Protein AF-0000000072252346 (afdb_homodimer)

pLDDT: mean 84.69, std 18.75, range [25.23, 98.81]

Nearest PDB structures (foldseek):
  8fbz-assembly1_A  TM=9.184E-01  e=2.009E-43  Homo sapiens
  8fbz-assembly1_B  TM=9.195E-01  e=5.885E-43  Homo sapiens
  5oes-assembly3_E  TM=9.013E-01  e=6.360E-40  Solanum tuberosum
  5oes-assembly1_A  TM=8.977E-01  e=1.765E-39  Solanum tuberosum
  3kak-assembly1_B  TM=8.728E-01  e=9.638E-35  Glycine max

Solvent-accessible surface area (backbone atoms only — not comparable to full-atom values): 61449 Å² total; per-residue (Å²): 135,81,80,76,74,78,74,74,71,70,59,78,41,96,74,40,69,44,66,74,49,70,54,51,48,50,53,51,48,53,50,49,46,50,48,24,38,45,64,36,34,36,24,37,51,80,80,66,40,72,66,53,95,84,57,53,76,60,62,49,31,26,39,49,42,22,43,65,55,61,44,82,37,45,41,67,48,55,52,50,56,46,67,43,36,43,60,50,48,41,40,48,52,44,47,25,47,35,49,69,60,48,51,58,72,38,43,40,31,26,73,53,28,68,64,56,30,52,45,48,51,50,29,70,76,52,58,51,48,75,69,49,62,44,37,38,48,32,27,42,30,25,31,44,28,71,87,67,46,53,34,54,73,49,53,34,30,52,50,55,72,50,32,33,44,38,34,52,44,55,62,54,41,48,51,45,52,52,51,36,39,66,72,65,26,24,70,77,68,56,73,62,77,64,53,85,50,75,69,46,51,56,49,50,52,51,49,49,51,50,52,50,49,52,49,43,62,73,22,34,73,83,28,39,21,33,64,38,53,32,46,50,54,50,51,49,35,51,51,43,45,64,74,39,54,83,56,79,60,59,80,77,33,50,26,35,32,36,32,36,54,86,61,49,41,63,44,49,33,52,46,50,35,49,50,46,25,34,76,75,64,72,40,53,73,44,78,40,34,41,60,51,39,42,73,36,43,44,75,43,81,49,61,98,92,47,61,19,41,35,32,41,52,40,80,40,96,87,45,75,44,71,30,37,40,32,26,37,39,34,59,40,75,64,47,69,82,57,42,84,48,68,52,23,52,48,25,52,51,52,52,67,56,24,62,35,41,30,27,37,42,61,40,44,41,56,50,35,23,50,61,41,51,39,49,52,67,38,89,60,46,42,49,68,42,63,53,70,75,57,62,75,68,74,77,68,86,65,82,71,70,90,70,72,76,66,77,89,44,71,69,45,51,61,55,52,66,22,55,66,60,53,46,71,45,53,47,46,89,52,30,63,60,52,52,49,51,39,65,74,45,28,77,54,35,33,43,33,47,55,71,62,80,58,70,68,64,30,47,35,68,62,34,41,52,51,48,45,57,65,51,66,29,77,90,29,56,84,40,62,66,40,59,69,32,71,60,23,34,34,29,41,28,53,53,80,64,53,35,75,44,57,42,30,59,39,42,78,49,48,78,71,48,79,39,58,21,33,56,37,46,25,35,28,28,36,37,32,34,31,38,88,77,59,71,59,92,79,58,88,57,69,45,70,80,37,66,38,53,33,24,41,34,32,39,34,28,50,56,88,53,87,66,44,36,51,92,66,69,51,16,16,43,37,37,54,29,46,37,85,113,135,81,80,78,75,78,75,74,72,70,60,76,40,97,73,39,68,45,66,72,48,70,54,50,48,51,54,50,48,54,51,49,46,52,48,25,38,46,64,35,33,37,24,37,51,81,79,66,39,71,63,54,93,88,54,54,76,60,62,47,31,27,39,49,44,23,42,63,55,62,44,81,38,46,39,65,49,53,52,52,56,46,68,43,36,43,60,48,48,41,38,50,52,43,47,26,48,34,49,69,61,48,52,59,72,38,44,39,31,25,74,54,28,67,63,56,31,52,45,50,51,51,27,70,75,54,58,51,50,75,71,50,61,44,37,37,49,32,27,42,30,24,32,45,28,72,87,67,46,52,33,55,72,48,53,35,30,52,50,56,72,50,31,32,43,39,35,52,44,53,62,55,42,48,51,44,52,52,50,35,42,66,72,65,26,25,69,75,68,55,74,61,76,64,55,86,51,75,72,47,51,56,50,51,51,51,51,49,50,52,52,50,50,51,50,40,62,71,24,34,72,84,28,39,22,33,62,39,52,31,47,50,54,50,51,50,34,52,51,42,46,64,75,38,55,85,57,79,60,59,81,76,33,50,27,33,33,37,32,36,52,84,60,49,41,63,43,50,32,54,44,50,35,49,49,47,26,33,76,76,63,72,42,53,75,44,79,40,32,41,60,52,40,43,72,36,42,47,75,42,81,48,59,97,93,47,61,18,41,34,32,41,53,41,80,41,95,87,44,75,45,71,31,35,41,34,26,38,37,35,59,41,76,64,48,68,81,59,40,84,49,67,52,23,53,47,25,52,51,52,51,68,56,23,61,35,42,31,27,38,41,60,40,42,43,54,51,37,22,51,62,42,52,38,49,52,68,39,89,60,47,43,49,68,43,62,54,71,76,57,64,77,67,75,77,69,87,66,84,71,69,92,70,72,77,67,77,90,46,71,68,44,50,60,55,52,66,22,54,64,61,53,44,71,44,54,47,48,89,52,30,64,59,52,53,48,51,39,65,74,44,28,76,54,33,34,43,32,49,56,71,64,80,58,70,67,65,31,47,36,70,61,34,41,52,50,49,43,58,64,52,65,30,79,88,28,57,83,40,63,67,42,60,69,32,72,62,23,32,32,30,41,28,54,51,79,67,52,34,76,43,58,44,30,59,41,43,78,50,47,77,71,48,81,38,59,21,33,57,37,47,26,35,28,29,36,36,31,34,30,38,89,77,58,72,59,92,79,59,87,57,70,45,70,81,36,67,38,53,33,23,39,36,32,38,33,28,49,56,89,52,88,67,44,37,50,92,68,69,51,16,17,44,39,40,52,29,44,38,83,115

Radius of gyration: 34.69 Å; Cα contacts (8 Å, |Δi|>4): 2299; chains: 2; bounding box: 82×114×88 Å

InterPro domains:
  IPR004887 Glutathione synthase, substrate-binding domain [PF03199] (254-367)
  IPR005615 Glutathione synthase [PF03917] (25-578)
  IPR005615 Glutathione synthase [PIRSF001558] (24-578)
  IPR005615 Glutathione synthase [PTHR11130] (22-578)
  IPR014042 Glutathione synthase, alpha-helical [G3DSA:1.10.1080.10] (84-421)
  IPR014049 Glutathione synthase, N-terminal, eukaryotic [G3DSA:3.30.1490.80] (25-512)
  IPR014709 Glutathione synthase, C-terminal, eukaryotic [G3DSA:3.30.1490.50] (422-500)
  IPR016185 Pre-ATP-grasp domain superfamily [SSF52440] (253-369)
  IPR037013 Glutathione synthase, substrate-binding domain superfamily [G3DSA:3.40.50.1760] (223-368)

Secondary structure (DSSP, 8-state):
-------------TT-SSPPPHHHHHHHHHHHHHHHHHTT-EE--SGGG---TT------BEEPPEESS-EEEEHHHHHHHHHTHHHHHHHHHHHHH-HHHHHHHTHHHHHH-HHHHHHHHHHHHS---TTS-EEEEEEEEEEEBTTS-EEEEEEE-S----HHHHHHHHHHHHHHHHHHHHTT-S----TT---SSHHHHHHHHHHHHHHHHHHHHHHS----HHHHHHHHHHHHHHHHHHHTTTS---GGGEEEEEE--TT-TTHHHHHHHHHHHHHHH---EEEE-HHHHHHHEEEE---TTSPPEEEEEEEETTEEEEEEEEEEEESS-SSGGG-SSHHHHHHHHHHHHSSSEEET-HHHHHHTSHHHHHHHTSTTHHHHHH-GGGTT----S----TTS-----HHHHHHHTT---EEES--HHHHHHHHHHHHH-GGGEEEEES--SSS--EEHHHHHHHHIIIIISHHHHTTTT-TT-GGGGEEEEEPP-BPEEEEEEE-TTS---EEEEEEEEEEEEEEEEE-TT--STT----EEEEEEEEEEEEEEEETT--S--TTTTS-EEE-EEEE--/-------------TT-SSPPPHHHHHHHHHHHHHHHHHTT-EE--SGGG---TT------BEEPPEESS-EEEEHHHHHHHHHTHHHHHHHHHHHHH-HHHHHHHTHHHHHH-HHHHHHHHHHHHS---TTS-EEEEEEEEEEEBTTS-EEEEEEE-S----HHHHHHHHHHHHHHHHHHHHTT-S----TT---SSHHHHHHHHHHHHHHHHHHHHHHS----HHHHHHHHHHHHHHHHHHHTTTS---GGGEEEEEE--TT-TTHHHHHHHHHHHHHHH---EEEE-HHHHHHHEEEE---TTSPPEEEEEEEETTEEEEEEEEEEEESS-SSGGG-SSHHHHHHHHHHHHSSSEEET-HHHHHHTSHHHHHHHTSTTHHHHHH-GGGTT----S----TTS-----HHHHHHHTT---EEES--HHHHHHHHHHHHH-GGGEEEEES--SSS--EEHHHHHHHHIIIIISHHHHTTTT-TT-GGGGEEEEEPP-BPEEEEEEE-TTS---EEEEEEEEEEEEEEEEE-TT--STT----EEEEEEEEEEEEEEEETT--S--TTTTS-EEE-EEEE--

Organism: Cyanidioschyzon merolae (strain NIES-3377 / 10D) (NCBI:txid280699)

Foldseek 3Di:
DPPPPPPFPQQDDVQWPDGDDLVLVQVLLVLLFVVQVVLLQWWFDQPQQPPDDPDDRDGHTGHFWFFSAFDAAAQVLVVLVFVLQLLVVLLLVVQLQVLVVLCVLCVLLCLQDVLLVLLNVLCVVQPDHLFAKFWWKKKWKWFQAPVGATATPFIGTALPFCLQSLLRVLVSNLVSSLVCVVVVTGDPPPVVCVVPDPVVVVVVSVVVSVVSVVLSPVFFDGFQSLVQVLVRQLVQLVVLCVVVVVVVPDLVQEAAEEAEDRSGRRVSRVVSSQVCNCPPVVGHYHYDHLLQCLVFWDFDDDDDPRFTWIWGWDDDPHDIGIHTYAEYHYNDDQACVSDPDCSSVVSLSRVSRHSHHYHHRSSSSSCRFPSNVQVLLDQPSSVVRNVPVPQADPPDPDPPDPPDRPPDDVSSVSVNSNYFDKAACLQLVCNVVVLVVCLVPQQFKKKAFRGDAKDGIDGDPRVNVVSCCQCVPPVCVVCSNPSNRNSNRIMMTGDGHHDWRWTWIRDPPDSIDIAIKTKMKMWIWIWMWRQPPPPDDRRSHTDIPGTGTRGMWIWMFGPPDDMDGSVRVGIRTHTYGHDND/DPPPPPPFPQQDDVQWPDGDDLVLVQVLLVLLFVVQVVLLQWWFDQPQQPPDDPDDRDGHTGHFWFFSAFDAAAQVLVVLQFVLQLLVVLLLVVQLQVLVVLCVLCVLLCLQDVLLVLLNVLCVVQPDHLFAKFWWKKKWKWFQAPVGATATPFIGTALPFCLQSLLRVLVSNLVSSLVCVVVVTGDPPPVVCVVPDPVVVVVVSVVVSVVSVVQSPVFFDGFQSLVQVLVRQLVQLVVLCVVVVVVVPDLPQEAAEEAEDRSGRRVSRVVSSQVCNCPPVVGHYHYDALLQLLVFWDFDDDDDPDFTWIWGWDDDPHDIGIHTYAEYHYNDDQACVSDPDCSSSVSLSRVSRHSHHYHHRSSSSSCRFPSVVQVLLDQPSSVVRNVPVPQADPPDPPPPDPPDRPPDDVSSVSVNSNYFHKAACLQLVCNVVVLVVCLVPQQFKKKAFRGDAKDGIDGDPRVNVVSCCQCVPPVNVVCSNPSNRNSNRIMMTGDGHHDWRWTWIRDPPDSIDIAIKTKMKMWIWIWMWRQPPPPDDRRSHTDIPGTGTRGMWIWMFGPPDDMDGSSRVGIRTHTYRHDND

Structure (mmCIF, N/CA/C/O backbone):
data_AF-0000000072252346-model_v1
#
loop_
_entity.id
_entity.type
_entity.pdbx_description
1 polymer 'Glutathione synthetase'
#
loop_
_atom_site.group_PDB
_atom_site.id
_atom_site.type_symbol
_atom_site.label_atom_id
_atom_site.label_alt_id
_atom_site.label_comp_id
_atom_site.label_asym_id
_atom_site.label_entity_id
_atom_site.label_seq_id
_atom_site.pdbx_PDB_ins_code
_atom_site.Cartn_x
_atom_site.Cartn_y
_atom_site.Cartn_z
_atom_site.occupancy
_atom_site.B_iso_or_equiv
_atom_site.auth_seq_id
_atom_site.auth_comp_id
_atom_site.auth_asym_id
_atom_site.auth_atom_id
_atom_site.pdbx_PDB_model_num
ATOM 1 N N . MET A 1 1 ? -45.125 -15.602 -22.203 1 25.23 1 MET A N 1
ATOM 2 C CA . MET A 1 1 ? -43.781 -15.008 -22.109 1 25.23 1 MET A CA 1
ATOM 3 C C . MET A 1 1 ? -43.406 -14.727 -20.656 1 25.23 1 MET A C 1
ATOM 5 O O . MET A 1 1 ? -43.75 -13.664 -20.125 1 25.23 1 MET A O 1
ATOM 9 N N . SER A 1 2 ? -43.531 -15.727 -19.781 1 27.52 2 SER A N 1
ATOM 10 C CA . SER A 1 2 ? -43.469 -15.719 -18.312 1 27.52 2 SER A CA 1
ATOM 11 C C . SER A 1 2 ? -42.125 -15.227 -17.812 1 27.52 2 SER A C 1
ATOM 13 O O . SER A 1 2 ? -41.062 -15.719 -18.25 1 27.52 2 SER A O 1
ATOM 15 N N . SER A 1 3 ? -42 -13.859 -17.547 1 29.02 3 SER A N 1
ATOM 16 C CA . SER A 1 3 ? -40.875 -13.086 -17 1 29.02 3 SER A CA 1
ATOM 17 C C . SER A 1 3 ? -40.281 -13.781 -15.781 1 29.02 3 SER A C 1
ATOM 19 O O . SER A 1 3 ? -40.906 -13.906 -14.742 1 29.02 3 SER A O 1
ATOM 21 N N . SER A 1 4 ? -39.625 -14.93 -15.977 1 30.44 4 SER A N 1
ATOM 22 C CA . SER A 1 4 ? -38.906 -15.633 -14.898 1 30.44 4 SER A CA 1
ATOM 23 C C . SER A 1 4 ? -38.094 -14.672 -14.062 1 30.44 4 SER A C 1
ATOM 25 O O . SER A 1 4 ? -37.156 -14.055 -14.57 1 30.44 4 SER A O 1
ATOM 27 N N . SER A 1 5 ? -38.656 -13.914 -13.141 1 33.94 5 SER A N 1
ATOM 28 C CA . SER A 1 5 ? -38.094 -13.07 -12.102 1 33.94 5 SER A CA 1
ATOM 29 C C . SER A 1 5 ? -36.906 -13.734 -11.43 1 33.94 5 SER A C 1
ATOM 31 O O . SER A 1 5 ? -37.031 -14.789 -10.805 1 33.94 5 SER A O 1
ATOM 33 N N . SER A 1 6 ? -35.719 -13.875 -12.039 1 35.81 6 SER A N 1
ATOM 34 C CA . SER A 1 6 ? -34.469 -14.367 -11.484 1 35.81 6 SER A CA 1
ATOM 35 C C . SER A 1 6 ? -34.281 -13.883 -10.055 1 35.81 6 SER A C 1
ATOM 37 O O . SER A 1 6 ? -34.188 -12.672 -9.812 1 35.81 6 SER A O 1
ATOM 39 N N . SER A 1 7 ? -34.781 -14.445 -9.047 1 35.38 7 SER A N 1
ATOM 40 C CA . SER A 1 7 ? -34.688 -14.242 -7.605 1 35.38 7 SER A CA 1
ATOM 41 C C . SER A 1 7 ? -33.219 -14.062 -7.164 1 35.38 7 SER A C 1
ATOM 43 O O . SER A 1 7 ? -32.406 -14.977 -7.316 1 35.38 7 SER A O 1
ATOM 45 N N . ALA A 1 8 ? -32.625 -12.969 -7.289 1 42.34 8 ALA A N 1
ATOM 46 C CA . ALA A 1 8 ? -31.312 -12.664 -6.738 1 42.34 8 ALA A CA 1
ATOM 47 C C . ALA A 1 8 ? -31.156 -13.25 -5.34 1 42.34 8 ALA A C 1
ATOM 49 O O . ALA A 1 8 ? -31.984 -13 -4.457 1 42.34 8 ALA A O 1
ATOM 50 N N . VAL A 1 9 ? -30.375 -14.367 -5.121 1 48.09 9 VAL A N 1
ATOM 51 C CA . VAL A 1 9 ? -30.078 -14.984 -3.83 1 48.09 9 VAL A CA 1
ATOM 52 C C . VAL A 1 9 ? -29.609 -13.914 -2.842 1 48.09 9 VAL A C 1
ATOM 54 O O . VAL A 1 9 ? -28.781 -13.07 -3.178 1 48.09 9 VAL A O 1
ATOM 57 N N . GLU A 1 10 ? -30.469 -13.609 -1.895 1 55.94 10 GLU A N 1
ATOM 58 C CA . GLU A 1 10 ? -30.156 -12.695 -0.796 1 55.94 10 GLU A CA 1
ATOM 59 C C . GLU A 1 10 ? -28.781 -12.992 -0.208 1 55.94 10 GLU A C 1
ATOM 61 O O . GLU A 1 10 ? -28.375 -14.156 -0.099 1 55.94 10 GLU A O 1
ATOM 66 N N . LEU A 1 11 ? -27.906 -12 -0.148 1 56.06 11 LEU A N 1
ATOM 67 C CA . LEU A 1 11 ? -26.578 -12.117 0.456 1 56.06 11 LEU A CA 1
ATOM 68 C C . LEU A 1 11 ? -26.688 -12.625 1.891 1 56.06 11 LEU A C 1
ATOM 70 O O . LEU A 1 11 ? -26.547 -11.852 2.84 1 56.06 11 LEU A O 1
ATOM 74 N N . LYS A 1 12 ? -27.172 -13.844 2.09 1 62.38 12 LYS A N 1
ATOM 75 C CA . LYS A 1 12 ? -27.141 -14.445 3.418 1 62.38 12 LYS A CA 1
ATOM 76 C C . LYS A 1 12 ? -25.812 -15.133 3.689 1 62.38 12 LYS A C 1
ATOM 78 O O . LYS A 1 12 ? -25.531 -16.188 3.135 1 62.38 12 LYS A O 1
ATOM 83 N N . LEU A 1 13 ? -25 -14.266 4.289 1 72.5 13 LEU A N 1
ATOM 84 C CA . LEU A 1 13 ? -23.688 -14.781 4.711 1 72.5 13 LEU A CA 1
ATOM 85 C C . LEU A 1 13 ? -23.703 -15.133 6.195 1 72.5 13 LEU A C 1
ATOM 87 O O . LEU A 1 13 ? -24.297 -14.414 7.004 1 72.5 13 LEU A O 1
ATOM 91 N N . PRO A 1 14 ? -23.234 -16.266 6.512 1 71.38 14 PRO A N 1
ATOM 92 C CA . PRO A 1 14 ? -23.344 -16.75 7.891 1 71.38 14 PRO A CA 1
ATOM 93 C C . PRO A 1 14 ? -22.797 -15.766 8.914 1 71.38 14 PRO A C 1
ATOM 95 O O . PRO A 1 14 ? -23.125 -15.844 10.094 1 71.38 14 PRO A O 1
ATOM 98 N N . PHE A 1 15 ? -22.094 -14.844 8.445 1 74.44 15 PHE A N 1
ATOM 99 C CA . PHE A 1 15 ? -21.484 -13.922 9.398 1 74.44 15 PHE A CA 1
ATOM 100 C C . PHE A 1 15 ? -22.203 -12.578 9.383 1 74.44 15 PHE A C 1
ATOM 102 O O . PHE A 1 15 ? -21.812 -11.641 10.086 1 74.44 15 PHE A O 1
ATOM 109 N N . LEU A 1 16 ? -23.234 -12.461 8.57 1 76.88 16 LEU A N 1
ATOM 110 C CA . LEU A 1 16 ? -24.078 -11.266 8.562 1 76.88 16 LEU A CA 1
ATOM 111 C C . LEU A 1 16 ? -25.5 -11.594 9.008 1 76.88 16 LEU A C 1
ATOM 113 O O . LEU A 1 16 ? -26.047 -12.617 8.617 1 76.88 16 LEU A O 1
ATOM 117 N N . VAL A 1 17 ? -26.047 -10.812 9.883 1 71.25 17 VAL A N 1
ATOM 118 C CA . VAL A 1 17 ? -27.406 -11.031 10.383 1 71.25 17 VAL A CA 1
ATOM 119 C C . VAL A 1 17 ? -28.406 -10.391 9.43 1 71.25 17 VAL A C 1
ATOM 121 O O . VAL A 1 17 ? -29.531 -10.906 9.266 1 71.25 17 VAL A O 1
ATOM 124 N N . ARG A 1 18 ? -28 -9.273 8.891 1 78.44 18 ARG A N 1
ATOM 125 C CA . ARG A 1 18 ? -28.891 -8.594 7.945 1 78.44 18 ARG A CA 1
ATOM 126 C C . ARG A 1 18 ? -28.219 -8.422 6.59 1 78.44 18 ARG A C 1
ATOM 128 O O . ARG A 1 18 ? -26.984 -8.312 6.508 1 78.44 18 ARG A O 1
ATOM 135 N N . VAL A 1 19 ? -29.047 -8.43 5.574 1 80.56 19 VAL A N 1
ATOM 136 C CA . VAL A 1 19 ? -28.562 -8.18 4.219 1 80.56 19 VAL A CA 1
ATOM 137 C C . VAL A 1 19 ? -28.094 -6.734 4.102 1 80.56 19 VAL A C 1
ATOM 139 O O . VAL A 1 19 ? -28.812 -5.801 4.465 1 80.56 19 VAL A O 1
ATOM 142 N N . PRO A 1 20 ? -26.922 -6.574 3.723 1 84.31 20 PRO A N 1
ATOM 143 C CA . PRO A 1 20 ? -26.438 -5.199 3.57 1 84.31 20 PRO A CA 1
ATOM 144 C C . PRO A 1 20 ? -27.25 -4.406 2.541 1 84.31 20 PRO A C 1
ATOM 146 O O . PRO A 1 20 ? -27.547 -4.922 1.464 1 84.31 20 PRO A O 1
ATOM 149 N N . SER A 1 21 ? -27.625 -3.205 2.895 1 82.31 21 SER A N 1
ATOM 150 C CA . SER A 1 21 ? -28.25 -2.297 1.938 1 82.31 21 SER A CA 1
ATOM 151 C C . SER A 1 21 ? -27.25 -1.827 0.888 1 82.31 21 SER A C 1
ATOM 153 O O . SER A 1 21 ? -26.031 -2.006 1.051 1 82.31 21 SER A O 1
ATOM 155 N N . PRO A 1 22 ? -27.703 -1.342 -0.227 1 82.69 22 PRO A N 1
ATOM 156 C CA . PRO A 1 22 ? -26.781 -0.769 -1.207 1 82.69 22 PRO A CA 1
ATOM 157 C C . PRO A 1 22 ? -25.844 0.283 -0.599 1 82.69 22 PRO A C 1
ATOM 159 O O . PRO A 1 22 ? -24.688 0.382 -0.988 1 82.69 22 PRO A O 1
ATOM 162 N N . ALA A 1 23 ? -26.391 1.069 0.37 1 80.88 23 ALA A N 1
ATOM 163 C CA . ALA A 1 23 ? -25.578 2.08 1.044 1 80.88 23 ALA A CA 1
ATOM 164 C C . ALA A 1 23 ? -24.484 1.431 1.886 1 80.88 23 ALA A C 1
ATOM 166 O O . ALA A 1 23 ? -23.359 1.934 1.947 1 80.88 23 ALA A O 1
ATOM 167 N N . ASP A 1 24 ? -24.828 0.338 2.527 1 84.31 24 ASP A N 1
ATOM 168 C CA . ASP A 1 24 ? -23.844 -0.425 3.291 1 84.31 24 ASP A CA 1
ATOM 169 C C . ASP A 1 24 ? -22.719 -0.936 2.387 1 84.31 24 ASP A C 1
ATOM 171 O O . ASP A 1 24 ? -21.547 -0.825 2.729 1 84.31 24 ASP A O 1
ATOM 175 N N . VAL A 1 25 ? -23.156 -1.458 1.237 1 89.06 25 VAL A N 1
ATOM 176 C CA . VAL A 1 25 ? -22.219 -2.055 0.298 1 89.06 25 VAL A CA 1
ATOM 177 C C . VAL A 1 25 ? -21.266 -0.981 -0.239 1 89.06 25 VAL A C 1
ATOM 179 O O . VAL A 1 25 ? -20.062 -1.207 -0.351 1 89.06 25 VAL A O 1
ATOM 182 N N . HIS A 1 26 ? -21.828 0.091 -0.496 1 86.5 26 HIS A N 1
ATOM 183 C CA . HIS A 1 26 ? -21.016 1.183 -1.029 1 86.5 26 HIS A CA 1
ATOM 184 C C . HIS A 1 26 ? -20 1.658 -0.007 1 86.5 26 HIS A C 1
ATOM 186 O O . HIS A 1 26 ? -18.828 1.871 -0.345 1 86.5 26 HIS A O 1
ATOM 192 N N . GLU A 1 27 ? -20.391 1.865 1.191 1 84.88 27 GLU A N 1
ATOM 193 C CA . GLU A 1 27 ? -19.484 2.312 2.244 1 84.88 27 GLU A CA 1
ATOM 194 C C . GLU A 1 27 ? -18.375 1.284 2.5 1 84.88 27 GLU A C 1
ATOM 196 O O . GLU A 1 27 ? -17.203 1.641 2.619 1 84.88 27 GLU A O 1
ATOM 201 N N . LEU A 1 28 ? -18.812 0.043 2.6 1 91.06 28 LEU A N 1
ATOM 202 C CA . LEU A 1 28 ? -17.859 -1.022 2.852 1 91.06 28 LEU A CA 1
ATOM 203 C C . LEU A 1 28 ? -16.891 -1.18 1.678 1 91.06 28 LEU A C 1
ATOM 205 O O . LEU A 1 28 ? -15.719 -1.477 1.87 1 91.06 28 LEU A O 1
ATOM 209 N N . ALA A 1 29 ? -17.406 -1.014 0.455 1 93.56 29 ALA A N 1
ATOM 210 C CA . ALA A 1 29 ? -16.578 -1.126 -0.746 1 93.56 29 ALA A CA 1
ATOM 211 C C . ALA A 1 29 ? -15.508 -0.04 -0.779 1 93.56 29 ALA A C 1
ATOM 213 O O . ALA A 1 29 ? -14.359 -0.306 -1.127 1 93.56 29 ALA A O 1
ATOM 214 N N . GLU A 1 30 ? -15.906 1.145 -0.431 1 89.44 30 GLU A N 1
ATOM 215 C CA . GLU A 1 30 ? -14.945 2.242 -0.382 1 89.44 30 GLU A CA 1
ATOM 216 C C . GLU A 1 30 ? -13.852 1.977 0.652 1 89.44 30 GLU A C 1
ATOM 218 O O . GLU A 1 30 ? -12.672 2.201 0.387 1 89.44 30 GLU A O 1
ATOM 223 N N . TYR A 1 31 ? -14.305 1.547 1.76 1 90.69 31 TYR A N 1
ATOM 224 C CA . TYR A 1 31 ? -13.359 1.215 2.822 1 90.69 31 TYR A CA 1
ATOM 225 C C . TYR A 1 31 ? -12.406 0.116 2.377 1 90.69 31 TYR A C 1
ATOM 227 O O . TYR A 1 31 ? -11.188 0.228 2.562 1 90.69 31 TYR A O 1
ATOM 235 N N . ALA A 1 32 ? -12.953 -0.92 1.811 1 95.19 32 ALA A N 1
ATOM 236 C CA . ALA A 1 32 ? -12.164 -2.09 1.428 1 95.19 32 ALA A CA 1
ATOM 237 C C . ALA A 1 32 ? -11.133 -1.729 0.363 1 95.19 32 ALA A C 1
ATOM 239 O O . ALA A 1 32 ? -9.977 -2.15 0.444 1 95.19 32 ALA A O 1
ATOM 240 N N . GLN A 1 33 ? -11.5 -1.016 -0.597 1 94.94 33 GLN A N 1
ATOM 241 C CA . GLN A 1 33 ? -10.609 -0.684 -1.701 1 94.94 33 GLN A CA 1
ATOM 242 C C . GLN A 1 33 ? -9.5 0.259 -1.246 1 94.94 33 GLN A C 1
ATOM 244 O O . GLN A 1 33 ? -8.344 0.119 -1.666 1 94.94 33 GLN A O 1
ATOM 249 N N . CYS A 1 34 ? -9.852 1.159 -0.458 1 92.25 34 CYS A N 1
ATOM 250 C CA . CYS A 1 34 ? -8.82 2.029 0.101 1 92.25 34 CYS A CA 1
ATOM 251 C C . CYS A 1 34 ? -7.855 1.238 0.975 1 92.25 34 CYS A C 1
ATOM 253 O O . CYS A 1 34 ? -6.637 1.408 0.873 1 92.25 34 CYS A O 1
ATOM 255 N N . ALA A 1 35 ? -8.422 0.439 1.832 1 94.69 35 ALA A N 1
ATOM 256 C CA . ALA A 1 35 ? -7.59 -0.383 2.711 1 94.69 35 ALA A CA 1
ATOM 257 C C . ALA A 1 35 ? -6.664 -1.287 1.903 1 94.69 35 ALA A C 1
ATOM 259 O O . ALA A 1 35 ? -5.535 -1.555 2.316 1 94.69 35 ALA A O 1
ATOM 260 N N . ALA A 1 36 ? -7.172 -1.745 0.804 1 97.31 36 ALA A N 1
ATOM 261 C CA . ALA A 1 36 ? -6.348 -2.58 -0.066 1 97.31 36 ALA A CA 1
ATOM 262 C C . ALA A 1 36 ? -5.09 -1.835 -0.511 1 97.31 36 ALA A C 1
ATOM 264 O O . ALA A 1 36 ? -3.994 -2.398 -0.51 1 97.31 36 ALA A O 1
ATOM 265 N N . VAL A 1 37 ? -5.242 -0.606 -0.857 1 96.19 37 VAL A N 1
ATOM 266 C CA . VAL A 1 37 ? -4.105 0.208 -1.268 1 96.19 37 VAL A CA 1
ATOM 267 C C . VAL A 1 37 ? -3.15 0.395 -0.09 1 96.19 37 VAL A C 1
ATOM 269 O O . VAL A 1 37 ? -1.937 0.228 -0.234 1 96.19 37 VAL A O 1
ATOM 272 N N . LEU A 1 38 ? -3.682 0.677 1.026 1 96.25 38 LEU A N 1
ATOM 273 C CA . LEU A 1 38 ? -2.865 0.942 2.207 1 96.25 38 LEU A CA 1
ATOM 274 C C . LEU A 1 38 ? -2.1 -0.307 2.629 1 96.25 38 LEU A C 1
ATOM 276 O O . LEU A 1 38 ? -0.986 -0.21 3.15 1 96.25 38 LEU A O 1
ATOM 280 N N . TYR A 1 39 ? -2.625 -1.492 2.34 1 94.94 39 TYR A N 1
ATOM 281 C CA . TYR A 1 39 ? -2.027 -2.736 2.811 1 94.94 39 TYR A CA 1
ATOM 282 C C . TYR A 1 39 ? -1.208 -3.398 1.71 1 94.94 39 TYR A C 1
ATOM 284 O O . TYR A 1 39 ? -0.735 -4.527 1.872 1 94.94 39 TYR A O 1
ATOM 292 N N . GLY A 1 40 ? -1.06 -2.76 0.635 1 96.31 40 GLY A N 1
ATOM 293 C CA . GLY A 1 40 ? -0.241 -3.289 -0.444 1 96.31 40 GLY A CA 1
ATOM 294 C C . GLY A 1 40 ? -0.921 -4.406 -1.216 1 96.31 40 GLY A C 1
ATOM 295 O O . GLY A 1 40 ? -0.254 -5.285 -1.76 1 96.31 40 GLY A O 1
ATOM 296 N N . LEU A 1 41 ? -2.246 -4.512 -1.154 1 97.5 41 LEU A N 1
ATOM 297 C CA . LEU A 1 41 ? -3.039 -5.41 -1.988 1 97.5 41 LEU A CA 1
ATOM 298 C C . LEU A 1 41 ? -3.396 -4.742 -3.314 1 97.5 41 LEU A C 1
ATOM 300 O O . LEU A 1 41 ? -4.555 -4.391 -3.543 1 97.5 41 LEU A O 1
ATOM 304 N N . VAL A 1 42 ? -2.338 -4.688 -4.168 1 97.06 42 VAL A N 1
ATOM 305 C CA . VAL A 1 42 ? -2.477 -3.82 -5.336 1 97.06 42 VAL A CA 1
ATOM 306 C C . VAL A 1 42 ? -1.886 -4.508 -6.562 1 97.06 42 VAL A C 1
ATOM 308 O O . VAL A 1 42 ? -1.197 -5.523 -6.441 1 97.06 42 VAL A O 1
ATOM 311 N N . MET A 1 43 ? -2.246 -3.994 -7.73 1 95.56 43 MET A N 1
ATOM 312 C CA . MET A 1 43 ? -1.678 -4.324 -9.031 1 95.56 43 MET A CA 1
ATOM 313 C C . MET A 1 43 ? -1.264 -3.059 -9.781 1 95.56 43 MET A C 1
ATOM 315 O O . MET A 1 43 ? -1.695 -1.958 -9.43 1 95.56 43 MET A O 1
ATOM 319 N N . ALA A 1 44 ? -0.369 -3.244 -10.734 1 92.94 44 ALA A N 1
ATOM 320 C CA . ALA A 1 44 ? 0.068 -2.104 -11.531 1 92.94 44 ALA A CA 1
ATOM 321 C C . ALA A 1 44 ? -1.02 -1.671 -12.516 1 92.94 44 ALA A C 1
ATOM 323 O O . ALA A 1 44 ? -1.819 -2.494 -12.969 1 92.94 44 ALA A O 1
ATOM 324 N N . LEU A 1 45 ? -1.03 -0.324 -12.797 1 86.38 45 LEU A N 1
ATOM 325 C CA . LEU A 1 45 ? -1.921 0.188 -13.836 1 86.38 45 LEU A CA 1
ATOM 326 C C . LEU A 1 45 ? -1.482 -0.292 -15.211 1 86.38 45 LEU A C 1
ATOM 328 O O . LEU A 1 45 ? -0.286 -0.44 -15.469 1 86.38 45 LEU A O 1
ATOM 332 N N . GLU A 1 46 ? -2.424 -0.559 -16.062 1 71.75 46 GLU A N 1
ATOM 333 C CA . GLU A 1 46 ? -2.146 -1.086 -17.391 1 71.75 46 GLU A CA 1
ATOM 334 C C . GLU A 1 46 ? -1.295 -0.113 -18.203 1 71.75 46 GLU A C 1
ATOM 336 O O . GLU A 1 46 ? -0.429 -0.532 -18.969 1 71.75 46 GLU A O 1
ATOM 341 N N . THR A 1 47 ? -1.619 1.232 -18.234 1 58.56 47 THR A N 1
ATOM 342 C CA . THR A 1 47 ? -0.979 2.195 -19.125 1 58.56 47 THR A CA 1
ATOM 343 C C . THR A 1 47 ? 0.491 2.375 -18.75 1 58.56 47 THR A C 1
ATOM 345 O O . THR A 1 47 ? 1.259 2.965 -19.516 1 58.56 47 THR A O 1
ATOM 348 N N . SER A 1 48 ? 0.842 2.244 -17.594 1 50.31 48 SER A N 1
ATOM 349 C CA . SER A 1 48 ? 2.111 2.76 -17.094 1 50.31 48 SER A CA 1
ATOM 350 C C . SER A 1 48 ? 3.293 2.039 -17.734 1 50.31 48 SER A C 1
ATOM 352 O O . SER A 1 48 ? 4.449 2.404 -17.5 1 50.31 48 SER A O 1
ATOM 354 N N . SER A 1 49 ? 3.012 0.911 -18.391 1 43.62 49 SER A N 1
ATOM 355 C CA . SER A 1 49 ? 4.156 0.051 -18.672 1 43.62 49 SER A CA 1
ATOM 356 C C . SER A 1 49 ? 4.977 0.587 -19.844 1 43.62 49 SER A C 1
ATOM 358 O O . SER A 1 49 ? 5.805 -0.131 -20.406 1 43.62 49 SER A O 1
ATOM 360 N N . GLY A 1 50 ? 4.523 1.661 -20.453 1 38.78 50 GLY A N 1
ATOM 361 C CA . GLY A 1 50 ? 5.375 1.812 -21.625 1 38.78 50 GLY A CA 1
ATOM 362 C C . GLY A 1 50 ? 6.828 2.074 -21.266 1 38.78 50 GLY A C 1
ATOM 363 O O . GLY A 1 50 ? 7.156 3.109 -20.688 1 38.78 50 GLY A O 1
ATOM 364 N N . THR A 1 51 ? 7.469 1.019 -20.906 1 40.44 51 THR A N 1
ATOM 365 C CA . THR A 1 51 ? 8.93 1.036 -20.875 1 40.44 51 THR A CA 1
ATOM 366 C C . THR A 1 51 ? 9.492 1.585 -22.188 1 40.44 51 THR A C 1
ATOM 368 O O . THR A 1 51 ? 9.453 0.912 -23.219 1 40.44 51 THR A O 1
ATOM 371 N N . GLU A 1 52 ? 9.289 2.623 -22.594 1 38.47 52 GLU A N 1
ATOM 372 C CA . GLU A 1 52 ? 10.336 2.834 -23.594 1 38.47 52 GLU A CA 1
ATOM 373 C C . GLU A 1 52 ? 11.719 2.549 -23 1 38.47 52 GLU A C 1
ATOM 375 O O . GLU A 1 52 ? 11.93 2.697 -21.797 1 38.47 52 GLU A O 1
ATOM 380 N N . CYS A 1 53 ? 12.562 1.885 -23.672 1 38.28 53 CYS A N 1
ATOM 381 C CA . CYS A 1 53 ? 13.984 1.576 -23.625 1 38.28 53 CYS A CA 1
ATOM 382 C C . CYS A 1 53 ? 14.781 2.748 -23.062 1 38.28 53 CYS A C 1
ATOM 384 O O . CYS A 1 53 ? 14.719 3.857 -23.594 1 38.28 53 CYS A O 1
ATOM 386 N N . ASN A 1 54 ? 14.836 3.09 -21.781 1 45.69 54 ASN A N 1
ATOM 387 C CA . ASN A 1 54 ? 15.742 4.02 -21.125 1 45.69 54 ASN A CA 1
ATOM 388 C C . ASN A 1 54 ? 15.031 4.852 -20.062 1 45.69 54 ASN A C 1
ATOM 390 O O . ASN A 1 54 ? 15.539 5.887 -19.625 1 45.69 54 ASN A O 1
ATOM 394 N N . GLN A 1 55 ? 13.766 4.262 -19.781 1 58.25 55 GLN A N 1
ATOM 395 C CA . GLN A 1 55 ? 13.062 5.184 -18.891 1 58.25 55 GLN A CA 1
ATOM 396 C C . GLN A 1 55 ? 12.969 4.621 -17.484 1 58.25 55 GLN A C 1
ATOM 398 O O . GLN A 1 55 ? 12.984 3.402 -17.281 1 58.25 55 GLN A O 1
ATOM 403 N N . VAL A 1 56 ? 13.367 5.367 -16.484 1 70.75 56 VAL A N 1
ATOM 404 C CA . VAL A 1 56 ? 13.227 5.098 -15.055 1 70.75 56 VAL A CA 1
ATOM 405 C C . VAL A 1 56 ? 11.867 4.457 -14.781 1 70.75 56 VAL A C 1
ATOM 407 O O . VAL A 1 56 ? 10.859 4.848 -15.367 1 70.75 56 VAL A O 1
ATOM 410 N N . GLN A 1 57 ? 11.93 3.221 -14.148 1 78.31 57 GLN A N 1
ATOM 411 C CA . GLN A 1 57 ? 10.719 2.494 -13.789 1 78.31 57 GLN A CA 1
ATOM 412 C C . GLN A 1 57 ? 9.727 3.4 -13.07 1 78.31 57 GLN A C 1
ATOM 414 O O . GLN A 1 57 ? 10.109 4.184 -12.203 1 78.31 57 GLN A O 1
ATOM 419 N N . THR A 1 58 ? 8.484 3.41 -13.547 1 85.5 58 THR A N 1
ATOM 420 C CA . THR A 1 58 ? 7.391 4.113 -12.875 1 85.5 58 THR A CA 1
ATOM 421 C C . THR A 1 58 ? 6.539 3.145 -12.07 1 85.5 58 THR A C 1
ATOM 423 O O . THR A 1 58 ? 6.234 2.041 -12.531 1 85.5 58 THR A O 1
ATOM 426 N N . TRP A 1 59 ? 6.27 3.527 -10.883 1 91.5 59 TRP A N 1
ATOM 427 C CA . TRP A 1 59 ? 5.453 2.707 -9.992 1 91.5 59 TRP A CA 1
ATOM 428 C C . TRP A 1 59 ? 4.043 3.277 -9.867 1 91.5 59 TRP A C 1
ATOM 430 O O . TRP A 1 59 ? 3.869 4.441 -9.5 1 91.5 59 TRP A O 1
ATOM 440 N N . THR A 1 60 ? 3.061 2.555 -10.289 1 92.81 60 THR A N 1
ATOM 441 C CA . THR A 1 60 ? 1.646 2.877 -10.133 1 92.81 60 THR A CA 1
ATOM 442 C C . THR A 1 60 ? 0.889 1.698 -9.523 1 92.81 60 THR A C 1
ATOM 444 O O . THR A 1 60 ? 1.285 0.544 -9.695 1 92.81 60 THR A O 1
ATOM 447 N N . ALA A 1 61 ? -0.16 1.998 -8.836 1 95 61 ALA A N 1
ATOM 448 C CA . ALA A 1 61 ? -0.877 0.908 -8.18 1 95 61 ALA A CA 1
ATOM 449 C C . ALA A 1 61 ? -2.373 1.199 -8.109 1 95 61 ALA A C 1
ATOM 451 O O . ALA A 1 61 ? -2.781 2.348 -7.922 1 95 61 ALA A O 1
ATOM 452 N N . VAL A 1 62 ? -3.154 0.212 -8.289 1 94.81 62 VAL A N 1
ATOM 453 C CA . VAL A 1 62 ? -4.594 0.194 -8.047 1 94.81 62 VAL A CA 1
ATOM 454 C C . VAL A 1 62 ? -4.965 -1.023 -7.203 1 94.81 62 VAL A C 1
ATOM 456 O O . VAL A 1 62 ? -4.246 -2.025 -7.199 1 94.81 62 VAL A O 1
ATOM 459 N N . PRO A 1 63 ? -6.035 -0.945 -6.438 1 95.69 63 PRO A N 1
ATOM 460 C CA . PRO A 1 63 ? -6.41 -2.119 -5.648 1 95.69 63 PRO A CA 1
ATOM 461 C C . PRO A 1 63 ? -6.672 -3.352 -6.512 1 95.69 63 PRO A C 1
ATOM 463 O O . PRO A 1 63 ? -7.23 -3.238 -7.605 1 95.69 63 PRO A O 1
ATOM 466 N N . VAL A 1 64 ? -6.242 -4.473 -6.059 1 96.25 64 VAL A N 1
ATOM 467 C CA . VAL A 1 64 ? -6.539 -5.727 -6.738 1 96.25 64 VAL A CA 1
ATOM 468 C C . VAL A 1 64 ? -8.047 -5.984 -6.719 1 96.25 64 VAL A C 1
ATOM 470 O O . VAL A 1 64 ? -8.734 -5.609 -5.762 1 96.25 64 VAL A O 1
ATOM 473 N N . PRO A 1 65 ? -8.594 -6.59 -7.789 1 96.06 65 PRO A N 1
ATOM 474 C CA . PRO A 1 65 ? -9.977 -7.043 -7.645 1 96.06 65 PRO A CA 1
ATOM 475 C C . PRO A 1 65 ? -10.156 -8.023 -6.488 1 96.06 65 PRO A C 1
ATOM 477 O O . PRO A 1 65 ? -9.344 -8.93 -6.309 1 96.06 65 PRO A O 1
ATOM 480 N N . MET A 1 66 ? -11.18 -7.824 -5.688 1 97.5 66 MET A N 1
ATOM 481 C CA . MET A 1 66 ? -11.414 -8.664 -4.52 1 97.5 66 MET A CA 1
ATOM 482 C C . MET A 1 66 ? -12.898 -8.742 -4.191 1 97.5 66 MET A C 1
ATOM 484 O O . MET A 1 66 ? -13.688 -7.922 -4.668 1 97.5 66 MET A O 1
ATOM 488 N N . THR A 1 67 ? -13.266 -9.727 -3.488 1 97 67 THR A N 1
ATOM 489 C CA . THR A 1 67 ? -14.633 -9.766 -2.979 1 97 67 THR A CA 1
ATOM 490 C C . THR A 1 67 ? -14.773 -8.891 -1.732 1 97 67 THR A C 1
ATOM 492 O O . THR A 1 67 ? -13.781 -8.625 -1.042 1 97 67 THR A O 1
ATOM 495 N N . LEU A 1 68 ? -15.961 -8.414 -1.534 1 96.25 68 LEU A N 1
ATOM 496 C CA . LEU A 1 68 ? -16.219 -7.59 -0.358 1 96.25 68 LEU A CA 1
ATOM 497 C C . LEU A 1 68 ? -16.219 -8.438 0.91 1 96.25 68 LEU A C 1
ATOM 499 O O . LEU A 1 68 ? -15.734 -7.996 1.955 1 96.25 68 LEU A O 1
ATOM 503 N N . PHE A 1 69 ? -16.766 -9.617 0.836 1 95.25 69 PHE A N 1
ATOM 504 C CA . PHE A 1 69 ? -16.859 -10.531 1.967 1 95.25 69 PHE A CA 1
ATOM 505 C C . PHE A 1 69 ? -16.188 -11.859 1.646 1 95.25 69 PHE A C 1
ATOM 507 O O . PHE A 1 69 ? -16.047 -12.227 0.477 1 95.25 69 PHE A O 1
ATOM 514 N N . PRO A 1 70 ? -15.672 -12.594 2.725 1 96 70 PRO A N 1
ATOM 515 C CA . PRO A 1 70 ? -15.18 -13.945 2.467 1 96 70 PRO A CA 1
ATOM 516 C C . PRO A 1 70 ? -16.281 -14.891 1.992 1 96 70 PRO A C 1
ATOM 518 O O . PRO A 1 70 ? -17.453 -14.648 2.246 1 96 70 PRO A O 1
ATOM 521 N N . THR A 1 71 ? -15.922 -15.883 1.276 1 95.88 71 THR A N 1
ATOM 522 C CA . THR A 1 71 ? -16.875 -16.859 0.757 1 95.88 71 THR A CA 1
ATOM 523 C C . THR A 1 71 ? -16.797 -18.172 1.538 1 95.88 71 THR A C 1
ATOM 525 O O . THR A 1 71 ? -15.695 -18.625 1.87 1 95.88 71 THR A O 1
ATOM 528 N N . VAL A 1 72 ? -17.922 -18.766 1.757 1 94.38 72 VAL A N 1
ATOM 529 C CA . VAL A 1 72 ? -18 -19.969 2.568 1 94.38 72 VAL A CA 1
ATOM 530 C C . VAL A 1 72 ? -17.484 -21.172 1.772 1 94.38 72 VAL A C 1
ATOM 532 O O . VAL A 1 72 ? -17.875 -21.375 0.622 1 94.38 72 VAL A O 1
ATOM 535 N N . ILE A 1 73 ? -16.562 -21.938 2.361 1 95.94 73 ILE A N 1
ATOM 536 C CA . ILE A 1 73 ? -16.016 -23.172 1.843 1 95.94 73 ILE A CA 1
ATOM 537 C C . ILE A 1 73 ? -16.125 -24.266 2.896 1 95.94 73 ILE A C 1
ATOM 539 O O . ILE A 1 73 ? -15.789 -24.062 4.062 1 95.94 73 ILE A O 1
ATOM 543 N N . PRO A 1 74 ? -16.656 -25.422 2.52 1 95.56 74 PRO A N 1
ATOM 544 C CA . PRO A 1 74 ? -16.703 -26.5 3.504 1 95.56 74 PRO A CA 1
ATOM 545 C C . PRO A 1 74 ? -15.328 -26.844 4.074 1 95.56 74 PRO A C 1
ATOM 547 O O . PRO A 1 74 ? -14.375 -27.062 3.32 1 95.56 74 PRO A O 1
ATOM 550 N N . ARG A 1 75 ? -15.242 -26.906 5.391 1 96.06 75 ARG A N 1
ATOM 551 C CA . ARG A 1 75 ? -13.992 -27.156 6.105 1 96.06 75 ARG A CA 1
ATOM 552 C C . ARG A 1 75 ? -13.359 -28.469 5.641 1 96.06 75 ARG A C 1
ATOM 554 O O . ARG A 1 75 ? -12.141 -28.547 5.477 1 96.06 75 ARG A O 1
ATOM 561 N N . ALA A 1 76 ? -14.164 -29.453 5.426 1 96.44 76 ALA A N 1
ATOM 562 C CA . ALA A 1 76 ? -13.68 -30.766 5.004 1 96.44 76 ALA A CA 1
ATOM 563 C C . ALA A 1 76 ? -12.984 -30.688 3.646 1 96.44 76 ALA A C 1
ATOM 565 O O . ALA A 1 76 ? -11.945 -31.312 3.434 1 96.44 76 ALA A O 1
ATOM 566 N N . CYS A 1 77 ? -13.586 -29.953 2.746 1 97.56 77 CYS A N 1
ATOM 567 C CA . CYS A 1 77 ? -13.008 -29.797 1.414 1 97.56 77 CYS A CA 1
ATOM 568 C C . CYS A 1 77 ? -11.672 -29.078 1.477 1 97.56 77 CYS A C 1
ATOM 570 O O . CYS A 1 77 ? -10.727 -29.453 0.775 1 97.56 77 CYS A O 1
ATOM 572 N N . TYR A 1 78 ? -11.625 -28.078 2.303 1 97.69 78 TYR A N 1
ATOM 573 C CA . TYR A 1 78 ? -10.383 -27.344 2.469 1 97.69 78 TYR A CA 1
ATOM 574 C C . TYR A 1 78 ? -9.266 -28.25 2.957 1 97.69 78 TYR A C 1
ATOM 576 O O . TYR A 1 78 ? -8.164 -28.25 2.393 1 97.69 78 TYR A O 1
ATOM 584 N N . HIS A 1 79 ? -9.547 -29 3.961 1 97.44 79 HIS A N 1
ATOM 585 C CA . HIS A 1 79 ? -8.539 -29.891 4.539 1 97.44 79 HIS A CA 1
ATOM 586 C C . HIS A 1 79 ? -8.195 -31.031 3.586 1 97.44 79 HIS A C 1
ATOM 588 O O . HIS A 1 79 ? -7.047 -31.453 3.518 1 97.44 79 HIS A O 1
ATOM 594 N N . GLN A 1 80 ? -9.195 -31.516 2.889 1 97.94 80 GLN A N 1
ATOM 595 C CA . GLN A 1 80 ? -8.93 -32.531 1.887 1 97.94 80 GLN A CA 1
ATOM 596 C C . GLN A 1 80 ? -7.961 -32.031 0.822 1 97.94 80 GLN A C 1
ATOM 598 O O . GLN A 1 80 ? -6.98 -32.719 0.498 1 97.94 80 GLN A O 1
ATOM 603 N N . ALA A 1 81 ? -8.227 -30.906 0.317 1 98.5 81 ALA A N 1
ATOM 604 C CA . ALA A 1 81 ? -7.375 -30.344 -0.722 1 98.5 81 ALA A CA 1
ATOM 605 C C . ALA A 1 81 ? -5.938 -30.188 -0.236 1 98.5 81 ALA A C 1
ATOM 607 O O . ALA A 1 81 ? -4.996 -30.531 -0.958 1 98.5 81 ALA A O 1
ATOM 608 N N . ARG A 1 82 ? -5.746 -29.719 0.946 1 98.31 82 ARG A N 1
ATOM 609 C CA . ARG A 1 82 ? -4.414 -29.516 1.51 1 98.31 82 ARG A CA 1
ATOM 610 C C . ARG A 1 82 ? -3.686 -30.844 1.701 1 98.31 82 ARG A C 1
ATOM 612 O O . ARG A 1 82 ? -2.482 -30.938 1.453 1 98.31 82 ARG A O 1
ATOM 619 N N . SER A 1 83 ? -4.402 -31.812 2.092 1 98 83 SER A N 1
ATOM 620 C CA . SER A 1 83 ? -3.803 -33.094 2.426 1 98 83 SER A CA 1
ATOM 621 C C . SER A 1 83 ? -3.297 -33.812 1.177 1 98 83 SER A C 1
ATOM 623 O O . SER A 1 83 ? -2.467 -34.719 1.268 1 98 83 SER A O 1
ATOM 625 N N . LEU A 1 84 ? -3.732 -33.406 0.04 1 98.19 84 LEU A N 1
ATOM 626 C CA . LEU A 1 84 ? -3.424 -34.125 -1.198 1 98.19 84 LEU A CA 1
ATOM 627 C C . LEU A 1 84 ? -2.145 -33.594 -1.828 1 98.19 84 LEU A C 1
ATOM 629 O O . LEU A 1 84 ? -1.584 -34.219 -2.732 1 98.19 84 LEU A O 1
ATOM 633 N N . VAL A 1 85 ? -1.63 -32.469 -1.363 1 98.06 85 VAL A N 1
ATOM 634 C CA . VAL A 1 85 ? -0.599 -31.719 -2.059 1 98.06 85 VAL A CA 1
ATOM 635 C C . VAL A 1 85 ? 0.694 -32.531 -2.115 1 98.06 85 VAL A C 1
ATOM 637 O O . VAL A 1 85 ? 1.314 -32.656 -3.176 1 98.06 85 VAL A O 1
ATOM 640 N N . ALA A 1 86 ? 1.086 -33.094 -1.01 1 96.88 86 ALA A N 1
ATOM 641 C CA . ALA A 1 86 ? 2.34 -33.844 -0.968 1 96.88 86 ALA A CA 1
ATOM 642 C C . ALA A 1 86 ? 2.303 -35.031 -1.925 1 96.88 86 ALA A C 1
ATOM 644 O O . ALA A 1 86 ? 3.291 -35.312 -2.605 1 96.88 86 ALA A O 1
ATOM 645 N N . THR A 1 87 ? 1.181 -35.719 -1.922 1 96.44 87 THR A N 1
ATOM 646 C CA . THR A 1 87 ? 1.003 -36.844 -2.814 1 96.44 87 THR A CA 1
ATOM 647 C C . THR A 1 87 ? 1.042 -36.406 -4.273 1 96.44 87 THR A C 1
ATOM 649 O O . THR A 1 87 ? 1.678 -37.062 -5.109 1 96.44 87 THR A O 1
ATOM 652 N N . LEU A 1 88 ? 0.403 -35.406 -4.551 1 97.69 88 LEU A N 1
ATOM 653 C CA . LEU A 1 88 ? 0.387 -34.844 -5.902 1 97.69 88 LEU A CA 1
ATOM 654 C C . LEU A 1 88 ? 1.797 -34.5 -6.359 1 97.69 88 LEU A C 1
ATOM 656 O O . LEU A 1 88 ? 2.166 -34.75 -7.508 1 97.69 88 LEU A O 1
ATOM 660 N N . HIS A 1 89 ? 2.588 -33.906 -5.473 1 97.12 89 HIS A N 1
ATOM 661 C CA . HIS A 1 89 ? 3.957 -33.531 -5.789 1 97.12 89 HIS A CA 1
ATOM 662 C C . HIS A 1 89 ? 4.805 -34.75 -6.164 1 97.12 89 HIS A C 1
ATOM 664 O O . HIS A 1 89 ? 5.637 -34.656 -7.07 1 97.12 89 HIS A O 1
ATOM 670 N N . ARG A 1 90 ? 4.605 -35.781 -5.492 1 94.5 90 ARG A N 1
ATOM 671 C CA . ARG A 1 90 ? 5.348 -37 -5.809 1 94.5 90 ARG A CA 1
ATOM 672 C C . ARG A 1 90 ? 5.008 -37.5 -7.207 1 94.5 90 ARG A C 1
ATOM 674 O O . ARG A 1 90 ? 5.891 -37.938 -7.953 1 94.5 90 ARG A O 1
ATOM 681 N N . CYS A 1 91 ? 3.75 -37.438 -7.516 1 95.88 91 CYS A N 1
ATOM 682 C CA . CYS A 1 91 ? 3.332 -37.844 -8.859 1 95.88 91 CYS A CA 1
ATOM 683 C C . CYS A 1 91 ? 3.924 -36.906 -9.914 1 95.88 91 CYS A C 1
ATOM 685 O O . CYS A 1 91 ? 4.398 -37.375 -10.953 1 95.88 91 CYS A O 1
ATOM 687 N N . ILE A 1 92 ? 3.902 -35.625 -9.641 1 96.62 92 ILE A N 1
ATOM 688 C CA . ILE A 1 92 ? 4.434 -34.625 -10.57 1 96.62 92 ILE A CA 1
ATOM 689 C C . ILE A 1 92 ? 5.93 -34.875 -10.773 1 96.62 92 ILE A C 1
ATOM 691 O O . ILE A 1 92 ? 6.414 -34.875 -11.914 1 96.62 92 ILE A O 1
ATOM 695 N N . ASP A 1 93 ? 6.645 -35.062 -9.695 1 95.38 93 ASP A N 1
ATOM 696 C CA . ASP A 1 93 ? 8.086 -35.25 -9.781 1 95.38 93 ASP A CA 1
ATOM 697 C C . ASP A 1 93 ? 8.406 -36.562 -10.539 1 95.38 93 ASP A C 1
ATOM 699 O O . ASP A 1 93 ? 9.289 -36.562 -11.398 1 95.38 93 ASP A O 1
ATOM 703 N N . GLY A 1 94 ? 7.703 -37.625 -10.18 1 93 94 GLY A N 1
ATOM 704 C CA . GLY A 1 94 ? 7.902 -38.906 -10.867 1 93 94 GLY A CA 1
ATOM 705 C C . GLY A 1 94 ? 7.664 -38.812 -12.367 1 93 94 GLY A C 1
ATOM 706 O O . GLY A 1 94 ? 8.461 -39.312 -13.156 1 93 94 GLY A O 1
ATOM 707 N N . LEU A 1 95 ? 6.594 -38.219 -12.703 1 95.19 95 LEU A N 1
ATOM 708 C CA . LEU A 1 95 ? 6.246 -38.062 -14.109 1 95.19 95 LEU A CA 1
ATOM 709 C C . LEU A 1 95 ? 7.273 -37.188 -14.828 1 95.19 95 LEU A C 1
ATOM 711 O O . LEU A 1 95 ? 7.637 -37.438 -15.977 1 95.19 95 LEU A O 1
ATOM 715 N N . ALA A 1 96 ? 7.711 -36.125 -14.203 1 96.44 96 ALA A N 1
ATOM 716 C CA . ALA A 1 96 ? 8.672 -35.188 -14.805 1 96.44 96 ALA A CA 1
ATOM 717 C C . ALA A 1 96 ? 10.008 -35.875 -15.07 1 96.44 96 ALA A C 1
ATOM 719 O O . ALA A 1 96 ? 10.695 -35.562 -16.031 1 96.44 96 ALA A O 1
ATOM 720 N N . ARG A 1 97 ? 10.352 -36.844 -14.281 1 94.25 97 ARG A N 1
ATOM 721 C CA . ARG A 1 97 ? 11.625 -37.531 -14.406 1 94.25 97 ARG A CA 1
ATOM 722 C C . ARG A 1 97 ? 11.516 -38.719 -15.375 1 94.25 97 ARG A C 1
ATOM 724 O O . ARG A 1 97 ? 12.531 -39.25 -15.836 1 94.25 97 ARG A O 1
ATOM 731 N N . ASP A 1 98 ? 10.305 -39.094 -15.648 1 94.69 98 ASP A N 1
ATOM 732 C CA . ASP A 1 98 ? 10.047 -40.156 -16.625 1 94.69 98 ASP A CA 1
ATOM 733 C C . ASP A 1 98 ? 9.977 -39.594 -18.047 1 94.69 98 ASP A C 1
ATOM 735 O O . ASP A 1 98 ? 8.922 -39.625 -18.688 1 94.69 98 ASP A O 1
ATOM 739 N N . THR A 1 99 ? 11.125 -39.188 -18.547 1 96.69 99 THR A N 1
ATOM 740 C CA . THR A 1 99 ? 11.211 -38.406 -19.781 1 96.69 99 THR A CA 1
ATOM 741 C C . THR A 1 99 ? 10.609 -39.188 -20.953 1 96.69 99 THR A C 1
ATOM 743 O O . THR A 1 99 ? 9.82 -38.656 -21.734 1 96.69 99 THR A O 1
ATOM 746 N N . PRO A 1 100 ? 10.93 -40.531 -21.109 1 96.38 100 PRO A N 1
ATOM 747 C CA . PRO A 1 100 ? 10.336 -41.25 -22.234 1 96.38 100 PRO A CA 1
ATOM 748 C C . PRO A 1 100 ? 8.812 -41.25 -22.203 1 96.38 100 PRO A C 1
ATOM 750 O O . PRO A 1 100 ? 8.156 -41 -23.219 1 96.38 100 PRO A O 1
ATOM 753 N N . PHE A 1 101 ? 8.273 -41.562 -21.109 1 96.06 101 PHE A N 1
ATOM 754 C CA . PHE A 1 101 ? 6.828 -41.594 -20.969 1 96.06 101 PHE A CA 1
ATOM 755 C C . PHE A 1 101 ? 6.215 -40.219 -21.188 1 96.06 101 PHE A C 1
ATOM 757 O O . PHE A 1 101 ? 5.176 -40.094 -21.844 1 96.06 101 PHE A O 1
ATOM 764 N N . LEU A 1 102 ? 6.832 -39.188 -20.578 1 97.12 102 LEU A N 1
ATOM 765 C CA . LEU A 1 102 ? 6.375 -37.812 -20.703 1 97.12 102 LEU A CA 1
ATOM 766 C C . LEU A 1 102 ? 6.297 -37.375 -22.156 1 97.12 102 LEU A C 1
ATOM 768 O O . LEU A 1 102 ? 5.258 -36.906 -22.609 1 97.12 102 LEU A O 1
ATOM 772 N N . LEU A 1 103 ? 7.359 -37.656 -22.938 1 97.75 103 LEU A N 1
ATOM 773 C CA . LEU A 1 103 ? 7.434 -37.219 -24.328 1 97.75 103 LEU A CA 1
ATOM 774 C C . LEU A 1 103 ? 6.488 -38.031 -25.203 1 97.75 103 LEU A C 1
ATOM 776 O O . LEU A 1 103 ? 5.875 -37.5 -26.125 1 97.75 103 LEU A O 1
ATOM 780 N N . GLN A 1 104 ? 6.379 -39.281 -24.844 1 96.31 104 GLN A N 1
ATOM 781 C CA . GLN A 1 104 ? 5.453 -40.156 -25.578 1 96.31 104 GLN A CA 1
ATOM 782 C C . GLN A 1 104 ? 4.008 -39.688 -25.375 1 96.31 104 GLN A C 1
ATOM 784 O O . GLN A 1 104 ? 3.227 -39.656 -26.328 1 9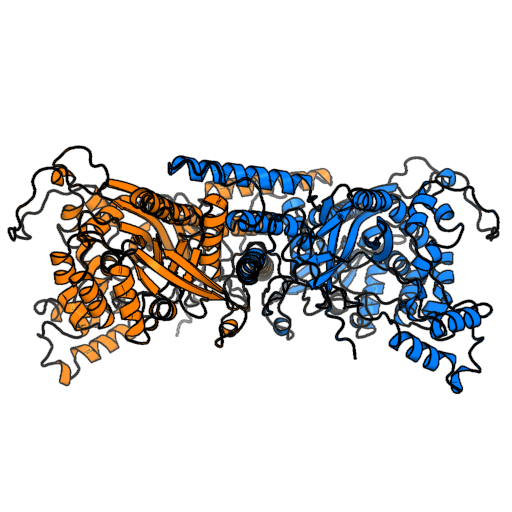6.31 104 GLN A O 1
ATOM 789 N N . SER A 1 105 ? 3.689 -39.406 -24.188 1 94.62 105 SER A N 1
ATOM 790 C CA . SER A 1 105 ? 2.336 -39 -23.828 1 94.62 105 SER A CA 1
ATOM 791 C C . SER A 1 105 ? 1.954 -37.688 -24.531 1 94.62 105 SER A C 1
ATOM 793 O O . SER A 1 105 ? 0.781 -37.469 -24.844 1 94.62 105 SER A O 1
ATOM 795 N N . LEU A 1 106 ? 2.924 -36.812 -24.859 1 95.69 106 LEU A N 1
ATOM 796 C CA . LEU A 1 106 ? 2.637 -35.5 -25.406 1 95.69 106 LEU A CA 1
ATOM 797 C C . LEU A 1 106 ? 2.883 -35.469 -26.906 1 95.69 106 LEU A C 1
ATOM 799 O O . LEU A 1 106 ? 2.797 -34.406 -27.531 1 95.69 106 LEU A O 1
ATOM 803 N N . HIS A 1 107 ? 3.152 -36.594 -27.453 1 95.31 107 HIS A N 1
ATOM 804 C CA . HIS A 1 107 ? 3.58 -36.656 -28.844 1 95.31 107 HIS A CA 1
ATOM 805 C C . HIS A 1 107 ? 2.539 -36.031 -29.766 1 95.31 107 HIS A C 1
ATOM 807 O O . HIS A 1 107 ? 2.865 -35.156 -30.578 1 95.31 107 HIS A O 1
ATOM 813 N N . SER A 1 108 ? 1.285 -36.469 -29.656 1 92.56 108 SER A N 1
ATOM 814 C CA . SER A 1 108 ? 0.229 -35.938 -30.531 1 92.56 108 SER A CA 1
ATOM 815 C C . SER A 1 108 ? -0.069 -34.469 -30.234 1 92.56 108 SER A C 1
ATOM 817 O O . SER A 1 108 ? -0.314 -33.688 -31.156 1 92.56 108 SER A O 1
ATOM 819 N N . THR A 1 109 ? -0.072 -34.156 -28.969 1 93.25 109 THR A N 1
ATOM 820 C CA . THR A 1 109 ? -0.279 -32.75 -28.578 1 93.25 109 THR A CA 1
ATOM 821 C C . THR A 1 109 ? 0.805 -31.859 -29.172 1 93.25 109 THR A C 1
ATOM 823 O O . THR A 1 109 ? 0.51 -30.797 -29.703 1 93.25 109 THR A O 1
ATOM 826 N N . ALA A 1 110 ? 2.018 -32.281 -29.078 1 94.75 110 ALA A N 1
ATOM 827 C CA . ALA A 1 110 ? 3.162 -31.5 -29.562 1 94.75 110 ALA A CA 1
ATOM 828 C C . ALA A 1 110 ? 3.102 -31.312 -31.078 1 94.75 110 ALA A C 1
ATOM 830 O O . ALA A 1 110 ? 3.574 -30.312 -31.609 1 94.75 110 ALA A O 1
ATOM 831 N N . SER A 1 111 ? 2.523 -32.219 -31.766 1 93.25 111 SER A N 1
ATOM 832 C CA . SER A 1 111 ? 2.438 -32.125 -33.219 1 93.25 111 SER A CA 1
ATOM 833 C C . SER A 1 111 ? 1.453 -31.047 -33.656 1 93.25 111 SER A C 1
ATOM 835 O O . SER A 1 111 ? 1.531 -30.531 -34.75 1 93.25 111 SER A O 1
ATOM 837 N N . GLN A 1 112 ? 0.572 -30.672 -32.75 1 91.19 112 GLN A N 1
ATOM 838 C CA . GLN A 1 112 ? -0.487 -29.734 -33.125 1 91.19 112 GLN A CA 1
ATOM 839 C C . GLN A 1 112 ? -0.368 -28.438 -32.344 1 91.19 112 GLN A C 1
ATOM 841 O O . GLN A 1 112 ? -1.169 -27.516 -32.5 1 91.19 112 GLN A O 1
ATOM 846 N N . ASP A 1 113 ? 0.55 -28.344 -31.469 1 92.38 113 ASP A N 1
ATOM 847 C CA . ASP A 1 113 ? 0.817 -27.156 -30.672 1 92.38 113 ASP A CA 1
ATOM 848 C C . ASP A 1 113 ? 2.311 -26.844 -30.625 1 92.38 113 ASP A C 1
ATOM 850 O O . ASP A 1 113 ? 3.055 -27.422 -29.828 1 92.38 113 ASP A O 1
ATOM 854 N N . ASP A 1 114 ? 2.688 -25.812 -31.328 1 93.31 114 ASP A N 1
ATOM 855 C CA . ASP A 1 114 ? 4.094 -25.469 -31.516 1 93.31 114 ASP A CA 1
ATOM 856 C C . ASP A 1 114 ? 4.77 -25.156 -30.188 1 93.31 114 ASP A C 1
ATOM 858 O O . ASP A 1 114 ? 5.953 -25.438 -30 1 93.31 114 ASP A O 1
ATOM 862 N N . PHE A 1 115 ? 4.109 -24.5 -29.375 1 94.88 115 PHE A N 1
ATOM 863 C CA . PHE A 1 115 ? 4.664 -24.141 -28.078 1 94.88 115 PHE A CA 1
ATOM 864 C C . PHE A 1 115 ? 5.043 -25.391 -27.281 1 94.88 115 PHE A C 1
ATOM 866 O O . PHE A 1 115 ? 6.156 -25.484 -26.766 1 94.88 115 PHE A O 1
ATOM 873 N N . THR A 1 116 ? 4.098 -26.312 -27.141 1 95.69 116 THR A N 1
ATOM 874 C CA . THR A 1 116 ? 4.355 -27.578 -26.453 1 95.69 116 THR A CA 1
ATOM 875 C C . THR A 1 116 ? 5.484 -28.344 -27.125 1 95.69 116 THR A C 1
ATOM 877 O O . THR A 1 116 ? 6.309 -28.969 -26.469 1 95.69 116 THR A O 1
ATOM 880 N N . ALA A 1 117 ? 5.484 -28.297 -28.438 1 96.62 117 ALA A N 1
ATOM 881 C CA . ALA A 1 117 ? 6.531 -28.984 -29.203 1 96.62 117 ALA A CA 1
ATOM 882 C C . ALA A 1 117 ? 7.914 -28.469 -28.828 1 96.62 117 ALA A C 1
ATOM 884 O O . ALA A 1 117 ? 8.852 -29.234 -28.656 1 96.62 117 ALA A O 1
ATOM 885 N N . ARG A 1 118 ? 8.008 -27.172 -28.766 1 96.94 118 ARG A N 1
ATOM 886 C CA . ARG A 1 118 ? 9.289 -26.562 -28.422 1 96.94 118 ARG A CA 1
ATOM 887 C C . ARG A 1 118 ? 9.719 -26.938 -27.016 1 96.94 118 ARG A C 1
ATOM 889 O O . ARG A 1 118 ? 10.914 -27.109 -26.75 1 96.94 118 ARG A O 1
ATOM 896 N N . LEU A 1 119 ? 8.805 -26.969 -26.109 1 97.31 119 LEU A N 1
ATOM 897 C CA . LEU A 1 119 ? 9.117 -27.406 -24.75 1 97.31 119 LEU A CA 1
ATOM 898 C C . LEU A 1 119 ? 9.57 -28.859 -24.734 1 97.31 119 LEU A C 1
ATOM 900 O O . LEU A 1 119 ? 10.508 -29.219 -24.016 1 97.31 119 LEU A O 1
ATOM 904 N N . CYS A 1 120 ? 8.891 -29.719 -25.484 1 98 120 CYS A N 1
ATOM 905 C CA . CYS A 1 120 ? 9.289 -31.109 -25.594 1 98 120 CYS A CA 1
ATOM 906 C C . CYS A 1 120 ? 10.711 -31.234 -26.125 1 98 120 CYS A C 1
ATOM 908 O O . CYS A 1 120 ? 11.492 -32.062 -25.656 1 98 120 CYS A O 1
ATOM 910 N N . ASP A 1 121 ? 10.992 -30.422 -27.109 1 97.81 121 ASP A N 1
ATOM 911 C CA . ASP A 1 121 ? 12.344 -30.406 -27.656 1 97.81 121 ASP A CA 1
ATOM 912 C C . ASP A 1 121 ? 13.367 -30.047 -26.594 1 97.81 121 ASP A C 1
ATOM 914 O O . ASP A 1 121 ? 14.445 -30.641 -26.531 1 97.81 121 ASP A O 1
ATOM 918 N N . LEU A 1 122 ? 13.086 -29.047 -25.859 1 97.56 122 LEU A N 1
ATOM 919 C CA . LEU A 1 122 ? 13.969 -28.641 -24.781 1 97.56 122 LEU A CA 1
ATOM 920 C C . LEU A 1 122 ? 14.195 -29.781 -23.797 1 97.56 122 LEU A C 1
ATOM 922 O O . LEU A 1 122 ? 15.328 -30.016 -23.359 1 97.56 122 LEU A O 1
ATOM 926 N N . VAL A 1 123 ? 13.156 -30.5 -23.422 1 97.94 123 VAL A N 1
ATOM 927 C CA . VAL A 1 123 ? 13.234 -31.609 -22.484 1 97.94 123 VAL A CA 1
ATOM 928 C C . VAL A 1 123 ? 14.039 -32.75 -23.094 1 97.94 123 VAL A C 1
ATOM 930 O O . VAL A 1 123 ? 14.773 -33.438 -22.391 1 97.94 123 VAL A O 1
ATOM 933 N N . ARG A 1 124 ? 13.867 -32.969 -24.391 1 97.31 124 ARG A N 1
ATOM 934 C CA . ARG A 1 124 ? 14.641 -33.969 -25.078 1 97.31 124 ARG A CA 1
ATOM 935 C C . ARG A 1 124 ? 16.141 -33.688 -25 1 97.31 124 ARG A C 1
ATOM 937 O O . ARG A 1 124 ? 16.953 -34.594 -24.828 1 97.31 124 ARG A O 1
ATOM 944 N N . GLN A 1 125 ? 16.469 -32.469 -25.094 1 95.75 125 GLN A N 1
ATOM 945 C CA . GLN A 1 125 ? 17.859 -32.031 -25.078 1 95.75 125 GLN A CA 1
ATOM 946 C C . GLN A 1 125 ? 18.422 -32.031 -23.656 1 95.75 125 GLN A C 1
ATOM 948 O O . GLN A 1 125 ? 19.594 -32.312 -23.438 1 95.75 125 GLN A O 1
ATOM 953 N N . GLN A 1 126 ? 17.562 -31.656 -22.766 1 94.56 126 GLN A N 1
ATOM 954 C CA . GLN A 1 126 ? 17.938 -31.562 -21.359 1 94.56 126 GLN A CA 1
ATOM 955 C C . GLN A 1 126 ? 16.969 -32.312 -20.453 1 94.56 126 GLN A C 1
ATOM 957 O O . GLN A 1 126 ? 16.25 -31.703 -19.656 1 94.56 126 GLN A O 1
ATOM 962 N N . PRO A 1 127 ? 16.984 -33.594 -20.484 1 94.81 127 PRO A N 1
ATOM 963 C CA . PRO A 1 127 ? 16.062 -34.375 -19.641 1 94.81 127 PRO A CA 1
ATOM 964 C C . PRO A 1 127 ? 16.344 -34.219 -18.156 1 94.81 127 PRO A C 1
ATOM 966 O O . PRO A 1 127 ? 17.484 -34 -17.75 1 94.81 127 PRO A O 1
ATOM 969 N N . LEU A 1 128 ? 15.258 -34.281 -17.375 1 93.75 128 LEU A N 1
ATOM 970 C CA . LEU A 1 128 ? 15.406 -34.219 -15.922 1 93.75 128 LEU A CA 1
ATOM 971 C C . LEU A 1 128 ? 15.906 -35.562 -15.375 1 93.75 128 LEU A C 1
ATOM 973 O O . LEU A 1 128 ? 15.102 -36.438 -15.07 1 93.75 128 LEU A O 1
ATOM 977 N N . LYS A 1 129 ? 17.141 -35.594 -15.117 1 87.69 129 LYS A N 1
ATOM 978 C CA . LYS A 1 129 ? 17.75 -36.812 -14.586 1 87.69 129 LYS A CA 1
ATOM 979 C C . LYS A 1 129 ? 17.5 -36.938 -13.086 1 87.69 129 LYS A C 1
ATOM 981 O O . LYS A 1 129 ? 17.094 -35.969 -12.43 1 87.69 129 LYS A O 1
ATOM 986 N N . ALA A 1 130 ? 17.734 -38.062 -12.625 1 79.75 130 ALA A N 1
ATOM 987 C CA . ALA A 1 130 ? 17.469 -38.375 -11.219 1 79.75 130 ALA A CA 1
ATOM 988 C C . ALA A 1 130 ? 18.344 -37.531 -10.297 1 79.75 130 ALA A C 1
ATOM 990 O O . ALA A 1 130 ? 17.922 -37.188 -9.188 1 79.75 130 ALA A O 1
ATOM 991 N N . ASP A 1 131 ? 19.484 -37.156 -10.672 1 79.81 131 ASP A N 1
ATOM 992 C CA . ASP A 1 131 ? 20.438 -36.469 -9.805 1 79.81 131 ASP A CA 1
ATOM 993 C C . ASP A 1 131 ? 20.328 -34.969 -9.953 1 79.81 131 ASP A C 1
ATOM 995 O O . ASP A 1 131 ? 21.062 -34.219 -9.305 1 79.81 131 ASP A O 1
ATOM 999 N N . VAL A 1 132 ? 19.453 -34.531 -10.781 1 87.44 132 VAL A N 1
ATOM 1000 C CA . VAL A 1 132 ? 19.25 -33.094 -10.977 1 87.44 132 VAL A CA 1
ATOM 1001 C C . VAL A 1 132 ? 18.203 -32.594 -9.992 1 87.44 132 VAL A C 1
ATOM 1003 O O . VAL A 1 132 ? 17.125 -33.156 -9.883 1 87.44 132 VAL A O 1
ATOM 1006 N N . PRO A 1 133 ? 18.562 -31.516 -9.219 1 92.62 133 PRO A N 1
ATOM 1007 C CA . PRO A 1 133 ? 17.562 -30.969 -8.297 1 92.62 133 PRO A CA 1
ATOM 1008 C C . PRO A 1 133 ? 16.359 -30.375 -9.023 1 92.62 133 PRO A C 1
ATOM 1010 O O . PRO A 1 133 ? 16.5 -29.875 -10.148 1 92.62 133 PRO A O 1
ATOM 1013 N N . ALA A 1 134 ? 15.234 -30.516 -8.375 1 95.38 134 ALA A N 1
ATOM 1014 C CA . ALA A 1 134 ? 14.008 -29.953 -8.93 1 95.38 134 ALA A CA 1
ATOM 1015 C C . ALA A 1 134 ? 13.266 -29.125 -7.891 1 95.38 134 ALA A C 1
ATOM 1017 O O . ALA A 1 134 ? 13.133 -29.547 -6.738 1 95.38 134 ALA A O 1
ATOM 1018 N N . LEU A 1 135 ? 12.906 -27.906 -8.227 1 98.19 135 LEU A N 1
ATOM 1019 C CA . LEU A 1 135 ? 12.117 -27 -7.406 1 98.19 135 LEU A CA 1
ATOM 1020 C C . LEU A 1 135 ? 10.781 -26.688 -8.07 1 98.19 135 LEU A C 1
ATOM 1022 O O . LEU A 1 135 ? 10.719 -26.469 -9.289 1 98.19 135 LEU A O 1
ATOM 1026 N N . SER A 1 136 ? 9.711 -26.734 -7.25 1 97.75 136 SER A N 1
ATOM 1027 C CA . SER A 1 136 ? 8.43 -26.359 -7.836 1 97.75 136 SER A CA 1
ATOM 1028 C C . SER A 1 136 ? 7.559 -25.625 -6.824 1 97.75 136 SER A C 1
ATOM 1030 O O . SER A 1 136 ? 7.594 -25.922 -5.629 1 97.75 136 SER A O 1
ATOM 1032 N N . VAL A 1 137 ? 6.965 -24.625 -7.262 1 98.62 137 VAL A N 1
ATOM 1033 C CA . VAL A 1 137 ? 5.824 -23.969 -6.637 1 98.62 137 VAL A CA 1
ATOM 1034 C C . VAL A 1 137 ? 4.559 -24.25 -7.445 1 98.62 137 VAL A C 1
ATOM 1036 O O . VAL A 1 137 ? 4.402 -23.734 -8.562 1 98.62 137 VAL A O 1
ATOM 1039 N N . THR A 1 138 ? 3.709 -25.031 -6.863 1 98.38 138 THR A N 1
ATOM 1040 C CA . THR A 1 138 ? 2.512 -25.438 -7.586 1 98.38 138 THR A CA 1
ATOM 1041 C C . THR A 1 138 ? 1.26 -24.859 -6.938 1 98.38 138 THR A C 1
ATOM 1043 O O . THR A 1 138 ? 1.314 -24.359 -5.812 1 98.38 138 THR A O 1
ATOM 1046 N N . ARG A 1 139 ? 0.254 -24.828 -7.68 1 98.31 139 ARG A N 1
ATOM 1047 C CA . ARG A 1 139 ? -1.078 -24.562 -7.148 1 98.31 139 ARG A CA 1
ATOM 1048 C C . ARG A 1 139 ? -2.115 -25.484 -7.773 1 98.31 139 ARG A C 1
ATOM 1050 O O . ARG A 1 139 ? -2.27 -25.516 -8.992 1 98.31 139 ARG A O 1
ATOM 1057 N N . ALA A 1 140 ? -2.766 -26.266 -6.973 1 98.44 140 ALA A N 1
ATOM 1058 C CA . ALA A 1 140 ? -3.885 -27.094 -7.414 1 98.44 140 ALA A CA 1
ATOM 1059 C C . ALA A 1 140 ? -5.219 -26.391 -7.164 1 98.44 140 ALA A C 1
ATOM 1061 O O . ALA A 1 140 ? -5.543 -26.047 -6.023 1 98.44 140 ALA A O 1
ATOM 1062 N N . ASP A 1 141 ? -5.922 -26.234 -8.234 1 97.25 141 ASP A N 1
ATOM 1063 C CA . ASP A 1 141 ? -7.191 -25.516 -8.156 1 97.25 141 ASP A CA 1
ATOM 1064 C C . ASP A 1 141 ? -8.375 -26.484 -8.164 1 97.25 141 ASP A C 1
ATOM 1066 O O . ASP A 1 141 ? -8.398 -27.422 -8.961 1 97.25 141 ASP A O 1
ATOM 1070 N N . TYR A 1 142 ? -9.367 -26.188 -7.273 1 98.31 142 TYR A N 1
ATOM 1071 C CA . TYR A 1 142 ? -10.523 -27.062 -7.113 1 98.31 142 TYR A CA 1
ATOM 1072 C C . TYR A 1 142 ? -11.82 -26.266 -7.145 1 98.31 142 TYR A C 1
ATOM 1074 O O . TYR A 1 142 ? -11.859 -25.109 -6.703 1 98.31 142 TYR A O 1
ATOM 1082 N N . PHE A 1 143 ? -12.82 -26.906 -7.637 1 97.44 143 PHE A N 1
ATOM 1083 C CA . PHE A 1 143 ? -14.188 -26.469 -7.359 1 97.44 143 PHE A CA 1
ATOM 1084 C C . PHE A 1 143 ? -14.812 -27.344 -6.281 1 97.44 143 PHE A C 1
ATOM 1086 O O . PHE A 1 143 ? -14.523 -28.547 -6.191 1 97.44 143 PHE A O 1
ATOM 1093 N N . VAL A 1 144 ? -15.57 -26.703 -5.477 1 97.06 144 VAL A N 1
ATOM 1094 C CA . VAL A 1 144 ? -16.484 -27.438 -4.605 1 97.06 144 VAL A CA 1
ATOM 1095 C C . VAL A 1 144 ? -17.875 -27.469 -5.219 1 97.06 144 VAL A C 1
ATOM 1097 O O . VAL A 1 144 ? -18.5 -26.422 -5.406 1 97.06 144 VAL A O 1
ATOM 1100 N N . THR A 1 145 ? -18.344 -28.625 -5.527 1 95.5 145 THR A N 1
ATOM 1101 C CA . THR A 1 145 ? -19.641 -28.766 -6.18 1 95.5 145 THR A CA 1
ATOM 1102 C C . THR A 1 145 ? -20.766 -28.531 -5.184 1 95.5 145 THR A C 1
ATOM 1104 O O . THR A 1 145 ? -20.547 -28.484 -3.975 1 95.5 145 THR A O 1
ATOM 1107 N N . ALA A 1 146 ? -21.953 -28.391 -5.711 1 89.5 146 ALA A N 1
ATOM 1108 C CA . ALA A 1 146 ? -23.141 -28.141 -4.883 1 89.5 146 ALA A CA 1
ATOM 1109 C C . ALA A 1 146 ? -23.344 -29.266 -3.871 1 89.5 146 ALA A C 1
ATOM 1111 O O . ALA A 1 146 ? -23.844 -29.031 -2.768 1 89.5 146 ALA A O 1
ATOM 1112 N N . ASN A 1 147 ? -22.922 -30.438 -4.219 1 89.81 147 ASN A N 1
ATOM 1113 C CA . ASN A 1 147 ? -23.109 -31.562 -3.324 1 89.81 147 ASN A CA 1
ATOM 1114 C C . ASN A 1 147 ? -21.922 -31.734 -2.373 1 89.81 147 ASN A C 1
ATOM 1116 O O . ASN A 1 147 ? -21.797 -32.75 -1.699 1 89.81 147 ASN A O 1
ATOM 1120 N N . GLY A 1 148 ? -20.969 -30.812 -2.385 1 90.62 148 GLY A N 1
ATOM 1121 C CA . GLY A 1 148 ? -19.891 -30.781 -1.403 1 90.62 148 GLY A CA 1
ATOM 1122 C C . GLY A 1 148 ? -18.688 -31.609 -1.797 1 90.62 148 GLY A C 1
ATOM 1123 O O . GLY A 1 148 ? -17.922 -32.062 -0.936 1 90.62 148 GLY A O 1
ATOM 1124 N N . ARG A 1 149 ? -18.594 -31.953 -3.023 1 95.38 149 ARG A N 1
ATOM 1125 C CA . ARG A 1 149 ? -17.438 -32.719 -3.496 1 95.38 149 ARG A CA 1
ATOM 1126 C C . ARG A 1 149 ? -16.344 -31.812 -4.023 1 95.38 149 ARG A C 1
ATOM 1128 O O . ARG A 1 149 ? -16.625 -30.797 -4.672 1 95.38 149 ARG A O 1
ATOM 1135 N N . LEU A 1 150 ? -15.172 -32.188 -3.66 1 97.81 150 LEU A N 1
ATOM 1136 C CA . LEU A 1 150 ? -14 -31.484 -4.164 1 97.81 150 LEU A CA 1
ATOM 1137 C C . LEU A 1 150 ? -13.578 -32.031 -5.523 1 97.81 150 LEU A C 1
ATOM 1139 O O . LEU A 1 150 ? -13.297 -33.219 -5.656 1 97.81 150 LEU A O 1
ATOM 1143 N N . GLN A 1 151 ? -13.516 -31.188 -6.535 1 98.38 151 GLN A N 1
ATOM 1144 C CA . GLN A 1 151 ? -13.133 -31.641 -7.871 1 98.38 151 GLN A CA 1
ATOM 1145 C C . GLN A 1 151 ? -11.984 -30.797 -8.43 1 98.38 151 GLN A C 1
ATOM 1147 O O . GLN A 1 151 ? -12.031 -29.562 -8.383 1 98.38 151 GLN A O 1
ATOM 1152 N N . LEU A 1 152 ? -10.992 -31.438 -8.953 1 98.19 152 LEU A N 1
ATOM 1153 C CA . LEU A 1 152 ? -9.773 -30.797 -9.445 1 98.19 152 LEU A CA 1
ATOM 1154 C C . LEU A 1 152 ? -10.016 -30.141 -10.805 1 98.19 152 LEU A C 1
ATOM 1156 O O . LEU A 1 152 ? -10.422 -30.812 -11.758 1 98.19 152 LEU A O 1
ATOM 1160 N N . VAL A 1 153 ? -9.797 -28.844 -10.867 1 96 153 VAL A N 1
ATOM 1161 C CA . VAL A 1 153 ? -9.961 -28.078 -12.102 1 96 153 VAL A CA 1
ATOM 1162 C C . VAL A 1 153 ? -8.672 -28.125 -12.922 1 96 153 VAL A C 1
ATOM 1164 O O . VAL A 1 153 ? -8.703 -28.422 -14.117 1 96 153 VAL A O 1
ATOM 1167 N N . GLU A 1 154 ? -7.566 -27.859 -12.25 1 95.19 154 GLU A N 1
ATOM 1168 C CA . GLU A 1 154 ? -6.273 -27.859 -12.93 1 95.19 154 GLU A CA 1
ATOM 1169 C C . GLU A 1 154 ? -5.125 -27.812 -11.93 1 95.19 154 GLU A C 1
ATOM 1171 O O . GLU A 1 154 ? -5.328 -27.5 -10.75 1 95.19 154 GLU A O 1
ATOM 1176 N N . ILE A 1 155 ? -3.969 -28.188 -12.438 1 96.31 155 ILE A N 1
ATOM 1177 C CA . ILE A 1 155 ? -2.717 -28.062 -11.703 1 96.31 155 ILE A CA 1
ATOM 1178 C C . ILE A 1 155 ? -1.811 -27.031 -12.375 1 96.31 155 ILE A C 1
ATOM 1180 O O . ILE A 1 155 ? -1.495 -27.156 -13.562 1 96.31 155 ILE A O 1
ATOM 1184 N N . ASN A 1 156 ? -1.429 -26.016 -11.617 1 96 156 ASN A N 1
ATOM 1185 C CA . ASN A 1 156 ? -0.49 -25.016 -12.109 1 96 156 ASN A CA 1
ATOM 1186 C C . ASN A 1 156 ? 0.934 -25.297 -11.641 1 96 156 ASN A C 1
ATOM 1188 O O . ASN A 1 156 ? 1.206 -25.312 -10.438 1 96 156 ASN A O 1
ATOM 1192 N N . THR A 1 157 ? 1.83 -25.484 -12.57 1 97.19 157 THR A N 1
ATOM 1193 C CA . THR A 1 157 ? 3.197 -25.844 -12.211 1 97.19 157 THR A CA 1
ATOM 1194 C C . THR A 1 157 ? 4.152 -24.688 -12.492 1 97.19 157 THR A C 1
ATOM 1196 O O . THR A 1 157 ? 5.32 -24.734 -12.102 1 97.19 157 THR A O 1
ATOM 1199 N N . ILE A 1 158 ? 3.682 -23.703 -13.18 1 97.38 158 ILE A N 1
ATOM 1200 C CA . ILE A 1 158 ? 4.531 -22.562 -13.523 1 97.38 158 ILE A CA 1
ATOM 1201 C C . ILE A 1 158 ? 3.777 -21.266 -13.281 1 97.38 158 ILE A C 1
ATOM 1203 O O . ILE A 1 158 ? 2.576 -21.172 -13.547 1 97.38 158 ILE A O 1
ATOM 1207 N N . ALA A 1 159 ? 4.488 -20.312 -12.773 1 96.06 159 ALA A N 1
ATOM 1208 C CA . ALA A 1 159 ? 3.967 -18.953 -12.578 1 96.06 159 ALA A CA 1
ATOM 1209 C C . ALA A 1 159 ? 2.676 -18.969 -11.766 1 96.06 159 ALA A C 1
ATOM 1211 O O . ALA A 1 159 ? 1.674 -18.375 -12.172 1 96.06 159 ALA A O 1
ATOM 1212 N N . SER A 1 160 ? 2.654 -19.812 -10.734 1 95.5 160 SER A N 1
ATOM 1213 C CA . SER A 1 160 ? 1.522 -19.797 -9.812 1 95.5 160 SER A CA 1
ATOM 1214 C C . SER A 1 160 ? 1.438 -18.484 -9.062 1 95.5 160 SER A C 1
ATOM 1216 O O . SER A 1 160 ? 2.115 -18.281 -8.055 1 95.5 160 SER A O 1
ATOM 1218 N N . SER A 1 161 ? 0.532 -17.656 -9.523 1 94.75 161 SER A N 1
ATOM 1219 C CA . SER A 1 161 ? 0.533 -16.25 -9.086 1 94.75 161 SER A CA 1
ATOM 1220 C C . SER A 1 161 ? -0.44 -16.031 -7.938 1 94.75 161 SER A C 1
ATOM 1222 O O . SER A 1 161 ? -1.146 -16.953 -7.527 1 94.75 161 SER A O 1
ATOM 1224 N N . PHE A 1 162 ? -0.34 -14.883 -7.258 1 96.94 162 PHE A N 1
ATOM 1225 C CA . PHE A 1 162 ? -1.239 -14.305 -6.266 1 96.94 162 PHE A CA 1
ATOM 1226 C C . PHE A 1 162 ? -1.087 -15.016 -4.922 1 96.94 162 PHE A C 1
ATOM 1228 O O . PHE A 1 162 ? -1.979 -14.945 -4.074 1 96.94 162 PHE A O 1
ATOM 1235 N N . GLY A 1 163 ? -0.015 -15.773 -4.781 1 97.81 163 GLY A N 1
ATOM 1236 C CA . GLY A 1 163 ? 0.256 -16.328 -3.467 1 97.81 163 GLY A CA 1
ATOM 1237 C C . GLY A 1 163 ? 0.506 -15.281 -2.404 1 97.81 163 GLY A C 1
ATOM 1238 O O . GLY A 1 163 ? 0.082 -15.438 -1.257 1 97.81 163 GLY A O 1
ATOM 1239 N N . ALA A 1 164 ? 1.179 -14.242 -2.799 1 97.81 164 ALA A N 1
ATOM 1240 C CA . ALA A 1 164 ? 1.501 -13.18 -1.849 1 97.81 164 ALA A CA 1
ATOM 1241 C C . ALA A 1 164 ? 0.266 -12.344 -1.521 1 97.81 164 ALA A C 1
ATOM 1243 O O . ALA A 1 164 ? -0.088 -12.188 -0.351 1 97.81 164 ALA A O 1
ATOM 1244 N N . LEU A 1 165 ? -0.405 -11.836 -2.523 1 97.56 165 LEU A N 1
ATOM 1245 C CA . LEU A 1 165 ? -1.574 -10.992 -2.303 1 97.56 165 LEU A CA 1
ATOM 1246 C C . LEU A 1 165 ? -2.684 -11.773 -1.605 1 97.56 165 LEU A C 1
ATOM 1248 O O . LEU A 1 165 ? -3.377 -11.234 -0.739 1 97.56 165 LEU A O 1
ATOM 1252 N N . GLY A 1 166 ? -2.844 -13.023 -2.037 1 97 166 GLY A N 1
ATOM 1253 C CA . GLY A 1 166 ? -3.832 -13.859 -1.374 1 97 166 GLY A CA 1
ATOM 1254 C C . GLY A 1 166 ? -3.564 -14.039 0.109 1 97 166 GLY A C 1
ATOM 1255 O O . GLY A 1 166 ? -4.5 -14.156 0.904 1 97 166 GLY A O 1
ATOM 1256 N N . SER A 1 167 ? -2.35 -14.055 0.5 1 96.75 167 SER A N 1
ATOM 1257 C CA . SER A 1 167 ? -1.949 -14.234 1.892 1 96.75 167 SER A CA 1
ATOM 1258 C C . SER A 1 167 ? -2.301 -13.016 2.732 1 96.75 167 SER A C 1
ATOM 1260 O O . SER A 1 167 ? -2.402 -13.102 3.957 1 96.75 167 SER A O 1
ATOM 1262 N N . ARG A 1 168 ? -2.529 -11.945 2.072 1 94.19 168 ARG A N 1
ATOM 1263 C CA . ARG A 1 168 ? -2.713 -10.688 2.789 1 94.19 168 ARG A CA 1
ATOM 1264 C C . ARG A 1 168 ? -4.188 -10.297 2.838 1 94.19 168 ARG A C 1
ATOM 1266 O O . ARG A 1 168 ? -4.566 -9.391 3.58 1 94.19 168 ARG A O 1
ATOM 1273 N N . LEU A 1 169 ? -4.984 -10.961 2.156 1 95.94 169 LEU A N 1
ATOM 1274 C CA . LEU A 1 169 ? -6.379 -10.578 1.99 1 95.94 169 LEU A CA 1
ATOM 1275 C C . LEU A 1 169 ? -7.176 -10.859 3.262 1 95.94 169 LEU A C 1
ATOM 1277 O O . LEU A 1 169 ? -8.133 -10.148 3.566 1 95.94 169 LEU A O 1
ATOM 1281 N N . ARG A 1 170 ? -6.809 -11.891 4.027 1 94.88 170 ARG A N 1
ATOM 1282 C CA . ARG A 1 170 ? -7.516 -12.266 5.25 1 94.88 170 ARG A CA 1
ATOM 1283 C C . ARG A 1 170 ? -7.613 -11.078 6.207 1 94.88 170 ARG A C 1
ATOM 1285 O O . ARG A 1 170 ? -8.664 -10.836 6.801 1 94.88 170 ARG A O 1
ATOM 1292 N N . ALA A 1 171 ? -6.523 -10.406 6.387 1 92.81 171 ALA A N 1
ATOM 1293 C CA . ALA A 1 171 ? -6.496 -9.258 7.289 1 92.81 171 ALA A CA 1
ATOM 1294 C C . ALA A 1 171 ? -7.492 -8.188 6.848 1 92.81 171 ALA A C 1
ATOM 1296 O O . ALA A 1 171 ? -8.195 -7.609 7.676 1 92.81 171 ALA A O 1
ATOM 1297 N N . LEU A 1 172 ? -7.508 -7.906 5.598 1 94.88 172 LEU A N 1
ATOM 1298 C CA . LEU A 1 172 ? -8.438 -6.91 5.07 1 94.88 172 LEU A CA 1
ATOM 1299 C C . LEU A 1 172 ? -9.883 -7.336 5.305 1 94.88 172 LEU A C 1
ATOM 1301 O O . LEU A 1 172 ? -10.703 -6.539 5.758 1 94.88 172 LEU A O 1
ATOM 1305 N N . HIS A 1 173 ? -10.227 -8.594 4.992 1 95.31 173 HIS A N 1
ATOM 1306 C CA . HIS A 1 173 ? -11.586 -9.086 5.184 1 95.31 173 HIS A CA 1
ATOM 1307 C C . HIS A 1 173 ? -11.984 -9.039 6.656 1 95.31 173 HIS A C 1
ATOM 1309 O O . HIS A 1 173 ? -13.148 -8.789 6.98 1 95.31 173 HIS A O 1
ATOM 1315 N N . THR A 1 174 ? -11.055 -9.312 7.531 1 91.88 174 THR A N 1
ATOM 1316 C CA . THR A 1 174 ? -11.32 -9.195 8.961 1 91.88 174 THR A CA 1
ATOM 1317 C C . THR A 1 174 ? -11.75 -7.777 9.32 1 91.88 174 THR A C 1
ATOM 1319 O O . THR A 1 174 ? -12.719 -7.586 10.062 1 91.88 174 THR A O 1
ATOM 1322 N N . HIS A 1 175 ? -11.094 -6.824 8.781 1 88.5 175 HIS A N 1
ATOM 1323 C CA . HIS A 1 175 ? -11.414 -5.426 9.055 1 88.5 175 HIS A CA 1
ATOM 1324 C C . HIS A 1 175 ? -12.773 -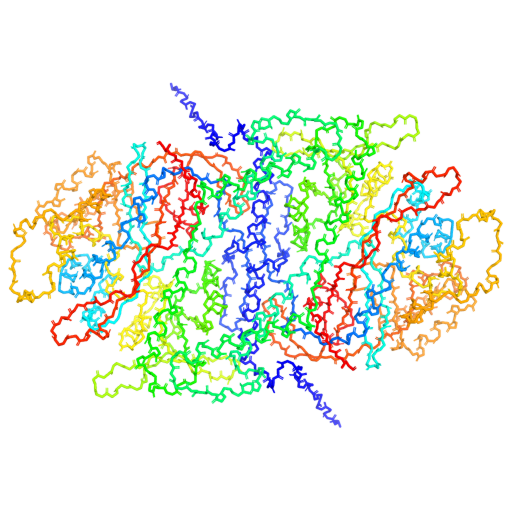5.047 8.461 1 88.5 175 HIS A C 1
ATOM 1326 O O . HIS A 1 175 ? -13.516 -4.266 9.055 1 88.5 175 HIS A O 1
ATOM 1332 N N . VAL A 1 176 ? -13.016 -5.531 7.309 1 91.81 176 VAL A N 1
ATOM 1333 C CA . VAL A 1 176 ? -14.281 -5.246 6.652 1 91.81 176 VAL A CA 1
ATOM 1334 C C . VAL A 1 176 ? -15.438 -5.805 7.488 1 91.81 176 VAL A C 1
ATOM 1336 O O . VAL A 1 176 ? -16.453 -5.141 7.672 1 91.81 176 VAL A O 1
ATOM 1339 N N . LEU A 1 177 ? -15.281 -6.992 7.98 1 90.5 177 LEU A N 1
ATOM 1340 C CA . LEU A 1 177 ? -16.328 -7.602 8.797 1 90.5 177 LEU A CA 1
ATOM 1341 C C . LEU A 1 177 ? -16.516 -6.832 10.102 1 90.5 177 LEU A C 1
ATOM 1343 O O . LEU A 1 177 ? -17.641 -6.711 10.594 1 90.5 177 LEU A O 1
ATOM 1347 N N . HIS A 1 178 ? -15.422 -6.379 10.656 1 86.56 178 HIS A N 1
ATOM 1348 C CA . HIS A 1 178 ? -15.523 -5.535 11.844 1 86.56 178 HIS A CA 1
ATOM 1349 C C . HIS A 1 178 ? -16.328 -4.27 11.547 1 86.56 178 HIS A C 1
ATOM 1351 O O . HIS A 1 178 ? -17.141 -3.842 12.367 1 86.56 178 HIS A O 1
ATOM 1357 N N . ARG A 1 179 ? -16.062 -3.682 10.438 1 85.94 179 ARG A N 1
ATOM 1358 C CA . ARG A 1 179 ? -16.812 -2.492 10.039 1 85.94 179 ARG A CA 1
ATOM 1359 C C . ARG A 1 179 ? -18.281 -2.812 9.82 1 85.94 179 ARG A C 1
ATOM 1361 O O . ARG A 1 179 ? -19.156 -1.997 10.133 1 85.94 179 ARG A O 1
ATOM 1368 N N . ALA A 1 180 ? -18.5 -3.926 9.266 1 86.75 180 ALA A N 1
ATOM 1369 C CA . ALA A 1 180 ? -19.875 -4.359 9.062 1 86.75 180 ALA A CA 1
ATOM 1370 C C . ALA A 1 180 ? -20.609 -4.492 10.391 1 86.75 180 ALA A C 1
ATOM 1372 O O . ALA A 1 180 ? -21.797 -4.199 10.484 1 86.75 180 ALA A O 1
ATOM 1373 N N . ASP A 1 181 ? -19.906 -4.91 11.406 1 83.12 181 ASP A N 1
ATOM 1374 C CA . ASP A 1 181 ? -20.484 -5.004 12.742 1 83.12 181 ASP A CA 1
ATOM 1375 C C . ASP A 1 181 ? -20.891 -3.629 13.266 1 83.12 181 ASP A C 1
ATOM 1377 O O . ASP A 1 181 ? -21.969 -3.473 13.852 1 83.12 181 ASP A O 1
ATOM 1381 N N . ILE A 1 182 ? -20.062 -2.736 13.031 1 74.31 182 ILE A N 1
ATOM 1382 C CA . ILE A 1 182 ? -20.281 -1.376 13.508 1 74.31 182 ILE A CA 1
ATOM 1383 C C . ILE A 1 182 ? -21.484 -0.771 12.789 1 74.31 182 ILE A C 1
ATOM 1385 O O . ILE A 1 182 ? -22.266 -0.014 13.391 1 74.31 182 ILE A O 1
ATOM 1389 N N . LEU A 1 183 ? -21.719 -1.264 11.531 1 76.94 183 LEU A N 1
ATOM 1390 C CA . LEU A 1 183 ? -22.859 -0.788 10.758 1 76.94 183 LEU A CA 1
ATOM 1391 C C . LEU A 1 183 ? -24.125 -1.543 11.141 1 76.94 183 LEU A C 1
ATOM 1393 O O . LEU A 1 183 ? -25.203 -1.286 10.586 1 76.94 183 LEU A O 1
ATOM 1397 N N . GLY A 1 184 ? -23.953 -2.516 12.062 1 75.56 184 GLY A N 1
ATOM 1398 C CA . GLY A 1 184 ? -25.109 -3.252 12.547 1 75.56 184 GLY A CA 1
ATOM 1399 C C . GLY A 1 184 ? -25.484 -4.43 11.672 1 75.56 184 GLY A C 1
ATOM 1400 O O . GLY A 1 184 ? -26.609 -4.91 11.719 1 75.56 184 GLY A O 1
ATOM 1401 N N . LEU A 1 185 ? -24.578 -4.867 10.828 1 75.56 185 LEU A N 1
ATOM 1402 C CA . LEU A 1 185 ? -24.906 -5.934 9.883 1 75.56 185 LEU A CA 1
ATOM 1403 C C . LEU A 1 185 ? -24.719 -7.305 10.539 1 75.56 185 LEU A C 1
ATOM 1405 O O . LEU A 1 185 ? -25.281 -8.297 10.062 1 75.56 185 LEU A O 1
ATOM 1409 N N . ALA A 1 186 ? -23.766 -7.617 11.258 1 62.72 186 ALA A N 1
ATOM 1410 C CA . ALA A 1 186 ? -23.5 -8.945 11.805 1 62.72 186 ALA A CA 1
ATOM 1411 C C . ALA A 1 186 ? -24.375 -9.219 13.023 1 62.72 186 ALA A C 1
ATOM 1413 O O . ALA A 1 186 ? -25.188 -10.148 13.023 1 62.72 186 ALA A O 1
ATOM 1414 N N . SER A 1 187 ? -23.75 -9.266 14.398 1 52.53 187 SER A N 1
ATOM 1415 C CA . SER A 1 187 ? -24.125 -10.008 15.594 1 52.53 187 SER A CA 1
ATOM 1416 C C . SER A 1 187 ? -25.422 -9.484 16.188 1 52.53 187 SER A C 1
ATOM 1418 O O . SER A 1 187 ? -25.766 -8.305 16.016 1 52.53 187 SER A O 1
ATOM 1420 N N . GLU A 1 188 ? -26.234 -10.5 16.391 1 49.03 188 GLU A N 1
ATOM 1421 C CA . GLU A 1 188 ? -27.25 -10.43 17.422 1 49.03 188 GLU A CA 1
ATOM 1422 C C . GLU A 1 188 ? -26.734 -9.711 18.672 1 49.03 188 GLU A C 1
ATOM 1424 O O . GLU A 1 188 ? -27.422 -9.664 19.703 1 49.03 188 GLU A O 1
ATOM 1429 N N . LEU A 1 189 ? -25.469 -9.641 18.672 1 45.03 189 LEU A N 1
ATOM 1430 C CA . LEU A 1 189 ? -25.203 -8.945 19.938 1 45.03 189 LEU A CA 1
ATOM 1431 C C . LEU A 1 189 ? -26.031 -7.668 20.031 1 45.03 189 LEU A C 1
ATOM 1433 O O . LEU A 1 189 ? -25.844 -6.746 19.234 1 45.03 189 LEU A O 1
ATOM 1437 N N . ARG A 1 190 ? -27.234 -8.086 20.172 1 37.25 190 ARG A N 1
ATOM 1438 C CA . ARG A 1 190 ? -28.188 -7.07 20.578 1 37.25 190 ARG A CA 1
ATOM 1439 C C . ARG A 1 190 ? -27.5 -5.93 21.328 1 37.25 190 ARG A C 1
ATOM 1441 O O . ARG A 1 190 ? -26.812 -6.16 22.312 1 37.25 190 ARG A O 1
ATOM 1448 N N . HIS A 1 191 ? -27.016 -5.012 20.594 1 39.19 191 HIS A N 1
ATOM 1449 C CA . HIS A 1 191 ? -26.859 -3.746 21.297 1 39.19 191 HIS A CA 1
ATOM 1450 C C . HIS A 1 191 ? -27.734 -3.693 22.547 1 39.19 191 HIS A C 1
ATOM 1452 O O . HIS A 1 191 ? -28.5 -2.736 22.719 1 39.19 191 HIS A O 1
ATOM 1458 N N . GLY A 1 192 ? -28.297 -4.805 22.844 1 33.5 192 GLY A N 1
ATOM 1459 C CA . GLY A 1 192 ? -29.125 -4.602 24.016 1 33.5 192 GLY A CA 1
ATOM 1460 C C . GLY A 1 192 ? -28.469 -3.738 25.078 1 33.5 192 GLY A C 1
ATOM 1461 O O . GLY A 1 192 ? -29.141 -3.248 26 1 33.5 192 GLY A O 1
ATOM 1462 N N . SER A 1 193 ? -27.328 -4.215 25.516 1 31.72 193 SER A N 1
ATOM 1463 C CA . SER A 1 193 ? -27.016 -3.428 26.703 1 31.72 193 SER A CA 1
ATOM 1464 C C . SER A 1 193 ? -26.656 -1.994 26.328 1 31.72 193 SER A C 1
ATOM 1466 O O . SER A 1 193 ? -25.5 -1.716 25.969 1 31.72 193 SER A O 1
ATOM 1468 N N . HIS A 1 194 ? -27.328 -1.411 25.562 1 33.31 194 HIS A N 1
ATOM 1469 C CA . HIS A 1 194 ? -27.391 0.046 25.578 1 33.31 194 HIS A CA 1
ATOM 1470 C C . HIS A 1 194 ? -27.125 0.591 26.969 1 33.31 194 HIS A C 1
ATOM 1472 O O . HIS A 1 194 ? -28.047 1.023 27.656 1 33.31 194 HIS A O 1
ATOM 1478 N N . SER A 1 195 ? -26.578 -0.155 27.797 1 32.25 195 SER A N 1
ATOM 1479 C CA . SER A 1 195 ? -26.391 0.595 29.031 1 32.25 195 SER A CA 1
ATOM 1480 C C . SER A 1 195 ? -25.719 1.937 28.766 1 32.25 195 SER A C 1
ATOM 1482 O O . SER A 1 195 ? -24.828 2.035 27.922 1 32.25 195 SER A O 1
ATOM 1484 N N . ASP A 1 196 ? -26.25 3.029 29.047 1 36.91 196 ASP A N 1
ATOM 1485 C CA . ASP A 1 196 ? -26.297 4.488 29 1 36.91 196 ASP A CA 1
ATOM 1486 C C . ASP A 1 196 ? -24.906 5.09 29.141 1 36.91 196 ASP A C 1
ATOM 1488 O O . ASP A 1 196 ? -24.719 6.297 28.969 1 36.91 196 ASP A O 1
ATOM 1492 N N . GLY A 1 197 ? -23.969 4.508 29.859 1 36.66 197 GLY A N 1
ATOM 1493 C CA . GLY A 1 197 ? -22.812 5.348 30.172 1 36.66 197 GLY A CA 1
ATOM 1494 C C . GLY A 1 197 ? -21.672 5.203 29.188 1 36.66 197 GLY A C 1
ATOM 1495 O O . GLY A 1 197 ? -21.531 4.16 28.547 1 36.66 197 GLY A O 1
ATOM 1496 N N . SER A 1 198 ? -21.031 6.32 28.578 1 43.72 198 SER A N 1
ATOM 1497 C CA . SER A 1 198 ? -19.891 6.473 27.672 1 43.72 198 SER A CA 1
ATOM 1498 C C . SER A 1 198 ? -18.922 5.312 27.812 1 43.72 198 SER A C 1
ATOM 1500 O O . SER A 1 198 ? -18.484 4.734 26.812 1 43.72 198 SER A O 1
ATOM 1502 N N . GLY A 1 199 ? -18.625 4.914 29 1 47.69 199 GLY A N 1
ATOM 1503 C CA . GLY A 1 199 ? -17.703 3.818 29.281 1 47.69 199 GLY A CA 1
ATOM 1504 C C . GLY A 1 199 ? -18.234 2.471 28.828 1 47.69 199 GLY A C 1
ATOM 1505 O O . GLY A 1 199 ? -17.469 1.594 28.438 1 47.69 199 GLY A O 1
ATOM 1506 N N . GLN A 1 200 ? -19.516 2.393 28.719 1 51.28 200 GLN A N 1
ATOM 1507 C CA . GLN A 1 200 ? -20.141 1.105 28.422 1 51.28 200 GLN A CA 1
ATOM 1508 C C . GLN A 1 200 ? -20.141 0.83 26.922 1 51.28 200 GLN A C 1
ATOM 1510 O O . GLN A 1 200 ? -19.922 -0.307 26.484 1 51.28 200 GLN A O 1
ATOM 1515 N N . PHE A 1 201 ? -20.219 1.896 26.156 1 58.56 201 PHE A N 1
ATOM 1516 C CA . PHE A 1 201 ? -20.203 1.726 24.719 1 58.56 201 PHE A CA 1
ATOM 1517 C C . PHE A 1 201 ? -18.812 1.275 24.234 1 58.56 201 PHE A C 1
ATOM 1519 O O . PHE A 1 201 ? -18.703 0.341 23.438 1 58.56 201 PHE A O 1
ATOM 1526 N N . ASP A 1 202 ? -17.812 1.901 24.812 1 63.28 202 ASP A N 1
ATOM 1527 C CA . ASP A 1 202 ? -16.453 1.551 24.438 1 63.28 202 ASP A CA 1
ATOM 1528 C C . ASP A 1 202 ? -16.141 0.1 24.797 1 63.28 202 ASP A C 1
ATOM 1530 O O . ASP A 1 202 ? -15.5 -0.613 24.016 1 63.28 202 ASP A O 1
ATOM 1534 N N . GLY A 1 203 ? -16.625 -0.183 25.859 1 65.69 203 GLY A N 1
ATOM 1535 C CA . GLY A 1 203 ? -16.422 -1.554 26.297 1 65.69 203 GLY A CA 1
ATOM 1536 C C . GLY A 1 203 ? -17.141 -2.572 25.438 1 65.69 203 GLY A C 1
ATOM 1537 O O . GLY A 1 203 ? -16.578 -3.611 25.094 1 65.69 203 GLY A O 1
ATOM 1538 N N . ALA A 1 204 ? -18.328 -2.229 25.062 1 69.19 204 ALA A N 1
ATOM 1539 C CA . ALA A 1 204 ? -19.125 -3.121 24.234 1 69.19 204 ALA A CA 1
ATOM 1540 C C . ALA A 1 204 ? -18.516 -3.271 22.844 1 69.19 204 ALA A C 1
ATOM 1542 O O . ALA A 1 204 ? -18.453 -4.375 22.297 1 69.19 204 ALA A O 1
ATOM 1543 N N . MET A 1 205 ? -18.047 -2.213 22.344 1 71.94 205 MET A N 1
ATOM 1544 C CA . MET A 1 205 ? -17.422 -2.234 21.031 1 71.94 205 MET A CA 1
ATOM 1545 C C . MET A 1 205 ? -16.109 -3.02 21.062 1 71.94 205 MET A C 1
ATOM 1547 O O . MET A 1 205 ? -15.789 -3.738 20.109 1 71.94 205 MET A O 1
ATOM 1551 N N . ALA A 1 206 ? -15.43 -2.877 22.125 1 72.69 206 ALA A N 1
ATOM 1552 C CA . ALA A 1 206 ? -14.188 -3.633 22.281 1 72.69 206 ALA A CA 1
ATOM 1553 C C . ALA A 1 206 ? -14.469 -5.133 22.375 1 72.69 206 ALA A C 1
ATOM 1555 O O . ALA A 1 206 ? -13.719 -5.938 21.812 1 72.69 206 ALA A O 1
ATOM 1556 N N . GLN A 1 207 ? -15.508 -5.477 23.031 1 75.5 207 GLN A N 1
ATOM 1557 C CA . GLN A 1 207 ? -15.906 -6.875 23.156 1 75.5 207 GLN A CA 1
ATOM 1558 C C . GLN A 1 207 ? -16.328 -7.441 21.797 1 75.5 207 GLN A C 1
ATOM 1560 O O . GLN A 1 207 ? -15.992 -8.57 21.453 1 75.5 207 GLN A O 1
ATOM 1565 N N . LEU A 1 208 ? -17.047 -6.621 21.156 1 76.25 208 LEU A N 1
ATOM 1566 C CA . LEU A 1 208 ? -17.5 -7.023 19.828 1 76.25 208 LEU A CA 1
ATOM 1567 C C . LEU A 1 208 ? -16.297 -7.223 18.891 1 76.25 208 LEU A C 1
ATOM 1569 O O . LEU A 1 208 ? -16.266 -8.188 18.125 1 76.25 208 LEU A O 1
ATOM 1573 N N . ALA A 1 209 ? -15.414 -6.383 18.938 1 76.12 209 ALA A N 1
ATOM 1574 C CA . ALA A 1 209 ? -14.219 -6.473 18.109 1 76.12 209 ALA A CA 1
ATOM 1575 C C . ALA A 1 209 ? -13.422 -7.73 18.438 1 76.12 209 ALA A C 1
ATOM 1577 O O . ALA A 1 209 ? -12.922 -8.406 17.531 1 76.12 209 ALA A O 1
ATOM 1578 N N . SER A 1 210 ? -13.312 -8.031 19.688 1 78.5 210 SER A N 1
ATOM 1579 C CA . SER A 1 210 ? -12.602 -9.227 20.125 1 78.5 210 SER A CA 1
ATOM 1580 C C . SER A 1 210 ? -13.312 -10.492 19.656 1 78.5 210 SER A C 1
ATOM 1582 O O . SER A 1 210 ? -12.664 -11.445 19.219 1 78.5 210 SER A O 1
ATOM 1584 N N . TRP A 1 211 ? -14.523 -10.484 19.781 1 81.44 211 TRP A N 1
ATOM 1585 C CA . TRP A 1 211 ? -15.328 -11.617 19.344 1 81.44 211 TRP A CA 1
ATOM 1586 C C . TRP A 1 211 ? -15.164 -11.852 17.844 1 81.44 211 TRP A C 1
ATOM 1588 O O . TRP A 1 211 ? -14.953 -12.984 17.406 1 81.44 211 TRP A O 1
ATOM 1598 N N . ARG A 1 212 ? -15.234 -10.805 17.094 1 82.06 212 ARG A N 1
ATOM 1599 C CA . ARG A 1 212 ? -15.086 -10.891 15.641 1 82.06 212 ARG A CA 1
ATOM 1600 C C . ARG A 1 212 ? -13.703 -11.398 15.266 1 82.06 212 ARG A C 1
ATOM 1602 O O . ARG A 1 212 ? -13.562 -12.227 14.352 1 82.06 212 ARG A O 1
ATOM 1609 N N . ARG A 1 213 ? -12.773 -10.922 15.906 1 82.31 213 ARG A N 1
ATOM 1610 C CA . ARG A 1 213 ? -11.422 -11.391 15.656 1 82.31 213 ARG A CA 1
ATOM 1611 C C . ARG A 1 213 ? -11.305 -12.891 15.914 1 82.31 213 ARG A C 1
ATOM 1613 O O . ARG A 1 213 ? -10.656 -13.609 15.148 1 82.31 213 ARG A O 1
ATOM 1620 N N . GLY A 1 214 ? -11.852 -13.312 16.953 1 85.25 214 GLY A N 1
ATOM 1621 C CA . GLY A 1 214 ? -11.859 -14.734 17.25 1 85.25 214 GLY A CA 1
ATOM 1622 C C . GLY A 1 214 ? -12.547 -15.57 16.203 1 85.25 214 GLY A C 1
ATOM 1623 O O . GLY A 1 214 ? -12.047 -16.641 15.812 1 85.25 214 GLY A O 1
ATOM 1624 N N . GLN A 1 215 ? -13.656 -15.078 15.742 1 86.62 215 GLN A N 1
ATOM 1625 C CA . GLN A 1 215 ? -14.383 -15.773 14.68 1 86.62 215 GLN A CA 1
ATOM 1626 C C . GLN A 1 215 ? -13.547 -15.859 13.406 1 86.62 215 GLN A C 1
ATOM 1628 O O . GLN A 1 215 ? -13.508 -16.906 12.75 1 86.62 215 GLN A O 1
ATOM 1633 N N . CYS A 1 216 ? -12.992 -14.719 13.078 1 88.31 216 CYS A N 1
ATOM 1634 C CA . CYS A 1 216 ? -12.172 -14.672 11.875 1 88.31 216 CYS A CA 1
ATOM 1635 C C . CYS A 1 216 ? -10.969 -15.594 11.992 1 88.31 216 CYS A C 1
ATOM 1637 O O . CYS A 1 216 ? -10.602 -16.281 11.039 1 88.31 216 CYS A O 1
ATOM 1639 N N . GLU A 1 217 ? -10.375 -15.656 13.133 1 88.81 217 GLU A N 1
ATOM 1640 C CA . GLU A 1 217 ? -9.227 -16.531 13.367 1 88.81 217 GLU A CA 1
ATOM 1641 C C . GLU A 1 217 ? -9.617 -18 13.25 1 88.81 217 GLU A C 1
ATOM 1643 O O . GLU A 1 217 ? -8.844 -18.812 12.734 1 88.81 217 GLU A O 1
ATOM 1648 N N . ASN A 1 218 ? -10.75 -18.312 13.617 1 90.5 218 ASN A N 1
ATOM 1649 C CA . ASN A 1 218 ? -11.188 -19.703 13.617 1 90.5 218 ASN A CA 1
ATOM 1650 C C . ASN A 1 218 ? -11.695 -20.125 12.242 1 90.5 218 ASN A C 1
ATOM 1652 O O . ASN A 1 218 ? -11.586 -21.297 11.867 1 90.5 218 ASN A O 1
ATOM 1656 N N . ASN A 1 219 ? -12.297 -19.219 11.586 1 93.88 219 ASN A N 1
ATOM 1657 C CA . ASN A 1 219 ? -13.031 -19.609 10.391 1 93.88 219 ASN A CA 1
ATOM 1658 C C . ASN A 1 219 ? -12.312 -19.156 9.117 1 93.88 219 ASN A C 1
ATOM 1660 O O . ASN A 1 219 ? -12.633 -19.625 8.023 1 93.88 219 ASN A O 1
ATOM 1664 N N . MET A 1 220 ? -11.438 -18.266 9.195 1 95.88 220 MET A N 1
ATOM 1665 C CA . MET A 1 220 ? -10.641 -17.859 8.047 1 95.88 220 MET A CA 1
ATOM 1666 C C . MET A 1 220 ? -9.18 -18.266 8.219 1 95.88 220 MET A C 1
ATOM 1668 O O . MET A 1 220 ? -8.398 -17.531 8.82 1 95.88 220 MET A O 1
ATOM 1672 N N . PRO A 1 221 ? -8.812 -19.359 7.605 1 96.38 221 PRO A N 1
ATOM 1673 C CA . PRO A 1 221 ? -7.434 -19.828 7.789 1 96.38 221 PRO A CA 1
ATOM 1674 C C . PRO A 1 221 ? -6.398 -18.859 7.223 1 96.38 221 PRO A C 1
ATOM 1676 O O . PRO A 1 221 ? -6.656 -18.188 6.227 1 96.38 221 PRO A O 1
ATOM 1679 N N . GLU A 1 222 ? -5.238 -18.828 7.844 1 95.69 222 GLU A N 1
ATOM 1680 C CA . GLU A 1 222 ? -4.109 -18.078 7.301 1 95.69 222 GLU A CA 1
ATOM 1681 C C . GLU A 1 222 ? -3.553 -18.75 6.047 1 95.69 222 GLU A C 1
ATOM 1683 O O . GLU A 1 222 ? -3.527 -19.984 5.957 1 95.69 222 GLU A O 1
ATOM 1688 N N . SER A 1 223 ? -3.211 -17.984 5.109 1 96.88 223 SER A N 1
ATOM 1689 C CA . SER A 1 223 ? -2.496 -18.5 3.947 1 96.88 223 SER A CA 1
ATOM 1690 C C . SER A 1 223 ? -0.999 -18.234 4.055 1 96.88 223 SER A C 1
ATOM 1692 O O . SER A 1 223 ? -0.558 -17.094 3.922 1 96.88 223 SER A O 1
ATOM 1694 N N . GLY A 1 224 ? -0.195 -19.266 4.203 1 97.62 224 GLY A N 1
ATOM 1695 C CA . GLY A 1 224 ? 1.252 -19.141 4.289 1 97.62 224 GLY A CA 1
ATOM 1696 C C . GLY A 1 224 ? 1.937 -19.172 2.936 1 97.62 224 GLY A C 1
ATOM 1697 O O . GLY A 1 224 ? 3.121 -19.5 2.842 1 97.62 224 GLY A O 1
ATOM 1698 N N . ALA A 1 225 ? 1.196 -18.891 1.897 1 98.5 225 ALA A N 1
ATOM 1699 C CA . ALA A 1 225 ? 1.738 -19.031 0.547 1 98.5 225 ALA A CA 1
ATOM 1700 C C . ALA A 1 225 ? 2.924 -18.094 0.338 1 98.5 225 ALA A C 1
ATOM 1702 O O . ALA A 1 225 ? 3.939 -18.484 -0.243 1 98.5 225 ALA A O 1
ATOM 1703 N N . LEU A 1 226 ? 2.816 -16.828 0.769 1 98.31 226 LEU A N 1
ATOM 1704 C CA . LEU A 1 226 ? 3.902 -15.867 0.604 1 98.31 226 LEU A CA 1
ATOM 1705 C C . LEU A 1 226 ? 5.18 -16.375 1.266 1 98.31 226 LEU A C 1
ATOM 1707 O O . LEU A 1 226 ? 6.211 -16.516 0.605 1 98.31 226 LEU A O 1
ATOM 1711 N N . GLU A 1 227 ? 5.125 -16.734 2.512 1 97.81 227 GLU A N 1
ATOM 1712 C CA . GLU A 1 227 ? 6.289 -17.203 3.254 1 97.81 227 GLU A CA 1
ATOM 1713 C C . GLU A 1 227 ? 6.785 -18.547 2.715 1 97.81 227 GLU A C 1
ATOM 1715 O O . GLU A 1 227 ? 7.992 -18.797 2.668 1 97.81 227 GLU A O 1
ATOM 1720 N N . GLY A 1 228 ? 5.801 -19.375 2.35 1 98.44 228 GLY A N 1
ATOM 1721 C CA . GLY A 1 228 ? 6.156 -20.672 1.81 1 98.44 228 GLY A CA 1
ATOM 1722 C C . GLY A 1 228 ? 6.91 -20.594 0.497 1 98.44 228 GLY A C 1
ATOM 1723 O O . GLY A 1 228 ? 7.914 -21.281 0.308 1 98.44 228 GLY A O 1
ATOM 1724 N N . ILE A 1 229 ? 6.449 -19.797 -0.398 1 98.75 229 ILE A N 1
ATOM 1725 C CA . ILE A 1 229 ? 7.109 -19.609 -1.687 1 98.75 229 ILE A CA 1
ATOM 1726 C C . ILE A 1 229 ? 8.508 -19.047 -1.473 1 98.75 229 ILE A C 1
ATOM 1728 O O . ILE A 1 229 ? 9.477 -19.531 -2.061 1 98.75 229 ILE A O 1
ATOM 1732 N N . ALA A 1 230 ? 8.617 -18 -0.618 1 98.38 230 ALA A N 1
ATOM 1733 C CA . ALA A 1 230 ? 9.922 -17.438 -0.306 1 98.38 230 ALA A CA 1
ATOM 1734 C C . ALA A 1 230 ? 10.859 -18.484 0.292 1 98.38 230 ALA A C 1
ATOM 1736 O O . ALA A 1 230 ? 12.039 -18.531 -0.05 1 98.38 230 ALA A O 1
ATOM 1737 N N . GLU A 1 231 ? 10.297 -19.297 1.141 1 97.81 231 GLU A N 1
ATOM 1738 C CA . GLU A 1 231 ? 11.094 -20.344 1.77 1 97.81 231 GLU A CA 1
ATOM 1739 C C . GLU A 1 231 ? 11.594 -21.359 0.736 1 97.81 231 GLU A C 1
ATOM 1741 O O . GLU A 1 231 ? 12.742 -21.797 0.806 1 97.81 231 GLU A O 1
ATOM 1746 N N . ALA A 1 232 ? 10.766 -21.734 -0.173 1 98.56 232 ALA A N 1
ATOM 1747 C CA . ALA A 1 232 ? 11.156 -22.688 -1.207 1 98.56 232 ALA A CA 1
ATOM 1748 C C . ALA A 1 232 ? 12.312 -22.141 -2.047 1 98.56 232 ALA A C 1
ATOM 1750 O O . ALA A 1 232 ? 13.281 -22.844 -2.318 1 98.56 232 ALA A O 1
ATOM 1751 N N . LEU A 1 233 ? 12.219 -20.906 -2.455 1 98.62 233 LEU A N 1
ATOM 1752 C CA . LEU A 1 233 ? 13.266 -20.266 -3.248 1 98.62 233 LEU A CA 1
ATOM 1753 C C . LEU A 1 233 ? 14.547 -20.125 -2.441 1 98.62 233 LEU A C 1
ATOM 1755 O O . LEU A 1 233 ? 15.641 -20.391 -2.955 1 98.62 233 LEU A O 1
ATOM 1759 N N . ALA A 1 234 ? 14.422 -19.719 -1.194 1 97.06 234 ALA A N 1
ATOM 1760 C CA . ALA A 1 234 ? 15.578 -19.578 -0.316 1 97.06 234 ALA A CA 1
ATOM 1761 C C . ALA A 1 234 ? 16.266 -20.922 -0.089 1 97.06 234 ALA A C 1
ATOM 1763 O O . ALA A 1 234 ? 17.5 -21 -0.076 1 97.06 234 ALA A O 1
ATOM 1764 N N . HIS A 1 235 ? 15.438 -21.953 0.12 1 96.25 235 HIS A N 1
ATOM 1765 C CA . HIS A 1 235 ? 15.969 -23.297 0.321 1 96.25 235 HIS A CA 1
ATOM 1766 C C . HIS A 1 235 ? 16.797 -23.75 -0.873 1 96.25 235 HIS A C 1
ATOM 1768 O O . HIS A 1 235 ? 17.906 -24.266 -0.701 1 96.25 235 HIS A O 1
ATOM 1774 N N . ALA A 1 236 ? 16.297 -23.547 -2.021 1 97.12 236 ALA A N 1
ATOM 1775 C CA . ALA A 1 236 ? 17.016 -23.906 -3.238 1 97.12 236 ALA A CA 1
ATOM 1776 C C . ALA A 1 236 ? 18.297 -23.062 -3.393 1 97.12 236 ALA A C 1
ATOM 1778 O O . ALA A 1 236 ? 19.328 -23.578 -3.834 1 97.12 236 ALA A O 1
ATOM 1779 N N . HIS A 1 237 ? 18.203 -21.781 -3.096 1 95.25 237 HIS A N 1
ATOM 1780 C CA . HIS A 1 237 ? 19.359 -20.906 -3.139 1 95.25 237 HIS A CA 1
ATOM 1781 C C . HIS A 1 237 ? 20.469 -21.391 -2.211 1 95.25 237 HIS A C 1
ATOM 1783 O O . HIS A 1 237 ? 21.625 -21.469 -2.609 1 95.25 237 HIS A O 1
ATOM 1789 N N . ARG A 1 238 ? 20.109 -21.75 -1.014 1 91.12 238 ARG A N 1
ATOM 1790 C CA . ARG A 1 238 ? 21.078 -22.25 -0.044 1 91.12 238 ARG A CA 1
ATOM 1791 C C . ARG A 1 238 ? 21.672 -23.578 -0.506 1 91.12 238 ARG A C 1
ATOM 1793 O O . ARG A 1 238 ? 22.875 -23.812 -0.349 1 91.12 238 ARG A O 1
ATOM 1800 N N . TRP A 1 239 ? 20.844 -24.438 -1.027 1 91.62 239 TRP A N 1
ATOM 1801 C CA . TRP A 1 239 ? 21.328 -25.703 -1.564 1 91.62 239 TRP A CA 1
ATOM 1802 C C . TRP A 1 239 ? 22.359 -25.469 -2.658 1 91.62 239 TRP A C 1
ATOM 1804 O O . TRP A 1 239 ? 23.438 -26.094 -2.656 1 91.62 239 TRP A O 1
ATOM 1814 N N . TRP A 1 240 ? 22 -24.609 -3.568 1 92.12 240 TRP A N 1
ATOM 1815 C CA . TRP A 1 240 ? 22.906 -24.281 -4.672 1 92.12 240 TRP A CA 1
ATOM 1816 C C . TRP A 1 240 ? 24.234 -23.766 -4.156 1 92.12 240 TRP A C 1
ATOM 1818 O O . TRP A 1 240 ? 25.297 -24.172 -4.633 1 92.12 240 TRP A O 1
ATOM 1828 N N . ARG A 1 241 ? 24.172 -22.875 -3.232 1 87.38 241 ARG A N 1
ATOM 1829 C CA . ARG A 1 241 ? 25.391 -22.297 -2.668 1 87.38 241 ARG A CA 1
ATOM 1830 C C . ARG A 1 241 ? 26.234 -23.375 -1.991 1 87.38 241 ARG A C 1
ATOM 1832 O O . ARG A 1 241 ? 27.469 -23.328 -2.057 1 87.38 241 ARG A O 1
ATOM 1839 N N . ALA A 1 242 ? 25.594 -24.25 -1.32 1 84.56 242 ALA A N 1
ATOM 1840 C CA . ALA A 1 242 ? 26.312 -25.328 -0.638 1 84.56 242 ALA A CA 1
ATOM 1841 C C . ALA A 1 242 ? 27.047 -26.219 -1.636 1 84.56 242 ALA A C 1
ATOM 1843 O O . ALA A 1 242 ? 28.125 -26.734 -1.339 1 84.56 242 ALA A O 1
ATOM 1844 N N . GLN A 1 243 ? 26.5 -26.375 -2.803 1 82.62 243 GLN A N 1
ATOM 1845 C CA . GLN A 1 243 ? 27.094 -27.219 -3.834 1 82.62 243 GLN A CA 1
ATOM 1846 C C . GLN A 1 243 ? 28.25 -26.5 -4.523 1 82.62 243 GLN A C 1
ATOM 1848 O O . GLN A 1 243 ? 29.125 -27.141 -5.105 1 82.62 243 GLN A O 1
ATOM 1853 N N . HIS A 1 244 ? 28.188 -25.266 -4.441 1 75.5 244 HIS A N 1
ATOM 1854 C CA . HIS A 1 244 ? 29.156 -24.5 -5.23 1 75.5 244 HIS A CA 1
ATOM 1855 C C . HIS A 1 244 ? 30.047 -23.656 -4.34 1 75.5 244 HIS A C 1
ATOM 1857 O O . HIS A 1 244 ? 30.578 -22.625 -4.777 1 75.5 244 HIS A O 1
ATOM 1863 N N . GLU A 1 245 ? 30.078 -23.969 -3.027 1 61.09 245 GLU A N 1
ATOM 1864 C CA . GLU A 1 245 ? 30.922 -23.25 -2.074 1 61.09 245 GLU A CA 1
ATOM 1865 C C . GLU A 1 245 ? 32.312 -23.031 -2.641 1 61.09 245 GLU A C 1
ATOM 1867 O O . GLU A 1 245 ? 33 -22.062 -2.275 1 61.09 245 GLU A O 1
ATOM 1872 N N . ARG A 1 246 ? 32.656 -23.938 -3.455 1 49.47 246 ARG A N 1
ATOM 1873 C CA . ARG A 1 246 ? 34 -23.812 -4.016 1 49.47 246 ARG A CA 1
ATOM 1874 C C . ARG A 1 246 ? 34.156 -22.531 -4.828 1 49.47 246 ARG A C 1
ATOM 1876 O O . ARG A 1 246 ? 35.25 -22.078 -5.105 1 49.47 246 ARG A O 1
ATOM 1883 N N . TYR A 1 247 ? 32.906 -22.109 -5.312 1 46.56 247 TYR A N 1
ATOM 1884 C CA . TYR A 1 247 ? 33.031 -20.891 -6.098 1 46.56 247 TYR A CA 1
ATOM 1885 C C . TYR A 1 247 ? 33.031 -19.656 -5.191 1 46.56 247 TYR A C 1
ATOM 1887 O O . TYR A 1 247 ? 32.094 -19.469 -4.402 1 46.56 247 TYR A O 1
ATOM 1895 N N . SER A 1 248 ? 34.094 -19.281 -4.512 1 47.16 248 SER A N 1
ATOM 1896 C CA . SER A 1 248 ? 34.5 -18.172 -3.662 1 47.16 248 SER A CA 1
ATOM 1897 C C . SER A 1 248 ? 33.719 -16.906 -4.016 1 47.16 248 SER A C 1
ATOM 1899 O O . SER A 1 248 ? 34.312 -15.812 -4.074 1 47.16 248 SER A O 1
ATOM 1901 N N . SER A 1 249 ? 32.531 -17.125 -4.637 1 51.66 249 SER A N 1
ATOM 1902 C CA . SER A 1 249 ? 31.922 -15.852 -5 1 51.66 249 SER A CA 1
ATOM 1903 C C . SER A 1 249 ? 31.359 -15.141 -3.773 1 51.66 249 SER A C 1
ATOM 1905 O O . SER A 1 249 ? 30.812 -15.773 -2.873 1 51.66 249 SER A O 1
ATOM 1907 N N . PRO A 1 250 ? 31.75 -13.898 -3.607 1 53.5 250 PRO A N 1
ATOM 1908 C CA . PRO A 1 250 ? 31.188 -13.102 -2.514 1 53.5 250 PRO A CA 1
ATOM 1909 C C . PRO A 1 250 ? 29.672 -13.219 -2.432 1 53.5 250 PRO A C 1
ATOM 1911 O O . PRO A 1 250 ? 29 -13.398 -3.453 1 53.5 250 PRO A O 1
ATOM 1914 N N . VAL A 1 251 ? 29.062 -13.594 -1.282 1 46.66 251 VAL A N 1
ATOM 1915 C CA . VAL A 1 251 ? 27.656 -13.766 -0.942 1 46.66 251 VAL A CA 1
ATOM 1916 C C . VAL A 1 251 ? 26.797 -12.797 -1.756 1 46.66 251 VAL A C 1
ATOM 1918 O O . VAL A 1 251 ? 25.719 -13.164 -2.234 1 46.66 251 VAL A O 1
ATOM 1921 N N . GLY A 1 252 ? 27.297 -11.664 -2.17 1 58.19 252 GLY A N 1
ATOM 1922 C CA . GLY A 1 252 ? 26.516 -10.641 -2.846 1 58.19 252 GLY A CA 1
ATOM 1923 C C . GLY A 1 252 ? 26.562 -10.758 -4.359 1 58.19 252 GLY A C 1
ATOM 1924 O O . GLY A 1 252 ? 25.766 -10.125 -5.059 1 58.19 252 GLY A O 1
ATOM 1925 N N . SER A 1 253 ? 27.094 -11.867 -4.719 1 74.19 253 SER A N 1
ATOM 1926 C CA . SER A 1 253 ? 27.266 -11.961 -6.168 1 74.19 253 SER A CA 1
ATOM 1927 C C . SER A 1 253 ? 26.406 -13.062 -6.758 1 74.19 253 SER A C 1
ATOM 1929 O O . SER A 1 253 ? 26.312 -13.203 -7.98 1 74.19 253 SER A O 1
ATOM 1931 N N . THR A 1 254 ? 25.781 -13.828 -5.859 1 88 254 THR A N 1
ATOM 1932 C CA . THR A 1 254 ? 24.844 -14.852 -6.309 1 88 254 THR A CA 1
ATOM 1933 C C . THR A 1 254 ? 23.406 -14.438 -6.008 1 88 254 THR A C 1
ATOM 1935 O O . THR A 1 254 ? 23.078 -14.07 -4.875 1 88 254 THR A O 1
ATOM 1938 N N . VAL A 1 255 ? 22.562 -14.461 -7.008 1 92.38 255 VAL A N 1
ATOM 1939 C CA . VAL A 1 255 ? 21.203 -13.93 -6.844 1 92.38 255 VAL A CA 1
ATOM 1940 C C . VAL A 1 255 ? 20.188 -14.93 -7.395 1 92.38 255 VAL A C 1
ATOM 1942 O O . VAL A 1 255 ? 20.562 -15.891 -8.078 1 92.38 255 VAL A O 1
ATOM 1945 N N . ILE A 1 256 ? 18.938 -14.805 -6.98 1 97.06 256 ILE A N 1
ATOM 1946 C CA . ILE A 1 256 ? 17.812 -15.477 -7.613 1 97.06 256 ILE A CA 1
ATOM 1947 C C . ILE A 1 256 ? 17.297 -14.641 -8.789 1 97.06 256 ILE A C 1
ATOM 1949 O O . ILE A 1 256 ? 17.219 -13.414 -8.695 1 97.06 256 ILE A O 1
ATOM 1953 N N . LEU A 1 257 ? 17.047 -15.289 -9.875 1 97.69 257 LEU A N 1
ATOM 1954 C CA . LEU A 1 257 ? 16.531 -14.602 -11.055 1 97.69 257 LEU A CA 1
ATOM 1955 C C . LEU A 1 257 ? 15.031 -14.828 -11.211 1 97.69 257 LEU A C 1
ATOM 1957 O O . LEU A 1 257 ? 14.578 -15.977 -11.297 1 97.69 257 LEU A O 1
ATOM 1961 N N . PHE A 1 258 ? 14.242 -13.789 -11.164 1 98.06 258 PHE A N 1
ATOM 1962 C CA . PHE A 1 258 ? 12.844 -13.852 -11.586 1 98.06 258 PHE A CA 1
ATOM 1963 C C . PHE A 1 258 ? 12.727 -13.602 -13.086 1 98.06 258 PHE A C 1
ATOM 1965 O O . PHE A 1 258 ? 13.094 -12.539 -13.578 1 98.06 258 PHE A O 1
ATOM 1972 N N . VAL A 1 259 ? 12.273 -14.586 -13.82 1 98.38 259 VAL A N 1
ATOM 1973 C CA . VAL A 1 259 ? 11.938 -14.383 -15.227 1 98.38 259 VAL A CA 1
ATOM 1974 C C . VAL A 1 259 ? 10.555 -13.742 -15.344 1 98.38 259 VAL A C 1
ATOM 1976 O O . VAL A 1 259 ? 9.547 -14.359 -14.984 1 98.38 259 VAL A O 1
ATOM 1979 N N . VAL A 1 260 ? 10.516 -12.539 -15.906 1 96.88 260 VAL A N 1
ATOM 1980 C CA . VAL A 1 260 ? 9.281 -11.766 -15.805 1 96.88 260 VAL A CA 1
ATOM 1981 C C . VAL A 1 260 ? 8.82 -11.344 -17.203 1 96.88 260 VAL A C 1
ATOM 1983 O O . VAL A 1 260 ? 9.57 -11.484 -18.172 1 96.88 260 VAL A O 1
ATOM 1986 N N . GLN A 1 261 ? 7.527 -10.914 -17.312 1 94.5 261 GLN A N 1
ATOM 1987 C CA . GLN A 1 261 ? 6.984 -10.328 -18.531 1 94.5 261 GLN A CA 1
ATOM 1988 C C . GLN A 1 261 ? 7.254 -8.828 -18.578 1 94.5 261 GLN A C 1
ATOM 1990 O O . GLN A 1 261 ? 7.375 -8.172 -17.547 1 94.5 261 GLN A O 1
ATOM 1995 N N . PRO A 1 262 ? 7.402 -8.344 -19.828 1 89.81 262 PRO A N 1
ATOM 1996 C CA . PRO A 1 262 ? 7.449 -6.887 -19.922 1 89.81 262 PRO A CA 1
ATOM 1997 C C . PRO A 1 262 ? 6.16 -6.227 -19.422 1 89.81 262 PRO A C 1
ATOM 1999 O O . PRO A 1 262 ? 5.066 -6.742 -19.656 1 89.81 262 PRO A O 1
ATOM 2002 N N . LYS A 1 263 ? 6.195 -5.168 -18.672 1 86.69 263 LYS A N 1
ATOM 2003 C CA . LYS A 1 263 ? 5.039 -4.434 -18.156 1 86.69 263 LYS A CA 1
ATOM 2004 C C . LYS A 1 263 ? 4.164 -5.324 -17.281 1 86.69 263 LYS A C 1
ATOM 2006 O O . LYS A 1 263 ? 2.945 -5.375 -17.453 1 86.69 263 LYS A O 1
ATOM 2011 N N . GLU A 1 264 ? 4.797 -5.973 -16.438 1 90 264 GLU A N 1
ATOM 2012 C CA . GLU A 1 264 ? 4.145 -6.918 -15.539 1 90 264 GLU A CA 1
ATOM 2013 C C . GLU A 1 264 ? 3.082 -6.227 -14.695 1 90 264 GLU A C 1
ATOM 2015 O O . GLU A 1 264 ? 3.404 -5.418 -13.82 1 90 264 GLU A O 1
ATOM 2020 N N . ARG A 1 265 ? 1.771 -6.543 -14.891 1 89.25 265 ARG A N 1
ATOM 2021 C CA . ARG A 1 265 ? 0.666 -5.957 -14.141 1 89.25 265 ARG A CA 1
ATOM 2022 C C . ARG A 1 265 ? 0.635 -6.492 -12.711 1 89.25 265 ARG A C 1
ATOM 2024 O O . ARG A 1 265 ? 0.242 -5.781 -11.781 1 89.25 265 ARG A O 1
ATOM 2031 N N . ASN A 1 266 ? 0.972 -7.77 -12.57 1 93.31 266 ASN A N 1
ATOM 2032 C CA . ASN A 1 266 ? 0.963 -8.406 -11.258 1 93.31 266 ASN A CA 1
ATOM 2033 C C . ASN A 1 266 ? 2.316 -8.289 -10.562 1 93.31 266 ASN A C 1
ATOM 2035 O O . ASN A 1 266 ? 2.725 -9.18 -9.828 1 93.31 266 ASN A O 1
ATOM 2039 N N . ILE A 1 267 ? 2.982 -7.223 -10.781 1 95.44 267 ILE A N 1
ATOM 2040 C CA . ILE A 1 267 ? 4.348 -7.02 -10.312 1 95.44 267 ILE A CA 1
ATOM 2041 C C . ILE A 1 267 ? 4.375 -7.02 -8.789 1 95.44 267 ILE A C 1
ATOM 2043 O O . ILE A 1 267 ? 5.332 -7.5 -8.18 1 95.44 267 ILE A O 1
ATOM 2047 N N . TYR A 1 268 ? 3.393 -6.5 -8.141 1 96.25 268 TYR A N 1
ATOM 2048 C CA . TYR A 1 268 ? 3.445 -6.324 -6.695 1 96.25 268 TYR A CA 1
ATOM 2049 C C . TYR A 1 268 ? 3.305 -7.664 -5.98 1 96.25 268 TYR A C 1
ATOM 2051 O O . TYR A 1 268 ? 3.83 -7.844 -4.879 1 96.25 268 TYR A O 1
ATOM 2059 N N . ASP A 1 269 ? 2.574 -8.648 -6.57 1 97.38 269 ASP A N 1
ATOM 2060 C CA . ASP A 1 269 ? 2.607 -10.008 -6.047 1 97.38 269 ASP A CA 1
ATOM 2061 C C . ASP A 1 269 ? 4.039 -10.539 -5.984 1 97.38 269 ASP A C 1
ATOM 2063 O O . ASP A 1 269 ? 4.438 -11.141 -4.988 1 97.38 269 ASP A O 1
ATOM 2067 N N . GLN A 1 270 ? 4.781 -10.297 -6.984 1 97.69 270 GLN A N 1
ATOM 2068 C CA . GLN A 1 270 ? 6.172 -10.719 -7.09 1 97.69 270 GLN A CA 1
ATOM 2069 C C . GLN A 1 270 ? 7.062 -9.938 -6.129 1 97.69 270 GLN A C 1
ATOM 2071 O O . GLN A 1 270 ? 7.973 -10.5 -5.523 1 97.69 270 GLN A O 1
ATOM 2076 N N . LYS A 1 271 ? 6.766 -8.719 -6.016 1 96.81 271 LYS A N 1
ATOM 2077 C CA . LYS A 1 271 ? 7.605 -7.855 -5.188 1 96.81 271 LYS A CA 1
ATOM 2078 C C . LYS A 1 271 ? 7.449 -8.195 -3.709 1 96.81 271 LYS A C 1
ATOM 2080 O O . LYS A 1 271 ? 8.398 -8.078 -2.936 1 96.81 271 LYS A O 1
ATOM 2085 N N . TRP A 1 272 ? 6.289 -8.609 -3.279 1 97.69 272 TRP A N 1
ATOM 2086 C CA . TRP A 1 272 ? 6.133 -9.109 -1.917 1 97.69 272 TRP A CA 1
ATOM 2087 C C . TRP A 1 272 ? 7.055 -10.297 -1.665 1 97.69 272 TRP A C 1
ATOM 2089 O O . TRP A 1 272 ? 7.645 -10.414 -0.589 1 97.69 272 TRP A O 1
ATOM 2099 N N . ILE A 1 273 ? 7.137 -11.18 -2.625 1 98.12 273 ILE A N 1
ATOM 2100 C CA . ILE A 1 273 ? 8.016 -12.344 -2.502 1 98.12 273 ILE A CA 1
ATOM 2101 C C . ILE A 1 273 ? 9.469 -11.883 -2.424 1 98.12 273 ILE A C 1
ATOM 2103 O O . ILE A 1 273 ? 10.227 -12.344 -1.567 1 98.12 273 ILE A O 1
ATOM 2107 N N . GLU A 1 274 ? 9.836 -10.977 -3.299 1 96.25 274 GLU A N 1
ATOM 2108 C CA . GLU A 1 274 ? 11.188 -10.43 -3.312 1 96.25 274 GLU A CA 1
ATOM 2109 C C . GLU A 1 274 ? 11.539 -9.781 -1.976 1 96.25 274 GLU A C 1
ATOM 2111 O O . GLU A 1 274 ? 12.633 -9.992 -1.442 1 96.25 274 GLU A O 1
ATOM 2116 N N . LEU A 1 275 ? 10.602 -9 -1.495 1 92.81 275 LEU A N 1
ATOM 2117 C CA . LEU A 1 275 ? 10.805 -8.336 -0.214 1 92.81 275 LEU A CA 1
ATOM 2118 C C . LEU A 1 275 ? 10.984 -9.352 0.907 1 92.81 275 LEU A C 1
ATOM 2120 O O . LEU A 1 275 ? 11.828 -9.172 1.784 1 92.81 275 LEU A O 1
ATOM 2124 N N . THR A 1 276 ? 10.188 -10.383 0.912 1 94.38 276 THR A N 1
ATOM 2125 C CA . THR A 1 276 ? 10.273 -11.422 1.933 1 94.38 276 THR A CA 1
ATOM 2126 C C . THR A 1 276 ? 11.609 -12.156 1.846 1 94.38 276 THR A C 1
ATOM 2128 O O . THR A 1 276 ? 12.219 -12.469 2.869 1 94.38 276 THR A O 1
ATOM 2131 N N . LEU A 1 277 ? 12.078 -12.445 0.616 1 94 277 LEU A N 1
ATOM 2132 C CA . LEU A 1 277 ? 13.383 -13.07 0.419 1 94 277 LEU A CA 1
ATOM 2133 C C . LEU A 1 277 ? 14.492 -12.203 1.005 1 94 277 LEU A C 1
ATOM 2135 O O . LEU A 1 277 ? 15.414 -12.719 1.639 1 94 277 LEU A O 1
ATOM 2139 N N . TRP A 1 278 ? 14.297 -10.953 0.803 1 85.12 278 TRP A N 1
ATOM 2140 C CA . TRP A 1 278 ? 15.305 -10.023 1.299 1 85.12 278 TRP A CA 1
ATOM 2141 C C . TRP A 1 278 ? 15.242 -9.914 2.818 1 85.12 278 TRP A C 1
ATOM 2143 O O . TRP A 1 278 ? 16.266 -10.078 3.498 1 85.12 278 TRP A O 1
ATOM 2153 N N . LY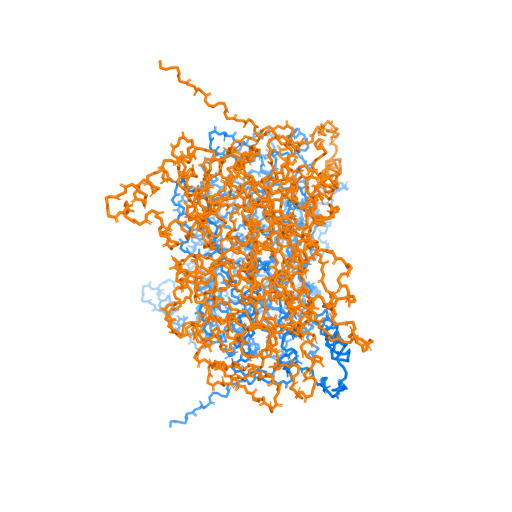S A 1 279 ? 14.117 -9.625 3.355 1 83.69 279 LYS A N 1
ATOM 2154 C CA . LYS A 1 279 ? 13.938 -9.312 4.77 1 83.69 279 LYS A CA 1
ATOM 2155 C C . LYS A 1 279 ? 14.18 -10.539 5.645 1 83.69 279 LYS A C 1
ATOM 2157 O O . LYS A 1 279 ? 14.766 -10.43 6.723 1 83.69 279 LYS A O 1
ATOM 2162 N N . GLU A 1 280 ? 13.734 -11.688 5.156 1 87.38 280 GLU A N 1
ATOM 2163 C CA . GLU A 1 280 ? 13.742 -12.867 6.02 1 87.38 280 GLU A CA 1
ATOM 2164 C C . GLU A 1 280 ? 14.914 -13.789 5.699 1 87.38 280 GLU A C 1
ATOM 2166 O O . GLU A 1 280 ? 15.359 -14.562 6.551 1 87.38 280 GLU A O 1
ATOM 2171 N N . HIS A 1 281 ? 15.469 -13.664 4.48 1 88.12 281 HIS A N 1
ATOM 2172 C CA . HIS A 1 281 ? 16.469 -14.641 4.074 1 88.12 281 HIS A CA 1
ATOM 2173 C C . HIS A 1 281 ? 17.734 -13.969 3.572 1 88.12 281 HIS A C 1
ATOM 2175 O O . HIS A 1 281 ? 18.719 -14.641 3.26 1 88.12 281 HIS A O 1
ATOM 2181 N N . ASN A 1 282 ? 17.766 -12.656 3.486 1 83.31 282 ASN A N 1
ATOM 2182 C CA . ASN A 1 282 ? 18.922 -11.883 3.029 1 83.31 282 ASN A CA 1
ATOM 2183 C C . ASN A 1 282 ? 19.344 -12.297 1.626 1 83.31 282 ASN A C 1
ATOM 2185 O O . ASN A 1 282 ? 20.531 -12.484 1.368 1 83.31 282 ASN A O 1
ATOM 2189 N N . ILE A 1 283 ? 18.422 -12.539 0.76 1 89.5 283 ILE A N 1
ATOM 2190 C CA . ILE A 1 283 ? 18.719 -12.984 -0.595 1 89.5 283 ILE A CA 1
ATOM 2191 C C . ILE A 1 283 ? 18.312 -11.914 -1.599 1 89.5 283 ILE A C 1
ATOM 2193 O O . ILE A 1 283 ? 17.188 -11.383 -1.537 1 89.5 283 ILE A O 1
ATOM 2197 N N . ARG A 1 284 ? 19.203 -11.648 -2.504 1 87.56 284 ARG A N 1
ATOM 2198 C CA . ARG A 1 284 ? 18.969 -10.664 -3.559 1 87.56 284 ARG A CA 1
ATOM 2199 C C . ARG A 1 284 ? 18.266 -11.305 -4.754 1 87.56 284 ARG A C 1
ATOM 2201 O O . ARG A 1 284 ? 18.516 -12.469 -5.074 1 87.56 284 ARG A O 1
ATOM 2208 N N . VAL A 1 285 ? 17.422 -10.5 -5.383 1 93.31 285 VAL A N 1
ATOM 2209 C CA . VAL A 1 285 ? 16.703 -10.953 -6.566 1 93.31 285 VAL A CA 1
ATOM 2210 C C . VAL A 1 285 ? 17.031 -10.039 -7.75 1 93.31 285 VAL A C 1
ATOM 2212 O O . VAL A 1 285 ? 17.156 -8.828 -7.59 1 93.31 285 VAL A O 1
ATOM 2215 N N . ARG A 1 286 ? 17.25 -10.641 -8.883 1 92.12 286 ARG A N 1
ATOM 2216 C CA . ARG A 1 286 ? 17.297 -9.93 -10.164 1 92.12 286 ARG A CA 1
ATOM 2217 C C . ARG A 1 286 ? 16.094 -10.281 -11.031 1 92.12 286 ARG A C 1
ATOM 2219 O O . ARG A 1 286 ? 15.625 -11.422 -11.023 1 92.12 286 ARG A O 1
ATOM 2226 N N . ARG A 1 287 ? 15.594 -9.289 -11.68 1 93.75 287 ARG A N 1
ATOM 2227 C CA . ARG A 1 287 ? 14.469 -9.484 -12.586 1 93.75 287 ARG A CA 1
ATOM 2228 C C . ARG A 1 287 ? 14.883 -9.242 -14.031 1 93.75 287 ARG A C 1
ATOM 2230 O O . ARG A 1 287 ? 15.602 -8.289 -14.328 1 93.75 287 ARG A O 1
ATOM 2237 N N . ALA A 1 288 ? 14.461 -10.125 -14.93 1 95.19 288 ALA A N 1
ATOM 2238 C CA . ALA A 1 288 ? 14.773 -9.953 -16.344 1 95.19 288 ALA A CA 1
ATOM 2239 C C . ALA A 1 288 ? 13.758 -10.68 -17.234 1 95.19 288 ALA A C 1
ATOM 2241 O O . ALA A 1 288 ? 13.219 -11.711 -16.844 1 95.19 288 ALA A O 1
ATOM 2242 N N . THR A 1 289 ? 13.484 -10.133 -18.359 1 96 289 THR A N 1
ATOM 2243 C CA . THR A 1 289 ? 12.703 -10.836 -19.375 1 96 289 THR A CA 1
ATOM 2244 C C . THR A 1 289 ? 13.562 -11.883 -20.094 1 96 289 THR A C 1
ATOM 2246 O O . THR A 1 289 ? 14.789 -11.859 -19.984 1 96 289 THR A O 1
ATOM 2249 N N . LEU A 1 290 ? 12.883 -12.773 -20.766 1 98 290 LEU A N 1
ATOM 2250 C CA . LEU A 1 290 ? 13.633 -13.75 -21.547 1 98 290 LEU A CA 1
ATOM 2251 C C . LEU A 1 290 ? 14.5 -13.062 -22.594 1 98 290 LEU A C 1
ATOM 2253 O O . LEU A 1 290 ? 15.609 -13.5 -22.891 1 98 290 LEU A O 1
ATOM 2257 N N . THR A 1 291 ? 13.984 -11.984 -23.141 1 96.81 291 THR A N 1
ATOM 2258 C CA . THR A 1 291 ? 14.75 -11.203 -24.109 1 96.81 291 THR A CA 1
ATOM 2259 C C . THR A 1 291 ? 16.031 -10.656 -23.469 1 96.81 291 THR A C 1
ATOM 2261 O O . THR A 1 291 ? 17.109 -10.75 -24.062 1 96.81 291 THR A O 1
ATOM 2264 N N . GLU A 1 292 ? 15.906 -10.07 -22.312 1 94.25 292 GLU A N 1
ATOM 2265 C CA . GLU A 1 292 ? 17.047 -9.508 -21.609 1 94.25 292 GLU A CA 1
ATOM 2266 C C . GLU A 1 292 ? 18.047 -10.602 -21.219 1 94.25 292 GLU A C 1
ATOM 2268 O O . GLU A 1 292 ? 19.266 -10.367 -21.234 1 94.25 292 GLU A O 1
ATOM 2273 N N . ILE A 1 293 ? 17.594 -11.742 -20.875 1 96.94 293 ILE A N 1
ATOM 2274 C CA . ILE A 1 293 ? 18.469 -12.859 -20.516 1 96.94 293 ILE A CA 1
ATOM 2275 C C . ILE A 1 293 ? 19.234 -13.328 -21.734 1 96.94 293 ILE A C 1
ATOM 2277 O O . ILE A 1 293 ? 20.438 -13.641 -21.641 1 96.94 293 ILE A O 1
ATOM 2281 N N . ALA A 1 294 ? 18.594 -13.391 -22.875 1 97.19 294 ALA A N 1
ATOM 2282 C CA . ALA A 1 294 ? 19.266 -13.75 -24.109 1 97.19 294 ALA A CA 1
ATOM 2283 C C . ALA A 1 294 ? 20.406 -12.773 -24.422 1 97.19 294 ALA A C 1
ATOM 2285 O O . ALA A 1 294 ? 21.469 -13.18 -24.906 1 97.19 294 ALA A O 1
ATOM 2286 N N . GLN A 1 295 ? 20.156 -11.555 -24.125 1 94.62 295 GLN A N 1
ATOM 2287 C CA . GLN A 1 295 ? 21.094 -10.492 -24.469 1 94.62 295 GLN A CA 1
ATOM 2288 C C . GLN A 1 295 ? 22.25 -10.414 -23.469 1 94.62 295 GLN A C 1
ATOM 2290 O O . GLN A 1 295 ? 23.391 -10.141 -23.828 1 94.62 295 GLN A O 1
ATOM 2295 N N . ASN A 1 296 ? 21.938 -10.664 -22.203 1 94.19 296 ASN A N 1
ATOM 2296 C CA . ASN A 1 296 ? 22.891 -10.312 -21.156 1 94.19 296 ASN A CA 1
ATOM 2297 C C . ASN A 1 296 ? 23.391 -11.547 -20.406 1 94.19 296 ASN A C 1
ATOM 2299 O O . ASN A 1 296 ? 24.266 -11.453 -19.562 1 94.19 296 ASN A O 1
ATOM 2303 N N . GLY A 1 297 ? 22.828 -12.688 -20.719 1 95.81 297 GLY A N 1
ATOM 2304 C CA . GLY A 1 297 ? 23.203 -13.914 -20.047 1 95.81 297 GLY A CA 1
ATOM 2305 C C . GLY A 1 297 ? 24.344 -14.648 -20.734 1 95.81 297 GLY A C 1
ATOM 2306 O O . GLY A 1 297 ? 24.5 -14.555 -21.953 1 95.81 297 GLY A O 1
ATOM 2307 N N . GLN A 1 298 ? 25.188 -15.328 -19.891 1 95.06 298 GLN A N 1
ATOM 2308 C CA . GLN A 1 298 ? 26.234 -16.188 -20.422 1 95.06 298 GLN A CA 1
ATOM 2309 C C . GLN A 1 298 ? 26.531 -17.344 -19.484 1 95.06 298 GLN A C 1
ATOM 2311 O O . GLN A 1 298 ? 26.281 -17.25 -18.281 1 95.06 298 GLN A O 1
ATOM 2316 N N . LEU A 1 299 ? 26.984 -18.438 -20.016 1 95 299 LEU A N 1
ATOM 2317 C CA . LEU A 1 299 ? 27.422 -19.578 -19.219 1 95 299 LEU A CA 1
ATOM 2318 C C . LEU A 1 299 ? 28.922 -19.531 -18.969 1 95 299 LEU A C 1
ATOM 2320 O O . LEU A 1 299 ? 29.703 -19.281 -19.906 1 95 299 LEU A O 1
ATOM 2324 N N . VAL A 1 300 ? 29.234 -19.594 -17.719 1 90.25 300 VAL A N 1
ATOM 2325 C CA . VAL A 1 300 ? 30.656 -19.531 -17.359 1 90.25 300 VAL A CA 1
ATOM 2326 C C . VAL A 1 300 ? 31.062 -20.828 -16.656 1 90.25 300 VAL A C 1
ATOM 2328 O O . VAL A 1 300 ? 30.297 -21.375 -15.859 1 90.25 300 VAL A O 1
ATOM 2331 N N . GLY A 1 301 ? 32.344 -21.031 -16.844 1 78.62 301 GLY A N 1
ATOM 2332 C CA . GLY A 1 301 ? 32.906 -22.234 -16.219 1 78.62 301 GLY A CA 1
ATOM 2333 C C . GLY A 1 301 ? 32.312 -23.516 -16.781 1 78.62 301 GLY A C 1
ATOM 2334 O O . GLY A 1 301 ? 31.781 -23.516 -17.891 1 78.62 301 GLY A O 1
ATOM 2335 N N . GLY A 1 302 ? 32.594 -24.797 -16.328 1 63.19 302 GLY A N 1
ATOM 2336 C CA . GLY A 1 302 ? 32.094 -26.109 -16.688 1 63.19 302 GLY A CA 1
ATOM 2337 C C . GLY A 1 302 ? 33.188 -27.047 -17.156 1 63.19 302 GLY A C 1
ATOM 2338 O O . GLY A 1 302 ? 33.531 -27.078 -18.344 1 63.19 302 GLY A O 1
ATOM 2339 N N . ALA A 1 303 ? 34.062 -27.203 -16.109 1 55.5 303 ALA A N 1
ATOM 2340 C CA . ALA A 1 303 ? 35.031 -28.25 -16.438 1 55.5 303 ALA A CA 1
ATOM 2341 C C . ALA A 1 303 ? 34.312 -29.5 -16.969 1 55.5 303 ALA A C 1
ATOM 2343 O O . ALA A 1 303 ? 33.094 -29.609 -16.875 1 55.5 303 ALA A O 1
ATOM 2344 N N . GLU A 1 304 ? 35.156 -30.438 -17.391 1 56.31 304 GLU A N 1
ATOM 2345 C CA . GLU A 1 304 ? 34.656 -31.688 -17.953 1 56.31 304 GLU A CA 1
ATOM 2346 C C . GLU A 1 304 ? 33.719 -32.406 -16.969 1 56.31 304 GLU A C 1
ATOM 2348 O O . GLU A 1 304 ? 34.125 -32.719 -15.844 1 56.31 304 GLU A O 1
ATOM 2353 N N . GLY A 1 305 ? 32.344 -32.469 -17.125 1 59.12 305 GLY A N 1
ATOM 2354 C CA . GLY A 1 305 ? 31.359 -33.25 -16.406 1 59.12 305 GLY A CA 1
ATOM 2355 C C . GLY A 1 305 ? 30.438 -32.406 -15.57 1 59.12 305 GLY A C 1
ATOM 2356 O O . GLY A 1 305 ? 29.422 -32.906 -15.055 1 59.12 305 GLY A O 1
ATOM 2357 N N . SER A 1 306 ? 30.844 -31.031 -15.367 1 77.44 306 SER A N 1
ATOM 2358 C CA . SER A 1 306 ? 29.953 -30.219 -14.523 1 77.44 306 SER A CA 1
ATOM 2359 C C . SER A 1 306 ? 29.188 -29.188 -15.352 1 77.44 306 SER A C 1
ATOM 2361 O O . SER A 1 306 ? 29.688 -28.719 -16.375 1 77.44 306 SER A O 1
ATOM 2363 N N . ARG A 1 307 ? 27.969 -28.969 -15.039 1 88.31 307 ARG A N 1
ATOM 2364 C CA . ARG A 1 307 ? 27.156 -27.953 -15.719 1 88.31 307 ARG A CA 1
ATOM 2365 C C . ARG A 1 307 ? 27.703 -26.562 -15.453 1 88.31 307 ARG A C 1
ATOM 2367 O O . ARG A 1 307 ? 28.141 -26.25 -14.344 1 88.31 307 ARG A O 1
ATOM 2374 N N . PRO A 1 308 ? 27.703 -25.734 -16.469 1 93.31 308 PRO A N 1
ATOM 2375 C CA . PRO A 1 308 ? 28.188 -24.359 -16.297 1 93.31 308 PRO A CA 1
ATOM 2376 C C . PRO A 1 308 ? 27.25 -23.5 -15.461 1 93.31 308 PRO A C 1
ATOM 2378 O O . PRO A 1 308 ? 26.094 -23.859 -15.25 1 93.31 308 PRO A O 1
ATOM 2381 N N . THR A 1 309 ? 27.844 -22.406 -14.938 1 93 309 THR A N 1
ATOM 2382 C CA . THR A 1 309 ? 27.062 -21.469 -14.133 1 93 309 THR A CA 1
ATOM 2383 C C . THR A 1 309 ? 26.531 -20.328 -14.984 1 93 309 THR A C 1
ATOM 2385 O O . THR A 1 309 ? 27.25 -19.812 -15.844 1 93 309 THR A O 1
ATOM 2388 N N . LEU A 1 310 ? 25.266 -20 -14.805 1 95.44 310 LEU A N 1
ATOM 2389 C CA . LEU A 1 310 ? 24.656 -18.859 -15.5 1 95.44 310 LEU A CA 1
ATOM 2390 C C . LEU A 1 310 ? 25.047 -17.547 -14.844 1 95.44 310 LEU A C 1
ATOM 2392 O O . LEU A 1 310 ? 24.938 -17.406 -13.625 1 95.44 310 LEU A O 1
ATOM 2396 N N . GLN A 1 311 ? 25.531 -16.656 -15.641 1 94.06 311 GLN A N 1
ATOM 2397 C CA . GLN A 1 311 ? 25.844 -15.305 -15.203 1 94.06 311 GLN A CA 1
ATOM 2398 C C . GLN A 1 311 ? 25.031 -14.273 -15.992 1 94.06 311 GLN A C 1
ATOM 2400 O O . GLN A 1 311 ? 24.844 -14.414 -17.203 1 94.06 311 GLN A O 1
ATOM 2405 N N . LEU A 1 312 ? 24.484 -13.328 -15.273 1 93.5 312 LEU A N 1
ATOM 2406 C CA . LEU A 1 312 ? 23.719 -12.266 -15.906 1 93.5 312 LEU A CA 1
ATOM 2407 C C . LEU A 1 312 ? 24.375 -10.906 -15.688 1 93.5 312 LEU A C 1
ATOM 2409 O O . LEU A 1 312 ? 24.656 -10.523 -14.547 1 93.5 312 LEU A O 1
ATOM 2413 N N . ARG A 1 313 ? 24.609 -10.227 -16.766 1 88 313 ARG A N 1
ATOM 2414 C CA . ARG A 1 313 ? 25.203 -8.891 -16.719 1 88 313 ARG A CA 1
ATOM 2415 C C . ARG A 1 313 ? 24.125 -7.816 -16.609 1 88 313 ARG A C 1
ATOM 2417 O O . ARG A 1 313 ? 23.062 -7.934 -17.219 1 88 313 ARG A O 1
ATOM 2424 N N . SER A 1 314 ? 24.281 -6.953 -15.75 1 76.19 314 SER A N 1
ATOM 2425 C CA . SER A 1 314 ? 23.406 -5.781 -15.688 1 76.19 314 SER A CA 1
ATOM 2426 C C . SER A 1 314 ? 24.188 -4.5 -15.961 1 76.19 314 SER A C 1
ATOM 2428 O O . SER A 1 314 ? 25.312 -4.328 -15.461 1 76.19 314 SER A O 1
ATOM 2430 N N . THR A 1 315 ? 23.688 -3.852 -17.047 1 61.12 315 THR A N 1
ATOM 2431 C CA . THR A 1 315 ? 24.328 -2.568 -17.312 1 61.12 315 THR A CA 1
ATOM 2432 C C . THR A 1 315 ? 23.469 -1.416 -16.797 1 61.12 315 THR A C 1
ATOM 2434 O O . THR A 1 315 ? 22.312 -1.275 -17.188 1 61.12 315 THR A O 1
ATOM 2437 N N . SER A 1 316 ? 23.609 -1.091 -15.586 1 55.22 316 SER A N 1
ATOM 2438 C CA . SER A 1 316 ? 22.953 0.139 -15.133 1 55.22 316 SER A CA 1
ATOM 2439 C C . SER A 1 316 ? 23.953 1.288 -15.055 1 55.22 316 SER A C 1
ATOM 2441 O O . SER A 1 316 ? 25.031 1.144 -14.461 1 55.22 316 SER A O 1
ATOM 2443 N N . ASN A 1 317 ? 23.531 2.52 -15.453 1 48.47 317 ASN A N 1
ATOM 2444 C CA . ASN A 1 317 ? 24.234 3.805 -15.43 1 48.47 317 ASN A CA 1
ATOM 2445 C C . ASN A 1 317 ? 25.734 3.629 -15.539 1 48.47 317 ASN A C 1
ATOM 2447 O O . ASN A 1 317 ? 26.5 4.191 -14.742 1 48.47 317 ASN A O 1
ATOM 2451 N N . ALA A 1 318 ? 26.344 2.76 -16.328 1 50.53 318 ALA A N 1
ATOM 2452 C CA . ALA A 1 318 ? 27.719 2.705 -16.812 1 50.53 318 ALA A CA 1
ATOM 2453 C C . ALA A 1 318 ? 28.531 1.666 -16.047 1 50.53 318 ALA A C 1
ATOM 2455 O O . ALA A 1 318 ? 29.703 1.445 -16.344 1 50.53 318 ALA A O 1
ATOM 2456 N N . GLU A 1 319 ? 27.938 1.164 -14.961 1 58.84 319 GLU A N 1
ATOM 2457 C CA . GLU A 1 319 ? 28.703 0.086 -14.328 1 58.84 319 GLU A CA 1
ATOM 2458 C C . GLU A 1 319 ? 28.078 -1.274 -14.641 1 58.84 319 GLU A C 1
ATOM 2460 O O . GLU A 1 319 ? 26.859 -1.405 -14.695 1 58.84 319 GLU A O 1
ATOM 2465 N N . THR A 1 320 ? 28.938 -2.088 -15 1 63.16 320 THR A N 1
ATOM 2466 C CA . THR A 1 320 ? 28.5 -3.447 -15.32 1 63.16 320 THR A CA 1
ATOM 2467 C C . THR A 1 320 ? 28.688 -4.363 -14.117 1 63.16 320 THR A C 1
ATOM 2469 O O . THR A 1 320 ? 29.766 -4.41 -13.516 1 63.16 320 THR A O 1
ATOM 2472 N N . GLU A 1 321 ? 27.562 -4.75 -13.656 1 74.62 321 GLU A N 1
ATOM 2473 C CA . GLU A 1 321 ? 27.609 -5.75 -12.594 1 74.62 321 GLU A CA 1
ATOM 2474 C C . GLU A 1 321 ? 27.219 -7.129 -13.125 1 74.62 321 GLU A C 1
ATOM 2476 O O . GLU A 1 321 ? 26.344 -7.25 -13.977 1 74.62 321 GLU A O 1
ATOM 2481 N N . GLN A 1 322 ? 28.109 -8.125 -12.719 1 83.81 322 GLN A N 1
ATOM 2482 C CA . GLN A 1 322 ? 27.812 -9.516 -13.055 1 83.81 322 GLN A CA 1
ATOM 2483 C C . GLN A 1 322 ? 27.375 -10.305 -11.828 1 83.81 322 GLN A C 1
ATOM 2485 O O . GLN A 1 322 ? 27.953 -10.148 -10.742 1 83.81 322 GLN A O 1
ATOM 2490 N N . ALA A 1 323 ? 26.266 -10.953 -12.062 1 87.81 323 ALA A N 1
ATOM 2491 C CA . ALA A 1 323 ? 25.766 -11.766 -10.953 1 87.81 323 ALA A CA 1
ATOM 2492 C C . ALA A 1 323 ? 25.609 -13.227 -11.375 1 87.81 323 ALA A C 1
ATOM 2494 O O . ALA A 1 323 ? 25.203 -13.516 -12.5 1 87.81 323 ALA A O 1
ATOM 2495 N N . PHE A 1 324 ? 26.016 -14.148 -10.516 1 91.69 324 PHE A N 1
ATOM 2496 C CA . PHE A 1 324 ? 25.734 -15.57 -10.711 1 91.69 324 PHE A CA 1
ATOM 2497 C C . PHE A 1 324 ? 24.297 -15.891 -10.32 1 91.69 324 PHE A C 1
ATOM 2499 O O . PHE A 1 324 ? 23.766 -15.336 -9.352 1 91.69 324 PHE A O 1
ATOM 2506 N N . ILE A 1 325 ? 23.688 -16.781 -11.047 1 95.88 325 ILE A N 1
ATOM 2507 C CA . ILE A 1 325 ? 22.297 -17.109 -10.812 1 95.88 325 ILE A CA 1
ATOM 2508 C C . ILE A 1 325 ? 22.188 -18.469 -10.141 1 95.88 325 ILE A C 1
ATOM 2510 O O . ILE A 1 325 ? 22.625 -19.484 -10.711 1 95.88 325 ILE A O 1
ATOM 2514 N N . SER A 1 326 ? 21.641 -18.484 -8.953 1 95.56 326 SER A N 1
ATOM 2515 C CA . SER A 1 326 ? 21.484 -19.75 -8.227 1 95.56 326 SER A CA 1
ATOM 2516 C C . SER A 1 326 ? 20.141 -20.406 -8.562 1 95.56 326 SER A C 1
ATOM 2518 O O . SER A 1 326 ? 20.078 -21.641 -8.695 1 95.56 326 SER A O 1
ATOM 2520 N N . VAL A 1 327 ? 19.062 -19.641 -8.633 1 98.25 327 VAL A N 1
ATOM 2521 C CA . VAL A 1 327 ? 17.703 -20.109 -8.875 1 98.25 327 VAL A CA 1
ATOM 2522 C C . VAL A 1 327 ? 17.062 -19.25 -9.969 1 98.25 327 VAL A C 1
ATOM 2524 O O . VAL A 1 327 ? 17.25 -18.031 -10.008 1 98.25 327 VAL A O 1
ATOM 2527 N N . VAL A 1 328 ? 16.422 -19.906 -10.883 1 98.69 328 VAL A N 1
ATOM 2528 C CA . VAL A 1 328 ? 15.602 -19.219 -11.867 1 98.69 328 VAL A CA 1
ATOM 2529 C C . VAL A 1 328 ? 14.125 -19.469 -11.578 1 98.69 328 VAL A C 1
ATOM 2531 O O . VAL A 1 328 ? 13.656 -20.609 -11.648 1 98.69 328 VAL A O 1
ATOM 2534 N N . TYR A 1 329 ? 13.414 -18.469 -11.188 1 98.75 329 TYR A N 1
ATOM 2535 C CA . TYR A 1 329 ? 11.992 -18.531 -10.883 1 98.75 329 TYR A CA 1
ATOM 2536 C C . TYR A 1 329 ? 11.164 -17.938 -12.008 1 98.75 329 TYR A C 1
ATOM 2538 O O . TYR A 1 329 ? 11.156 -16.719 -12.211 1 98.75 329 TYR A O 1
ATOM 2546 N N . TYR A 1 330 ? 10.391 -18.797 -12.672 1 98.44 330 TYR A N 1
ATOM 2547 C CA . TYR A 1 330 ? 9.648 -18.375 -13.859 1 98.44 330 TYR A CA 1
ATOM 2548 C C . TYR A 1 330 ? 8.305 -17.766 -13.469 1 98.44 330 TYR A C 1
ATOM 2550 O O . TYR A 1 330 ? 7.434 -18.453 -12.93 1 98.44 330 TYR A O 1
ATOM 2558 N N . ARG A 1 331 ? 8.133 -16.516 -13.75 1 97.25 331 ARG A N 1
ATOM 2559 C CA . ARG A 1 331 ? 6.848 -15.82 -13.727 1 97.25 331 ARG A CA 1
ATOM 2560 C C . ARG A 1 331 ? 6.414 -15.414 -15.133 1 97.25 331 ARG A C 1
ATOM 2562 O O . ARG A 1 331 ? 5.465 -14.641 -15.297 1 97.25 331 ARG A O 1
ATOM 2569 N N . ALA A 1 332 ? 7.16 -15.828 -16.047 1 96.56 332 ALA A N 1
ATOM 2570 C CA . ALA A 1 332 ? 6.914 -15.766 -17.484 1 96.56 332 ALA A CA 1
ATOM 2571 C C . ALA A 1 332 ? 7.348 -17.047 -18.172 1 96.56 332 ALA A C 1
ATOM 2573 O O . ALA A 1 332 ? 7.742 -18.016 -17.516 1 96.56 332 ALA A O 1
ATOM 2574 N N . GLY A 1 333 ? 7.16 -17.141 -19.438 1 96.12 333 GLY A N 1
ATOM 2575 C CA . GLY A 1 333 ? 7.59 -18.297 -20.203 1 96.12 333 GLY A CA 1
ATOM 2576 C C . GLY A 1 333 ? 6.531 -19.391 -20.281 1 96.12 333 GLY A C 1
ATOM 2577 O O . GLY A 1 333 ? 6.84 -20.531 -20.609 1 96.12 333 GLY A O 1
ATOM 2578 N N . TYR A 1 334 ? 5.301 -19.016 -19.953 1 94.38 334 TYR A N 1
ATOM 2579 C CA . TYR A 1 334 ? 4.254 -20.031 -19.906 1 94.38 334 TYR A CA 1
ATOM 2580 C C . TYR A 1 334 ? 3.27 -19.844 -21.062 1 94.38 334 TYR A C 1
ATOM 2582 O O . TYR A 1 334 ? 2.32 -20.625 -21.203 1 94.38 334 TYR A O 1
ATOM 2590 N N . VAL A 1 335 ? 3.484 -18.797 -21.891 1 92.19 335 VAL A N 1
ATOM 2591 C CA . VAL A 1 335 ? 2.646 -18.562 -23.062 1 92.19 335 VAL A CA 1
ATOM 2592 C C . VAL A 1 335 ? 3.525 -18.234 -24.266 1 92.19 335 VAL A C 1
ATOM 2594 O O . VAL A 1 335 ? 4.637 -17.719 -24.109 1 92.19 335 VAL A O 1
ATOM 2597 N N . PRO A 1 336 ? 3.016 -18.531 -25.469 1 93.12 336 PRO A N 1
ATOM 2598 C CA . PRO A 1 336 ? 3.799 -18.25 -26.672 1 93.12 336 PRO A CA 1
ATOM 2599 C C . PRO A 1 336 ? 4.195 -16.781 -26.781 1 93.12 336 PRO A C 1
ATOM 2601 O O . PRO A 1 336 ? 5.258 -16.469 -27.312 1 93.12 336 PRO A O 1
ATOM 2604 N N . GLN A 1 337 ? 3.393 -15.898 -26.188 1 92 337 GLN A N 1
ATOM 2605 C CA . GLN A 1 337 ? 3.629 -14.461 -26.297 1 92 337 GLN A CA 1
ATOM 2606 C C . GLN A 1 337 ? 4.91 -14.062 -25.578 1 92 337 GLN A C 1
ATOM 2608 O O . GLN A 1 337 ? 5.473 -13 -25.844 1 92 337 GLN A O 1
ATOM 2613 N N . ASP A 1 338 ? 5.379 -14.891 -24.703 1 94.94 338 ASP A N 1
ATOM 2614 C CA . ASP A 1 338 ? 6.621 -14.617 -23.984 1 94.94 338 ASP A CA 1
ATOM 2615 C C . ASP A 1 338 ? 7.836 -14.945 -24.844 1 94.94 338 ASP A C 1
ATOM 2617 O O . ASP A 1 338 ? 8.969 -14.648 -24.469 1 94.94 338 ASP A O 1
ATOM 2621 N N . TYR A 1 339 ? 7.582 -15.531 -25.953 1 96.69 339 TYR A N 1
ATOM 2622 C CA . TYR A 1 339 ? 8.617 -15.938 -26.906 1 96.69 339 TYR A CA 1
ATOM 2623 C C . TYR A 1 339 ? 8.43 -15.234 -28.234 1 96.69 339 TYR A C 1
ATOM 2625 O O . TYR A 1 339 ? 8.133 -15.875 -29.25 1 96.69 339 TYR A O 1
ATOM 2633 N N . ALA A 1 340 ? 8.75 -14.039 -28.281 1 94.06 340 ALA A N 1
ATOM 2634 C CA . ALA A 1 340 ? 8.516 -13.195 -29.453 1 94.06 340 ALA A CA 1
ATOM 2635 C C . ALA A 1 340 ? 9.414 -13.617 -30.609 1 94.06 340 ALA A C 1
ATOM 2637 O O . ALA A 1 340 ? 9.07 -13.391 -31.781 1 94.06 340 ALA A O 1
ATOM 2638 N N . SER A 1 341 ? 10.547 -14.188 -30.375 1 96 341 SER A N 1
ATOM 2639 C CA . SER A 1 341 ? 11.5 -14.672 -31.359 1 96 341 SER A CA 1
ATOM 2640 C C . SER A 1 341 ? 12.266 -15.891 -30.844 1 96 341 SER A C 1
ATOM 2642 O O . SER A 1 341 ? 11.992 -16.375 -29.75 1 96 341 SER A O 1
ATOM 2644 N N . ASP A 1 342 ? 13.156 -16.344 -31.609 1 96.94 342 ASP A N 1
ATOM 2645 C CA . ASP A 1 342 ? 13.977 -17.5 -31.219 1 96.94 342 ASP A CA 1
ATOM 2646 C C . ASP A 1 342 ? 14.953 -17.125 -30.109 1 96.94 342 ASP A C 1
ATOM 2648 O O . ASP A 1 342 ? 15.461 -18 -29.406 1 96.94 342 ASP A O 1
ATOM 2652 N N . ARG A 1 343 ? 15.125 -15.859 -29.953 1 97.25 343 ARG A N 1
ATOM 2653 C CA . ARG A 1 343 ? 16.047 -15.414 -28.906 1 97.25 343 ARG A CA 1
ATOM 2654 C C . ARG A 1 343 ? 15.57 -15.844 -27.531 1 97.25 343 ARG A C 1
ATOM 2656 O O . ARG A 1 343 ? 16.375 -16.234 -26.688 1 97.25 343 ARG A O 1
ATOM 2663 N N . GLU A 1 344 ? 14.344 -15.688 -27.297 1 98.06 344 GLU A N 1
ATOM 2664 C CA . GLU A 1 344 ? 13.789 -16.078 -26 1 98.06 344 GLU A CA 1
ATOM 2665 C C . GLU A 1 344 ? 13.938 -17.578 -25.781 1 98.06 344 GLU A C 1
ATOM 2667 O O . GLU A 1 344 ? 14.188 -18.031 -24.656 1 98.06 344 GLU A O 1
ATOM 2672 N N . TRP A 1 345 ? 13.773 -18.375 -26.844 1 98.12 345 TRP A N 1
ATOM 2673 C CA . TRP A 1 345 ? 13.969 -19.812 -26.75 1 98.12 345 TRP A CA 1
ATOM 2674 C C . TRP A 1 345 ? 15.438 -20.141 -26.469 1 98.12 345 TRP A C 1
ATOM 2676 O O . TRP A 1 345 ? 15.742 -21.094 -25.75 1 98.12 345 TRP A O 1
ATOM 2686 N N . GLN A 1 346 ? 16.312 -19.359 -27.031 1 97.75 346 GLN A N 1
ATOM 2687 C CA . GLN A 1 346 ? 17.734 -19.547 -26.766 1 97.75 346 GLN A CA 1
ATOM 2688 C C . GLN A 1 346 ? 18.047 -19.266 -25.297 1 97.75 346 GLN A C 1
ATOM 2690 O O . GLN A 1 346 ? 18.859 -19.953 -24.688 1 97.75 346 GLN A O 1
ATOM 2695 N N . ALA A 1 347 ? 17.438 -18.219 -24.828 1 98.38 347 ALA A N 1
ATOM 2696 C CA . ALA A 1 347 ? 17.594 -17.922 -23.406 1 98.38 347 ALA A CA 1
ATOM 2697 C C . ALA A 1 347 ? 17.125 -19.094 -22.547 1 98.38 347 ALA A C 1
ATOM 2699 O O . ALA A 1 347 ? 17.797 -19.469 -21.594 1 98.38 347 ALA A O 1
ATOM 2700 N N . ARG A 1 348 ? 15.984 -19.641 -22.906 1 98.19 348 ARG A N 1
ATOM 2701 C CA . ARG A 1 348 ? 15.43 -20.781 -22.188 1 98.19 348 ARG A CA 1
ATOM 2702 C C . ARG A 1 348 ? 16.391 -21.969 -22.219 1 98.19 348 ARG A C 1
ATOM 2704 O O . ARG A 1 348 ? 16.609 -22.625 -21.203 1 98.19 348 ARG A O 1
ATOM 2711 N N . ALA A 1 349 ? 16.938 -22.234 -23.359 1 98.06 349 ALA A N 1
ATOM 2712 C CA . ALA A 1 349 ? 17.891 -23.328 -23.516 1 98.06 349 ALA A CA 1
ATOM 2713 C C . ALA A 1 349 ? 19.156 -23.078 -22.719 1 98.06 349 ALA A C 1
ATOM 2715 O O . ALA A 1 349 ? 19.734 -24 -22.125 1 98.06 349 ALA A O 1
ATOM 2716 N N . MET A 1 350 ? 19.609 -21.844 -22.734 1 97.88 350 MET A N 1
ATOM 2717 C CA . MET A 1 350 ? 20.781 -21.453 -21.969 1 97.88 350 MET A CA 1
ATOM 2718 C C . MET A 1 350 ? 20.578 -21.719 -20.484 1 97.88 350 MET A C 1
ATOM 2720 O O . MET A 1 350 ? 21.438 -22.281 -19.812 1 97.88 350 MET A O 1
ATOM 2724 N N . ILE A 1 351 ? 19.469 -21.328 -19.984 1 98.12 351 ILE A N 1
ATOM 2725 C CA . ILE A 1 351 ? 19.125 -21.562 -18.594 1 98.12 351 ILE A CA 1
ATOM 2726 C C . ILE A 1 351 ? 19.109 -23.062 -18.297 1 98.12 351 ILE A C 1
ATOM 2728 O O . ILE A 1 351 ? 19.688 -23.516 -17.312 1 98.12 351 ILE A O 1
ATOM 2732 N N . ALA A 1 352 ? 18.484 -23.844 -19.141 1 96.94 352 ALA A N 1
ATOM 2733 C CA . ALA A 1 352 ? 18.312 -25.281 -18.938 1 96.94 352 ALA A CA 1
ATOM 2734 C C . ALA A 1 352 ? 19.672 -25.984 -18.906 1 96.94 352 ALA A C 1
ATOM 2736 O O . ALA A 1 352 ? 19.828 -27.016 -18.25 1 96.94 352 ALA A O 1
ATOM 2737 N N . ARG A 1 353 ? 20.641 -25.453 -19.594 1 95.56 353 ARG A N 1
ATOM 2738 C CA . ARG A 1 353 ? 21.969 -26.047 -19.656 1 95.56 353 ARG A CA 1
ATOM 2739 C C . ARG A 1 353 ? 22.797 -25.672 -18.438 1 95.56 353 ARG A C 1
ATOM 2741 O O . ARG A 1 353 ? 23.812 -26.297 -18.156 1 95.56 353 ARG A O 1
ATOM 2748 N N . SER A 1 354 ? 22.406 -24.672 -17.75 1 95.44 354 SER A N 1
ATOM 2749 C CA . SER A 1 354 ? 23.172 -24.188 -16.609 1 95.44 354 SER A CA 1
ATOM 2750 C C . SER A 1 354 ? 22.922 -25.047 -15.367 1 95.44 354 SER A C 1
ATOM 2752 O O . SER A 1 354 ? 22.078 -25.938 -15.391 1 95.44 354 SER A O 1
ATOM 2754 N N . ASN A 1 355 ? 23.688 -24.766 -14.266 1 93.19 355 ASN A N 1
ATOM 2755 C CA . ASN A 1 355 ? 23.5 -25.469 -13 1 93.19 355 ASN A CA 1
ATOM 2756 C C . ASN A 1 355 ? 22.516 -24.734 -12.094 1 93.19 355 ASN A C 1
ATOM 2758 O O . ASN A 1 355 ? 22.375 -25.078 -10.922 1 93.19 355 ASN A O 1
ATOM 2762 N N . ALA A 1 356 ? 21.828 -23.641 -12.617 1 96.06 356 ALA A N 1
ATOM 2763 C CA . ALA A 1 356 ? 20.797 -22.969 -11.836 1 96.06 356 ALA A CA 1
ATOM 2764 C C . ALA A 1 356 ? 19.625 -23.906 -11.57 1 96.06 356 ALA A C 1
ATOM 2766 O O . ALA A 1 356 ? 19.25 -24.719 -12.422 1 96.06 356 ALA A O 1
ATOM 2767 N N . VAL A 1 357 ? 19.062 -23.844 -10.352 1 97 357 VAL A N 1
ATOM 2768 C CA . VAL A 1 357 ? 17.844 -24.578 -10.047 1 97 357 VAL A CA 1
ATOM 2769 C C . VAL A 1 357 ? 16.641 -23.875 -10.648 1 97 357 VAL A C 1
ATOM 2771 O O . VAL A 1 357 ? 16.328 -22.734 -10.273 1 97 357 VAL A O 1
ATOM 2774 N N . GLU A 1 358 ? 16.016 -24.484 -11.555 1 98.12 358 GLU A N 1
ATOM 2775 C CA . GLU A 1 358 ? 14.859 -23.875 -12.203 1 98.12 358 GLU A CA 1
ATOM 2776 C C . GLU A 1 358 ? 13.578 -24.172 -11.43 1 98.12 358 GLU A C 1
ATOM 2778 O O . GLU A 1 358 ? 13.391 -25.281 -10.922 1 98.12 358 GLU A O 1
ATOM 2783 N N . CYS A 1 359 ? 12.68 -23.188 -11.32 1 98.56 359 CYS A N 1
ATOM 2784 C CA . CYS A 1 359 ? 11.352 -23.328 -10.742 1 98.56 359 CYS A CA 1
ATOM 2785 C C . CYS A 1 359 ? 10.281 -22.812 -11.695 1 98.56 359 CYS A C 1
ATOM 2787 O O . CYS A 1 359 ? 9.984 -21.609 -11.711 1 98.56 359 CYS A O 1
ATOM 2789 N N . PRO A 1 360 ? 9.578 -23.547 -12.445 1 97.69 360 PRO A N 1
ATOM 2790 C CA . PRO A 1 360 ? 10.008 -24.938 -12.602 1 97.69 360 PRO A CA 1
ATOM 2791 C C . PRO A 1 360 ? 10.938 -25.141 -13.797 1 97.69 360 PRO A C 1
ATOM 2793 O O . PRO A 1 360 ? 11.18 -24.203 -14.555 1 97.69 360 PRO A O 1
ATOM 2796 N N . ASN A 1 361 ? 11.516 -26.312 -13.93 1 97.81 361 ASN A N 1
ATOM 2797 C CA . ASN A 1 361 ? 12.172 -26.688 -15.18 1 97.81 361 ASN A CA 1
ATOM 2798 C C . ASN A 1 361 ? 11.156 -27.094 -16.25 1 97.81 361 ASN A C 1
ATOM 2800 O O . ASN A 1 361 ? 9.953 -27.125 -15.977 1 97.81 361 ASN A O 1
ATOM 2804 N N . ALA A 1 362 ? 11.609 -27.359 -17.438 1 97.88 362 ALA A N 1
ATOM 2805 C CA . ALA A 1 362 ? 10.727 -27.609 -18.578 1 97.88 362 ALA A CA 1
ATOM 2806 C C . ALA A 1 362 ? 9.93 -28.891 -18.391 1 97.88 362 ALA A C 1
ATOM 2808 O O . ALA A 1 362 ? 8.781 -28.984 -18.828 1 97.88 362 ALA A O 1
ATOM 2809 N N . SER A 1 363 ? 10.523 -29.938 -17.781 1 98 363 SER A N 1
ATOM 2810 C CA . SER A 1 363 ? 9.805 -31.188 -17.547 1 98 363 SER A CA 1
ATOM 2811 C C . SER A 1 363 ? 8.594 -30.969 -16.656 1 98 363 SER A C 1
ATOM 2813 O O . SER A 1 363 ? 7.5 -31.453 -16.953 1 98 363 SER A O 1
ATOM 2815 N N . TYR A 1 364 ? 8.805 -30.234 -15.562 1 97.69 364 TYR A N 1
ATOM 2816 C CA . TYR A 1 364 ? 7.703 -29.922 -14.656 1 97.69 364 TYR A CA 1
ATOM 2817 C C . TYR A 1 364 ? 6.641 -29.094 -15.367 1 97.69 364 TYR A C 1
ATOM 2819 O O . TYR A 1 364 ? 5.441 -29.281 -15.141 1 97.69 364 TYR A O 1
ATOM 2827 N N . GLN A 1 365 ? 7.062 -28.109 -16.172 1 97.44 365 GLN A N 1
ATOM 2828 C CA . GLN A 1 365 ? 6.109 -27.312 -16.938 1 97.44 365 GLN A CA 1
ATOM 2829 C C . GLN A 1 365 ? 5.246 -28.172 -17.844 1 97.44 365 GLN A C 1
ATOM 2831 O O . GLN A 1 365 ? 4.031 -27.969 -17.938 1 97.44 365 GLN A O 1
ATOM 2836 N N . LEU A 1 366 ? 5.852 -29.141 -18.5 1 97.31 366 LEU A N 1
ATOM 2837 C CA . LEU A 1 366 ? 5.117 -30.031 -19.375 1 97.31 366 LEU A CA 1
ATOM 2838 C C . LEU A 1 366 ? 4.125 -30.891 -18.578 1 97.31 366 LEU A C 1
ATOM 2840 O O . LEU A 1 366 ? 3.035 -31.188 -19.078 1 97.31 366 LEU A O 1
ATOM 2844 N N . VAL A 1 367 ? 4.48 -31.297 -17.359 1 97.19 367 VAL A N 1
ATOM 2845 C CA . VAL A 1 367 ? 3.576 -32.062 -16.531 1 97.19 367 VAL A CA 1
ATOM 2846 C C . VAL A 1 367 ? 2.322 -31.266 -16.219 1 97.19 367 VAL A C 1
ATOM 2848 O O . VAL A 1 367 ? 1.249 -31.828 -15.992 1 97.19 367 VAL A O 1
ATOM 2851 N N . GLY A 1 368 ? 2.426 -29.938 -16.25 1 95.69 368 GLY A N 1
ATOM 2852 C CA . GLY A 1 368 ? 1.315 -29.062 -15.93 1 95.69 368 GLY A CA 1
ATOM 2853 C C . GLY A 1 368 ? 0.318 -28.922 -17.062 1 95.69 368 GLY A C 1
ATOM 2854 O O . GLY A 1 368 ? -0.731 -28.297 -16.906 1 95.69 368 GLY A O 1
ATOM 2855 N N . THR A 1 369 ? 0.545 -29.531 -18.219 1 95.69 369 THR A N 1
ATOM 2856 C CA . THR A 1 369 ? -0.388 -29.453 -19.328 1 95.69 369 THR A CA 1
ATOM 2857 C C . THR A 1 369 ? -1.673 -30.219 -19.016 1 95.69 369 THR A C 1
ATOM 2859 O O . THR A 1 369 ? -1.667 -31.141 -18.203 1 95.69 369 THR A O 1
ATOM 2862 N N . LYS A 1 370 ? -2.725 -29.875 -19.703 1 95.19 370 LYS A N 1
ATOM 2863 C CA . LYS A 1 370 ? -4.008 -30.547 -19.516 1 95.19 370 LYS A CA 1
ATOM 2864 C C . LYS A 1 370 ? -3.938 -32 -19.953 1 95.19 370 LYS A C 1
ATOM 2866 O O . LYS A 1 370 ? -4.574 -32.875 -19.359 1 95.19 370 LYS A O 1
ATOM 2871 N N . ARG A 1 371 ? -3.191 -32.25 -20.953 1 95.75 371 ARG A N 1
ATOM 2872 C CA . ARG A 1 371 ? -3.004 -33.625 -21.406 1 95.75 371 ARG A CA 1
ATOM 2873 C C . ARG A 1 371 ? -2.383 -34.469 -20.312 1 95.75 371 ARG A C 1
ATOM 2875 O O . ARG A 1 371 ? -2.795 -35.625 -20.109 1 95.75 371 ARG A O 1
ATOM 2882 N N . MET A 1 372 ? -1.453 -33.969 -19.688 1 96.06 372 MET A N 1
ATOM 2883 C CA . MET A 1 372 ? -0.797 -34.719 -18.625 1 96.06 372 MET A CA 1
ATOM 2884 C C . MET A 1 372 ? -1.729 -34.938 -17.438 1 96.06 372 MET A C 1
ATOM 2886 O O . MET A 1 372 ? -1.684 -35.969 -16.766 1 96.06 372 MET A O 1
ATOM 2890 N N . GLN A 1 373 ? -2.492 -33.906 -17.141 1 96.06 373 GLN A N 1
ATOM 2891 C CA . GLN A 1 373 ? -3.523 -34.094 -16.125 1 96.06 373 GLN A CA 1
ATOM 2892 C C . GLN A 1 373 ? -4.457 -35.25 -16.516 1 96.06 373 GLN A C 1
ATOM 2894 O O . GLN A 1 373 ? -4.832 -36.062 -15.664 1 96.06 373 GLN A O 1
ATOM 2899 N N . GLN A 1 374 ? -4.879 -35.25 -17.75 1 96.81 374 GLN A N 1
ATOM 2900 C CA . GLN A 1 374 ? -5.695 -36.344 -18.25 1 96.81 374 GLN A CA 1
ATOM 2901 C C . GLN A 1 374 ? -4.98 -37.688 -18.062 1 96.81 374 GLN A C 1
ATOM 2903 O O . GLN A 1 374 ? -5.594 -38.688 -17.641 1 96.81 374 GLN A O 1
ATOM 2908 N N . ILE A 1 375 ? -3.738 -37.781 -18.328 1 96.06 375 ILE A N 1
ATOM 2909 C CA . ILE A 1 375 ? -2.934 -38.969 -18.234 1 96.06 375 ILE A CA 1
ATOM 2910 C C . ILE A 1 375 ? -2.846 -39.438 -16.781 1 96.06 375 ILE A C 1
ATOM 2912 O O . ILE A 1 375 ? -2.916 -40.625 -16.5 1 96.06 375 ILE A O 1
ATOM 2916 N N . LEU A 1 376 ? -2.678 -38.531 -15.859 1 95 376 LEU A N 1
ATOM 2917 C CA . LEU A 1 376 ? -2.627 -38.844 -14.438 1 95 376 LEU A CA 1
ATOM 2918 C C . LEU A 1 376 ? -3.893 -39.562 -13.992 1 95 376 LEU A C 1
ATOM 2920 O O . LEU A 1 376 ? -3.865 -40.344 -13.047 1 95 376 LEU A O 1
ATOM 2924 N N . GLY A 1 377 ? -4.957 -39.281 -14.672 1 94.5 377 GLY A N 1
ATOM 2925 C CA . GLY A 1 377 ? -6.23 -39.875 -14.328 1 94.5 377 GLY A CA 1
ATOM 2926 C C . GLY A 1 377 ? -6.395 -41.281 -14.883 1 94.5 377 GLY A C 1
ATOM 2927 O O . GLY A 1 377 ? -7.328 -42 -14.508 1 94.5 377 GLY A O 1
ATOM 2928 N N . GLU A 1 378 ? -5.57 -41.719 -15.734 1 93.75 378 GLU A N 1
ATOM 2929 C CA . GLU A 1 378 ? -5.66 -43.062 -16.328 1 93.75 378 GLU A CA 1
ATOM 2930 C C . GLU A 1 378 ? -5.324 -44.125 -15.297 1 93.75 378 GLU A C 1
ATOM 2932 O O . GLU A 1 378 ? -4.5 -43.906 -14.406 1 93.75 378 GLU A O 1
ATOM 2937 N N . PRO A 1 379 ? -5.949 -45.25 -15.438 1 90.81 379 PRO A N 1
ATOM 2938 C CA . PRO A 1 379 ? -5.703 -46.344 -14.484 1 90.81 379 PRO A CA 1
ATOM 2939 C C . PRO A 1 379 ? -4.23 -46.719 -14.406 1 90.81 379 PRO A C 1
ATOM 2941 O O . PRO A 1 379 ? -3.576 -46.875 -15.438 1 90.81 379 PRO A O 1
ATOM 2944 N N . GLY A 1 380 ? -3.705 -46.781 -13.203 1 90.81 380 GLY A N 1
ATOM 2945 C CA . GLY A 1 380 ? -2.369 -47.312 -12.969 1 90.81 380 GLY A CA 1
ATOM 2946 C C . GLY A 1 380 ? -1.294 -46.25 -12.992 1 90.81 380 GLY A C 1
ATOM 2947 O O . GLY A 1 380 ? -0.178 -46.469 -12.516 1 90.81 380 GLY A O 1
ATOM 2948 N N . VAL A 1 381 ? -1.593 -45.125 -13.516 1 93.5 381 VAL A N 1
ATOM 2949 C CA . VAL A 1 381 ? -0.558 -44.125 -13.695 1 93.5 381 VAL A CA 1
ATOM 2950 C C . VAL A 1 381 ? -0.157 -43.531 -12.336 1 93.5 381 VAL A C 1
ATOM 2952 O O . VAL A 1 381 ? 1.032 -43.438 -12.023 1 93.5 381 VAL A O 1
ATOM 2955 N N . LEU A 1 382 ? -1.115 -43.156 -11.492 1 94.56 382 LEU A N 1
ATOM 2956 C CA . LEU A 1 382 ? -0.799 -42.656 -10.172 1 94.56 382 LEU A CA 1
ATOM 2957 C C . LEU A 1 382 ? 0 -43.656 -9.367 1 94.56 382 LEU A C 1
ATOM 2959 O O . LEU A 1 382 ? 0.993 -43.312 -8.719 1 94.56 382 LEU A O 1
ATOM 2963 N N . GLU A 1 383 ? -0.375 -44.875 -9.422 1 92 383 GLU A N 1
ATOM 2964 C CA . GLU A 1 383 ? 0.26 -45.969 -8.672 1 92 383 GLU A CA 1
ATOM 2965 C C . GLU A 1 383 ? 1.728 -46.125 -9.055 1 92 383 GLU A C 1
ATOM 2967 O O . GLU A 1 383 ? 2.564 -46.469 -8.219 1 92 383 GLU A O 1
ATOM 2972 N N . ARG A 1 384 ? 1.957 -45.844 -10.281 1 89.75 384 ARG A N 1
ATOM 2973 C CA . ARG A 1 384 ? 3.318 -45.938 -10.805 1 89.75 384 ARG A CA 1
ATOM 2974 C C . ARG A 1 384 ? 4.266 -45.062 -10.016 1 89.75 384 ARG A C 1
ATOM 2976 O O . ARG A 1 384 ? 5.43 -45.406 -9.812 1 89.75 384 ARG A O 1
ATOM 2983 N N . TYR A 1 385 ? 3.82 -43.969 -9.508 1 90.62 385 TYR A N 1
ATOM 2984 C CA . TYR A 1 385 ? 4.719 -43 -8.93 1 90.62 385 TYR A CA 1
ATOM 2985 C C . TYR A 1 385 ? 4.527 -42.906 -7.418 1 90.62 385 TYR A C 1
ATOM 2987 O O . TYR A 1 385 ? 5.238 -42.156 -6.738 1 90.62 385 TYR A O 1
ATOM 2995 N N . LEU A 1 386 ? 3.602 -43.562 -6.852 1 89.44 386 LEU A N 1
ATOM 2996 C CA . LEU A 1 386 ? 3.352 -43.5 -5.414 1 89.44 386 LEU A CA 1
ATOM 2997 C C . LEU A 1 386 ? 3.838 -44.812 -4.75 1 89.44 386 LEU A C 1
ATOM 2999 O O . LEU A 1 386 ? 3.914 -44.875 -3.521 1 89.44 386 LEU A O 1
ATOM 3003 N N . ASP A 1 387 ? 4.059 -45.812 -5.406 1 70.56 387 ASP A N 1
ATOM 3004 C CA . ASP A 1 387 ? 4.484 -47.094 -4.852 1 70.56 387 ASP A CA 1
ATOM 3005 C C . ASP A 1 387 ? 5.887 -47 -4.254 1 70.56 387 ASP A C 1
ATOM 3007 O O . ASP A 1 387 ? 6.824 -46.562 -4.922 1 70.56 387 ASP A O 1
ATOM 3011 N N . ASP A 1 388 ? 5.965 -46.719 -2.869 1 58.41 388 ASP A N 1
ATOM 3012 C CA . ASP A 1 388 ? 7.199 -46.688 -2.092 1 58.41 388 ASP A CA 1
ATOM 3013 C C . ASP A 1 388 ? 8.109 -47.844 -2.443 1 58.41 388 ASP A C 1
ATOM 3015 O O . ASP A 1 388 ? 9.289 -47.875 -2.084 1 58.41 388 ASP A O 1
ATOM 3019 N N . THR A 1 389 ? 7.5 -49 -2.732 1 45.06 389 THR A N 1
ATOM 3020 C CA . THR A 1 389 ? 8.336 -50.188 -2.855 1 45.06 389 THR A CA 1
ATOM 3021 C C . THR A 1 389 ? 9.375 -50.031 -3.961 1 45.06 389 THR A C 1
ATOM 3023 O O . THR A 1 389 ? 10.078 -50.969 -4.312 1 45.06 389 THR A O 1
ATOM 3026 N N . ARG A 1 390 ? 9.25 -49 -4.676 1 43.88 390 ARG A N 1
ATOM 3027 C CA . ARG A 1 390 ? 10.281 -48.812 -5.699 1 43.88 390 ARG A CA 1
ATOM 3028 C C . ARG A 1 390 ? 11.633 -48.5 -5.062 1 43.88 390 ARG A C 1
ATOM 3030 O O . ARG A 1 390 ? 12.578 -48.125 -5.758 1 43.88 390 ARG A O 1
ATOM 3037 N N . GLY A 1 391 ? 11.766 -48.344 -3.826 1 35.72 391 GLY A N 1
ATOM 3038 C CA . GLY A 1 391 ? 13.172 -48.25 -3.477 1 35.72 391 GLY A CA 1
ATOM 3039 C C . GLY A 1 391 ? 14.047 -49.219 -4.238 1 35.72 391 GLY A C 1
ATOM 3040 O O . GLY A 1 391 ? 15.102 -48.844 -4.754 1 35.72 391 GLY A O 1
ATOM 3041 N N . SER A 1 392 ? 14.086 -50.594 -3.789 1 32.12 392 SER A N 1
ATOM 3042 C CA . SER A 1 392 ? 15.172 -51.5 -4.102 1 32.12 392 SER A CA 1
ATOM 3043 C C . SER A 1 392 ? 15.133 -51.938 -5.566 1 32.12 392 SER A C 1
ATOM 3045 O O . SER A 1 392 ? 16.156 -52.312 -6.137 1 32.12 392 SER A O 1
ATOM 3047 N N . GLU A 1 393 ? 14.023 -52.625 -6.086 1 30.77 393 GLU A N 1
ATOM 3048 C CA . GLU A 1 393 ? 14.227 -53.375 -7.332 1 30.77 393 GLU A CA 1
ATOM 3049 C C . GLU A 1 393 ? 14.195 -52.438 -8.539 1 30.77 393 GLU A C 1
ATOM 3051 O O . GLU A 1 393 ? 13.234 -51.688 -8.719 1 30.77 393 GLU A O 1
ATOM 3056 N N . ARG A 1 394 ? 15.289 -51.875 -9 1 32.97 394 ARG A N 1
ATOM 3057 C CA . ARG A 1 394 ? 15.594 -51.344 -10.32 1 32.97 394 ARG A CA 1
ATOM 3058 C C . ARG A 1 394 ? 14.727 -51.969 -11.398 1 32.97 394 ARG A C 1
ATOM 3060 O O . ARG A 1 394 ? 14.883 -53.156 -11.695 1 32.97 394 ARG A O 1
ATOM 3067 N N . MET A 1 395 ? 13.477 -51.719 -11.562 1 30.27 395 MET A N 1
ATOM 3068 C CA . MET A 1 395 ? 12.844 -52.25 -12.773 1 30.27 395 MET A CA 1
ATOM 3069 C C . MET A 1 395 ? 13.719 -52 -13.992 1 30.27 395 MET A C 1
ATOM 3071 O O . MET A 1 395 ? 14.086 -50.875 -14.289 1 30.27 395 MET A O 1
ATOM 3075 N N . THR A 1 396 ? 14.57 -52.906 -14.469 1 27.45 396 THR A N 1
ATOM 3076 C CA . THR A 1 396 ? 15.086 -53.031 -15.828 1 27.45 396 THR A CA 1
ATOM 3077 C C . THR A 1 396 ? 14.078 -52.469 -16.844 1 27.45 396 THR A C 1
ATOM 3079 O O . THR A 1 396 ? 12.875 -52.469 -16.578 1 27.45 396 THR A O 1
ATOM 3082 N N . HIS A 1 397 ? 14.461 -51.688 -17.906 1 30.56 397 HIS A N 1
ATOM 3083 C CA . HIS A 1 397 ? 13.906 -51.031 -19.078 1 30.56 397 HIS A CA 1
ATOM 3084 C C . HIS A 1 397 ? 12.727 -51.812 -19.656 1 30.56 397 HIS A C 1
ATOM 3086 O O . HIS A 1 397 ? 12.273 -51.531 -20.766 1 30.56 397 HIS A O 1
ATOM 3092 N N . GLY A 1 398 ? 12.477 -53.094 -19.219 1 26.39 398 GLY A N 1
ATOM 3093 C CA . GLY A 1 398 ? 11.547 -53.75 -20.125 1 26.39 398 GLY A CA 1
ATOM 3094 C C . GLY A 1 398 ? 10.18 -53.094 -20.141 1 26.39 398 GLY A C 1
ATOM 3095 O O . GLY A 1 398 ? 9.789 -52.438 -19.188 1 26.39 398 GLY A O 1
ATOM 3096 N N . HIS A 1 399 ? 9.57 -52.812 -21.328 1 29.64 399 HIS A N 1
ATOM 3097 C CA . HIS A 1 399 ? 8.203 -52.469 -21.719 1 29.64 399 HIS A CA 1
ATOM 3098 C C . HIS A 1 399 ? 7.195 -53.156 -20.797 1 29.64 399 HIS A C 1
ATOM 3100 O O . HIS A 1 399 ? 6.691 -54.219 -21.109 1 29.64 399 HIS A O 1
ATOM 3106 N N . ALA A 1 400 ? 7.52 -53.375 -19.578 1 33.38 400 ALA A N 1
ATOM 3107 C CA . ALA A 1 400 ? 6.469 -54.125 -18.922 1 33.38 400 ALA A CA 1
ATOM 3108 C C . ALA A 1 400 ? 5.098 -53.5 -19.156 1 33.38 400 ALA A C 1
ATOM 3110 O O . ALA A 1 400 ? 4.938 -52.281 -19.047 1 33.38 400 ALA A O 1
ATOM 3111 N N . ALA A 1 401 ? 4.207 -54.25 -19.734 1 34.75 401 ALA A N 1
ATOM 3112 C CA . ALA A 1 401 ? 2.822 -54.125 -20.188 1 34.75 401 ALA A CA 1
ATOM 3113 C C . ALA A 1 401 ? 1.97 -53.406 -19.141 1 34.75 401 ALA A C 1
ATOM 3115 O O . ALA A 1 401 ? 2.109 -53.656 -17.938 1 34.75 401 ALA A O 1
ATOM 3116 N N . ALA A 1 402 ? 1.253 -52.375 -19.469 1 36.69 402 ALA A N 1
ATOM 3117 C CA . ALA A 1 402 ? 0.105 -51.594 -18.984 1 36.69 402 ALA A CA 1
ATOM 3118 C C . ALA A 1 402 ? -0.776 -52.469 -18.078 1 36.69 402 ALA A C 1
ATOM 3120 O O . ALA A 1 402 ? -1.685 -51.938 -17.422 1 36.69 402 ALA A O 1
ATOM 3121 N N . SER A 1 403 ? -0.75 -53.844 -18.203 1 33.34 403 SER A N 1
ATOM 3122 C CA . SER A 1 403 ? -1.931 -54.594 -17.797 1 33.34 403 SER A CA 1
ATOM 3123 C C . SER A 1 403 ? -1.926 -54.844 -16.297 1 33.34 403 SER A C 1
ATOM 3125 O O . SER A 1 403 ? -2.848 -55.469 -15.758 1 33.34 403 SER A O 1
ATOM 3127 N N . THR A 1 404 ? -0.771 -55.062 -15.578 1 35.31 404 THR A N 1
ATOM 3128 C CA . THR A 1 404 ? -1.102 -55.594 -14.258 1 35.31 404 THR A CA 1
ATOM 3129 C C . THR A 1 404 ? -1.637 -54.5 -13.352 1 35.31 404 THR A C 1
ATOM 3131 O O . THR A 1 404 ? -0.969 -53.469 -13.133 1 35.31 404 THR A O 1
ATOM 3134 N N . ILE A 1 405 ? -2.906 -54.438 -13.148 1 40 405 ILE A N 1
ATOM 3135 C CA . ILE A 1 405 ? -3.646 -53.594 -12.211 1 40 405 ILE A CA 1
ATOM 3136 C C . ILE A 1 405 ? -2.92 -53.562 -10.867 1 40 405 ILE A C 1
ATOM 3138 O O . ILE A 1 405 ? -2.826 -54.594 -10.18 1 40 405 ILE A O 1
ATOM 3142 N N . ARG A 1 406 ? -1.783 -52.875 -10.68 1 51.41 406 ARG A N 1
ATOM 3143 C CA . ARG A 1 406 ? -1.199 -52.688 -9.352 1 51.41 406 ARG A CA 1
ATOM 3144 C C . ARG A 1 406 ? -2.279 -52.406 -8.312 1 51.41 406 ARG A C 1
ATOM 3146 O O . ARG A 1 406 ? -3.316 -51.812 -8.625 1 51.41 406 ARG A O 1
ATOM 3153 N N . PRO A 1 407 ? -2.232 -53.156 -7.18 1 52.84 407 PRO A N 1
ATOM 3154 C CA . PRO A 1 407 ? -3.211 -52.969 -6.105 1 52.84 407 PRO A CA 1
ATOM 3155 C C . PRO A 1 407 ? -3.445 -51.5 -5.766 1 52.84 407 PRO A C 1
ATOM 3157 O O . PRO A 1 407 ? -2.576 -50.656 -6.008 1 52.84 407 PRO A O 1
ATOM 3160 N N . SER A 1 408 ? -4.707 -51.219 -5.398 1 64.25 408 SER A N 1
ATOM 3161 C CA . SER A 1 408 ? -5.246 -49.938 -5.031 1 64.25 408 SER A CA 1
ATOM 3162 C C . SER A 1 408 ? -4.402 -49.281 -3.947 1 64.25 408 SER A C 1
ATOM 3164 O O . SER A 1 408 ? -4.102 -49.875 -2.924 1 64.25 408 SER A O 1
ATOM 3166 N N . HIS A 1 409 ? -3.541 -48.281 -4.254 1 82.88 409 HIS A N 1
ATOM 3167 C CA . HIS A 1 409 ? -2.82 -47.406 -3.318 1 82.88 409 HIS A CA 1
ATOM 3168 C C . HIS A 1 409 ? -3.74 -46.344 -2.715 1 82.88 409 HIS A C 1
ATOM 3170 O O . HIS A 1 409 ? -4.391 -45.594 -3.443 1 82.88 409 HIS A O 1
ATOM 3176 N N . PRO A 1 410 ? -3.957 -46.344 -1.467 1 89.5 410 PRO A N 1
ATOM 3177 C CA . PRO A 1 410 ? -4.902 -45.406 -0.834 1 89.5 410 PRO A CA 1
ATOM 3178 C C . PRO A 1 410 ? -4.656 -43.969 -1.221 1 89.5 410 PRO A C 1
ATOM 3180 O O . PRO A 1 410 ? -5.605 -43.188 -1.386 1 89.5 410 PRO A O 1
ATOM 3183 N N . LYS A 1 411 ? -3.436 -43.594 -1.368 1 92.69 411 LYS A N 1
ATOM 3184 C CA . LYS A 1 411 ? -3.119 -42.219 -1.749 1 92.69 411 LYS A CA 1
ATOM 3185 C C . LYS A 1 411 ? -3.561 -41.938 -3.18 1 92.69 411 LYS A C 1
ATOM 3187 O O . LYS A 1 411 ? -3.98 -40.812 -3.492 1 92.69 411 LYS A O 1
ATOM 3192 N N . ALA A 1 412 ? -3.416 -42.906 -4.027 1 94.88 412 ALA A N 1
ATOM 3193 C CA . ALA A 1 412 ? -3.881 -42.75 -5.402 1 94.88 412 ALA A CA 1
ATOM 3194 C C . ALA A 1 412 ? -5.395 -42.594 -5.453 1 94.88 412 ALA A C 1
ATOM 3196 O O . ALA A 1 412 ? -5.91 -41.75 -6.215 1 94.88 412 ALA A O 1
ATOM 3197 N N . GLU A 1 413 ? -6.012 -43.406 -4.66 1 94.94 413 GLU A N 1
ATOM 3198 C CA . GLU A 1 413 ? -7.473 -43.312 -4.625 1 94.94 413 GLU A CA 1
ATOM 3199 C C . GLU A 1 413 ? -7.941 -41.969 -4.113 1 94.94 413 GLU A C 1
ATOM 3201 O O . GLU A 1 413 ? -8.93 -41.406 -4.602 1 94.94 413 GLU A O 1
ATOM 3206 N N . ALA A 1 414 ? -7.266 -41.531 -3.123 1 95.56 414 ALA A N 1
ATOM 3207 C CA . ALA A 1 414 ? -7.617 -40.219 -2.566 1 95.56 414 ALA A CA 1
ATOM 3208 C C . ALA A 1 414 ? -7.496 -39.125 -3.623 1 95.56 414 ALA A C 1
ATOM 3210 O O . ALA A 1 414 ? -8.352 -38.219 -3.705 1 95.56 414 ALA A O 1
ATOM 3211 N N . LEU A 1 415 ? -6.465 -39.125 -4.418 1 96.88 415 LEU A N 1
ATOM 3212 C CA . LEU A 1 415 ? -6.293 -38.156 -5.508 1 96.88 415 LEU A CA 1
ATOM 3213 C C . LEU A 1 415 ? -7.371 -38.344 -6.566 1 96.88 415 LEU A C 1
ATOM 3215 O O . LEU A 1 415 ? -7.961 -37.375 -7.031 1 96.88 415 LEU A O 1
ATOM 3219 N N . ARG A 1 416 ? -7.641 -39.562 -6.891 1 96.19 416 ARG A N 1
ATOM 3220 C CA . ARG A 1 416 ? -8.562 -39.906 -7.973 1 96.19 416 ARG A CA 1
ATOM 3221 C C . ARG A 1 416 ? -9.984 -39.438 -7.637 1 96.19 416 ARG A C 1
ATOM 3223 O O . ARG A 1 416 ? -10.758 -39.094 -8.531 1 96.19 416 ARG A O 1
ATOM 3230 N N . GLU A 1 417 ? -10.242 -39.469 -6.383 1 95.94 417 GLU A N 1
ATOM 3231 C CA . GLU A 1 417 ? -11.562 -39.031 -5.934 1 95.94 417 GLU A CA 1
ATOM 3232 C C . GLU A 1 417 ? -11.852 -37.594 -6.371 1 95.94 417 GLU A C 1
ATOM 3234 O O . GLU A 1 417 ? -13.016 -37.219 -6.512 1 95.94 417 GLU A O 1
ATOM 3239 N N . THR A 1 418 ? -10.844 -36.781 -6.562 1 97.94 418 THR A N 1
ATOM 3240 C CA . THR A 1 418 ? -11.039 -35.375 -6.918 1 97.94 418 THR A CA 1
ATOM 3241 C C . THR A 1 418 ? -11.031 -35.219 -8.43 1 97.94 418 THR A C 1
ATOM 3243 O O . THR A 1 418 ? -11.328 -34.125 -8.938 1 97.94 418 THR A O 1
ATOM 3246 N N . PHE A 1 419 ? -10.641 -36.219 -9.172 1 97.81 419 PHE A N 1
ATOM 3247 C CA . PHE A 1 419 ? -10.523 -36.125 -10.617 1 97.81 419 PHE A CA 1
ATOM 3248 C C . PHE A 1 419 ? -11.898 -36.156 -11.273 1 97.81 419 PHE A C 1
ATOM 3250 O O . PHE A 1 419 ? -12.844 -36.719 -10.719 1 97.81 419 PHE A O 1
ATOM 3257 N N . VAL A 1 420 ? -12.047 -35.469 -12.375 1 96.81 420 VAL A N 1
ATOM 3258 C CA . VAL A 1 420 ? -13.219 -35.562 -13.234 1 96.81 420 VAL A CA 1
ATOM 3259 C C . VAL A 1 420 ? -12.836 -36.219 -14.562 1 96.81 420 VAL A C 1
ATOM 3261 O O . VAL A 1 420 ? -11.656 -36.406 -14.852 1 96.81 420 VAL A O 1
ATOM 3264 N N . GLY A 1 421 ? -13.82 -36.656 -15.258 1 96.31 421 GLY A N 1
ATOM 3265 C CA . GLY A 1 421 ? -13.531 -37.25 -16.547 1 96.31 421 GLY A CA 1
ATOM 3266 C C . GLY A 1 421 ? -12.805 -36.312 -17.5 1 96.31 421 GLY A C 1
ATOM 3267 O O . GLY A 1 421 ? -13.211 -35.156 -17.672 1 96.31 421 GLY A O 1
ATOM 3268 N N . MET A 1 422 ? -11.727 -36.75 -18.016 1 96.69 422 MET A N 1
ATOM 3269 C CA . MET A 1 422 ? -10.977 -36.062 -19.062 1 96.69 422 MET A CA 1
ATOM 3270 C C . MET A 1 422 ? -10.656 -37.031 -20.219 1 96.69 422 MET A C 1
ATOM 3272 O O . MET A 1 422 ? -10.406 -38.219 -20 1 96.69 422 MET A O 1
ATOM 3276 N N . TYR A 1 423 ? -10.695 -36.469 -21.438 1 96 423 TYR A N 1
ATOM 3277 C CA . TYR A 1 423 ? -10.594 -37.312 -22.625 1 96 423 TYR A CA 1
ATOM 3278 C C . TYR A 1 423 ? -9.68 -36.656 -23.656 1 96 423 TYR A C 1
ATOM 3280 O O . TYR A 1 423 ? -9.789 -35.469 -23.938 1 96 423 TYR A O 1
ATOM 3288 N N . ALA A 1 424 ? -8.797 -37.438 -24.141 1 94.44 424 ALA A N 1
ATOM 3289 C CA . ALA A 1 424 ? -7.91 -37 -25.203 1 94.44 424 ALA A CA 1
ATOM 3290 C C . ALA A 1 424 ? -8.406 -37.438 -26.578 1 94.44 424 ALA A C 1
ATOM 3292 O O . ALA A 1 424 ? -9.117 -38.438 -26.688 1 94.44 424 ALA A O 1
ATOM 3293 N N . PHE A 1 425 ? -8 -36.781 -27.609 1 93.38 425 PHE A N 1
ATOM 3294 C CA . PHE A 1 425 ? -8.453 -37.094 -28.969 1 93.38 425 PHE A CA 1
ATOM 3295 C C . PHE A 1 425 ? -7.391 -37.844 -29.75 1 93.38 425 PHE A C 1
ATOM 3297 O O . PHE A 1 425 ? -7.48 -37.969 -30.969 1 93.38 425 PHE A O 1
ATOM 3304 N N . ASP A 1 426 ? -6.395 -38.281 -29.094 1 90 426 ASP A N 1
ATOM 3305 C CA . ASP A 1 426 ? -5.219 -38.812 -29.781 1 90 426 ASP A CA 1
ATOM 3306 C C . ASP A 1 426 ? -5.457 -40.25 -30.266 1 90 426 ASP A C 1
ATOM 3308 O O . ASP A 1 426 ? -4.691 -40.781 -31.078 1 90 426 ASP A O 1
ATOM 3312 N N . ASP A 1 427 ? -6.477 -40.906 -29.781 1 90.19 427 ASP A N 1
ATOM 3313 C CA . ASP A 1 427 ? -6.828 -42.25 -30.266 1 90.19 427 ASP A CA 1
ATOM 3314 C C . ASP A 1 427 ? -7.875 -42.156 -31.375 1 90.19 427 ASP A C 1
ATOM 3316 O O . ASP A 1 427 ? -9.055 -41.938 -31.109 1 90.19 427 ASP A O 1
ATOM 3320 N N . PRO A 1 428 ? -7.441 -42.469 -32.562 1 89.81 428 PRO A N 1
ATOM 3321 C CA . PRO A 1 428 ? -8.375 -42.375 -33.688 1 89.81 428 PRO A CA 1
ATOM 3322 C C . PRO A 1 428 ? -9.586 -43.281 -33.531 1 89.81 428 PRO A C 1
ATOM 3324 O O . PRO A 1 428 ? -10.68 -42.969 -34 1 89.81 428 PRO A O 1
ATOM 3327 N N . SER A 1 429 ? -9.469 -44.375 -32.875 1 91.25 429 SER A N 1
ATOM 3328 C CA . SER A 1 429 ? -10.539 -45.375 -32.781 1 91.25 429 SER A CA 1
ATOM 3329 C C . SER A 1 429 ? -11.664 -44.875 -31.891 1 91.25 429 SER A C 1
ATOM 3331 O O . SER A 1 429 ? -12.812 -45.281 -32.031 1 91.25 429 SER A O 1
ATOM 3333 N N . THR A 1 430 ? -11.375 -44 -31.031 1 91.88 430 THR A N 1
ATOM 3334 C CA . THR A 1 430 ? -12.383 -43.531 -30.078 1 91.88 430 THR A CA 1
ATOM 3335 C C . THR A 1 430 ? -12.758 -42.094 -30.344 1 91.88 430 THR A C 1
ATOM 3337 O O . THR A 1 430 ? -13.75 -41.594 -29.828 1 91.88 430 THR A O 1
ATOM 3340 N N . ARG A 1 431 ? -12.016 -41.375 -31.172 1 94.44 431 ARG A N 1
ATOM 3341 C CA . ARG A 1 431 ? -12.133 -39.938 -31.391 1 94.44 431 ARG A CA 1
ATOM 3342 C C . ARG A 1 431 ? -13.516 -39.594 -31.922 1 94.44 431 ARG A C 1
ATOM 3344 O O . ARG A 1 431 ? -14.141 -38.625 -31.453 1 94.44 431 ARG A O 1
ATOM 3351 N N . ALA A 1 432 ? -13.984 -40.375 -32.875 1 93.38 432 ALA A N 1
ATOM 3352 C CA . ALA A 1 432 ? -15.273 -40.094 -33.5 1 93.38 432 ALA A CA 1
ATOM 3353 C C . ALA A 1 432 ? -16.406 -40.156 -32.469 1 93.38 432 ALA A C 1
ATOM 3355 O O . ALA A 1 432 ? -17.312 -39.312 -32.469 1 93.38 432 ALA A O 1
ATOM 3356 N N . ALA A 1 433 ? -16.344 -41.125 -31.703 1 94.56 433 ALA A N 1
ATOM 3357 C CA . ALA A 1 433 ? -17.359 -41.281 -30.672 1 94.56 433 ALA A CA 1
ATOM 3358 C C . ALA A 1 433 ? -17.312 -40.125 -29.688 1 94.56 433 ALA A C 1
ATOM 3360 O O . ALA A 1 433 ? -18.344 -39.656 -29.219 1 94.56 433 ALA A O 1
ATOM 3361 N N . LEU A 1 434 ? -16.172 -39.719 -29.312 1 94.81 434 LEU A N 1
ATOM 3362 C CA . LEU A 1 434 ? -15.992 -38.594 -28.406 1 94.81 434 LEU A CA 1
ATOM 3363 C C . LEU A 1 434 ? -16.562 -37.312 -29 1 94.81 434 LEU A C 1
ATOM 3365 O O . LEU A 1 434 ? -17.234 -36.562 -28.297 1 94.81 434 LEU A O 1
ATOM 3369 N N . VAL A 1 435 ? -16.234 -37.062 -30.234 1 95.75 435 VAL A N 1
ATOM 3370 C CA . VAL A 1 435 ? -16.734 -35.906 -30.938 1 95.75 435 VAL A CA 1
ATOM 3371 C C . VAL A 1 435 ? -18.266 -35.906 -30.938 1 95.75 435 VAL A C 1
ATOM 3373 O O . VAL A 1 435 ? -18.891 -34.875 -30.672 1 95.75 435 VAL A O 1
ATOM 3376 N N . GLN A 1 436 ? -18.812 -37.062 -31.188 1 94.94 436 GLN A N 1
ATOM 3377 C CA . GLN A 1 436 ? -20.266 -37.156 -31.234 1 94.94 436 GLN A CA 1
ATOM 3378 C C . GLN A 1 436 ? -20.891 -36.875 -29.875 1 94.94 436 GLN A C 1
ATOM 3380 O O . GLN A 1 436 ? -21.938 -36.219 -29.781 1 94.94 436 GLN A O 1
ATOM 3385 N N . ARG A 1 437 ? -20.281 -37.344 -28.844 1 93.38 437 ARG A N 1
ATOM 3386 C CA . ARG A 1 437 ? -20.766 -37.062 -27.5 1 93.38 437 ARG A CA 1
ATOM 3387 C C . ARG A 1 437 ? -20.844 -35.562 -27.219 1 93.38 437 ARG A C 1
ATOM 3389 O O . ARG A 1 437 ? -21.797 -35.094 -26.625 1 93.38 437 ARG A O 1
ATOM 3396 N N . VAL A 1 438 ? -19.828 -34.844 -27.609 1 94.38 438 VAL A N 1
ATOM 3397 C CA . VAL A 1 438 ? -19.75 -33.406 -27.391 1 94.38 438 VAL A CA 1
ATOM 3398 C C . VAL A 1 438 ? -20.828 -32.719 -28.219 1 94.38 438 VAL A C 1
ATOM 3400 O O . VAL A 1 438 ? -21.484 -31.781 -27.719 1 94.38 438 VAL A O 1
ATOM 3403 N N . LEU A 1 439 ? -20.984 -33.156 -29.453 1 95.06 439 LEU A N 1
ATOM 3404 C CA . LEU A 1 439 ? -21.953 -32.531 -30.328 1 95.06 439 LEU A CA 1
ATOM 3405 C C . LEU A 1 439 ? -23.375 -32.75 -29.812 1 95.06 439 LEU A C 1
ATOM 3407 O O . LEU A 1 439 ? -24.25 -31.891 -29.953 1 95.06 439 LEU A O 1
ATOM 3411 N N . ASP A 1 440 ? -23.594 -33.844 -29.203 1 95.75 440 ASP A N 1
ATOM 3412 C CA . ASP A 1 440 ? -24.906 -34.188 -28.688 1 95.75 440 ASP A CA 1
ATOM 3413 C C . ASP A 1 440 ? -25.234 -33.406 -27.422 1 95.75 440 ASP A C 1
ATOM 3415 O O . ASP A 1 440 ? -26.375 -32.969 -27.234 1 95.75 440 ASP A O 1
ATOM 3419 N N . GLN A 1 441 ? -24.25 -33.25 -26.562 1 96.06 441 GLN A N 1
ATOM 3420 C CA . GLN A 1 441 ? -24.469 -32.594 -25.281 1 96.06 441 GLN A CA 1
ATOM 3421 C C . GLN A 1 441 ? -23.281 -31.688 -24.938 1 96.06 441 GLN A C 1
ATOM 3423 O O . GLN A 1 441 ? -22.609 -31.891 -23.922 1 96.06 441 GLN A O 1
ATOM 3428 N N . PRO A 1 442 ? -23.109 -30.609 -25.625 1 95.19 442 PRO A N 1
ATOM 3429 C CA . PRO A 1 442 ? -21.953 -29.734 -25.406 1 95.19 442 PRO A CA 1
ATOM 3430 C C . PRO A 1 442 ? -21.922 -29.109 -24.016 1 95.19 442 PRO A C 1
ATOM 3432 O O . PRO A 1 442 ? -20.859 -28.766 -23.5 1 95.19 442 PRO A O 1
ATOM 3435 N N . GLU A 1 443 ? -23.031 -28.969 -23.281 1 93.69 443 GLU A N 1
ATOM 3436 C CA . GLU A 1 443 ? -23.125 -28.312 -21.969 1 93.69 443 GLU A CA 1
ATOM 3437 C C . GLU A 1 443 ? -22.453 -29.141 -20.891 1 93.69 443 GLU A C 1
ATOM 3439 O O . GLU A 1 443 ? -22.156 -28.625 -19.812 1 93.69 443 GLU A O 1
ATOM 3444 N N . ASN A 1 444 ? -22.188 -30.375 -21.203 1 95.56 444 ASN A N 1
ATOM 3445 C CA . ASN A 1 444 ? -21.625 -31.281 -20.203 1 95.56 444 ASN A CA 1
ATOM 3446 C C . ASN A 1 444 ? -20.109 -31.281 -20.234 1 95.56 444 ASN A C 1
ATOM 3448 O O . ASN A 1 444 ? -19.469 -31.938 -19.406 1 95.56 444 ASN A O 1
ATOM 3452 N N . TYR A 1 445 ? -19.547 -30.484 -21.156 1 96 445 TYR A N 1
ATOM 3453 C CA . TYR A 1 445 ? -18.109 -30.594 -21.344 1 96 445 TYR A CA 1
ATOM 3454 C C . TYR A 1 445 ? -17.469 -29.219 -21.484 1 96 445 TYR A C 1
ATOM 3456 O O . TYR A 1 445 ? -18.172 -28.219 -21.641 1 96 445 TYR A O 1
ATOM 3464 N N . VAL A 1 446 ? -16.219 -29.188 -21.312 1 95.44 446 VAL A N 1
ATOM 3465 C CA . VAL A 1 446 ? -15.352 -28.047 -21.594 1 95.44 446 VAL A CA 1
ATOM 3466 C C . VAL A 1 446 ? -14.164 -28.5 -22.438 1 95.44 446 VAL A C 1
ATOM 3468 O O . VAL A 1 446 ? -13.562 -29.547 -22.172 1 95.44 446 VAL A O 1
ATOM 3471 N N . LEU A 1 447 ? -13.922 -27.828 -23.516 1 95.38 447 LEU A N 1
ATOM 3472 C CA . LEU A 1 447 ? -12.75 -28.109 -24.344 1 95.38 447 LEU A CA 1
ATOM 3473 C C . LEU A 1 447 ? -11.594 -27.172 -23.984 1 95.38 447 LEU A C 1
ATOM 3475 O O . LEU A 1 447 ? -11.719 -25.953 -24.078 1 95.38 447 LEU A O 1
ATOM 3479 N N . LYS A 1 448 ? -10.5 -27.75 -23.516 1 93.44 448 LYS A N 1
ATOM 3480 C CA . LYS A 1 448 ? -9.391 -26.969 -22.969 1 93.44 448 LYS A CA 1
ATOM 3481 C C . LYS A 1 448 ? -8.125 -27.156 -23.812 1 93.44 448 LYS A C 1
ATOM 3483 O O . LYS A 1 448 ? -7.684 -28.281 -24.047 1 93.44 448 LYS A O 1
ATOM 3488 N N . PRO A 1 449 ? -7.543 -26.078 -24.266 1 90.81 449 PRO A N 1
ATOM 3489 C CA . PRO A 1 449 ? -6.211 -26.188 -24.859 1 90.81 449 PRO A CA 1
ATOM 3490 C C . PRO A 1 449 ? -5.109 -26.391 -23.828 1 90.81 449 PRO A C 1
ATOM 3492 O O . PRO A 1 449 ? -5.391 -26.438 -22.625 1 90.81 449 PRO A O 1
ATOM 3495 N N . GLN A 1 450 ? -3.871 -26.578 -24.25 1 85.19 450 GLN A N 1
ATOM 3496 C CA . GLN A 1 450 ? -2.756 -26.859 -23.359 1 85.19 450 GLN A CA 1
ATOM 3497 C C . GLN A 1 450 ? -2.232 -25.578 -22.719 1 85.19 450 GLN A C 1
ATOM 3499 O O . GLN A 1 450 ? -1.531 -25.625 -21.703 1 85.19 450 GLN A O 1
ATOM 3504 N N . ARG A 1 451 ? -2.727 -24.453 -23.219 1 73.75 451 ARG A N 1
ATOM 3505 C CA . ARG A 1 451 ? -2.207 -23.156 -22.812 1 73.75 451 ARG A CA 1
ATOM 3506 C C . ARG A 1 451 ? -2.611 -22.812 -21.375 1 73.75 451 ARG A C 1
ATOM 3508 O O . ARG A 1 451 ? -3.637 -23.297 -20.891 1 73.75 451 ARG A O 1
ATOM 3515 N N . GLU A 1 452 ? -1.598 -22.141 -20.766 1 68.19 452 GLU A N 1
ATOM 3516 C CA . GLU A 1 452 ? -1.894 -21.547 -19.469 1 68.19 452 GLU A CA 1
ATOM 3517 C C . GLU A 1 452 ? -2.375 -20.094 -19.609 1 68.19 452 GLU A C 1
ATOM 3519 O O . GLU A 1 452 ? -2.383 -19.562 -20.719 1 68.19 452 GLU A O 1
ATOM 3524 N N . GLY A 1 453 ? -2.955 -19.344 -18.625 1 63.28 453 GLY A N 1
ATOM 3525 C CA . GLY A 1 453 ? -3.25 -17.922 -18.609 1 63.28 453 GLY A CA 1
ATOM 3526 C C . GLY A 1 453 ? -4.734 -17.625 -18.672 1 63.28 453 GLY A C 1
ATOM 3527 O O . GLY A 1 453 ? -5.152 -16.469 -18.484 1 63.28 453 GLY A O 1
ATOM 3528 N N . GLY A 1 454 ? -5.438 -18.531 -18.906 1 66.88 454 GLY A N 1
ATOM 3529 C CA . GLY A 1 454 ? -6.879 -18.328 -18.844 1 66.88 454 GLY A CA 1
ATOM 3530 C C . GLY A 1 454 ? -7.465 -17.797 -20.125 1 66.88 454 GLY A C 1
ATOM 3531 O O . GLY A 1 454 ? -6.734 -17.281 -20.984 1 66.88 454 GLY A O 1
ATOM 3532 N N . GLY A 1 455 ? -8.68 -17.969 -20.344 1 69.25 455 GLY A N 1
ATOM 3533 C CA . GLY A 1 455 ? -9.461 -17.344 -21.406 1 69.25 455 GLY A CA 1
ATOM 3534 C C . GLY A 1 455 ? -9.445 -18.141 -22.703 1 69.25 455 GLY A C 1
ATOM 3535 O O . GLY A 1 455 ? -9.883 -17.656 -23.734 1 69.25 455 GLY A O 1
ATOM 3536 N N . HIS A 1 456 ? -9.008 -19.359 -22.625 1 78.12 456 HIS A N 1
ATOM 3537 C CA . HIS A 1 456 ? -8.852 -20.109 -23.875 1 78.12 456 HIS A CA 1
ATOM 3538 C C . HIS A 1 456 ? -9.805 -21.297 -23.938 1 78.12 456 HIS A C 1
ATOM 3540 O O . HIS A 1 456 ? -9.898 -21.969 -24.969 1 78.12 456 HIS A O 1
ATOM 3546 N N . ASN A 1 457 ? -10.492 -21.516 -22.844 1 89.75 457 ASN A N 1
ATOM 3547 C CA . ASN A 1 457 ? -11.414 -22.656 -22.812 1 89.75 457 ASN A CA 1
ATOM 3548 C C . ASN A 1 457 ? -12.648 -22.391 -23.672 1 89.75 457 ASN A C 1
ATOM 3550 O O . ASN A 1 457 ? -13.078 -21.234 -23.812 1 89.75 457 ASN A O 1
ATOM 3554 N N . LEU A 1 458 ? -13.203 -23.391 -24.266 1 91.81 458 LEU A N 1
ATOM 3555 C CA . LEU A 1 458 ? -14.422 -23.281 -25.047 1 91.81 458 LEU A CA 1
ATOM 3556 C C . LEU A 1 458 ? -15.57 -24.031 -24.375 1 91.81 458 LEU A C 1
ATOM 3558 O O . LEU A 1 458 ? -15.383 -25.125 -23.844 1 91.81 458 LEU A O 1
ATOM 3562 N N . TYR A 1 459 ? -16.672 -23.359 -24.422 1 92.5 459 TYR A N 1
ATOM 3563 C CA . TYR A 1 459 ? -17.859 -23.891 -23.766 1 92.5 459 TYR A CA 1
ATOM 3564 C C . TYR A 1 459 ? -19.062 -23.891 -24.703 1 92.5 459 TYR A C 1
ATOM 3566 O O . TYR A 1 459 ? -19.094 -23.125 -25.672 1 92.5 459 TYR A O 1
ATOM 3574 N N . GLY A 1 460 ? -19.984 -24.766 -24.469 1 93.06 460 GLY A N 1
ATOM 3575 C CA . GLY A 1 460 ? -21.312 -24.719 -25.062 1 93.06 460 GLY A CA 1
ATOM 3576 C C . GLY A 1 460 ? -21.281 -24.594 -26.578 1 93.06 460 GLY A C 1
ATOM 3577 O O . GLY A 1 460 ? -20.594 -25.359 -27.266 1 93.06 460 GLY A O 1
ATOM 3578 N N . ALA A 1 461 ? -21.969 -23.484 -26.984 1 92.56 461 ALA A N 1
ATOM 3579 C CA . ALA A 1 461 ? -22.172 -23.266 -28.406 1 92.56 461 ALA A CA 1
ATOM 3580 C C . ALA A 1 461 ? -20.844 -22.984 -29.109 1 92.56 461 ALA A C 1
ATOM 3582 O O . ALA A 1 461 ? -20.641 -23.406 -30.25 1 92.56 461 ALA A O 1
ATOM 3583 N N . GLU A 1 462 ? -20.062 -22.25 -28.422 1 92.81 462 GLU A N 1
ATOM 3584 C CA . GLU A 1 462 ? -18.75 -21.953 -29.016 1 92.81 462 GLU A CA 1
ATOM 3585 C C . GLU A 1 462 ? -17.938 -23.219 -29.234 1 92.81 462 GLU A C 1
ATOM 3587 O O . GLU A 1 462 ? -17.281 -23.375 -30.266 1 92.81 462 GLU A O 1
ATOM 3592 N N . MET A 1 463 ? -17.953 -24.062 -28.25 1 94.75 463 MET A N 1
ATOM 3593 C CA . MET A 1 463 ? -17.266 -25.344 -28.359 1 94.75 463 MET A CA 1
ATOM 3594 C C . MET A 1 463 ? -17.844 -26.188 -29.484 1 94.75 463 MET A C 1
ATOM 3596 O O . MET A 1 463 ? -17.094 -26.75 -30.281 1 94.75 463 MET A O 1
ATOM 3600 N N . LYS A 1 464 ? -19.109 -26.266 -29.594 1 94.62 464 LYS A N 1
ATOM 3601 C CA . LYS A 1 464 ? -19.781 -27.031 -30.641 1 94.62 464 LYS A CA 1
ATOM 3602 C C . LYS A 1 464 ? -19.391 -26.531 -32.031 1 94.62 464 LYS A C 1
ATOM 3604 O O . LYS A 1 464 ? -19.047 -27.312 -32.906 1 94.62 464 LYS A O 1
ATOM 3609 N N . THR A 1 465 ? -19.453 -25.25 -32.188 1 94.62 465 THR A N 1
ATOM 3610 C CA . THR A 1 465 ? -19.094 -24.641 -33.469 1 94.62 465 THR A CA 1
ATOM 3611 C C . THR A 1 465 ? -17.656 -24.953 -33.844 1 94.62 465 THR A C 1
ATOM 3613 O O . THR A 1 465 ? -17.359 -25.281 -35 1 94.62 465 THR A O 1
ATOM 3616 N N . PHE A 1 466 ? -16.828 -24.859 -32.906 1 95.12 466 PHE A N 1
ATOM 3617 C CA . PHE A 1 466 ? -15.406 -25.125 -33.125 1 95.12 466 PHE A CA 1
ATOM 3618 C C . PHE A 1 466 ? -15.203 -26.578 -33.594 1 95.12 466 PHE A C 1
ATOM 3620 O O . PHE A 1 466 ? -14.477 -26.844 -34.531 1 95.12 466 PHE A O 1
ATOM 3627 N N . ILE A 1 467 ? -15.812 -27.5 -32.906 1 93.75 467 ILE A N 1
ATOM 3628 C CA . ILE A 1 467 ? -15.672 -28.922 -33.188 1 93.75 467 ILE A CA 1
ATOM 3629 C C . ILE A 1 467 ? -16.25 -29.234 -34.562 1 93.75 467 ILE A C 1
ATOM 3631 O O . ILE A 1 467 ? -15.672 -30 -35.344 1 93.75 467 ILE A O 1
ATOM 3635 N N . GLU A 1 468 ? -17.328 -28.641 -34.875 1 91.5 468 GLU A N 1
ATOM 3636 C CA . GLU A 1 468 ? -17.938 -28.828 -36.188 1 91.5 468 GLU A CA 1
ATOM 3637 C C . GLU A 1 468 ? -17 -28.359 -37.281 1 91.5 468 GLU A C 1
ATOM 3639 O O . GLU A 1 468 ? -16.859 -29.031 -38.312 1 91.5 468 GLU A O 1
ATOM 3644 N N . ARG A 1 469 ? -16.406 -27.297 -37.031 1 92 469 ARG A N 1
ATOM 3645 C CA . ARG A 1 469 ? -15.5 -26.734 -38.031 1 92 469 ARG A CA 1
ATOM 3646 C C . ARG A 1 469 ? -14.234 -27.578 -38.156 1 92 469 ARG A C 1
ATOM 3648 O O . ARG A 1 469 ? -13.664 -27.688 -39.25 1 92 469 ARG A O 1
ATOM 3655 N N . THR A 1 470 ? -13.805 -28.141 -37.094 1 92.62 470 THR A N 1
ATOM 3656 C CA . THR A 1 470 ? -12.531 -28.859 -37.062 1 92.62 470 THR A CA 1
ATOM 3657 C C . THR A 1 470 ? -12.727 -30.328 -37.438 1 92.62 470 THR A C 1
ATOM 3659 O O . THR A 1 470 ? -11.789 -30.984 -37.875 1 92.62 470 THR A O 1
ATOM 3662 N N . TRP A 1 471 ? -13.914 -30.812 -37.344 1 90.69 471 TRP A N 1
ATOM 3663 C CA . TRP A 1 471 ? -14.188 -32.25 -37.531 1 90.69 471 TRP A CA 1
ATOM 3664 C C . TRP A 1 471 ? -15.039 -32.469 -38.781 1 90.69 471 TRP A C 1
ATOM 3666 O O . TRP A 1 471 ? -14.797 -33.406 -39.531 1 90.69 471 TRP A O 1
ATOM 3676 N N . ASN A 1 472 ? -15.969 -31.625 -39.062 1 85.12 472 ASN A N 1
ATOM 3677 C CA . ASN A 1 472 ? -16.953 -31.875 -40.094 1 85.12 472 ASN A CA 1
ATOM 3678 C C . ASN A 1 472 ? -16.641 -31.062 -41.344 1 85.12 472 ASN A C 1
ATOM 3680 O O . ASN A 1 472 ? -17.297 -31.219 -42.375 1 85.12 472 ASN A O 1
ATOM 3684 N N . ALA A 1 473 ? -15.68 -30.203 -41.219 1 83.94 473 ALA A N 1
ATOM 3685 C CA . ALA A 1 473 ? -15.344 -29.453 -42.438 1 83.94 473 ALA A CA 1
ATOM 3686 C C . ALA A 1 473 ? -14.898 -30.391 -43.531 1 83.94 473 ALA A C 1
ATOM 3688 O O . ALA A 1 473 ? -14.227 -31.391 -43.281 1 83.94 473 ALA A O 1
ATOM 3689 N N . PRO A 1 474 ? -15.25 -30.078 -44.781 1 85.56 474 PRO A N 1
ATOM 3690 C CA . PRO A 1 474 ? -14.977 -30.969 -45.906 1 85.56 474 PRO A CA 1
ATOM 3691 C C . PRO A 1 474 ? -13.5 -31.328 -46.031 1 85.56 474 PRO A C 1
ATOM 3693 O O . PRO A 1 474 ? -13.156 -32.469 -46.312 1 85.56 474 PRO A O 1
ATOM 3696 N N . ASP A 1 475 ? -12.664 -30.375 -45.844 1 84.69 475 ASP A N 1
ATOM 3697 C CA . ASP A 1 475 ? -11.227 -30.594 -46 1 84.69 475 ASP A CA 1
ATOM 3698 C C . ASP A 1 475 ? -10.68 -31.422 -44.812 1 84.69 475 ASP A C 1
ATOM 3700 O O . ASP A 1 475 ? -9.57 -31.953 -44.906 1 84.69 475 ASP A O 1
ATOM 3704 N N . MET A 1 476 ? -11.539 -31.656 -43.781 1 85.19 476 MET A N 1
ATOM 3705 C CA . MET A 1 476 ? -11.078 -32.344 -42.594 1 85.19 476 MET A CA 1
ATOM 3706 C C . MET A 1 476 ? -11.562 -33.812 -42.594 1 85.19 476 MET A C 1
ATOM 3708 O O . MET A 1 476 ? -11.039 -34.625 -41.875 1 85.19 476 MET A O 1
ATOM 3712 N N . LEU A 1 477 ? -12.5 -34.156 -43.406 1 86.38 477 LEU A N 1
ATOM 3713 C CA . LEU A 1 477 ? -13.094 -35.469 -43.406 1 86.38 477 LEU A CA 1
ATOM 3714 C C . LEU A 1 477 ? -12.039 -36.531 -43.688 1 86.38 477 LEU A C 1
ATOM 3716 O O . LEU A 1 477 ? -12.047 -37.594 -43.031 1 86.38 477 LEU A O 1
ATOM 3720 N N . ALA A 1 478 ? -11.125 -36.188 -44.5 1 85.38 478 ALA A N 1
ATOM 3721 C CA . ALA A 1 478 ? -10.086 -37.156 -44.875 1 85.38 478 ALA A CA 1
ATOM 3722 C C . ALA A 1 478 ? -9.062 -37.312 -43.781 1 85.38 478 ALA A C 1
ATOM 3724 O O . ALA A 1 478 ? -8.336 -38.312 -43.719 1 85.38 478 ALA A O 1
ATOM 3725 N N . HIS A 1 479 ? -9.078 -36.438 -42.844 1 86.56 479 HIS A N 1
ATOM 3726 C CA . HIS A 1 479 ? -8.039 -36.406 -41.812 1 86.56 479 HIS A CA 1
ATOM 3727 C C . HIS A 1 479 ? -8.562 -36.906 -40.469 1 86.56 479 HIS A C 1
ATOM 3729 O O . HIS A 1 479 ? -7.84 -36.875 -39.469 1 86.56 479 HIS A O 1
ATOM 3735 N N . ARG A 1 480 ? -9.703 -37.438 -40.438 1 89 480 ARG A N 1
ATOM 3736 C CA . ARG A 1 480 ? -10.344 -37.875 -39.188 1 89 480 ARG A CA 1
ATOM 3737 C C . ARG A 1 480 ? -9.562 -39 -38.531 1 89 480 ARG A C 1
ATOM 3739 O O . ARG A 1 480 ? -9.57 -39.156 -37.312 1 89 480 ARG A O 1
ATOM 3746 N N . GLN A 1 481 ? -8.883 -39.719 -39.312 1 88.62 481 GLN A N 1
ATOM 3747 C CA . GLN A 1 481 ? -8.172 -40.844 -38.781 1 88.62 481 GLN A CA 1
ATOM 3748 C C . GLN A 1 481 ? -6.688 -40.562 -38.594 1 88.62 481 GLN A C 1
ATOM 3750 O O . GLN A 1 481 ? -5.926 -41.375 -38.125 1 88.62 481 GLN A O 1
ATOM 3755 N N . ASP A 1 482 ? -6.328 -39.375 -38.906 1 88.62 482 ASP A N 1
ATOM 3756 C CA . ASP A 1 482 ? -4.934 -38.969 -38.719 1 88.62 482 ASP A CA 1
ATOM 3757 C C . ASP A 1 482 ? -4.559 -38.938 -37.25 1 88.62 482 ASP A C 1
ATOM 3759 O O . ASP A 1 482 ? -5.301 -38.406 -36.438 1 88.62 482 ASP A O 1
ATOM 3763 N N . PRO A 1 483 ? -3.43 -39.5 -37 1 85.94 483 PRO A N 1
ATOM 3764 C CA . PRO A 1 483 ? -2.994 -39.469 -35.594 1 85.94 483 PRO A CA 1
ATOM 3765 C C . PRO A 1 483 ? -2.727 -38.062 -35.094 1 85.94 483 PRO A C 1
ATOM 3767 O O . PRO A 1 483 ? -2.842 -37.812 -33.906 1 85.94 483 PRO A O 1
ATOM 3770 N N . ASP A 1 484 ? -2.477 -37.219 -36.031 1 87.5 484 ASP A N 1
ATOM 3771 C CA . ASP A 1 484 ? -2.178 -35.844 -35.656 1 87.5 484 ASP A CA 1
ATOM 3772 C C . ASP A 1 484 ? -3.34 -34.906 -36.031 1 87.5 484 ASP A C 1
ATOM 3774 O O . ASP A 1 484 ? -3.141 -33.875 -36.656 1 87.5 484 ASP A O 1
ATOM 3778 N N . HIS A 1 485 ? -4.484 -35.344 -35.688 1 91.94 485 HIS A N 1
ATOM 3779 C CA . HIS A 1 485 ? -5.652 -34.5 -35.938 1 91.94 485 HIS A CA 1
ATOM 3780 C C . HIS A 1 485 ? -5.594 -33.219 -35.094 1 91.94 485 HIS A C 1
ATOM 3782 O O . HIS A 1 485 ? -5.113 -33.25 -33.969 1 91.94 485 HIS A O 1
ATOM 3788 N N . PRO A 1 486 ? -6.141 -32.094 -35.531 1 91.25 486 PRO A N 1
ATOM 3789 C CA . PRO A 1 486 ? -6.047 -30.797 -34.844 1 91.25 486 PRO A CA 1
ATOM 3790 C C . PRO A 1 486 ? -6.676 -30.844 -33.438 1 91.25 486 PRO A C 1
ATOM 3792 O O . PRO A 1 486 ? -6.254 -30.094 -32.562 1 91.25 486 PRO A O 1
ATOM 3795 N N . LEU A 1 487 ? -7.602 -31.656 -33.219 1 93.62 487 LEU A N 1
ATOM 3796 C CA . LEU A 1 487 ? -8.266 -31.766 -31.938 1 93.62 487 LEU A CA 1
ATOM 3797 C C . LEU A 1 487 ? -7.309 -32.281 -30.875 1 93.62 487 LEU A C 1
ATOM 3799 O O . LEU A 1 487 ? -7.582 -32.156 -29.672 1 93.62 487 LEU A O 1
ATOM 3803 N N . CYS A 1 488 ? -6.156 -32.844 -31.312 1 92.62 488 CYS A N 1
ATOM 3804 C CA . CYS A 1 488 ? -5.176 -33.406 -30.375 1 92.62 488 CYS A CA 1
ATOM 3805 C C . CYS A 1 488 ? -4.523 -32.281 -29.562 1 92.62 488 CYS A C 1
ATOM 3807 O O . CYS A 1 488 ? -3.91 -32.531 -28.531 1 92.62 488 CYS A O 1
ATOM 3809 N N . ALA A 1 489 ? -4.707 -31.031 -29.984 1 92.5 489 ALA A N 1
ATOM 3810 C CA . ALA A 1 489 ? -4.199 -29.875 -29.234 1 92.5 489 ALA A CA 1
ATOM 3811 C C . ALA A 1 489 ? -5.074 -29.578 -28.031 1 92.5 489 ALA A C 1
ATOM 3813 O O . ALA A 1 489 ? -4.719 -28.734 -27.188 1 92.5 489 ALA A O 1
ATOM 3814 N N . TYR A 1 490 ? -6.199 -30.281 -27.922 1 93.56 490 TYR A N 1
ATOM 3815 C CA . TYR A 1 490 ? -7.172 -30.016 -26.875 1 93.56 490 TYR A CA 1
ATOM 3816 C C . TYR A 1 490 ? -7.43 -31.266 -26.031 1 93.56 490 TYR A C 1
ATOM 3818 O O . TYR A 1 490 ? -7.105 -32.375 -26.453 1 93.56 490 TYR A O 1
ATOM 3826 N N . VAL A 1 491 ? -7.914 -31.047 -24.844 1 95.31 491 VAL A N 1
ATOM 3827 C CA . VAL A 1 491 ? -8.445 -32.094 -23.969 1 95.31 491 VAL A CA 1
ATOM 3828 C C . VAL A 1 491 ? -9.906 -31.781 -23.625 1 95.31 491 VAL A C 1
ATOM 3830 O O . VAL A 1 491 ? -10.258 -30.625 -23.391 1 95.31 491 VAL A O 1
ATOM 3833 N N . LEU A 1 492 ? -10.688 -32.781 -23.797 1 95.88 492 LEU A N 1
ATOM 3834 C CA . LEU A 1 492 ? -12.078 -32.656 -23.359 1 95.88 492 LEU A CA 1
ATOM 3835 C C . LEU A 1 492 ? -12.227 -33 -21.891 1 95.88 492 LEU A C 1
ATOM 3837 O O . LEU A 1 492 ? -11.672 -34 -21.438 1 95.88 492 LEU A O 1
ATOM 3841 N N . MET A 1 493 ? -12.922 -32.188 -21.141 1 96.75 493 MET A N 1
ATOM 3842 C CA . MET A 1 493 ? -13.125 -32.438 -19.703 1 96.75 493 MET A CA 1
ATOM 3843 C C . MET A 1 493 ? -14.602 -32.344 -19.344 1 96.75 493 MET A C 1
ATOM 3845 O O . MET A 1 493 ? -15.32 -31.484 -19.891 1 96.75 493 MET A O 1
ATOM 3849 N N . ASP A 1 494 ? -15.016 -33.25 -18.453 1 96.75 494 ASP A N 1
ATOM 3850 C CA . ASP A 1 494 ? -16.359 -33.094 -17.906 1 96.75 494 ASP A CA 1
ATOM 3851 C C . ASP A 1 494 ? -16.516 -31.734 -17.219 1 96.75 494 ASP A C 1
ATOM 3853 O O . ASP A 1 494 ? -15.641 -31.328 -16.453 1 96.75 494 ASP A O 1
ATOM 3857 N N . ARG A 1 495 ? -17.578 -31.078 -17.547 1 95.31 495 ARG A N 1
ATOM 3858 C CA . ARG A 1 495 ? -17.812 -29.766 -16.938 1 95.31 495 ARG A CA 1
ATOM 3859 C C . ARG A 1 495 ? -18.125 -29.922 -15.445 1 95.31 495 ARG A C 1
ATOM 3861 O O . ARG A 1 495 ? -18.969 -30.75 -15.062 1 95.31 495 ARG A O 1
ATOM 3868 N N . ILE A 1 496 ? -17.438 -29.172 -14.609 1 95.5 496 ILE A N 1
ATOM 3869 C CA . ILE A 1 496 ? -17.703 -29.125 -13.18 1 95.5 496 ILE A CA 1
ATOM 3870 C C . ILE A 1 496 ? -18.719 -28.016 -12.883 1 95.5 496 ILE A C 1
ATOM 3872 O O . ILE A 1 496 ? -18.594 -26.906 -13.391 1 95.5 496 ILE A O 1
ATOM 3876 N N . HIS A 1 497 ? -19.703 -28.297 -12.109 1 93.31 497 HIS A N 1
ATOM 3877 C CA . HIS A 1 497 ? -20.688 -27.312 -11.688 1 93.31 497 HIS A CA 1
ATOM 3878 C C . HIS A 1 497 ? -20.516 -26.953 -10.211 1 93.31 497 HIS A C 1
ATOM 3880 O O . HIS A 1 497 ? -21.109 -27.594 -9.344 1 93.31 497 HIS A O 1
ATOM 3886 N N . PRO A 1 498 ? -19.766 -25.938 -10.008 1 94.56 498 PRO A N 1
ATOM 3887 C CA . PRO A 1 498 ? -19.516 -25.547 -8.625 1 94.56 498 PRO A CA 1
ATOM 3888 C C . PRO A 1 498 ? -20.75 -24.953 -7.945 1 94.56 498 PRO A C 1
ATOM 3890 O O . PRO A 1 498 ? -21.703 -24.531 -8.625 1 94.56 498 PRO A O 1
ATOM 3893 N N . GLY A 1 499 ? -20.703 -24.953 -6.605 1 93.88 499 GLY A N 1
ATOM 3894 C CA . GLY A 1 499 ? -21.734 -24.25 -5.859 1 93.88 499 GLY A CA 1
ATOM 3895 C C . GLY A 1 499 ? -21.719 -22.75 -6.086 1 93.88 499 GLY A C 1
ATOM 3896 O O . GLY A 1 499 ? -20.656 -22.156 -6.238 1 93.88 499 GLY A O 1
ATOM 3897 N N . ILE A 1 500 ? -22.938 -22.188 -6.082 1 93.31 500 ILE A N 1
ATOM 3898 C CA . ILE A 1 500 ? -23.094 -20.75 -6.277 1 93.31 500 ILE A CA 1
ATOM 3899 C C . ILE A 1 500 ? -23.281 -20.062 -4.926 1 93.31 500 ILE A C 1
ATOM 3901 O O . ILE A 1 500 ? -24 -20.578 -4.059 1 93.31 500 ILE A O 1
ATOM 3905 N N . SER A 1 501 ? -22.609 -19.016 -4.738 1 91.12 501 SER A N 1
ATOM 3906 C CA . SER A 1 501 ? -22.734 -18.234 -3.521 1 91.12 501 SER A CA 1
ATOM 3907 C C . SER A 1 501 ? -22.844 -16.734 -3.842 1 91.12 501 SER A C 1
ATOM 3909 O O . SER A 1 501 ? -22.203 -16.25 -4.773 1 91.12 501 SER A O 1
ATOM 3911 N N . PRO A 1 502 ? -23.6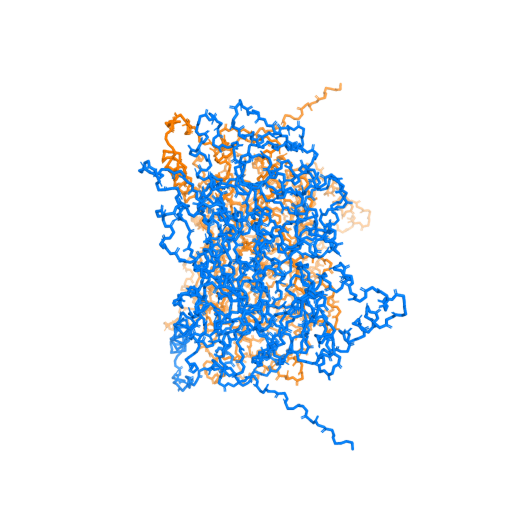56 -16.062 -3.051 1 91.44 502 PRO A N 1
ATOM 3912 C CA . PRO A 1 502 ? -23.734 -14.625 -3.26 1 91.44 502 PRO A CA 1
ATOM 3913 C C . PRO A 1 502 ? -22.531 -13.883 -2.688 1 91.44 502 PRO A C 1
ATOM 3915 O O . PRO A 1 502 ? -22 -14.273 -1.643 1 91.44 502 PRO A O 1
ATOM 3918 N N . ASN A 1 503 ? -22.062 -12.883 -3.373 1 94.62 503 ASN A N 1
ATOM 3919 C CA . ASN A 1 503 ? -21 -11.984 -2.906 1 94.62 503 ASN A CA 1
ATOM 3920 C C . ASN A 1 503 ? -20.969 -10.695 -3.713 1 94.62 503 ASN A C 1
ATOM 3922 O O . ASN A 1 503 ? -21.844 -10.445 -4.543 1 94.62 503 ASN A O 1
ATOM 3926 N N . VAL A 1 504 ? -20.109 -9.758 -3.352 1 94.62 504 VAL A N 1
ATOM 3927 C CA . VAL A 1 504 ? -19.875 -8.516 -4.078 1 94.62 504 VAL A CA 1
ATOM 3928 C C . VAL A 1 504 ? -18.438 -8.469 -4.586 1 94.62 504 VAL A C 1
ATOM 3930 O O . VAL A 1 504 ? -17.484 -8.555 -3.795 1 94.62 504 VAL A O 1
ATOM 3933 N N . ILE A 1 505 ? -18.281 -8.422 -5.891 1 95.44 505 ILE A N 1
ATOM 3934 C CA . ILE A 1 505 ? -16.953 -8.297 -6.473 1 95.44 505 ILE A CA 1
ATOM 3935 C C . ILE A 1 505 ? -16.594 -6.824 -6.625 1 95.44 505 ILE A C 1
ATOM 3937 O O . ILE A 1 505 ? -17.344 -6.051 -7.227 1 95.44 505 ILE A O 1
ATOM 3941 N N . LEU A 1 506 ? -15.5 -6.453 -6.055 1 95.94 506 LEU A N 1
ATOM 3942 C CA . LEU A 1 506 ? -15.008 -5.078 -6.113 1 95.94 506 LEU A CA 1
ATOM 3943 C C . LEU A 1 506 ? -13.969 -4.918 -7.223 1 95.94 506 LEU A C 1
ATOM 3945 O O . LEU A 1 506 ? -12.969 -5.641 -7.25 1 95.94 506 LEU A O 1
ATOM 3949 N N . ARG A 1 507 ? -14.219 -4.043 -8.102 1 93.06 507 ARG A N 1
ATOM 3950 C CA . ARG A 1 507 ? -13.297 -3.619 -9.148 1 93.06 507 ARG A CA 1
ATOM 3951 C C . ARG A 1 507 ? -13.125 -2.104 -9.141 1 93.06 507 ARG A C 1
ATOM 3953 O O . ARG A 1 507 ? -14.094 -1.363 -8.992 1 93.06 507 ARG A O 1
ATOM 3960 N N . ASN A 1 508 ? -11.875 -1.738 -9.266 1 90.69 508 ASN A N 1
ATOM 3961 C CA . ASN A 1 508 ? -11.578 -0.311 -9.219 1 90.69 508 ASN A CA 1
ATOM 3962 C C . ASN A 1 508 ? -12.383 0.46 -10.266 1 90.69 508 ASN A C 1
ATOM 3964 O O . ASN A 1 508 ? -12.398 0.09 -11.438 1 90.69 508 ASN A O 1
ATOM 3968 N N . GLY A 1 509 ? -13.047 1.454 -9.82 1 86.94 509 GLY A N 1
ATOM 3969 C CA . GLY A 1 509 ? -13.797 2.326 -10.703 1 86.94 509 GLY A CA 1
ATOM 3970 C C . GLY A 1 509 ? -15.156 1.769 -11.086 1 86.94 509 GLY A C 1
ATOM 3971 O O . GLY A 1 509 ? -15.883 2.373 -11.875 1 86.94 509 GLY A O 1
ATOM 3972 N N . HIS A 1 510 ? -15.578 0.626 -10.562 1 88.19 510 HIS A N 1
ATOM 3973 C CA . HIS A 1 510 ? -16.875 0.025 -10.875 1 88.19 510 HIS A CA 1
ATOM 3974 C C . HIS A 1 510 ? -17.797 0.034 -9.656 1 88.19 510 HIS A C 1
ATOM 3976 O O . HIS A 1 510 ? -17.328 -0.097 -8.523 1 88.19 510 HIS A O 1
ATOM 3982 N N . THR A 1 511 ? -19.062 0.183 -9.938 1 88.62 511 THR A N 1
ATOM 3983 C CA . THR A 1 511 ? -20.047 0.132 -8.867 1 88.62 511 THR A CA 1
ATOM 3984 C C . THR A 1 511 ? -20.156 -1.281 -8.297 1 88.62 511 THR A C 1
ATOM 3986 O O . THR A 1 511 ? -20.344 -2.242 -9.055 1 88.62 511 THR A O 1
ATOM 3989 N N . PRO A 1 512 ? -20.047 -1.395 -7.043 1 90.25 512 PRO A N 1
ATOM 3990 C CA . PRO A 1 512 ? -20.203 -2.721 -6.438 1 90.25 512 PRO A CA 1
ATOM 3991 C C . PRO A 1 512 ? -21.641 -3.227 -6.48 1 90.25 512 PRO A C 1
ATOM 3993 O O . PRO A 1 512 ? -22.578 -2.484 -6.152 1 90.25 512 PRO A O 1
ATOM 3996 N N . VAL A 1 513 ? -21.844 -4.445 -6.926 1 86.94 513 VAL A N 1
ATOM 3997 C CA . VAL A 1 513 ? -23.172 -5.039 -6.996 1 86.94 513 VAL A CA 1
ATOM 3998 C C . VAL A 1 513 ? -23.125 -6.469 -6.461 1 86.94 513 VAL A C 1
ATOM 4000 O O . VAL A 1 513 ? -22.172 -7.211 -6.73 1 86.94 513 VAL A O 1
ATOM 4003 N N . GLN A 1 514 ? -24.078 -6.738 -5.629 1 88.88 514 GLN A N 1
ATOM 4004 C CA . GLN A 1 514 ? -24.219 -8.125 -5.199 1 88.88 514 GLN A CA 1
ATOM 4005 C C . GLN A 1 514 ? -24.531 -9.039 -6.383 1 88.88 514 GLN A C 1
ATOM 4007 O O . GLN A 1 514 ? -25.359 -8.695 -7.234 1 88.88 514 GLN A O 1
ATOM 4012 N N . SER A 1 515 ? -23.812 -10.148 -6.43 1 90.38 515 SER A N 1
ATOM 4013 C CA . SER A 1 515 ? -23.969 -11.055 -7.562 1 90.38 515 SER A CA 1
ATOM 4014 C C . SER A 1 515 ? -23.797 -12.508 -7.133 1 90.38 515 SER A C 1
ATOM 4016 O O . SER A 1 515 ? -23.234 -12.789 -6.066 1 90.38 515 SER A O 1
ATOM 4018 N N . ASP A 1 516 ? -24.391 -13.352 -8.016 1 92.94 516 ASP A N 1
ATOM 4019 C CA . ASP A 1 516 ? -24.094 -14.773 -7.883 1 92.94 516 ASP A CA 1
ATOM 4020 C C . ASP A 1 516 ? -22.672 -15.078 -8.359 1 92.94 516 ASP A C 1
ATOM 4022 O O . ASP A 1 516 ? -22.281 -14.672 -9.461 1 92.94 516 ASP A O 1
ATOM 4026 N N . CYS A 1 517 ? -21.969 -15.805 -7.449 1 94.56 517 CYS A N 1
ATOM 4027 C CA . CYS A 1 517 ? -20.562 -16.031 -7.746 1 94.56 517 CYS A CA 1
ATOM 4028 C C . CYS A 1 517 ? -20.203 -17.5 -7.613 1 94.56 517 CYS A C 1
ATOM 4030 O O . CYS A 1 517 ? -20.938 -18.281 -7.012 1 94.56 517 CYS A O 1
ATOM 4032 N N . VAL A 1 518 ? -19.156 -17.891 -8.281 1 95.19 518 VAL A N 1
ATOM 4033 C CA . VAL A 1 518 ? -18.516 -19.188 -8.117 1 95.19 518 VAL A CA 1
ATOM 4034 C C . VAL A 1 518 ? -17.062 -19 -7.68 1 95.19 518 VAL A C 1
ATOM 4036 O O . VAL A 1 518 ? -16.406 -18.047 -8.109 1 95.19 518 VAL A O 1
ATOM 4039 N N . SER A 1 519 ? -16.641 -19.859 -6.758 1 96.06 519 SER A N 1
ATOM 4040 C CA . SER A 1 519 ? -15.305 -19.703 -6.199 1 96.06 519 SER A CA 1
ATOM 4041 C C . SER A 1 519 ? -14.445 -20.938 -6.465 1 96.06 519 SER A C 1
ATOM 4043 O O . SER A 1 519 ? -14.945 -22.062 -6.418 1 96.06 519 SER A O 1
ATOM 4045 N N . GLU A 1 520 ? -13.266 -20.688 -6.867 1 96.88 520 GLU A N 1
ATOM 4046 C CA . GLU A 1 520 ? -12.25 -21.719 -7.086 1 96.88 520 GLU A CA 1
ATOM 4047 C C . GLU A 1 520 ? -11.195 -21.688 -5.988 1 96.88 520 GLU A C 1
ATOM 4049 O O . GLU A 1 520 ? -10.539 -20.672 -5.766 1 96.88 520 GLU A O 1
ATOM 4054 N N . LEU A 1 521 ? -11.039 -22.859 -5.301 1 98.06 521 LEU A N 1
ATOM 4055 C CA . LEU A 1 521 ? -10.07 -22.984 -4.215 1 98.06 521 LEU A CA 1
ATOM 4056 C C . LEU A 1 521 ? -8.742 -23.531 -4.73 1 98.06 521 LEU A C 1
ATOM 4058 O O . LEU A 1 521 ? -8.68 -24.656 -5.234 1 98.06 521 LEU A O 1
ATOM 4062 N N . GLY A 1 522 ? -7.719 -22.734 -4.691 1 98.38 522 GLY A N 1
ATOM 4063 C CA . GLY A 1 522 ? -6.371 -23.172 -5.016 1 98.38 522 GLY A CA 1
ATOM 4064 C C . GLY A 1 522 ? -5.512 -23.422 -3.793 1 98.38 522 GLY A C 1
ATOM 4065 O O . GLY A 1 522 ? -5.539 -22.641 -2.84 1 98.38 522 GLY A O 1
ATOM 4066 N N . ILE A 1 523 ? -4.801 -24.547 -3.752 1 98.81 523 ILE A N 1
ATOM 4067 C CA . ILE A 1 523 ? -3.865 -24.844 -2.674 1 98.81 523 ILE A CA 1
ATOM 4068 C C . ILE A 1 523 ? -2.434 -24.781 -3.205 1 98.81 523 ILE A C 1
ATOM 4070 O O . ILE A 1 523 ? -2.082 -25.516 -4.133 1 98.81 523 ILE A O 1
ATOM 4074 N N . PHE A 1 524 ? -1.634 -23.891 -2.574 1 98.81 524 PHE A N 1
ATOM 4075 C CA . PHE A 1 524 ? -0.226 -23.766 -2.938 1 98.81 524 PHE A CA 1
ATOM 4076 C C . PHE A 1 524 ? 0.588 -24.891 -2.297 1 98.81 524 PHE A C 1
ATOM 4078 O O . PHE A 1 524 ? 0.353 -25.25 -1.144 1 98.81 524 PHE A O 1
ATOM 4085 N N . GLY A 1 525 ? 1.494 -25.453 -3.09 1 98.69 525 GLY A N 1
ATOM 4086 C CA . GLY A 1 525 ? 2.463 -26.422 -2.605 1 98.69 525 GLY A CA 1
ATOM 4087 C C . GLY A 1 525 ? 3.885 -26.109 -3.025 1 98.69 525 GLY A C 1
ATOM 4088 O O . GLY A 1 525 ? 4.109 -25.484 -4.066 1 98.69 525 GLY A O 1
ATOM 4089 N N . ILE A 1 526 ? 4.812 -26.469 -2.135 1 98.69 526 ILE A N 1
ATOM 4090 C CA . ILE A 1 526 ? 6.227 -26.297 -2.445 1 98.69 526 ILE A CA 1
ATOM 4091 C C . ILE A 1 526 ? 6.926 -27.656 -2.381 1 98.69 526 ILE A C 1
ATOM 4093 O O . ILE A 1 526 ? 6.594 -28.5 -1.542 1 98.69 526 ILE A O 1
ATOM 4097 N N . PHE A 1 527 ? 7.816 -27.844 -3.312 1 97.75 527 PHE A N 1
ATOM 4098 C CA . PHE A 1 527 ? 8.555 -29.094 -3.416 1 97.75 527 PHE A CA 1
ATOM 4099 C C . PHE A 1 527 ? 10.008 -28.844 -3.799 1 97.75 527 PHE A C 1
ATOM 4101 O O . PHE A 1 527 ? 10.289 -27.984 -4.641 1 97.75 527 PHE A O 1
ATOM 4108 N N . PHE A 1 528 ? 10.922 -29.469 -3.121 1 97.25 528 PHE A N 1
ATOM 4109 C CA . PHE A 1 528 ? 12.328 -29.5 -3.506 1 97.25 528 PHE A CA 1
ATOM 4110 C C . PHE A 1 528 ? 12.883 -30.922 -3.375 1 97.25 528 PHE A C 1
ATOM 4112 O O . PHE A 1 528 ? 12.891 -31.5 -2.283 1 97.25 528 PHE A O 1
ATOM 4119 N N . GLY A 1 529 ? 13.336 -31.5 -4.508 1 92.25 529 GLY A N 1
ATOM 4120 C CA . GLY A 1 529 ? 13.953 -32.812 -4.539 1 92.25 529 GLY A CA 1
ATOM 4121 C C . GLY A 1 529 ? 15.359 -32.781 -5.121 1 92.25 529 GLY A C 1
ATOM 4122 O O . GLY A 1 529 ? 15.625 -32.062 -6.086 1 92.25 529 GLY A O 1
ATOM 4123 N N . SER A 1 530 ? 16.297 -33.438 -4.383 1 85.31 530 SER A N 1
ATOM 4124 C CA . SER A 1 530 ? 17.672 -33.594 -4.863 1 85.31 530 SER A CA 1
ATOM 4125 C C . SER A 1 530 ? 18.25 -34.938 -4.516 1 85.31 530 SER A C 1
ATOM 4127 O O . SER A 1 530 ? 17.609 -35.75 -3.814 1 85.31 530 SER A O 1
ATOM 4129 N N . THR A 1 531 ? 19.328 -35.469 -5.148 1 69.31 531 THR A N 1
ATOM 4130 C CA . THR A 1 531 ? 19.938 -36.75 -4.844 1 69.31 531 THR A CA 1
ATOM 4131 C C . THR A 1 531 ? 21.094 -36.594 -3.873 1 69.31 531 THR A C 1
ATOM 4133 O O . THR A 1 531 ? 21.672 -37.594 -3.412 1 69.31 531 THR A O 1
ATOM 4136 N N . GLU A 1 532 ? 21.516 -35.375 -3.523 1 55.69 532 GLU A N 1
ATOM 4137 C CA . GLU A 1 532 ? 22.719 -35.219 -2.719 1 55.69 532 GLU A CA 1
ATOM 4138 C C . GLU A 1 532 ? 22.484 -35.688 -1.282 1 55.69 532 GLU A C 1
ATOM 4140 O O . GLU A 1 532 ? 21.406 -35.469 -0.725 1 55.69 532 GLU A O 1
ATOM 4145 N N . ASN A 1 533 ? 23.453 -36.75 -0.689 1 49.09 533 ASN A N 1
ATOM 4146 C CA . ASN A 1 533 ? 23.797 -37.406 0.569 1 49.09 533 ASN A CA 1
ATOM 4147 C C . ASN A 1 533 ? 23.016 -38.688 0.778 1 49.09 533 ASN A C 1
ATOM 4149 O O . ASN A 1 533 ? 22.641 -39.031 1.906 1 49.09 533 ASN A O 1
ATOM 4153 N N . ALA A 1 534 ? 22.438 -39.125 -0.361 1 43.94 534 ALA A N 1
ATOM 4154 C CA . ALA A 1 534 ? 21.938 -40.469 -0.07 1 43.94 534 ALA A CA 1
ATOM 4155 C C . ALA A 1 534 ? 23.078 -41.406 0.384 1 43.94 534 ALA A C 1
ATOM 4157 O O . ALA A 1 534 ? 24.031 -41.625 -0.362 1 43.94 534 ALA A O 1
ATOM 4158 N N . GLY A 1 535 ? 23.547 -41.062 1.548 1 36 535 GLY A N 1
ATOM 4159 C CA . GLY A 1 535 ? 24.578 -41.875 2.205 1 36 535 GLY A CA 1
ATOM 4160 C C . GLY A 1 535 ? 24.828 -43.188 1.527 1 36 535 GLY A C 1
ATOM 4161 O O . GLY A 1 535 ? 25.891 -43.781 1.682 1 36 535 GLY A O 1
ATOM 4162 N N . SER A 1 536 ? 23.844 -44.219 1.682 1 33.09 536 SER A N 1
ATOM 4163 C CA . SER A 1 536 ? 24.203 -45.594 1.39 1 33.09 536 SER A CA 1
ATOM 4164 C C . SER A 1 536 ? 24.359 -45.812 -0.11 1 33.09 536 SER A C 1
ATOM 4166 O O . SER A 1 536 ? 23.578 -45.312 -0.908 1 33.09 536 SER A O 1
ATOM 4168 N N . PRO A 1 537 ? 25.516 -46.25 -0.56 1 34.97 537 PRO A N 1
ATOM 4169 C CA . PRO A 1 537 ? 25.719 -46.875 -1.866 1 34.97 537 PRO A CA 1
ATOM 4170 C C . PRO A 1 537 ? 24.547 -47.75 -2.301 1 34.97 537 PRO A C 1
ATOM 4172 O O . PRO A 1 537 ? 24.094 -48.594 -1.539 1 34.97 537 PRO A O 1
ATOM 4175 N N . GLY A 1 538 ? 23.562 -47.312 -3.32 1 36.69 538 GLY A N 1
ATOM 4176 C CA . GLY A 1 538 ? 22.5 -48.125 -3.9 1 36.69 538 GLY A CA 1
ATOM 4177 C C . GLY A 1 538 ? 21.141 -47.438 -3.85 1 36.69 538 GLY A C 1
ATOM 4178 O O . GLY A 1 538 ? 20.172 -47.938 -4.453 1 36.69 538 GLY A O 1
ATOM 4179 N N . SER A 1 539 ? 20.828 -46.812 -2.76 1 39.34 539 SER A N 1
ATOM 4180 C CA . SER A 1 539 ? 19.453 -46.344 -2.717 1 39.34 539 SER A CA 1
ATOM 4181 C C . SER A 1 539 ? 19.281 -45.062 -3.518 1 39.34 539 SER A C 1
ATOM 4183 O O . SER A 1 539 ? 19.828 -44 -3.141 1 39.34 539 SER A O 1
ATOM 4185 N N . ILE A 1 540 ? 19.297 -44.969 -4.84 1 47.28 540 ILE A N 1
ATOM 4186 C CA . ILE A 1 540 ? 19.156 -43.969 -5.879 1 47.28 540 ILE A CA 1
ATOM 4187 C C . ILE A 1 540 ? 17.812 -43.25 -5.703 1 47.28 540 ILE A C 1
ATOM 4189 O O . ILE A 1 540 ? 16.797 -43.656 -6.285 1 47.28 540 ILE A O 1
ATOM 4193 N N . GLY A 1 541 ? 17.219 -42.906 -4.551 1 58.81 541 GLY A N 1
ATOM 4194 C CA . GLY A 1 541 ? 15.93 -42.25 -4.527 1 58.81 541 GLY A CA 1
ATOM 4195 C C . GLY A 1 541 ? 16.016 -40.75 -4.301 1 58.81 541 GLY A C 1
ATOM 4196 O O . GLY A 1 541 ? 17.031 -40.25 -3.828 1 58.81 541 GLY A O 1
ATOM 4197 N N . VAL A 1 542 ? 15.188 -39.875 -4.98 1 69 542 VAL A N 1
ATOM 4198 C CA . VAL A 1 542 ? 15.039 -38.438 -4.77 1 69 542 VAL A CA 1
ATOM 4199 C C . VAL A 1 542 ? 14.758 -38.156 -3.295 1 69 542 VAL A C 1
ATOM 4201 O O . VAL A 1 542 ? 13.906 -38.812 -2.684 1 69 542 VAL A O 1
ATOM 4204 N N . ILE A 1 543 ? 15.625 -37.406 -2.594 1 77.44 543 ILE A N 1
ATOM 4205 C CA . ILE A 1 543 ? 15.383 -36.969 -1.232 1 77.44 543 ILE A CA 1
ATOM 4206 C C . ILE A 1 543 ? 14.547 -35.688 -1.265 1 77.44 543 ILE A C 1
ATOM 4208 O O . ILE A 1 543 ? 14.969 -34.656 -1.823 1 77.44 543 ILE A O 1
ATOM 4212 N N . GLU A 1 544 ? 13.383 -35.844 -0.778 1 87.44 544 GLU A N 1
ATOM 4213 C CA . GLU A 1 544 ? 12.484 -34.688 -0.668 1 87.44 544 GLU A CA 1
ATOM 4214 C C . GLU A 1 544 ? 12.789 -33.875 0.586 1 87.44 544 GLU A C 1
ATOM 4216 O O . GLU A 1 544 ? 12.469 -34.312 1.699 1 87.44 544 GLU A O 1
ATOM 4221 N N . THR A 1 545 ? 13.367 -32.719 0.404 1 90.5 545 THR A N 1
ATOM 4222 C CA . THR A 1 545 ? 13.664 -31.891 1.565 1 90.5 545 THR A CA 1
ATOM 4223 C C . THR A 1 545 ? 12.547 -30.875 1.801 1 90.5 545 THR A C 1
ATOM 4225 O O . THR A 1 545 ? 12.453 -30.297 2.881 1 90.5 545 THR A O 1
ATOM 4228 N N . LEU A 1 546 ? 11.773 -30.594 0.799 1 95.12 546 LEU A N 1
ATOM 4229 C CA . LEU A 1 546 ? 10.531 -29.828 0.908 1 95.12 546 LEU A CA 1
ATOM 4230 C C . LEU A 1 546 ? 9.398 -30.531 0.169 1 95.12 546 LEU A C 1
ATOM 4232 O O . LEU A 1 546 ? 9.555 -30.938 -0.984 1 95.12 546 LEU A O 1
ATOM 4236 N N . ASN A 1 547 ? 8.305 -30.766 0.826 1 97.06 547 ASN A N 1
ATOM 4237 C CA . ASN A 1 547 ? 7.074 -31.297 0.241 1 97.06 547 ASN A CA 1
ATOM 4238 C C . ASN A 1 547 ? 5.867 -31.031 1.143 1 97.06 547 ASN A C 1
ATOM 4240 O O . ASN A 1 547 ? 5.531 -31.875 1.985 1 97.06 547 ASN A O 1
ATOM 4244 N N . GLN A 1 548 ? 5.215 -29.891 0.858 1 97.56 548 GLN A N 1
ATOM 4245 C CA . GLN A 1 548 ? 4.113 -29.547 1.754 1 97.56 548 GLN A CA 1
ATOM 4246 C C . GLN A 1 548 ? 3.199 -28.5 1.13 1 97.56 548 GLN A C 1
ATOM 4248 O O . GLN A 1 548 ? 3.619 -27.75 0.245 1 97.56 548 GLN A O 1
ATOM 4253 N N . ALA A 1 549 ? 2.006 -28.516 1.604 1 98.38 549 ALA A N 1
ATOM 4254 C CA . ALA A 1 549 ? 1.081 -27.422 1.333 1 98.38 549 ALA A CA 1
ATOM 4255 C C . ALA A 1 549 ? 1.442 -26.188 2.15 1 98.38 549 ALA A C 1
ATOM 4257 O O . ALA A 1 549 ? 1.807 -26.297 3.324 1 98.38 549 ALA A O 1
ATOM 4258 N N . VAL A 1 550 ? 1.381 -24.953 1.645 1 97.75 550 VAL A N 1
ATOM 4259 C CA . VAL A 1 550 ? 1.858 -23.797 2.398 1 97.75 550 VAL A CA 1
ATOM 4260 C C . VAL A 1 550 ? 0.783 -22.719 2.418 1 97.75 550 VAL A C 1
ATOM 4262 O O . VAL A 1 550 ? 0.91 -21.719 3.135 1 97.75 550 VAL A O 1
ATOM 4265 N N . GLY A 1 551 ? -0.246 -22.859 1.646 1 97.75 551 GLY A N 1
ATOM 4266 C CA . GLY A 1 551 ? -1.273 -21.828 1.648 1 97.75 551 GLY A CA 1
ATOM 4267 C C . GLY A 1 551 ? -2.344 -22.047 0.598 1 97.75 551 GLY A C 1
ATOM 4268 O O . GLY A 1 551 ? -2.416 -23.125 -0.004 1 97.75 551 GLY A O 1
ATOM 4269 N N . HIS A 1 552 ? -3.225 -20.969 0.492 1 98.56 552 HIS A N 1
ATOM 4270 C CA . HIS A 1 552 ? -4.359 -21.094 -0.417 1 98.56 552 HIS A CA 1
ATOM 4271 C C . HIS A 1 552 ? -4.602 -19.781 -1.174 1 98.56 552 HIS A C 1
ATOM 4273 O O . HIS A 1 552 ? -4.062 -18.734 -0.805 1 98.56 552 HIS A O 1
ATOM 4279 N N . LEU A 1 553 ? -5.273 -19.938 -2.254 1 97.88 553 LEU A N 1
ATOM 4280 C CA . LEU A 1 553 ? -5.859 -18.844 -3.021 1 97.88 553 LEU A CA 1
ATOM 4281 C C . LEU A 1 553 ? -7.309 -19.141 -3.381 1 97.88 553 LEU A C 1
ATOM 4283 O O . LEU A 1 553 ? -7.605 -20.172 -3.98 1 97.88 553 LEU A O 1
ATOM 4287 N N . LEU A 1 554 ? -8.164 -18.312 -2.871 1 97.75 554 LEU A N 1
ATOM 4288 C CA . LEU A 1 554 ? -9.539 -18.406 -3.352 1 97.75 554 LEU A CA 1
ATOM 4289 C C . LEU A 1 554 ? -9.812 -17.328 -4.402 1 97.75 554 LEU A C 1
ATOM 4291 O O . LEU A 1 554 ? -9.555 -16.141 -4.176 1 97.75 554 LEU A O 1
ATOM 4295 N N . ARG A 1 555 ? -10.195 -17.766 -5.566 1 96.62 555 ARG A N 1
ATOM 4296 C CA . ARG A 1 555 ? -10.586 -16.875 -6.648 1 96.62 555 ARG A CA 1
ATOM 4297 C C . ARG A 1 555 ? -12.078 -16.938 -6.918 1 96.62 555 ARG A C 1
ATOM 4299 O O . ARG A 1 555 ? -12.633 -18.031 -7.062 1 96.62 555 ARG A O 1
ATOM 4306 N N . THR A 1 556 ? -12.719 -15.797 -6.945 1 96.69 556 THR A N 1
ATOM 4307 C CA . THR A 1 556 ? -14.164 -15.727 -7.117 1 96.69 556 THR A CA 1
ATOM 4308 C C . THR A 1 556 ? -14.531 -14.898 -8.344 1 96.69 556 THR A C 1
ATOM 4310 O O . THR A 1 556 ? -13.945 -13.836 -8.578 1 96.69 556 THR A O 1
ATOM 4313 N N . LYS A 1 557 ? -15.375 -15.453 -9.18 1 94.56 557 LYS A N 1
ATOM 4314 C CA . LYS A 1 557 ? -15.875 -14.75 -10.352 1 94.56 557 LYS A CA 1
ATOM 4315 C C . LYS A 1 557 ? -17.391 -14.812 -10.43 1 94.56 557 LYS A C 1
ATOM 4317 O O . LYS A 1 557 ? -18.031 -15.539 -9.664 1 94.56 557 LYS A O 1
ATOM 4322 N N . LEU A 1 558 ? -17.906 -14.023 -11.32 1 92.75 558 LEU A N 1
ATOM 4323 C CA . LEU A 1 558 ? -19.359 -14.086 -11.539 1 92.75 558 LEU A CA 1
ATOM 4324 C C . LEU A 1 558 ? -19.766 -15.461 -12.062 1 92.75 558 LEU A C 1
ATOM 4326 O O . LEU A 1 558 ? -19.062 -16.047 -12.898 1 92.75 558 LEU A O 1
ATOM 4330 N N . ALA A 1 559 ? -20.875 -15.93 -11.586 1 90.88 559 ALA A N 1
ATOM 4331 C CA . ALA A 1 559 ? -21.359 -17.25 -11.984 1 90.88 559 ALA A CA 1
ATOM 4332 C C . ALA A 1 559 ? -21.609 -17.312 -13.492 1 90.88 559 ALA A C 1
ATOM 4334 O O . ALA A 1 559 ? -21.438 -18.359 -14.109 1 90.88 559 ALA A O 1
ATOM 4335 N N . ARG A 1 560 ? -21.922 -16.203 -14.07 1 85.44 560 ARG A N 1
ATOM 4336 C CA . ARG A 1 560 ? -22.25 -16.156 -15.492 1 85.44 560 ARG A CA 1
ATOM 4337 C C . ARG A 1 560 ? -21 -16.156 -16.344 1 85.44 560 ARG A C 1
ATOM 4339 O O . ARG A 1 560 ? -21.062 -16.375 -17.562 1 85.44 560 ARG A O 1
ATOM 4346 N N . GLN A 1 561 ? -19.906 -15.922 -15.703 1 81.06 561 GLN A N 1
ATOM 4347 C CA . GLN A 1 561 ? -18.641 -15.938 -16.438 1 81.06 561 GLN A CA 1
ATOM 4348 C C . GLN A 1 561 ? -18.016 -17.328 -16.422 1 81.06 561 GLN A C 1
ATOM 4350 O O . GLN A 1 561 ? -17.75 -17.891 -15.359 1 81.06 561 GLN A O 1
ATOM 4355 N N . ASP A 1 562 ? -17.719 -17.797 -17.578 1 71.44 562 ASP A N 1
ATOM 4356 C CA . ASP A 1 562 ? -17.25 -19.172 -17.672 1 71.44 562 ASP A CA 1
ATOM 4357 C C . ASP A 1 562 ? -15.758 -19.266 -17.359 1 71.44 562 ASP A C 1
ATOM 4359 O O . ASP A 1 562 ? -15.312 -20.203 -16.688 1 71.44 562 ASP A O 1
ATOM 4363 N N . ASP A 1 563 ? -15.016 -18.312 -17.969 1 74.56 563 ASP A N 1
ATOM 4364 C CA . ASP A 1 563 ? -13.57 -18.438 -17.844 1 74.56 563 ASP A CA 1
ATOM 4365 C C . ASP A 1 563 ? -12.938 -17.078 -17.5 1 74.56 563 ASP A C 1
ATOM 4367 O O . ASP A 1 563 ? -13.578 -16.047 -17.625 1 74.56 563 ASP A O 1
ATOM 4371 N N . GLY A 1 564 ? -11.789 -17.188 -16.734 1 73.31 564 GLY A N 1
ATOM 4372 C CA . GLY A 1 564 ? -10.984 -15.992 -16.547 1 73.31 564 GLY A CA 1
ATOM 4373 C C . GLY A 1 564 ? -10.43 -15.867 -15.133 1 73.31 564 GLY A C 1
ATOM 4374 O O . GLY A 1 564 ? -11.148 -16.078 -14.156 1 73.31 564 GLY A O 1
ATOM 4375 N N . GLY A 1 565 ? -9.18 -15.625 -15.109 1 72.19 565 GLY A N 1
ATOM 4376 C CA . GLY A 1 565 ? -8.469 -15.43 -13.859 1 72.19 565 GLY A CA 1
ATOM 4377 C C . GLY A 1 565 ? -8.43 -13.984 -13.414 1 72.19 565 GLY A C 1
ATOM 4378 O O . GLY A 1 565 ? -9.078 -13.125 -14.016 1 72.19 565 GLY A O 1
ATOM 4379 N N . VAL A 1 566 ? -7.82 -13.781 -12.367 1 78.94 566 VAL A N 1
ATOM 4380 C CA . VAL A 1 566 ? -7.699 -12.445 -11.797 1 78.94 566 VAL A CA 1
ATOM 4381 C C . VAL A 1 566 ? -6.875 -11.555 -12.719 1 78.94 566 VAL A C 1
ATOM 4383 O O . VAL A 1 566 ? -7.277 -10.43 -13.031 1 78.94 566 VAL A O 1
ATOM 4386 N N . ALA A 1 567 ? -5.816 -12.062 -13.188 1 66.25 567 ALA A N 1
ATOM 4387 C CA . ALA A 1 567 ? -4.922 -11.305 -14.062 1 66.25 567 ALA A CA 1
ATOM 4388 C C . ALA A 1 567 ? -5.613 -10.93 -15.367 1 66.25 567 ALA A C 1
ATOM 4390 O O . ALA A 1 567 ? -5.297 -9.906 -15.969 1 66.25 567 ALA A O 1
ATOM 4391 N N . ALA A 1 568 ? -6.59 -11.75 -15.688 1 67.19 568 ALA A N 1
ATOM 4392 C CA . ALA A 1 568 ? -7.34 -11.5 -16.922 1 67.19 568 ALA A CA 1
ATOM 4393 C C . ALA A 1 568 ? -8.461 -10.5 -16.688 1 67.19 568 ALA A C 1
ATOM 4395 O O . ALA A 1 568 ? -9.156 -10.109 -17.625 1 67.19 568 ALA A O 1
ATOM 4396 N N . GLY A 1 569 ? -8.641 -10.102 -15.438 1 71.44 569 GLY A N 1
ATOM 4397 C CA . GLY A 1 569 ? -9.641 -9.086 -15.117 1 71.44 569 GLY A CA 1
ATOM 4398 C C . GLY A 1 569 ? -11.016 -9.672 -14.867 1 71.44 569 GLY A C 1
ATOM 4399 O O . GLY A 1 569 ? -12 -8.938 -14.797 1 71.44 569 GLY A O 1
ATOM 4400 N N . VAL A 1 570 ? -11.047 -10.961 -14.703 1 79.38 570 VAL A N 1
ATOM 4401 C CA . VAL A 1 570 ? -12.352 -11.602 -14.586 1 79.38 570 VAL A CA 1
ATOM 4402 C C . VAL A 1 570 ? -12.609 -12 -13.133 1 79.38 570 VAL A C 1
ATOM 4404 O O . VAL A 1 570 ? -13.609 -11.586 -12.539 1 79.38 570 VAL A O 1
ATOM 4407 N N . ALA A 1 571 ? -11.648 -12.68 -12.578 1 91 571 ALA A N 1
ATOM 4408 C CA . ALA A 1 571 ? -11.82 -13.18 -11.219 1 91 571 ALA A CA 1
ATOM 4409 C C . ALA A 1 571 ? -11.281 -12.18 -10.195 1 91 571 ALA A C 1
ATOM 4411 O O . ALA A 1 571 ? -10.578 -11.234 -10.562 1 91 571 ALA A O 1
ATOM 4412 N N . ALA A 1 572 ? -11.75 -12.375 -9 1 96.25 572 ALA A N 1
ATOM 4413 C CA . ALA A 1 572 ? -11.328 -11.547 -7.871 1 96.25 572 ALA A CA 1
ATOM 4414 C C . ALA A 1 572 ? -10.734 -12.398 -6.754 1 96.25 572 ALA A C 1
ATOM 4416 O O . ALA A 1 572 ? -11.078 -13.578 -6.613 1 96.25 572 ALA A O 1
ATOM 4417 N N . LEU A 1 573 ? -9.789 -11.758 -6.043 1 97.62 573 LEU A N 1
ATOM 4418 C CA . LEU A 1 573 ? -9.266 -12.445 -4.867 1 97.62 573 LEU A CA 1
ATOM 4419 C C . LEU A 1 573 ? -10.328 -12.555 -3.779 1 97.62 573 LEU A C 1
ATOM 4421 O O . LEU A 1 573 ? -11.148 -11.656 -3.615 1 97.62 573 LEU A O 1
ATOM 4425 N N . ASP A 1 574 ? -10.266 -13.617 -3.051 1 97.75 574 ASP A N 1
ATOM 4426 C CA . ASP A 1 574 ? -11.234 -13.953 -2.014 1 97.75 574 ASP A CA 1
ATOM 4427 C C . ASP A 1 574 ? -10.57 -14.719 -0.873 1 97.75 574 ASP A C 1
ATOM 4429 O O . ASP A 1 574 ? -9.414 -15.125 -0.979 1 97.75 574 ASP A O 1
ATOM 4433 N N . SER A 1 575 ? -11.203 -14.727 0.289 1 97.38 575 SER A N 1
ATOM 4434 C CA . SER A 1 575 ? -10.789 -15.547 1.419 1 97.38 575 SER A CA 1
ATOM 4435 C C . SER A 1 575 ? -11.82 -16.625 1.742 1 97.38 575 SER A C 1
ATOM 4437 O O . SER A 1 575 ? -13.031 -16.359 1.663 1 97.38 575 SER A O 1
ATOM 4439 N N . PRO A 1 576 ? -11.359 -17.797 2.043 1 97.38 576 PRO A N 1
ATOM 4440 C CA . PRO A 1 576 ? -12.312 -18.828 2.465 1 97.38 576 PRO A CA 1
ATOM 4441 C C . PRO A 1 576 ? -12.789 -18.641 3.902 1 97.38 576 PRO A C 1
ATOM 4443 O O . PRO A 1 576 ? -11.984 -18.359 4.793 1 97.38 576 PRO A O 1
ATOM 4446 N N . TRP A 1 577 ? -14.031 -18.656 4.062 1 96.19 577 TRP A N 1
ATOM 4447 C CA . TRP A 1 577 ? -14.656 -18.828 5.371 1 96.19 577 TRP A CA 1
ATOM 4448 C C . TRP A 1 577 ? -15.062 -20.281 5.602 1 96.19 577 TRP A C 1
ATOM 4450 O O . TRP A 1 577 ? -16.031 -20.75 5.012 1 96.19 577 TRP A O 1
ATOM 4460 N N . LEU A 1 578 ? -14.328 -20.906 6.516 1 95.69 578 LEU A N 1
ATOM 4461 C CA . LEU A 1 578 ? -14.516 -22.344 6.691 1 95.69 578 LEU A CA 1
ATOM 4462 C C . LEU A 1 578 ? -15.703 -22.625 7.605 1 95.69 578 LEU A C 1
ATOM 4464 O O . LEU A 1 578 ? -15.766 -22.109 8.727 1 95.69 578 LEU A O 1
ATOM 4468 N N . ASP A 1 579 ? -16.625 -23.312 7.051 1 88 579 ASP A N 1
ATOM 4469 C CA . ASP A 1 579 ? -17.812 -23.703 7.816 1 88 579 ASP A CA 1
ATOM 4470 C C . ASP A 1 579 ? -18.031 -25.219 7.762 1 88 579 ASP A C 1
ATOM 4472 O O . ASP A 1 579 ? -17.484 -25.891 6.891 1 88 579 ASP A O 1
ATOM 4476 N N . THR A 1 580 ? -18.609 -25.734 8.922 1 72.5 580 THR A N 1
ATOM 4477 C CA . THR A 1 580 ? -18.891 -27.172 9 1 72.5 580 THR A CA 1
ATOM 4478 C C . THR A 1 580 ? -20.031 -27.547 8.07 1 72.5 580 THR A C 1
ATOM 4480 O O . THR A 1 580 ? -21.156 -27.062 8.227 1 72.5 580 THR A O 1
ATOM 4483 N N . ALA A 1 581 ? -19.984 -27.406 6.914 1 49.62 581 ALA A N 1
ATOM 4484 C CA . ALA A 1 581 ? -21.141 -27.844 6.137 1 49.62 581 ALA A CA 1
ATOM 4485 C C . ALA A 1 581 ? -21.688 -29.172 6.637 1 49.62 581 ALA A C 1
ATOM 4487 O O . ALA A 1 581 ? -20.938 -29.984 7.188 1 49.62 581 ALA A O 1
ATOM 4488 N N . MET B 1 1 ? 38.156 33.25 -16.156 1 25.41 1 MET B N 1
ATOM 4489 C CA . MET B 1 1 ? 36.812 32.719 -16.031 1 25.41 1 MET B CA 1
ATOM 4490 C C . MET B 1 1 ? 36.812 31.359 -15.328 1 25.41 1 MET B C 1
ATOM 4492 O O . MET B 1 1 ? 37.031 30.328 -15.969 1 25.41 1 MET B O 1
ATOM 4496 N N . SER B 1 2 ? 37.344 31.281 -14.125 1 27.64 2 SER B N 1
ATOM 4497 C CA . SER B 1 2 ? 37.75 30.156 -13.297 1 27.64 2 SER B CA 1
ATOM 4498 C C . SER B 1 2 ? 36.562 29.281 -12.938 1 27.64 2 SER B C 1
ATOM 4500 O O . SER B 1 2 ? 35.531 29.781 -12.438 1 27.64 2 SER B O 1
ATOM 4502 N N . SER B 1 3 ? 36.25 28.203 -13.773 1 29.02 3 SER B N 1
ATOM 4503 C CA . SER B 1 3 ? 35.219 27.172 -13.688 1 29.02 3 SER B CA 1
ATOM 4504 C C . SER B 1 3 ? 35.156 26.578 -12.281 1 29.02 3 SER B C 1
ATOM 4506 O O . SER B 1 3 ? 36.094 25.922 -11.828 1 29.02 3 SER B O 1
ATOM 4508 N N . SER B 1 4 ? 34.688 27.344 -11.297 1 30.45 4 SER B N 1
ATOM 4509 C CA . SER B 1 4 ? 34.5 26.875 -9.93 1 30.45 4 SER B CA 1
ATOM 4510 C C . SER B 1 4 ? 33.812 25.516 -9.891 1 30.45 4 SER B C 1
ATOM 4512 O O . SER B 1 4 ? 32.688 25.391 -10.344 1 30.45 4 SER B O 1
ATOM 4514 N N . SER B 1 5 ? 34.531 24.422 -10.133 1 33.16 5 SER B N 1
ATOM 4515 C CA . SER B 1 5 ? 34.188 23.016 -10.008 1 33.16 5 SER B CA 1
ATOM 4516 C C . SER B 1 5 ? 33.406 22.75 -8.734 1 33.16 5 SER B C 1
ATOM 4518 O O . SER B 1 5 ? 33.906 22.922 -7.629 1 33.16 5 SER B O 1
ATOM 4520 N N . SER B 1 6 ? 32.125 23.125 -8.586 1 35.22 6 SER B N 1
ATOM 4521 C CA . SER B 1 6 ? 31.188 22.844 -7.492 1 35.22 6 SER B CA 1
ATOM 4522 C C . SER B 1 6 ? 31.359 21.422 -6.965 1 35.22 6 SER B C 1
ATOM 4524 O O . SER B 1 6 ? 31.156 20.453 -7.699 1 35.22 6 SER B O 1
ATOM 4526 N N . SER B 1 7 ? 32.25 21.109 -6.117 1 34.88 7 SER B N 1
ATOM 4527 C CA . SER B 1 7 ? 32.594 19.875 -5.418 1 34.88 7 SER B CA 1
ATOM 4528 C C . SER B 1 7 ? 31.344 19.234 -4.812 1 34.88 7 SER B C 1
ATOM 4530 O O . SER B 1 7 ? 30.688 19.812 -3.953 1 34.88 7 SER B O 1
ATOM 4532 N N . ALA B 1 8 ? 30.578 18.516 -5.484 1 41.59 8 ALA B N 1
ATOM 4533 C CA . ALA B 1 8 ? 29.469 17.719 -4.977 1 41.59 8 ALA B CA 1
ATOM 4534 C C . ALA B 1 8 ? 29.844 17.016 -3.672 1 41.59 8 ALA B C 1
ATOM 4536 O O . ALA B 1 8 ? 30.859 16.328 -3.605 1 41.59 8 ALA B O 1
ATOM 4537 N N . VAL B 1 9 ? 29.359 17.5 -2.449 1 48.81 9 VAL B N 1
ATOM 4538 C CA . VAL B 1 9 ? 29.578 16.906 -1.135 1 48.81 9 VAL B CA 1
ATOM 4539 C C . VAL B 1 9 ? 29.312 15.398 -1.193 1 48.81 9 VAL B C 1
ATOM 4541 O O . VAL B 1 9 ? 28.312 14.961 -1.753 1 48.81 9 VAL B O 1
ATOM 4544 N N . GLU B 1 10 ? 30.344 14.594 -1.096 1 54.31 10 GLU B N 1
ATOM 4545 C CA . GLU B 1 10 ? 30.297 13.141 -1.023 1 54.31 10 GLU B CA 1
ATOM 4546 C C . GLU B 1 10 ? 29.234 12.672 -0.033 1 54.31 10 GLU B C 1
ATOM 4548 O O . GLU B 1 10 ? 29.062 13.273 1.029 1 54.31 10 GLU B O 1
ATOM 4553 N N . LEU B 1 11 ? 28.25 11.844 -0.459 1 55.53 11 LEU B N 1
ATOM 4554 C CA . LEU B 1 11 ? 27.234 11.242 0.4 1 55.53 11 LEU B CA 1
ATOM 4555 C C . LEU B 1 11 ? 27.875 10.523 1.582 1 55.53 11 LEU B C 1
ATOM 4557 O O . LEU B 1 11 ? 27.953 9.297 1.598 1 55.53 11 LEU B O 1
ATOM 4561 N N . LYS B 1 12 ? 28.516 11.281 2.465 1 59.44 12 LYS B N 1
ATOM 4562 C CA . LYS B 1 12 ? 29.047 10.695 3.699 1 59.44 12 LYS B CA 1
ATOM 4563 C C . LYS B 1 12 ? 27.984 10.719 4.805 1 59.44 12 LYS B C 1
ATOM 4565 O O . LYS B 1 12 ? 27.703 11.773 5.371 1 59.44 12 LYS B O 1
ATOM 4570 N N . LEU B 1 13 ? 27.359 9.57 4.789 1 71.75 13 LEU B N 1
ATOM 4571 C CA . LEU B 1 13 ? 26.359 9.383 5.836 1 71.75 13 LEU B CA 1
ATOM 4572 C C . LEU B 1 13 ? 26.906 8.516 6.961 1 71.75 13 LEU B C 1
ATOM 4574 O O . LEU B 1 13 ? 27.625 7.543 6.711 1 71.75 13 LEU B O 1
ATOM 4578 N N . PRO B 1 14 ? 26.734 8.953 8.156 1 70.62 14 PRO B N 1
ATOM 4579 C CA . PRO B 1 14 ? 27.359 8.258 9.289 1 70.62 14 PRO B CA 1
ATOM 4580 C C . PRO B 1 14 ? 27.031 6.77 9.32 1 70.62 14 PRO B C 1
ATOM 4582 O O . PRO B 1 14 ? 27.734 5.988 9.953 1 70.62 14 PRO B O 1
ATOM 4585 N N . PHE B 1 15 ? 26.078 6.418 8.578 1 73.5 15 PHE B N 1
ATOM 4586 C CA . PHE B 1 15 ? 25.688 5.016 8.641 1 73.5 15 PHE B CA 1
ATOM 4587 C C . PHE B 1 15 ? 26.141 4.266 7.402 1 73.5 15 PHE B C 1
ATOM 4589 O O . PHE B 1 15 ? 25.859 3.074 7.25 1 73.5 15 PHE B O 1
ATOM 4596 N N . LEU B 1 16 ? 26.828 4.953 6.504 1 76.5 16 LEU B N 1
ATOM 4597 C CA . LEU B 1 16 ? 27.422 4.309 5.344 1 76.5 16 LEU B CA 1
ATOM 4598 C C . LEU B 1 16 ? 28.938 4.414 5.387 1 76.5 16 LEU B C 1
ATOM 4600 O O . LEU B 1 16 ? 29.484 5.465 5.738 1 76.5 16 LEU B O 1
ATOM 4604 N N . VAL B 1 17 ? 29.609 3.348 5.129 1 70.81 17 VAL B N 1
ATOM 4605 C CA . VAL B 1 17 ? 31.078 3.334 5.141 1 70.81 17 VAL B CA 1
ATOM 4606 C C . VAL B 1 17 ? 31.609 3.773 3.779 1 70.81 17 VAL B C 1
ATOM 4608 O O . VAL B 1 17 ? 32.656 4.434 3.695 1 70.81 17 VAL B O 1
ATOM 4611 N N . ARG B 1 18 ? 30.906 3.361 2.775 1 78.62 18 ARG B N 1
ATOM 4612 C CA . ARG B 1 18 ? 31.297 3.73 1.422 1 78.62 18 ARG B CA 1
ATOM 4613 C C . ARG B 1 18 ? 30.219 4.535 0.724 1 78.62 18 ARG B C 1
ATOM 4615 O O . ARG B 1 18 ? 29.031 4.344 0.988 1 78.62 18 ARG B O 1
ATOM 4622 N N . VAL B 1 19 ? 30.672 5.41 -0.135 1 80.5 19 VAL B N 1
ATOM 4623 C CA . VAL B 1 19 ? 29.734 6.18 -0.963 1 80.5 19 VAL B CA 1
ATOM 4624 C C . VAL B 1 19 ? 29.047 5.254 -1.952 1 80.5 19 VAL B C 1
ATOM 4626 O O . VAL B 1 19 ? 29.688 4.484 -2.664 1 80.5 19 VAL B O 1
ATOM 4629 N N . PRO B 1 20 ? 27.797 5.262 -1.913 1 84.5 20 PRO B N 1
ATOM 4630 C CA . PRO B 1 20 ? 27.094 4.402 -2.871 1 84.5 20 PRO B CA 1
ATOM 4631 C C . PRO B 1 20 ? 27.391 4.773 -4.324 1 84.5 20 PRO B C 1
ATOM 4633 O O . PRO B 1 20 ? 27.422 5.957 -4.668 1 84.5 20 PRO B O 1
ATOM 4636 N N . SER B 1 21 ? 27.688 3.793 -5.129 1 82.56 21 SER B N 1
ATOM 4637 C CA . SER B 1 21 ? 27.828 4.004 -6.57 1 82.56 21 SER B CA 1
ATOM 4638 C C . SER B 1 21 ? 26.484 4.324 -7.211 1 82.56 21 SER B C 1
ATOM 4640 O O . SER B 1 21 ? 25.422 4.133 -6.594 1 82.56 21 SER B O 1
ATOM 4642 N N . PRO B 1 22 ? 26.453 4.898 -8.367 1 82.88 22 PRO B N 1
ATOM 4643 C CA . PRO B 1 22 ? 25.188 5.113 -9.07 1 82.88 22 PRO B CA 1
ATOM 4644 C C . PRO B 1 22 ? 24.359 3.834 -9.195 1 82.88 22 PRO B C 1
ATOM 4646 O O . PRO B 1 22 ? 23.141 3.881 -9.117 1 82.88 22 PRO B O 1
ATOM 4649 N N . ALA B 1 23 ? 25.062 2.684 -9.383 1 81 23 ALA B N 1
ATOM 4650 C CA . ALA B 1 23 ? 24.375 1.401 -9.469 1 81 23 ALA B CA 1
ATOM 4651 C C . ALA B 1 23 ? 23.719 1.035 -8.141 1 81 23 ALA B C 1
ATOM 4653 O O . ALA B 1 23 ? 22.609 0.492 -8.109 1 81 23 ALA B O 1
ATOM 4654 N N . ASP B 1 24 ? 24.422 1.323 -7.066 1 84.38 24 ASP B N 1
ATOM 4655 C CA . ASP B 1 24 ? 23.859 1.106 -5.734 1 84.38 24 ASP B CA 1
ATOM 4656 C C . ASP B 1 24 ? 22.609 1.941 -5.523 1 84.38 24 ASP B C 1
ATOM 4658 O O . ASP B 1 24 ? 21.594 1.438 -5.02 1 84.38 24 ASP B O 1
ATOM 4662 N N . VAL B 1 25 ? 22.719 3.203 -5.949 1 89.31 25 VAL B N 1
ATOM 4663 C CA . VAL B 1 25 ? 21.625 4.148 -5.754 1 89.31 25 VAL B CA 1
ATOM 4664 C C . VAL B 1 25 ? 20.406 3.703 -6.559 1 89.31 25 VAL B C 1
ATOM 4666 O O . VAL B 1 25 ? 19.281 3.752 -6.066 1 89.31 25 VAL B O 1
ATOM 4669 N N . HIS B 1 26 ? 20.688 3.271 -7.684 1 86.62 26 HIS B N 1
ATOM 4670 C CA . HIS B 1 26 ? 19.594 2.832 -8.547 1 86.62 26 HIS B CA 1
ATOM 4671 C C . HIS B 1 26 ? 18.891 1.608 -7.965 1 86.62 26 HIS B C 1
ATOM 4673 O O . HIS B 1 26 ? 17.656 1.545 -7.945 1 86.62 26 HIS B O 1
ATOM 4679 N N . GLU B 1 27 ? 19.609 0.647 -7.543 1 84.88 27 GLU B N 1
ATOM 4680 C CA . GLU B 1 27 ? 19.031 -0.564 -6.965 1 84.88 27 GLU B CA 1
ATOM 4681 C C . GLU B 1 27 ? 18.25 -0.249 -5.695 1 84.88 27 GLU B C 1
ATOM 4683 O O . GLU B 1 27 ? 17.141 -0.746 -5.508 1 84.88 27 GLU B O 1
ATOM 4688 N N . LEU B 1 28 ? 18.875 0.551 -4.863 1 91 28 LEU B N 1
ATOM 4689 C CA . LEU B 1 28 ? 18.219 0.913 -3.609 1 91 28 LEU B CA 1
ATOM 4690 C C . LEU B 1 28 ? 16.969 1.742 -3.873 1 91 28 LEU B C 1
ATOM 4692 O O . LEU B 1 28 ? 15.977 1.613 -3.156 1 91 28 LEU B O 1
ATOM 4696 N N . ALA B 1 29 ? 17.031 2.623 -4.875 1 93.62 29 ALA B N 1
ATOM 4697 C CA . ALA B 1 29 ? 15.883 3.463 -5.23 1 93.62 29 ALA B CA 1
ATOM 4698 C C . ALA B 1 29 ? 14.711 2.615 -5.707 1 93.62 29 ALA B C 1
ATOM 4700 O O . ALA B 1 29 ? 13.562 2.873 -5.336 1 93.62 29 ALA B O 1
ATOM 4701 N N . GLU B 1 30 ? 15.008 1.643 -6.504 1 89.5 30 GLU B N 1
ATOM 4702 C CA . GLU B 1 30 ? 13.961 0.744 -6.98 1 89.5 30 GLU B CA 1
ATOM 4703 C C . GLU B 1 30 ? 13.312 -0.013 -5.82 1 89.5 30 GLU B C 1
ATOM 4705 O O . GLU B 1 30 ? 12.086 -0.141 -5.762 1 89.5 30 GLU B O 1
ATOM 4710 N N . TYR B 1 31 ? 14.164 -0.487 -4.996 1 90.75 31 TYR B N 1
ATOM 4711 C CA . TYR B 1 31 ? 13.672 -1.199 -3.82 1 90.75 31 TYR B CA 1
ATOM 4712 C C . TYR B 1 31 ? 12.805 -0.294 -2.955 1 90.75 31 TYR B C 1
ATOM 4714 O O . TYR B 1 31 ? 11.719 -0.689 -2.529 1 90.75 31 TYR B O 1
ATOM 4722 N N . ALA B 1 32 ? 13.289 0.886 -2.707 1 95.25 32 ALA B N 1
ATOM 4723 C CA . ALA B 1 32 ? 12.609 1.815 -1.811 1 95.25 32 ALA B CA 1
ATOM 4724 C C . ALA B 1 32 ? 11.242 2.213 -2.369 1 95.25 32 ALA B C 1
ATOM 4726 O O . ALA B 1 32 ? 10.258 2.254 -1.635 1 95.25 32 ALA B O 1
ATOM 4727 N N . GLN B 1 33 ? 11.172 2.51 -3.582 1 95 33 GLN B N 1
ATOM 4728 C CA . GLN B 1 33 ? 9.93 2.977 -4.188 1 95 33 GLN B CA 1
ATOM 4729 C C . GLN B 1 33 ? 8.898 1.856 -4.258 1 95 33 GLN B C 1
ATOM 4731 O O . GLN B 1 33 ? 7.707 2.084 -4.027 1 95 33 GLN B O 1
ATOM 4736 N N . CYS B 1 34 ? 9.344 0.741 -4.578 1 92.5 34 CYS B N 1
ATOM 4737 C CA . CYS B 1 34 ? 8.43 -0.396 -4.562 1 92.5 34 CYS B CA 1
ATOM 4738 C C . CYS B 1 34 ? 7.934 -0.674 -3.148 1 92.5 34 CYS B C 1
ATOM 4740 O O . CYS B 1 34 ? 6.738 -0.888 -2.939 1 92.5 34 CYS B O 1
ATOM 4742 N N . ALA B 1 35 ? 8.859 -0.711 -2.236 1 94.75 35 ALA B N 1
ATOM 4743 C CA . ALA B 1 35 ? 8.5 -0.949 -0.842 1 94.75 35 ALA B CA 1
ATOM 4744 C C . ALA B 1 35 ? 7.508 0.1 -0.346 1 94.75 35 ALA B C 1
ATOM 4746 O O . ALA B 1 35 ? 6.629 -0.203 0.462 1 94.75 35 ALA B O 1
ATOM 4747 N N . ALA B 1 36 ? 7.695 1.295 -0.813 1 97.31 36 ALA B N 1
ATOM 4748 C CA . ALA B 1 36 ? 6.766 2.357 -0.436 1 97.31 36 ALA B CA 1
ATOM 4749 C C . ALA B 1 36 ? 5.34 2.01 -0.844 1 97.31 36 ALA B C 1
ATOM 4751 O O . ALA B 1 36 ? 4.398 2.209 -0.069 1 97.31 36 ALA B O 1
ATOM 4752 N N . VAL B 1 37 ? 5.18 1.487 -2.008 1 96.19 37 VAL B N 1
ATOM 4753 C CA . VAL B 1 37 ? 3.861 1.089 -2.484 1 96.19 37 VAL B CA 1
ATOM 4754 C C . VAL B 1 37 ? 3.322 -0.05 -1.622 1 96.19 37 VAL B C 1
ATOM 4756 O O . VAL B 1 37 ? 2.168 -0.017 -1.188 1 96.19 37 VAL B O 1
ATOM 4759 N N . LEU B 1 38 ? 4.137 -0.989 -1.346 1 96.31 38 LEU B N 1
ATOM 4760 C CA . LEU B 1 38 ? 3.717 -2.16 -0.583 1 96.31 38 LEU B CA 1
ATOM 4761 C C . LEU B 1 38 ? 3.326 -1.77 0.838 1 96.31 38 LEU B C 1
ATOM 4763 O O . LEU B 1 38 ? 2.443 -2.389 1.436 1 96.31 38 LEU B O 1
ATOM 4767 N N . TYR B 1 39 ? 3.908 -0.696 1.373 1 95 39 TYR B N 1
ATOM 4768 C CA . TYR B 1 39 ? 3.691 -0.321 2.766 1 95 39 TYR B CA 1
ATOM 4769 C C . TYR B 1 39 ? 2.67 0.805 2.875 1 95 39 TYR B C 1
ATOM 4771 O O . TYR B 1 39 ? 2.453 1.352 3.959 1 95 39 TYR B O 1
ATOM 4779 N N . GLY B 1 40 ? 2.084 1.16 1.823 1 96.38 40 GLY B N 1
ATOM 4780 C CA . GLY B 1 40 ? 1.05 2.184 1.85 1 96.38 40 GLY B CA 1
ATOM 4781 C C . GLY B 1 40 ? 1.604 3.588 2 1 96.38 40 GLY B C 1
ATOM 4782 O O . GLY B 1 40 ? 0.935 4.469 2.543 1 96.38 40 GLY B O 1
ATOM 4783 N N . LEU B 1 41 ? 2.883 3.811 1.69 1 97.5 41 LEU B N 1
ATOM 4784 C CA . LEU B 1 41 ? 3.488 5.133 1.605 1 97.5 41 LEU B CA 1
ATOM 4785 C C . LEU B 1 41 ? 3.291 5.734 0.217 1 97.5 41 LEU B C 1
ATOM 4787 O O . LEU B 1 41 ? 4.246 5.848 -0.555 1 97.5 41 LEU B O 1
ATOM 4791 N N . VAL B 1 42 ? 2.014 6.164 0.006 1 97 42 VAL B N 1
ATOM 4792 C CA . VAL B 1 42 ? 1.633 6.477 -1.367 1 97 42 VAL B CA 1
ATOM 4793 C C . VAL B 1 42 ? 0.788 7.75 -1.39 1 97 42 VAL B C 1
ATOM 4795 O O . VAL B 1 42 ? 0.339 8.227 -0.344 1 97 42 VAL B O 1
ATOM 4798 N N . MET B 1 43 ? 0.673 8.344 -2.57 1 95.5 43 MET B N 1
ATOM 4799 C CA . MET B 1 43 ? -0.228 9.438 -2.912 1 95.5 43 MET B CA 1
ATOM 4800 C C . MET B 1 43 ? -1.045 9.102 -4.156 1 95.5 43 MET B C 1
ATOM 4802 O O . MET B 1 43 ? -0.693 8.195 -4.91 1 95.5 43 MET B O 1
ATOM 4806 N N . ALA B 1 44 ? -2.168 9.797 -4.289 1 92.94 44 ALA B N 1
ATOM 4807 C CA . ALA B 1 44 ? -3.008 9.578 -5.465 1 92.94 44 ALA B CA 1
ATOM 4808 C C . ALA B 1 44 ? -2.373 10.188 -6.711 1 92.94 44 ALA B C 1
ATOM 4810 O O . ALA B 1 44 ? -1.642 11.172 -6.625 1 92.94 44 ALA B O 1
ATOM 4811 N N . LEU B 1 45 ? -2.654 9.523 -7.883 1 86.38 45 LEU B N 1
ATOM 4812 C CA . LEU B 1 45 ? -2.236 10.094 -9.156 1 86.38 45 LEU B CA 1
ATOM 4813 C C . LEU B 1 45 ? -3.018 11.367 -9.469 1 86.38 45 LEU B C 1
ATOM 4815 O O . LEU B 1 45 ? -4.195 11.477 -9.117 1 86.38 45 LEU B O 1
ATOM 4819 N N . GLU B 1 46 ? -2.377 12.312 -10.062 1 71.5 46 GLU B N 1
ATOM 4820 C CA . GLU B 1 46 ? -2.986 13.602 -10.367 1 71.5 46 GLU B CA 1
ATOM 4821 C C . GLU B 1 46 ? -4.191 13.445 -11.289 1 71.5 46 GLU B C 1
ATOM 4823 O O . GLU B 1 46 ? -5.184 14.156 -11.148 1 71.5 46 GLU B O 1
ATOM 4828 N N . THR B 1 47 ? -4.094 12.641 -12.406 1 58.53 47 THR B N 1
ATOM 4829 C CA . THR B 1 47 ? -5.125 12.586 -13.438 1 58.53 47 THR B CA 1
ATOM 4830 C C . THR B 1 47 ? -6.41 11.969 -12.891 1 58.53 47 THR B C 1
ATOM 4832 O O . THR B 1 47 ? -7.465 12.047 -13.523 1 58.53 47 THR B O 1
ATOM 4835 N N . SER B 1 48 ? -6.34 11.141 -12 1 50.06 48 SER B N 1
ATOM 4836 C CA . SER B 1 48 ? -7.445 10.242 -11.672 1 50.06 48 SER B CA 1
ATOM 4837 C C . SER B 1 48 ? -8.633 11.008 -11.109 1 50.06 48 SER B C 1
ATOM 4839 O O . SER B 1 48 ? -9.695 10.43 -10.867 1 50.06 48 SER B O 1
ATOM 4841 N N . SER B 1 49 ? -8.383 12.266 -10.727 1 43.47 49 SER B N 1
ATOM 4842 C CA . SER B 1 49 ? -9.398 12.859 -9.859 1 43.47 49 SER B CA 1
ATOM 4843 C C . SER B 1 49 ? -10.633 13.258 -10.656 1 43.47 49 SER B C 1
ATOM 4845 O O . SER B 1 49 ? -11.508 13.961 -10.141 1 43.47 49 SER B O 1
ATOM 4847 N N . GLY B 1 50 ? -10.539 13.188 -11.969 1 39.09 50 GLY B N 1
ATOM 4848 C CA . GLY B 1 50 ? -11.742 13.836 -12.469 1 39.09 50 GLY B CA 1
ATOM 4849 C C . GLY B 1 50 ? -13.016 13.094 -12.125 1 39.09 50 GLY B C 1
ATOM 4850 O O . GLY B 1 50 ? -13.25 11.992 -12.625 1 39.09 50 GLY B O 1
ATOM 4851 N N . THR B 1 51 ? -13.344 13.18 -10.891 1 40.5 51 THR B N 1
ATOM 4852 C CA . THR B 1 51 ? -14.711 12.805 -10.555 1 40.5 51 THR B CA 1
ATOM 4853 C C . THR B 1 51 ? -15.703 13.523 -11.469 1 40.5 51 THR B C 1
ATOM 4855 O O . THR B 1 51 ? -15.828 14.75 -11.414 1 40.5 51 THR B O 1
ATOM 4858 N N . GLU B 1 52 ? -15.836 13.258 -12.586 1 38.59 52 GLU B N 1
ATOM 4859 C CA . GLU B 1 52 ? -17.156 13.758 -12.961 1 38.59 52 GLU B CA 1
ATOM 4860 C C . GLU B 1 52 ? -18.219 13.32 -11.961 1 38.59 52 GLU B C 1
ATOM 4862 O O . GLU B 1 52 ? -18.062 12.297 -11.297 1 38.59 52 GLU B O 1
ATOM 4867 N N . CYS B 1 53 ? -19.125 14.07 -11.625 1 37.75 53 CYS B N 1
ATOM 4868 C CA . CYS B 1 53 ? -20.422 13.953 -10.953 1 37.75 53 CYS B CA 1
ATOM 4869 C C . CYS B 1 53 ? -21.078 12.625 -11.281 1 37.75 53 CYS B C 1
ATOM 4871 O O . CYS B 1 53 ? -21.25 12.273 -12.445 1 37.75 53 CYS B O 1
ATOM 4873 N N . ASN B 1 54 ? -20.984 11.531 -10.461 1 45.88 54 ASN B N 1
ATOM 4874 C CA . ASN B 1 54 ? -21.75 10.289 -10.453 1 45.88 54 ASN B CA 1
ATOM 4875 C C . ASN B 1 54 ? -20.844 9.078 -10.695 1 45.88 54 ASN B C 1
ATOM 4877 O O . ASN B 1 54 ? -21.344 7.996 -11.016 1 45.88 54 ASN B O 1
ATOM 4881 N N . GLN B 1 55 ? -19.484 9.477 -10.562 1 58.38 55 GLN B N 1
ATOM 4882 C CA . GLN B 1 55 ? -18.672 8.328 -10.953 1 58.38 55 GLN B CA 1
ATOM 4883 C C . GLN B 1 55 ? -18.047 7.656 -9.734 1 58.38 55 GLN B C 1
ATOM 4885 O O . GLN B 1 55 ? -17.812 8.305 -8.711 1 58.38 55 GLN B O 1
ATOM 4890 N N . VAL B 1 56 ? -18.172 6.363 -9.586 1 70.88 56 VAL B N 1
ATOM 4891 C CA . VAL B 1 56 ? -17.547 5.5 -8.594 1 70.88 56 VAL B CA 1
ATOM 4892 C C . VAL B 1 56 ? -16.094 5.922 -8.398 1 70.88 56 VAL B C 1
ATOM 4894 O O . VAL B 1 56 ? -15.391 6.25 -9.367 1 70.88 56 VAL B O 1
ATOM 4897 N N . GLN B 1 57 ? -15.742 6.25 -7.094 1 78.5 57 GLN B N 1
ATOM 4898 C CA . GLN B 1 57 ? -14.383 6.648 -6.742 1 78.5 57 GLN B CA 1
ATOM 4899 C C . GLN B 1 57 ? -13.359 5.668 -7.312 1 78.5 57 GLN B C 1
ATOM 4901 O O . GLN B 1 57 ? -13.555 4.453 -7.254 1 78.5 57 GLN B O 1
ATOM 4906 N N . THR B 1 58 ? -12.352 6.195 -7.996 1 85.88 58 THR B N 1
ATOM 4907 C CA . THR B 1 58 ? -11.227 5.406 -8.477 1 85.88 58 THR B CA 1
ATOM 4908 C C . THR B 1 58 ? -10.016 5.57 -7.562 1 85.88 58 THR B C 1
ATOM 4910 O O . THR B 1 58 ? -9.711 6.68 -7.117 1 85.88 58 THR B O 1
ATOM 4913 N N . TRP B 1 59 ? -9.445 4.477 -7.242 1 91.62 59 TRP B N 1
ATOM 4914 C CA . TRP B 1 59 ? -8.266 4.477 -6.375 1 91.62 59 TRP B CA 1
ATOM 4915 C C . TRP B 1 59 ? -6.996 4.223 -7.18 1 91.62 59 TRP B C 1
ATOM 4917 O O . TRP B 1 59 ? -6.895 3.219 -7.891 1 91.62 59 TRP B O 1
ATOM 4927 N N . THR B 1 60 ? -6.102 5.16 -7.211 1 92.81 60 THR B N 1
ATOM 4928 C CA . THR B 1 60 ? -4.777 5.047 -7.809 1 92.81 60 THR B CA 1
ATOM 4929 C C . THR B 1 60 ? -3.697 5.473 -6.82 1 92.81 60 THR B C 1
ATOM 4931 O O . THR B 1 60 ? -3.951 6.293 -5.93 1 92.81 60 THR B O 1
ATOM 4934 N N . ALA B 1 61 ? -2.539 4.922 -6.98 1 95 61 ALA B N 1
ATOM 4935 C CA . ALA B 1 61 ? -1.491 5.254 -6.016 1 95 61 ALA B CA 1
ATOM 4936 C C . ALA B 1 61 ? -0.115 5.238 -6.676 1 95 61 ALA B C 1
ATOM 4938 O O . ALA B 1 61 ? 0.151 4.41 -7.551 1 95 61 ALA B O 1
ATOM 4939 N N . VAL B 1 62 ? 0.708 6.133 -6.305 1 94.81 62 VAL B N 1
ATOM 4940 C CA . VAL B 1 62 ? 2.133 6.184 -6.617 1 94.81 62 VAL B CA 1
ATOM 4941 C C . VAL B 1 62 ? 2.936 6.41 -5.336 1 94.81 62 VAL B C 1
ATOM 4943 O O . VAL B 1 62 ? 2.416 6.957 -4.359 1 94.81 62 VAL B O 1
ATOM 4946 N N . PRO B 1 63 ? 4.164 5.953 -5.293 1 95.69 63 PRO B N 1
ATOM 4947 C CA . PRO B 1 63 ? 4.949 6.195 -4.078 1 95.69 63 PRO B CA 1
ATOM 4948 C C . PRO B 1 63 ? 5.098 7.68 -3.76 1 95.69 63 PRO B C 1
ATOM 4950 O O . PRO B 1 63 ? 5.254 8.5 -4.668 1 95.69 63 PRO B O 1
ATOM 4953 N N . VAL B 1 64 ? 5.02 8.023 -2.523 1 96.25 64 VAL B N 1
ATOM 4954 C CA . VAL B 1 64 ? 5.266 9.398 -2.092 1 96.25 64 VAL B CA 1
ATOM 4955 C C . VAL B 1 64 ? 6.719 9.773 -2.379 1 96.25 64 VAL B C 1
ATOM 4957 O O . VAL B 1 64 ? 7.609 8.922 -2.316 1 96.25 64 VAL B O 1
ATOM 4960 N N . PRO B 1 65 ? 6.969 11.047 -2.738 1 95.94 65 PRO B N 1
ATOM 4961 C CA . PRO B 1 65 ? 8.375 11.445 -2.762 1 95.94 65 PRO B CA 1
ATOM 4962 C C . PRO B 1 65 ? 9.07 11.25 -1.414 1 95.94 65 PRO B C 1
ATOM 4964 O O . PRO B 1 65 ? 8.5 11.594 -0.373 1 95.94 65 PRO B O 1
ATOM 4967 N N . MET B 1 66 ? 10.25 10.68 -1.422 1 97.5 66 MET B N 1
ATOM 4968 C CA . MET B 1 66 ? 10.977 10.398 -0.185 1 97.5 66 MET B CA 1
ATOM 4969 C C . MET B 1 66 ? 12.477 10.422 -0.417 1 97.5 66 MET B C 1
ATOM 4971 O O . MET B 1 66 ? 12.938 10.367 -1.56 1 97.5 66 MET B O 1
ATOM 4975 N N . THR B 1 67 ? 13.203 10.609 0.614 1 97 67 THR B N 1
ATOM 4976 C CA . THR B 1 67 ? 14.648 10.469 0.5 1 97 67 THR B CA 1
ATOM 4977 C C . THR B 1 67 ? 15.047 8.992 0.54 1 97 67 THR B C 1
ATOM 4979 O O . THR B 1 67 ? 14.312 8.156 1.064 1 97 67 THR B O 1
ATOM 4982 N N . LEU B 1 68 ? 16.156 8.703 -0.085 1 96.25 68 LEU B N 1
ATOM 4983 C CA . LEU B 1 68 ? 16.656 7.336 -0.089 1 96.25 68 LEU B CA 1
ATOM 4984 C C . LEU B 1 68 ? 17.188 6.949 1.286 1 96.25 68 LEU B C 1
ATOM 4986 O O . LEU B 1 68 ? 17 5.812 1.73 1 96.25 68 LEU B O 1
ATOM 4990 N N . PHE B 1 69 ? 17.859 7.855 1.942 1 95.19 69 PHE B N 1
ATOM 4991 C CA . PHE B 1 69 ? 18.453 7.633 3.256 1 95.19 69 PHE B CA 1
ATOM 4992 C C . PHE B 1 69 ? 17.922 8.633 4.27 1 95.19 69 PHE B C 1
ATOM 4994 O O . PHE B 1 69 ? 17.469 9.719 3.9 1 95.19 69 PHE B O 1
ATOM 5001 N N . PRO B 1 70 ? 17.891 8.234 5.609 1 96 70 PRO B N 1
ATOM 5002 C CA . PRO B 1 70 ? 17.547 9.234 6.625 1 96 70 PRO B CA 1
ATOM 5003 C C . PRO B 1 70 ? 18.578 10.367 6.695 1 96 70 PRO B C 1
ATOM 5005 O O . PRO B 1 70 ? 19.719 10.203 6.281 1 96 70 PRO B O 1
ATOM 5008 N N . THR B 1 71 ? 18.156 11.492 7.129 1 95.88 71 THR B N 1
ATOM 5009 C CA . THR B 1 71 ? 19.031 12.664 7.238 1 95.88 71 THR B CA 1
ATOM 5010 C C . THR B 1 71 ? 19.391 12.922 8.695 1 95.88 71 THR B C 1
ATOM 5012 O O . THR B 1 71 ? 18.547 12.812 9.586 1 95.88 71 THR B O 1
ATOM 5015 N N . VAL B 1 72 ? 20.609 13.32 8.906 1 94.38 72 VAL B N 1
ATOM 5016 C CA . VAL B 1 72 ? 21.141 13.523 10.25 1 94.38 72 VAL B CA 1
ATOM 5017 C C . VAL B 1 72 ? 20.562 14.812 10.836 1 94.38 72 VAL B C 1
ATOM 5019 O O . VAL B 1 72 ? 20.594 15.859 10.195 1 94.38 72 VAL B O 1
ATOM 5022 N N . ILE B 1 73 ? 20.016 14.734 12.031 1 96 73 ILE B N 1
ATOM 5023 C CA . ILE B 1 73 ? 19.516 15.844 12.836 1 96 73 ILE B CA 1
ATOM 5024 C C . ILE B 1 73 ? 20.141 15.797 14.227 1 96 73 ILE B C 1
ATOM 5026 O O . ILE B 1 73 ? 20.172 14.742 14.867 1 96 73 ILE B O 1
ATOM 5030 N N . PRO B 1 74 ? 20.672 16.906 14.695 1 95.62 74 PRO B N 1
ATOM 5031 C CA . PRO B 1 74 ? 21.203 16.891 16.062 1 95.62 74 PRO B CA 1
ATOM 5032 C C . PRO B 1 74 ? 20.156 16.469 17.094 1 95.62 74 PRO B C 1
ATOM 5034 O O . PRO B 1 74 ? 19.047 17.031 17.109 1 95.62 74 PRO B O 1
ATOM 5037 N N . ARG B 1 75 ? 20.5 15.531 17.938 1 96.06 75 ARG B N 1
ATOM 5038 C CA . ARG B 1 75 ? 19.609 14.984 18.953 1 96.06 75 ARG B CA 1
ATOM 5039 C C . ARG B 1 75 ? 19.062 16.078 19.859 1 96.06 75 ARG B C 1
ATOM 5041 O O . ARG B 1 75 ? 17.891 16.078 20.219 1 96.06 75 ARG B O 1
ATOM 5048 N N . ALA B 1 76 ? 19.891 17.016 20.203 1 96.38 76 ALA B N 1
ATOM 5049 C CA . ALA B 1 76 ? 19.5 18.109 21.078 1 96.38 76 ALA B CA 1
ATOM 5050 C C . ALA B 1 76 ? 18.406 18.953 20.453 1 96.38 76 ALA B C 1
ATOM 5052 O O . ALA B 1 76 ? 17.453 19.359 21.125 1 96.38 76 ALA B O 1
ATOM 5053 N N . CYS B 1 77 ? 18.562 19.234 19.172 1 97.56 77 CYS B N 1
ATOM 5054 C CA . CYS B 1 77 ? 17.562 20.047 18.469 1 97.56 77 CYS B CA 1
ATOM 5055 C C . CYS B 1 77 ? 16.219 19.328 18.406 1 97.56 77 CYS B C 1
ATOM 5057 O O . CYS B 1 77 ? 15.18 19.953 18.578 1 97.56 77 CYS B O 1
ATOM 5059 N N . TYR B 1 78 ? 16.297 18.047 18.172 1 97.62 78 TYR B N 1
ATOM 5060 C CA . TYR B 1 78 ? 15.078 17.25 18.125 1 97.62 78 TYR B CA 1
ATOM 5061 C C . TYR B 1 78 ? 14.328 17.312 19.438 1 97.62 78 TYR B C 1
ATOM 5063 O O . TYR B 1 78 ? 13.125 17.578 19.469 1 97.62 78 TYR B O 1
ATOM 5071 N N . HIS B 1 79 ? 15.031 17.109 20.484 1 97.44 79 HIS B N 1
ATOM 5072 C CA . HIS B 1 79 ? 14.422 17.109 21.812 1 97.44 79 HIS B CA 1
ATOM 5073 C C . HIS B 1 79 ? 13.961 18.5 22.203 1 97.44 79 HIS B C 1
ATOM 5075 O O . HIS B 1 79 ? 12.93 18.656 22.859 1 97.44 79 HIS B O 1
ATOM 5081 N N . GLN B 1 80 ? 14.75 19.5 21.844 1 97.94 80 GLN B N 1
ATOM 5082 C CA . GLN B 1 80 ? 14.336 20.875 22.109 1 97.94 80 GLN B CA 1
ATOM 5083 C C . GLN B 1 80 ? 13.008 21.188 21.422 1 97.94 80 GLN B C 1
ATOM 5085 O O . GLN B 1 80 ? 12.094 21.719 22.047 1 97.94 80 GLN B O 1
ATOM 5090 N N . ALA B 1 81 ? 12.906 20.859 20.203 1 98.5 81 ALA B N 1
ATOM 5091 C CA . ALA B 1 81 ? 11.688 21.125 19.438 1 98.5 81 ALA B CA 1
ATOM 5092 C C . ALA B 1 81 ? 10.484 20.453 20.078 1 98.5 81 ALA B C 1
ATOM 5094 O O . ALA B 1 81 ? 9.414 21.062 20.203 1 98.5 81 ALA B O 1
ATOM 5095 N N . ARG B 1 82 ? 10.617 19.234 20.484 1 98.31 82 ARG B N 1
ATOM 5096 C CA . ARG B 1 82 ? 9.531 18.484 21.094 1 98.31 82 ARG B CA 1
ATOM 5097 C C . ARG B 1 82 ? 9.109 19.094 22.422 1 98.31 82 ARG B C 1
ATOM 5099 O O . ARG B 1 82 ? 7.918 19.156 22.734 1 98.31 82 ARG B O 1
ATOM 5106 N N . SER B 1 83 ? 10.047 19.562 23.141 1 98 83 SER B N 1
ATOM 5107 C CA . SER B 1 83 ? 9.797 20.062 24.484 1 98 83 SER B CA 1
ATOM 5108 C C . SER B 1 83 ? 9.031 21.375 24.453 1 98 83 SER B C 1
ATOM 5110 O O . SER B 1 83 ? 8.422 21.781 25.453 1 98 83 SER B O 1
ATOM 5112 N N . LEU B 1 84 ? 9.008 22.031 23.344 1 98.12 84 LEU B N 1
ATOM 5113 C CA . LEU B 1 84 ? 8.43 23.359 23.25 1 98.12 84 LEU B CA 1
ATOM 5114 C C . LEU B 1 84 ? 6.953 23.281 22.891 1 98.12 84 LEU B C 1
ATOM 5116 O O . LEU B 1 84 ? 6.23 24.281 23 1 98.12 84 LEU B O 1
ATOM 5120 N N . VAL B 1 85 ? 6.445 22.141 22.5 1 98.06 85 VAL B N 1
ATOM 5121 C CA . VAL B 1 85 ? 5.145 22 21.859 1 98.06 85 VAL B CA 1
ATOM 5122 C C . VAL B 1 85 ? 4.039 22.375 22.844 1 98.06 85 VAL B C 1
ATOM 5124 O O . VAL B 1 85 ? 3.135 23.141 22.516 1 98.06 85 VAL B O 1
ATOM 5127 N N . ALA B 1 86 ? 4.125 21.875 24.047 1 96.75 86 ALA B N 1
ATOM 5128 C CA . ALA B 1 86 ? 3.078 22.141 25.031 1 96.75 86 ALA B CA 1
ATOM 5129 C C . ALA B 1 86 ? 2.982 23.641 25.344 1 96.75 86 ALA B C 1
ATOM 5131 O O . ALA B 1 86 ? 1.882 24.188 25.484 1 96.75 86 ALA B O 1
ATOM 5132 N N . THR B 1 87 ? 4.137 24.25 25.484 1 96.31 87 THR B N 1
ATOM 5133 C CA . THR B 1 87 ? 4.184 25.688 25.75 1 96.31 87 THR B CA 1
ATOM 5134 C C . THR B 1 87 ? 3.609 26.469 24.578 1 96.31 87 THR B C 1
ATOM 5136 O O . THR B 1 87 ? 2.842 27.422 24.766 1 96.31 87 THR B O 1
ATOM 5139 N N . LEU B 1 88 ? 3.967 26.109 23.453 1 97.62 88 LEU B N 1
ATOM 5140 C CA . LEU B 1 88 ? 3.463 26.75 22.234 1 97.62 88 LEU B CA 1
ATOM 5141 C C . LEU B 1 88 ? 1.943 26.641 22.156 1 97.62 88 LEU B C 1
ATOM 5143 O O . LEU B 1 88 ? 1.268 27.609 21.797 1 97.62 88 LEU B O 1
ATOM 5147 N N . HIS B 1 89 ? 1.398 25.484 22.516 1 97.06 89 HIS B N 1
ATOM 5148 C CA . HIS B 1 89 ? -0.043 25.266 22.484 1 97.06 89 HIS B CA 1
ATOM 5149 C C . HIS B 1 89 ? -0.769 26.203 23.438 1 97.06 89 HIS B C 1
ATOM 5151 O O . HIS B 1 89 ? -1.851 26.703 23.125 1 97.06 89 HIS B O 1
ATOM 5157 N N . ARG B 1 90 ? -0.208 26.422 24.547 1 94.44 90 ARG B N 1
ATOM 5158 C CA . ARG B 1 90 ? -0.818 27.344 25.516 1 94.44 90 ARG B CA 1
ATOM 5159 C C . ARG B 1 90 ? -0.875 28.75 24.953 1 94.44 90 ARG B C 1
ATOM 5161 O O . ARG B 1 90 ? -1.876 29.453 25.109 1 94.44 90 ARG B O 1
ATOM 5168 N N . CYS B 1 91 ? 0.193 29.125 24.297 1 95.75 91 CYS B N 1
ATOM 5169 C CA . CYS B 1 91 ? 0.211 30.453 23.672 1 95.75 91 CYS B CA 1
ATOM 5170 C C . CYS B 1 91 ? -0.823 30.531 22.562 1 95.75 91 CYS B C 1
ATOM 5172 O O . CYS B 1 91 ? -1.533 31.531 22.438 1 95.75 91 CYS B O 1
ATOM 5174 N N . ILE B 1 92 ? -0.914 29.5 21.766 1 96.56 92 ILE B N 1
ATOM 5175 C CA . ILE B 1 92 ? -1.861 29.469 20.656 1 96.56 92 ILE B CA 1
ATOM 5176 C C . ILE B 1 92 ? -3.289 29.547 21.188 1 96.56 92 ILE B C 1
ATOM 5178 O O . ILE B 1 92 ? -4.105 30.312 20.688 1 96.56 92 ILE B O 1
ATOM 5182 N N . ASP B 1 93 ? -3.58 28.75 22.188 1 95.31 93 ASP B N 1
ATOM 5183 C CA . ASP B 1 93 ? -4.922 28.734 22.766 1 95.31 93 ASP B CA 1
ATOM 5184 C C . ASP B 1 93 ? -5.27 30.094 23.375 1 95.31 93 ASP B C 1
ATOM 5186 O O . ASP B 1 93 ? -6.371 30.609 23.172 1 95.31 93 ASP B O 1
ATOM 5190 N N . GLY B 1 94 ? -4.328 30.641 24.156 1 92.94 94 GLY B N 1
ATOM 5191 C CA . GLY B 1 94 ? -4.551 31.953 24.75 1 92.94 94 GLY B CA 1
ATOM 5192 C C . GLY B 1 94 ? -4.824 33.031 23.734 1 92.94 94 GLY B C 1
ATOM 5193 O O . GLY B 1 94 ? -5.746 33.844 23.906 1 92.94 94 GLY B O 1
ATOM 5194 N N . LEU B 1 95 ? -4.027 33.062 22.75 1 95.12 95 LEU B N 1
ATOM 5195 C CA . LEU B 1 95 ? -4.184 34.062 21.688 1 95.12 95 LEU B CA 1
ATOM 5196 C C . LEU B 1 95 ? -5.504 33.844 20.953 1 95.12 95 LEU B C 1
ATOM 5198 O O . LEU B 1 95 ? -6.172 34.844 20.594 1 95.12 95 LEU B O 1
ATOM 5202 N N . ALA B 1 96 ? -5.879 32.625 20.672 1 96.44 96 ALA B N 1
ATOM 5203 C CA . ALA B 1 96 ? -7.105 32.312 19.938 1 96.44 96 ALA B CA 1
ATOM 5204 C C . ALA B 1 96 ? -8.336 32.781 20.734 1 96.44 96 ALA B C 1
ATOM 5206 O O . ALA B 1 96 ? -9.344 33.188 20.141 1 96.44 96 ALA B O 1
ATOM 5207 N N . ARG B 1 97 ? -8.25 32.75 22.016 1 94.19 97 ARG B N 1
ATOM 5208 C CA . ARG B 1 97 ? -9.383 33.125 22.875 1 94.19 97 ARG B CA 1
ATOM 5209 C C . ARG B 1 97 ? -9.422 34.625 23.141 1 94.19 97 ARG B C 1
ATOM 5211 O O . ARG B 1 97 ? -10.438 35.156 23.578 1 94.19 97 ARG B O 1
ATOM 5218 N N . ASP B 1 98 ? -8.312 35.25 22.875 1 94.62 98 ASP B N 1
ATOM 5219 C CA . ASP B 1 98 ? -8.227 36.719 23 1 94.62 98 ASP B CA 1
ATOM 5220 C C . ASP B 1 98 ? -8.703 37.375 21.719 1 94.62 98 ASP B C 1
ATOM 5222 O O . ASP B 1 98 ? -7.922 38.031 21.031 1 94.62 98 ASP B O 1
ATOM 5226 N N . THR B 1 99 ? -10 37.344 21.484 1 96.69 99 THR B N 1
ATOM 5227 C CA . THR B 1 99 ? -10.602 37.75 20.219 1 96.69 99 THR B CA 1
ATOM 5228 C C . THR B 1 99 ? -10.297 39.219 19.922 1 96.69 99 THR B C 1
ATOM 5230 O O . THR B 1 99 ? -9.898 39.531 18.797 1 96.69 99 THR B O 1
ATOM 5233 N N . PRO B 1 100 ? -10.445 40.156 20.922 1 96.38 100 PRO B N 1
ATOM 5234 C CA . PRO B 1 100 ? -10.148 41.562 20.609 1 96.38 100 PRO B CA 1
ATOM 5235 C C . PRO B 1 100 ? -8.703 41.75 20.156 1 96.38 100 PRO B C 1
ATOM 5237 O O . PRO B 1 100 ? -8.461 42.438 19.156 1 96.38 100 PRO B O 1
ATOM 5240 N N . PHE B 1 101 ? -7.805 41.219 20.828 1 95.94 101 PHE B N 1
ATOM 5241 C CA . PHE B 1 101 ? -6.395 41.375 20.484 1 95.94 101 PHE B CA 1
ATOM 5242 C C . PHE B 1 101 ? -6.105 40.719 19.141 1 95.94 101 PHE B C 1
ATOM 5244 O O . PHE B 1 101 ? -5.363 41.281 18.328 1 95.94 101 PHE B O 1
ATOM 5251 N N . LEU B 1 102 ? -6.652 39.5 18.922 1 97.12 102 LEU B N 1
ATOM 5252 C CA . LEU B 1 102 ? -6.473 38.75 17.688 1 97.12 102 LEU B CA 1
ATOM 5253 C C . LEU B 1 102 ? -6.93 39.562 16.484 1 97.12 102 LEU B C 1
ATOM 5255 O O . LEU B 1 102 ? -6.184 39.75 15.516 1 97.12 102 LEU B O 1
ATOM 5259 N N . LEU B 1 103 ? -8.125 40.156 16.562 1 97.69 103 LEU B N 1
ATOM 5260 C CA . LEU B 1 103 ? -8.711 40.906 15.445 1 97.69 103 LEU B CA 1
ATOM 5261 C C . LEU B 1 103 ? -7.988 42.219 15.242 1 97.69 103 LEU B C 1
ATOM 5263 O O . LEU B 1 103 ? -7.797 42.656 14.102 1 97.69 103 LEU B O 1
ATOM 5267 N N . GLN B 1 104 ? -7.586 42.812 16.344 1 96.25 104 GLN B N 1
ATOM 5268 C CA . GLN B 1 104 ? -6.836 44.031 16.234 1 96.25 104 GLN B CA 1
ATOM 5269 C C . GLN B 1 104 ? -5.484 43.812 15.562 1 96.25 104 GLN B C 1
ATOM 5271 O O . GLN B 1 104 ? -5.066 44.594 14.719 1 96.25 104 GLN B O 1
ATOM 5276 N N . SER B 1 105 ? -4.84 42.781 15.953 1 94.56 105 SER B N 1
ATOM 5277 C CA . SER B 1 105 ? -3.523 42.469 15.414 1 94.56 105 SER B CA 1
ATOM 5278 C C . SER B 1 105 ? -3.588 42.188 13.914 1 94.56 105 SER B C 1
ATOM 5280 O O . SER B 1 105 ? -2.625 42.438 13.188 1 94.56 105 SER B O 1
ATOM 5282 N N . LEU B 1 106 ? -4.73 41.719 13.383 1 95.62 106 LEU B N 1
ATOM 5283 C CA . LEU B 1 106 ? -4.836 41.281 11.992 1 95.62 106 LEU B CA 1
ATOM 5284 C C . LEU B 1 106 ? -5.555 42.344 11.164 1 95.62 106 LEU B C 1
ATOM 5286 O O . LEU B 1 106 ? -5.836 42.125 9.977 1 95.62 106 LEU B O 1
ATOM 5290 N N . HIS B 1 107 ? -5.812 43.438 11.766 1 95.25 107 HIS B N 1
ATOM 5291 C CA . HIS B 1 107 ? -6.652 44.469 11.125 1 95.25 107 HIS B CA 1
ATOM 5292 C C . HIS B 1 107 ? -6.074 44.875 9.781 1 95.25 107 HIS B C 1
ATOM 5294 O O . HIS B 1 107 ? -6.773 44.875 8.766 1 95.25 107 HIS B O 1
ATOM 5300 N N . SER B 1 108 ? -4.801 45.281 9.766 1 92.44 108 SER B N 1
ATOM 5301 C CA . SER B 1 108 ? -4.172 45.75 8.539 1 92.44 108 SER B CA 1
ATOM 5302 C C . SER B 1 108 ? -4.023 44.625 7.523 1 92.44 108 SER B C 1
ATOM 5304 O O . SER B 1 108 ? -4.211 44.812 6.324 1 92.44 108 SER B O 1
ATOM 5306 N N . THR B 1 109 ? -3.664 43.469 8.023 1 93.12 109 THR B N 1
ATOM 5307 C CA . THR B 1 109 ? -3.557 42.281 7.156 1 93.12 109 THR B CA 1
ATOM 5308 C C . THR B 1 109 ? -4.895 41.969 6.492 1 93.12 109 THR B C 1
ATOM 5310 O O . THR B 1 109 ? -4.953 41.719 5.293 1 93.12 109 THR B O 1
ATOM 5313 N N . ALA B 1 110 ? -5.938 42 7.242 1 94.69 110 ALA B N 1
ATOM 5314 C CA . ALA B 1 110 ? -7.277 41.688 6.758 1 94.69 110 ALA B CA 1
ATOM 5315 C C . ALA B 1 110 ? -7.734 42.719 5.711 1 94.69 110 ALA B C 1
ATOM 5317 O O . ALA B 1 110 ? -8.5 42.375 4.801 1 94.69 110 ALA B O 1
ATOM 5318 N N . SER B 1 111 ? -7.281 43.906 5.793 1 93.12 111 SER B N 1
ATOM 5319 C CA . SER B 1 111 ? -7.68 44.938 4.836 1 93.12 111 SER B CA 1
ATOM 5320 C C . SER B 1 111 ? -7.062 44.688 3.465 1 93.12 111 SER B C 1
ATOM 5322 O O . SER B 1 111 ? -7.57 45.156 2.451 1 93.12 111 SER B O 1
ATOM 5324 N N . GLN B 1 112 ? -6.008 43.906 3.428 1 91.06 112 GLN B N 1
ATOM 5325 C CA . GLN B 1 112 ? -5.277 43.719 2.178 1 91.06 112 GLN B CA 1
ATOM 5326 C C . GLN B 1 112 ? -5.332 42.281 1.717 1 91.06 112 GLN B C 1
ATOM 5328 O O . GLN B 1 112 ? -4.785 41.938 0.666 1 91.06 112 GLN B O 1
ATOM 5333 N N . ASP B 1 113 ? -5.93 41.438 2.447 1 92.38 113 ASP B N 1
ATOM 5334 C CA . ASP B 1 113 ? -6.098 40.031 2.129 1 92.38 113 ASP B CA 1
ATOM 5335 C C . ASP B 1 113 ? -7.531 39.562 2.396 1 92.38 113 ASP B C 1
ATOM 5337 O O . ASP B 1 113 ? -7.883 39.25 3.531 1 92.38 113 ASP B O 1
ATOM 5341 N N . ASP B 1 114 ? -8.266 39.344 1.347 1 93.31 114 ASP B N 1
ATOM 5342 C CA . ASP B 1 114 ? -9.695 39.062 1.441 1 93.31 114 ASP B CA 1
ATOM 5343 C C . ASP B 1 114 ? -9.938 37.75 2.199 1 93.31 114 ASP B C 1
ATOM 5345 O O . ASP B 1 114 ? -10.938 37.625 2.904 1 93.31 114 ASP B O 1
ATOM 5349 N N . PHE B 1 115 ? -9.156 36.812 1.981 1 94.81 115 PHE B N 1
ATOM 5350 C CA . PHE B 1 115 ? -9.312 35.531 2.658 1 94.81 115 PHE B CA 1
ATOM 5351 C C . PHE B 1 115 ? -9.219 35.719 4.168 1 94.81 115 PHE B C 1
ATOM 5353 O O . PHE B 1 115 ? -10.086 35.219 4.906 1 94.81 115 PHE B O 1
ATOM 5360 N N . THR B 1 116 ? -8.148 36.375 4.645 1 95.62 116 THR B N 1
ATOM 5361 C CA . THR B 1 116 ? -7.98 36.656 6.066 1 95.62 116 THR B CA 1
ATOM 5362 C C . THR B 1 116 ? -9.141 37.469 6.598 1 95.62 116 THR B C 1
ATOM 5364 O O . THR B 1 116 ? -9.602 37.281 7.723 1 95.62 116 THR B O 1
ATOM 5367 N N . ALA B 1 117 ? -9.57 38.438 5.793 1 96.56 117 ALA B N 1
ATOM 5368 C CA . ALA B 1 117 ? -10.688 39.281 6.195 1 96.56 117 ALA B CA 1
ATOM 5369 C C . ALA B 1 117 ? -11.938 38.438 6.469 1 96.56 117 ALA B C 1
ATOM 5371 O O . ALA B 1 117 ? -12.648 38.688 7.449 1 96.56 117 ALA B O 1
ATOM 5372 N N . ARG B 1 118 ? -12.203 37.531 5.59 1 96.94 118 ARG B N 1
ATOM 5373 C CA . ARG B 1 118 ? -13.391 36.688 5.738 1 96.94 118 ARG B CA 1
ATOM 5374 C C . ARG B 1 118 ? -13.281 35.812 6.984 1 96.94 118 ARG B C 1
ATOM 5376 O O . ARG B 1 118 ? -14.281 35.562 7.656 1 96.94 118 ARG B O 1
ATOM 5383 N N . LEU B 1 119 ? -12.125 35.312 7.254 1 97.31 119 LEU B N 1
ATOM 5384 C CA . LEU B 1 119 ? -11.906 34.531 8.477 1 97.31 119 LEU B CA 1
ATOM 5385 C C . LEU B 1 119 ? -12.109 35.406 9.711 1 97.31 119 LEU B C 1
ATOM 5387 O O . LEU B 1 119 ? -12.695 34.969 10.703 1 97.31 119 LEU B O 1
ATOM 5391 N N . CYS B 1 120 ? -11.586 36.625 9.68 1 97.94 120 CYS B N 1
ATOM 5392 C CA . CYS B 1 120 ? -11.781 37.562 10.789 1 97.94 120 CYS B CA 1
ATOM 5393 C C . CYS B 1 120 ? -13.266 37.844 11.016 1 97.94 120 CYS B C 1
ATOM 5395 O O . CYS B 1 120 ? -13.711 37.906 12.164 1 97.94 120 CYS B O 1
ATOM 5397 N N . ASP B 1 121 ? -13.961 37.969 9.93 1 97.81 121 ASP B N 1
ATOM 5398 C CA . ASP B 1 121 ? -15.406 38.188 10.031 1 97.81 121 ASP B CA 1
ATOM 5399 C C . ASP B 1 121 ? -16.078 37 10.719 1 97.81 121 ASP B C 1
ATOM 5401 O O . ASP B 1 121 ? -16.969 37.156 11.539 1 97.81 121 ASP B O 1
ATOM 5405 N N . LEU B 1 122 ? -15.727 35.844 10.32 1 97.56 122 LEU B N 1
ATOM 5406 C CA . LEU B 1 122 ? -16.266 34.625 10.93 1 97.56 122 LEU B CA 1
ATOM 5407 C C . LEU B 1 122 ? -15.992 34.625 12.43 1 97.56 122 LEU B C 1
ATOM 5409 O O . LEU B 1 122 ? -16.875 34.281 13.227 1 97.56 122 LEU B O 1
ATOM 5413 N N . VAL B 1 123 ? -14.789 34.969 12.844 1 97.94 123 VAL B N 1
ATOM 5414 C CA . VAL B 1 123 ? -14.398 34.969 14.25 1 97.94 123 VAL B CA 1
ATOM 5415 C C . VAL B 1 123 ? -15.172 36.062 14.992 1 97.94 123 VAL B C 1
ATOM 5417 O O . VAL B 1 123 ? -15.531 35.906 16.156 1 97.94 123 VAL B O 1
ATOM 5420 N N . ARG B 1 124 ? -15.398 37.188 14.336 1 97.31 124 ARG B N 1
ATOM 5421 C CA . ARG B 1 124 ? -16.188 38.25 14.938 1 97.31 124 ARG B CA 1
ATOM 5422 C C . ARG B 1 124 ? -17.609 37.781 15.242 1 97.31 124 ARG B C 1
ATOM 5424 O O . ARG B 1 124 ? -18.172 38.125 16.281 1 97.31 124 ARG B O 1
ATOM 5431 N N . GLN B 1 125 ? -18.125 37 14.391 1 95.75 125 GLN B N 1
ATOM 5432 C CA . GLN B 1 125 ? -19.484 36.5 14.539 1 95.75 125 GLN B CA 1
ATOM 5433 C C . GLN B 1 125 ? -19.547 35.344 15.539 1 95.75 125 GLN B C 1
ATOM 5435 O O . GLN B 1 125 ? -20.547 35.188 16.25 1 95.75 125 GLN B O 1
ATOM 5440 N N . GLN B 1 126 ? -18.516 34.562 15.523 1 94.5 126 GLN B N 1
ATOM 5441 C CA . GLN B 1 126 ? -18.438 33.406 16.391 1 94.5 126 GLN B CA 1
ATOM 5442 C C . GLN B 1 126 ? -17.109 33.375 17.156 1 94.5 126 GLN B C 1
ATOM 5444 O O . GLN B 1 126 ? -16.281 32.5 16.953 1 94.5 126 GLN B O 1
ATOM 5449 N N . PRO B 1 127 ? -16.938 34.25 18.125 1 94.75 127 PRO B N 1
ATOM 5450 C CA . PRO B 1 127 ? -15.695 34.281 18.875 1 94.75 127 PRO B CA 1
ATOM 5451 C C . PRO B 1 127 ? -15.492 33 19.719 1 94.75 127 PRO B C 1
ATOM 5453 O O . PRO B 1 127 ? -16.469 32.406 20.188 1 94.75 127 PRO B O 1
ATOM 5456 N N . LEU B 1 128 ? -14.227 32.625 19.875 1 93.81 128 LEU B N 1
ATOM 5457 C CA . LEU B 1 128 ? -13.906 31.5 20.734 1 93.81 128 LEU B CA 1
ATOM 5458 C C . LEU B 1 128 ? -13.992 31.891 22.203 1 93.81 128 LEU B C 1
ATOM 5460 O O . LEU B 1 128 ? -13.008 32.375 22.797 1 93.81 128 LEU B O 1
ATOM 5464 N N . LYS B 1 129 ? -15.047 31.531 22.797 1 87.81 129 LYS B N 1
ATOM 5465 C CA . LYS B 1 129 ? -15.258 31.859 24.203 1 87.81 129 LYS B CA 1
ATOM 5466 C C . LYS B 1 129 ? -14.523 30.859 25.109 1 87.81 129 LYS B C 1
ATOM 5468 O O . LYS B 1 129 ? -14.078 29.812 24.641 1 87.81 129 LYS B O 1
ATOM 5473 N N . ALA B 1 130 ? -14.43 31.234 26.281 1 79.69 130 ALA B N 1
ATOM 5474 C CA . ALA B 1 130 ? -13.68 30.438 27.266 1 79.69 130 ALA B CA 1
ATOM 5475 C C . ALA B 1 130 ? -14.312 29.062 27.469 1 79.69 130 ALA B C 1
ATOM 5477 O O . ALA B 1 130 ? -13.617 28.078 27.703 1 79.69 130 ALA B O 1
ATOM 5478 N N . ASP B 1 131 ? -15.555 28.938 27.328 1 79.81 131 ASP B N 1
ATOM 5479 C CA . ASP B 1 131 ? -16.266 27.703 27.641 1 79.81 131 ASP B CA 1
ATOM 5480 C C . ASP B 1 131 ? -16.438 26.828 26.406 1 79.81 131 ASP B C 1
ATOM 5482 O O . ASP B 1 131 ? -17.047 25.75 26.469 1 79.81 131 ASP B O 1
ATOM 5486 N N . VAL B 1 132 ? -15.969 27.281 25.312 1 87.5 132 VAL B N 1
ATOM 5487 C CA . VAL B 1 132 ? -16.062 26.516 24.078 1 87.5 132 VAL B CA 1
ATOM 5488 C C . VAL B 1 132 ? -14.844 25.609 23.922 1 87.5 132 VAL B C 1
ATOM 5490 O O . VAL B 1 132 ? -13.703 26.078 24.062 1 87.5 132 VAL B O 1
ATOM 5493 N N . PRO B 1 133 ? -15.086 24.297 23.703 1 92.62 133 PRO B N 1
ATOM 5494 C CA . PRO B 1 133 ? -13.938 23.406 23.516 1 92.62 133 PRO B CA 1
ATOM 5495 C C . PRO B 1 133 ? -13.141 23.734 22.25 1 92.62 133 PRO B C 1
ATOM 5497 O O . PRO B 1 133 ? -13.703 24.219 21.266 1 92.62 133 PRO B O 1
ATOM 5500 N N . ALA B 1 134 ? -11.875 23.5 22.375 1 95.31 134 ALA B N 1
ATOM 5501 C CA . ALA B 1 134 ? -10.992 23.734 21.234 1 95.31 134 ALA B CA 1
ATOM 5502 C C . ALA B 1 134 ? -10.086 22.531 21 1 95.31 134 ALA B C 1
ATOM 5504 O O . ALA B 1 134 ? -9.531 21.969 21.938 1 95.31 134 ALA B O 1
ATOM 5505 N N . LEU B 1 135 ? -10.039 22.031 19.781 1 98.12 135 LEU B N 1
ATOM 5506 C CA . LEU B 1 135 ? -9.172 20.953 19.328 1 98.12 135 LEU B CA 1
ATOM 5507 C C . LEU B 1 135 ? -8.188 21.453 18.281 1 98.12 135 LEU B C 1
ATOM 5509 O O . LEU B 1 135 ? -8.555 22.219 17.391 1 98.12 135 LEU B O 1
ATOM 5513 N N . SER B 1 136 ? -6.914 21.047 18.453 1 97.69 136 SER B N 1
ATOM 5514 C CA . SER B 1 136 ? -5.965 21.422 17.422 1 97.69 136 SER B CA 1
ATOM 5515 C C . SER B 1 136 ? -4.938 20.328 17.172 1 97.69 136 SER B C 1
ATOM 5517 O O . SER B 1 136 ? -4.539 19.625 18.109 1 97.69 136 SER B O 1
ATOM 5519 N N . VAL B 1 137 ? -4.672 20.094 16 1 98.62 137 VAL B N 1
ATOM 5520 C CA . VAL B 1 137 ? -3.508 19.359 15.5 1 98.62 137 VAL B CA 1
ATOM 5521 C C . VAL B 1 137 ? -2.545 20.328 14.82 1 98.62 137 VAL B C 1
ATOM 5523 O O . VAL B 1 137 ? -2.836 20.844 13.742 1 98.62 137 VAL B O 1
ATOM 5526 N N . THR B 1 138 ? -1.439 20.547 15.469 1 98.38 138 THR B N 1
ATOM 5527 C CA . THR B 1 138 ? -0.494 21.531 14.953 1 98.38 138 THR B CA 1
ATOM 5528 C C . THR B 1 138 ? 0.798 20.859 14.5 1 98.38 138 THR B C 1
ATOM 5530 O O . THR B 1 138 ? 1.032 19.688 14.805 1 98.38 138 THR B O 1
ATOM 5533 N N . ARG B 1 139 ? 1.494 21.547 13.719 1 98.31 139 ARG B N 1
ATOM 5534 C CA . ARG B 1 139 ? 2.869 21.172 13.398 1 98.31 139 ARG B CA 1
ATOM 5535 C C . ARG B 1 139 ? 3.777 22.391 13.391 1 98.31 139 ARG B C 1
ATOM 5537 O O . ARG B 1 139 ? 3.531 23.359 12.648 1 98.31 139 ARG B O 1
ATOM 5544 N N . ALA B 1 140 ? 4.758 22.406 14.234 1 98.44 140 ALA B N 1
ATOM 5545 C CA . ALA B 1 140 ? 5.789 23.453 14.234 1 98.44 140 ALA B CA 1
ATOM 5546 C C . ALA B 1 140 ? 7.008 23.016 13.43 1 98.44 140 ALA B C 1
ATOM 5548 O O . ALA B 1 140 ? 7.625 21.984 13.734 1 98.44 140 ALA B O 1
ATOM 5549 N N . ASP B 1 141 ? 7.301 23.797 12.445 1 97.25 141 ASP B N 1
ATOM 5550 C CA . ASP B 1 141 ? 8.398 23.453 11.547 1 97.25 141 ASP B CA 1
ATOM 5551 C C . ASP B 1 141 ? 9.648 24.281 11.875 1 97.25 141 ASP B C 1
ATOM 5553 O O . ASP B 1 141 ? 9.555 25.484 12.109 1 97.25 141 ASP B O 1
ATOM 5557 N N . TYR B 1 142 ? 10.82 23.594 11.859 1 98.31 142 TYR B N 1
ATOM 5558 C CA . TYR B 1 142 ? 12.078 24.219 12.227 1 98.31 142 TYR B CA 1
ATOM 5559 C C . TYR B 1 142 ? 13.164 23.906 11.195 1 98.31 142 TYR B C 1
ATOM 5561 O O . TYR B 1 142 ? 13.164 22.844 10.586 1 98.31 142 TYR B O 1
ATOM 5569 N N . PHE B 1 143 ? 14.031 24.828 11.062 1 97.44 143 PHE B N 1
ATOM 5570 C CA . PHE B 1 143 ? 15.336 24.547 10.469 1 97.44 143 PHE B CA 1
ATOM 5571 C C . PHE B 1 143 ? 16.406 24.422 11.547 1 97.44 143 PHE B C 1
ATOM 5573 O O . PHE B 1 143 ? 16.344 25.094 12.578 1 97.44 143 PHE B O 1
ATOM 5580 N N . VAL B 1 144 ? 17.281 23.516 11.289 1 97.06 144 VAL B N 1
ATOM 5581 C CA . VAL B 1 144 ? 18.516 23.5 12.062 1 97.06 144 VAL B CA 1
ATOM 5582 C C . VAL B 1 144 ? 19.625 24.188 11.273 1 97.06 144 VAL B C 1
ATOM 5584 O O . VAL B 1 144 ? 20 23.734 10.18 1 97.06 144 VAL B O 1
ATOM 5587 N N . THR B 1 145 ? 20.141 25.219 11.797 1 95.5 145 THR B N 1
ATOM 5588 C CA . THR B 1 145 ? 21.172 26 11.094 1 95.5 145 THR B CA 1
ATOM 5589 C C . THR B 1 145 ? 22.516 25.281 11.148 1 95.5 145 THR B C 1
ATOM 5591 O O . THR B 1 145 ? 22.672 24.312 11.898 1 95.5 145 THR B O 1
ATOM 5594 N N . ALA B 1 146 ? 23.438 25.75 10.344 1 89.5 146 ALA B N 1
ATOM 5595 C CA . ALA B 1 146 ? 24.75 25.141 10.266 1 89.5 146 ALA B CA 1
ATOM 5596 C C . ALA B 1 146 ? 25.453 25.156 11.633 1 89.5 146 ALA B C 1
ATOM 5598 O O . ALA B 1 146 ? 26.234 24.266 11.945 1 89.5 146 ALA B O 1
ATOM 5599 N N . ASN B 1 147 ? 25.125 26.109 12.422 1 89.94 147 ASN B N 1
ATOM 5600 C CA . ASN B 1 147 ? 25.75 26.219 13.734 1 89.94 147 ASN B CA 1
ATOM 5601 C C . ASN B 1 147 ? 24.984 25.438 14.789 1 89.94 147 ASN B C 1
ATOM 5603 O O . ASN B 1 147 ? 25.234 25.594 15.984 1 89.94 147 ASN B O 1
ATOM 5607 N N . GLY B 1 148 ? 23.938 24.719 14.414 1 90.69 148 GLY B N 1
ATOM 5608 C CA . GLY B 1 148 ? 23.25 23.797 15.305 1 90.69 148 GLY B CA 1
ATOM 5609 C C . GLY B 1 148 ? 22.125 24.453 16.078 1 90.69 148 GLY B C 1
ATOM 5610 O O . GLY B 1 148 ? 21.75 23.969 17.156 1 90.69 148 GLY B O 1
ATOM 5611 N N . ARG B 1 149 ? 21.672 25.578 15.656 1 95.38 149 ARG B N 1
ATOM 5612 C CA . ARG B 1 149 ? 20.578 26.25 16.328 1 95.38 149 ARG B CA 1
ATOM 5613 C C . ARG B 1 149 ? 19.234 25.875 15.688 1 95.38 149 ARG B C 1
ATOM 5615 O O . ARG B 1 149 ? 19.141 25.75 14.469 1 95.38 149 ARG B O 1
ATOM 5622 N N . LEU B 1 150 ? 18.312 25.688 16.562 1 97.81 150 LEU B N 1
ATOM 5623 C CA . LEU B 1 150 ? 16.953 25.422 16.125 1 97.81 150 LEU B CA 1
ATOM 5624 C C . LEU B 1 150 ? 16.203 26.734 15.875 1 97.81 150 LEU B C 1
ATOM 5626 O O . LEU B 1 150 ? 16.078 27.562 16.766 1 97.81 150 LEU B O 1
ATOM 5630 N N . GLN B 1 151 ? 15.695 26.922 14.664 1 98.31 151 GLN B N 1
ATOM 5631 C CA . GLN B 1 151 ? 14.977 28.156 14.336 1 98.31 151 GLN B CA 1
ATOM 5632 C C . GLN B 1 151 ? 13.594 27.844 13.758 1 98.31 151 GLN B C 1
ATOM 5634 O O . GLN B 1 151 ? 13.469 27.016 12.859 1 98.31 151 GLN B O 1
ATOM 5639 N N . LEU B 1 152 ? 12.578 28.5 14.242 1 98.19 152 LEU B N 1
ATOM 5640 C CA . LEU B 1 152 ? 11.188 28.266 13.875 1 98.19 152 LEU B CA 1
ATOM 5641 C C . LEU B 1 152 ? 10.875 28.875 12.516 1 98.19 152 LEU B C 1
ATOM 5643 O O . LEU B 1 152 ? 11.055 30.078 12.32 1 98.19 152 LEU B O 1
ATOM 5647 N N . VAL B 1 153 ? 10.461 28.047 11.586 1 95.94 153 VAL B N 1
ATOM 5648 C CA . VAL B 1 153 ? 10.102 28.484 10.242 1 95.94 153 VAL B CA 1
ATOM 5649 C C . VAL B 1 153 ? 8.641 28.938 10.219 1 95.94 153 VAL B C 1
ATOM 5651 O O . VAL B 1 153 ? 8.328 30.016 9.727 1 95.94 153 VAL B O 1
ATOM 5654 N N . GLU B 1 154 ? 7.785 28.078 10.766 1 95.12 154 GLU B N 1
ATOM 5655 C CA . GLU B 1 154 ? 6.355 28.391 10.781 1 95.12 154 GLU B CA 1
ATOM 5656 C C . GLU B 1 154 ? 5.598 27.438 11.711 1 95.12 154 GLU B C 1
ATOM 5658 O O . GLU B 1 154 ? 6.125 26.406 12.109 1 95.12 154 GLU B O 1
ATOM 5663 N N . ILE B 1 155 ? 4.41 27.891 12.055 1 96.25 155 ILE B N 1
ATOM 5664 C CA . ILE B 1 155 ? 3.463 27.078 12.812 1 96.25 155 ILE B CA 1
ATOM 5665 C C . ILE B 1 155 ? 2.242 26.781 11.945 1 96.25 155 ILE B C 1
ATOM 5667 O O . ILE B 1 155 ? 1.582 27.688 11.445 1 96.25 155 ILE B O 1
ATOM 5671 N N . ASN B 1 156 ? 1.979 25.484 11.75 1 95.94 156 ASN B N 1
ATOM 5672 C CA . ASN B 1 156 ? 0.791 25.047 11.023 1 95.94 156 ASN B CA 1
ATOM 5673 C C . ASN B 1 156 ? -0.344 24.688 11.969 1 95.94 156 ASN B C 1
ATOM 5675 O O . ASN B 1 156 ? -0.203 23.766 12.789 1 95.94 156 ASN B O 1
ATOM 5679 N N . THR B 1 157 ? -1.452 25.359 11.844 1 97.19 157 THR B N 1
ATOM 5680 C CA . THR B 1 157 ? -2.557 25.125 12.766 1 97.19 157 THR B CA 1
ATOM 5681 C C . THR B 1 157 ? -3.717 24.438 12.047 1 97.19 157 THR B C 1
ATOM 5683 O O . THR B 1 157 ? -4.672 24 12.688 1 97.19 157 THR B O 1
ATOM 5686 N N . ILE B 1 158 ? -3.648 24.359 10.766 1 97.38 158 ILE B N 1
ATOM 5687 C CA . ILE B 1 158 ? -4.727 23.75 9.992 1 97.38 158 ILE B CA 1
ATOM 5688 C C . ILE B 1 158 ? -4.137 22.828 8.922 1 97.38 158 ILE B C 1
ATOM 5690 O O . ILE B 1 158 ? -3.113 23.156 8.312 1 97.38 158 ILE B O 1
ATOM 5694 N N . ALA B 1 159 ? -4.781 21.734 8.75 1 96.06 159 ALA B N 1
ATOM 5695 C CA . ALA B 1 159 ? -4.438 20.781 7.688 1 96.06 159 ALA B CA 1
ATOM 5696 C C . ALA B 1 159 ? -2.967 20.391 7.762 1 96.06 159 ALA B C 1
ATOM 5698 O O . ALA B 1 159 ? -2.252 20.453 6.758 1 96.06 159 ALA B O 1
ATOM 5699 N N . SER B 1 160 ? -2.484 20.172 8.984 1 95.5 160 SER B N 1
ATOM 5700 C CA . SER B 1 160 ? -1.133 19.656 9.148 1 95.5 160 SER B CA 1
ATOM 5701 C C . SER B 1 160 ? -1.012 18.25 8.578 1 95.5 160 SER B C 1
ATOM 5703 O O . SER B 1 160 ? -1.349 17.266 9.25 1 95.5 160 SER B O 1
ATOM 5705 N N . SER B 1 161 ? -0.444 18.188 7.41 1 94.69 161 SER B N 1
ATOM 5706 C CA . SER B 1 161 ? -0.515 16.953 6.633 1 94.69 161 SER B CA 1
ATOM 5707 C C . SER B 1 161 ? 0.735 16.094 6.832 1 94.69 161 SER B C 1
ATOM 5709 O O . SER B 1 161 ? 1.672 16.516 7.52 1 94.69 161 SER B O 1
ATOM 5711 N N . PHE B 1 162 ? 0.691 14.82 6.414 1 96.94 162 PHE B N 1
ATOM 5712 C CA . PHE B 1 162 ? 1.766 13.844 6.281 1 96.94 162 PHE B CA 1
ATOM 5713 C C . PHE B 1 162 ? 2.162 13.289 7.645 1 96.94 162 PHE B C 1
ATOM 5715 O O . PHE B 1 162 ? 3.256 12.742 7.801 1 96.94 162 PHE B O 1
ATOM 5722 N N . GLY B 1 163 ? 1.323 13.516 8.633 1 97.81 163 GLY B N 1
ATOM 5723 C CA . GLY B 1 163 ? 1.578 12.867 9.914 1 97.81 163 GLY B CA 1
ATOM 5724 C C . GLY B 1 163 ? 1.525 11.359 9.836 1 97.81 163 GLY B C 1
ATOM 5725 O O . GLY B 1 163 ? 2.311 10.672 10.492 1 97.81 163 GLY B O 1
ATOM 5726 N N . ALA B 1 164 ? 0.609 10.867 9.047 1 97.75 164 ALA B N 1
ATOM 5727 C CA . ALA B 1 164 ? 0.453 9.422 8.914 1 97.75 164 ALA B CA 1
ATOM 5728 C C . ALA B 1 164 ? 1.586 8.82 8.094 1 97.75 164 ALA B C 1
ATOM 5730 O O . ALA B 1 164 ? 2.268 7.898 8.539 1 97.75 164 ALA B O 1
ATOM 5731 N N . LEU B 1 165 ? 1.811 9.336 6.902 1 97.56 165 LEU B N 1
ATOM 5732 C CA . LEU B 1 165 ? 2.846 8.797 6.027 1 97.56 165 LEU B CA 1
ATOM 5733 C C . LEU B 1 165 ? 4.227 8.953 6.66 1 97.56 165 LEU B C 1
ATOM 5735 O O . LEU B 1 165 ? 5.066 8.055 6.543 1 97.56 165 LEU B O 1
ATOM 5739 N N . GLY B 1 166 ? 4.422 10.117 7.285 1 97 166 GLY B N 1
ATOM 5740 C CA . GLY B 1 166 ? 5.688 10.312 7.973 1 97 166 GLY B CA 1
ATOM 5741 C C . GLY B 1 166 ? 5.941 9.289 9.062 1 97 166 GLY B C 1
ATOM 5742 O O . GLY B 1 166 ? 7.09 8.914 9.312 1 97 166 GLY B O 1
ATOM 5743 N N . SER B 1 167 ? 4.941 8.82 9.695 1 96.75 167 SER B N 1
ATOM 5744 C CA . SER B 1 167 ? 5.043 7.848 10.773 1 96.75 167 SER B CA 1
ATOM 5745 C C . SER B 1 167 ? 5.457 6.477 10.25 1 96.75 167 SER B C 1
ATOM 5747 O O . SER B 1 167 ? 5.957 5.641 11.008 1 96.75 167 SER B O 1
ATOM 5749 N N . ARG B 1 168 ? 5.309 6.305 8.992 1 94.06 168 ARG B N 1
ATOM 5750 C CA . ARG B 1 168 ? 5.523 4.98 8.422 1 94.06 168 ARG B CA 1
ATOM 5751 C C . ARG B 1 168 ? 6.855 4.914 7.68 1 94.06 168 ARG B C 1
ATOM 5753 O O . ARG B 1 168 ? 7.316 3.828 7.32 1 94.06 168 ARG B O 1
ATOM 5760 N N . LEU B 1 169 ? 7.484 5.977 7.523 1 95.88 169 LEU B N 1
ATOM 5761 C CA . LEU B 1 169 ? 8.68 6.062 6.691 1 95.88 169 LEU B CA 1
ATOM 5762 C C . LEU B 1 169 ? 9.875 5.418 7.387 1 95.88 169 LEU B C 1
ATOM 5764 O O . LEU B 1 169 ? 10.758 4.867 6.727 1 95.88 169 LEU B O 1
ATOM 5768 N N . ARG B 1 170 ? 9.938 5.477 8.727 1 94.81 170 ARG B N 1
ATOM 5769 C CA . ARG B 1 170 ? 11.047 4.914 9.492 1 94.81 170 ARG B CA 1
ATOM 5770 C C . ARG B 1 170 ? 11.266 3.447 9.141 1 94.81 170 ARG B C 1
ATOM 5772 O O . ARG B 1 170 ? 12.406 3.006 8.969 1 94.81 170 ARG B O 1
ATOM 5779 N N . ALA B 1 171 ? 10.203 2.709 9.102 1 92.75 171 ALA B N 1
ATOM 5780 C CA . ALA B 1 171 ? 10.297 1.284 8.789 1 92.75 171 ALA B CA 1
ATOM 5781 C C . ALA B 1 171 ? 10.922 1.064 7.41 1 92.75 171 ALA B C 1
ATOM 5783 O O . ALA B 1 171 ? 11.758 0.177 7.234 1 92.75 171 ALA B O 1
ATOM 5784 N N . LEU B 1 172 ? 10.492 1.808 6.461 1 94.81 172 LEU B N 1
ATOM 5785 C CA . LEU B 1 172 ? 11.031 1.687 5.113 1 94.81 172 LEU B CA 1
ATOM 5786 C C . LEU B 1 172 ? 12.523 2.01 5.098 1 94.81 172 LEU B C 1
ATOM 5788 O O . LEU B 1 172 ? 13.312 1.276 4.504 1 94.81 172 LEU B O 1
ATOM 5792 N N . HIS B 1 173 ? 12.938 3.131 5.738 1 95.31 173 HIS B N 1
ATOM 5793 C CA . HIS B 1 173 ? 14.344 3.512 5.773 1 95.31 173 HIS B CA 1
ATOM 5794 C C . HIS B 1 173 ? 15.18 2.447 6.469 1 95.31 173 HIS B C 1
ATOM 5796 O O . HIS B 1 173 ? 16.344 2.219 6.098 1 95.31 173 HIS B O 1
ATOM 5802 N N . THR B 1 174 ? 14.633 1.835 7.484 1 91.88 174 THR B N 1
ATOM 5803 C CA . THR B 1 174 ? 15.328 0.737 8.156 1 91.88 174 THR B CA 1
ATOM 5804 C C . THR B 1 174 ? 15.625 -0.392 7.172 1 91.88 174 THR B C 1
ATOM 5806 O O . THR B 1 174 ? 16.734 -0.924 7.148 1 91.88 174 THR B O 1
ATOM 5809 N N . HIS B 1 175 ? 14.695 -0.71 6.359 1 88.56 175 HIS B N 1
ATOM 5810 C CA . HIS B 1 175 ? 14.875 -1.779 5.383 1 88.56 175 HIS B CA 1
ATOM 5811 C C . HIS B 1 175 ? 15.891 -1.387 4.312 1 88.56 175 HIS B C 1
ATOM 5813 O O . HIS B 1 175 ? 16.656 -2.229 3.842 1 88.56 175 HIS B O 1
ATOM 5819 N N . VAL B 1 176 ? 15.82 -0.175 3.92 1 91.88 176 VAL B N 1
ATOM 5820 C CA . VAL B 1 176 ? 16.75 0.319 2.91 1 91.88 176 VAL B CA 1
ATOM 5821 C C . VAL B 1 176 ? 18.188 0.239 3.439 1 91.88 176 VAL B C 1
ATOM 5823 O O . VAL B 1 176 ? 19.094 -0.176 2.723 1 91.88 176 VAL B O 1
ATOM 5826 N N . LEU B 1 177 ? 18.375 0.626 4.66 1 90.5 177 LEU B N 1
ATOM 5827 C CA . LEU B 1 177 ? 19.703 0.575 5.258 1 90.5 177 LEU B CA 1
ATOM 5828 C C . LEU B 1 177 ? 20.188 -0.866 5.387 1 90.5 177 LEU B C 1
ATOM 5830 O O . LEU B 1 177 ? 21.375 -1.146 5.219 1 90.5 177 LEU B O 1
ATOM 5834 N N . HIS B 1 178 ? 19.281 -1.743 5.727 1 86.5 178 HIS B N 1
ATOM 5835 C CA . HIS B 1 178 ? 19.625 -3.158 5.762 1 86.5 178 HIS B CA 1
ATOM 5836 C C . HIS B 1 178 ? 20.078 -3.65 4.395 1 86.5 178 HIS B C 1
ATOM 5838 O O . HIS B 1 178 ? 21.031 -4.418 4.293 1 86.5 178 HIS B O 1
ATOM 5844 N N . ARG B 1 179 ? 19.391 -3.246 3.391 1 85.88 179 ARG B N 1
ATOM 5845 C CA . ARG B 1 179 ? 19.781 -3.619 2.033 1 85.88 179 ARG B CA 1
ATOM 5846 C C . ARG B 1 179 ? 21.125 -3.025 1.663 1 85.88 179 ARG B C 1
ATOM 5848 O O . ARG B 1 179 ? 21.922 -3.658 0.958 1 85.88 179 ARG B O 1
ATOM 5855 N N . ALA B 1 180 ? 21.328 -1.847 2.094 1 86.88 180 ALA B N 1
ATOM 5856 C CA . ALA B 1 180 ? 22.625 -1.209 1.851 1 86.88 180 ALA B CA 1
ATOM 5857 C C . ALA B 1 180 ? 23.75 -2.002 2.496 1 86.88 180 ALA B C 1
ATOM 5859 O O . ALA B 1 180 ? 24.844 -2.084 1.943 1 86.88 180 ALA B O 1
ATOM 5860 N N . ASP B 1 181 ? 23.484 -2.594 3.629 1 83.31 181 ASP B N 1
ATOM 5861 C CA . ASP B 1 181 ? 24.469 -3.439 4.293 1 83.31 181 ASP B CA 1
ATOM 5862 C C . ASP B 1 181 ? 24.812 -4.664 3.443 1 83.31 181 ASP B C 1
ATOM 5864 O O . ASP B 1 181 ? 25.969 -5.043 3.332 1 83.31 181 ASP B O 1
ATOM 5868 N N . ILE B 1 182 ? 23.812 -5.199 2.912 1 74.5 182 ILE B N 1
ATOM 5869 C CA . ILE B 1 182 ? 23.969 -6.41 2.109 1 74.5 182 ILE B CA 1
ATOM 5870 C C . ILE B 1 182 ? 24.781 -6.09 0.852 1 74.5 182 ILE B C 1
ATOM 5872 O O . ILE B 1 182 ? 25.578 -6.914 0.393 1 74.5 182 ILE B O 1
ATOM 5876 N N . LEU B 1 183 ? 24.656 -4.793 0.402 1 77.38 183 LEU B N 1
ATOM 5877 C CA . LEU B 1 183 ? 25.406 -4.359 -0.773 1 77.38 183 LEU B CA 1
ATOM 5878 C C . LEU B 1 183 ? 26.828 -3.961 -0.397 1 77.38 183 LEU B C 1
ATOM 5880 O O . LEU B 1 183 ? 27.609 -3.559 -1.259 1 77.38 183 LEU B O 1
ATOM 5884 N N . GLY B 1 184 ? 27.109 -4.023 0.925 1 75.75 184 GLY B N 1
ATOM 5885 C CA . GLY B 1 184 ? 28.453 -3.736 1.385 1 75.75 184 GLY B CA 1
ATOM 5886 C C . GLY B 1 184 ? 28.703 -2.258 1.618 1 75.75 184 GLY B C 1
ATOM 5887 O O . GLY B 1 184 ? 29.844 -1.81 1.631 1 75.75 184 GLY B O 1
ATOM 5888 N N . LEU B 1 185 ? 27.656 -1.484 1.742 1 75.88 185 LEU B N 1
ATOM 5889 C CA . LEU B 1 185 ? 27.812 -0.04 1.879 1 75.88 185 LEU B CA 1
ATOM 5890 C C . LEU B 1 185 ? 28.062 0.343 3.334 1 75.88 185 LEU B C 1
ATOM 5892 O O . LEU B 1 185 ? 28.578 1.43 3.613 1 75.88 185 LEU B O 1
ATOM 5896 N N . ALA B 1 186 ? 27.453 -0.138 4.309 1 62.72 186 ALA B N 1
ATOM 5897 C CA . ALA B 1 186 ? 27.562 0.291 5.699 1 62.72 186 ALA B CA 1
ATOM 5898 C C . ALA B 1 186 ? 28.812 -0.299 6.348 1 62.72 186 ALA B C 1
ATOM 5900 O O . ALA B 1 186 ? 29.625 0.43 6.926 1 62.72 186 ALA B O 1
ATOM 5901 N N . SER B 1 187 ? 28.688 -1.427 7.324 1 52.75 187 SER B N 1
ATOM 5902 C CA . SER B 1 187 ? 29.547 -1.781 8.453 1 52.75 187 SER B CA 1
ATOM 5903 C C . SER B 1 187 ? 30.875 -2.344 7.977 1 52.75 187 SER B C 1
ATOM 5905 O O . SER B 1 187 ? 30.969 -2.92 6.891 1 52.75 187 SER B O 1
ATOM 5907 N N . GLU B 1 188 ? 31.844 -1.703 8.602 1 49.28 188 GLU B N 1
ATOM 5908 C CA . GLU B 1 188 ? 33.125 -2.352 8.805 1 49.28 188 GLU B CA 1
ATOM 5909 C C . GLU B 1 188 ? 32.969 -3.824 9.164 1 49.28 188 GLU B C 1
ATOM 5911 O O . GLU B 1 188 ? 33.938 -4.516 9.461 1 49.28 188 GLU B O 1
ATOM 5916 N N . LEU B 1 189 ? 31.766 -4.07 9.547 1 44.69 189 LEU B N 1
ATOM 5917 C CA . LEU B 1 189 ? 31.844 -5.5 9.836 1 44.69 189 LEU B CA 1
ATOM 5918 C C . LEU B 1 189 ? 32.406 -6.266 8.648 1 44.69 189 LEU B C 1
ATOM 5920 O O . LEU B 1 189 ? 31.812 -6.285 7.57 1 44.69 189 LEU B O 1
ATOM 5924 N N . ARG B 1 190 ? 33.656 -5.898 8.625 1 37.25 190 ARG B N 1
ATOM 5925 C CA . ARG B 1 190 ? 34.5 -6.699 7.742 1 37.25 190 ARG B CA 1
ATOM 5926 C C . ARG B 1 190 ? 33.906 -8.094 7.547 1 37.25 190 ARG B C 1
ATOM 5928 O O . ARG B 1 190 ? 33.688 -8.812 8.523 1 37.25 190 ARG B O 1
ATOM 5935 N N . HIS B 1 191 ? 33.062 -8.211 6.617 1 39.31 191 HIS B N 1
ATOM 5936 C CA . HIS B 1 191 ? 32.938 -9.586 6.152 1 39.31 191 HIS B CA 1
ATOM 5937 C C . HIS B 1 191 ? 34.188 -10.398 6.5 1 39.31 191 HIS B C 1
ATOM 5939 O O . HIS B 1 191 ? 34.781 -11.055 5.633 1 39.31 191 HIS B O 1
ATOM 5945 N N . GLY B 1 192 ? 35 -9.812 7.301 1 33.5 192 GLY B N 1
ATOM 5946 C CA . GLY B 1 192 ? 36.125 -10.672 7.535 1 33.5 192 GLY B CA 1
ATOM 5947 C C . GLY B 1 192 ? 35.75 -12.117 7.781 1 33.5 192 GLY B C 1
ATOM 5948 O O . GLY B 1 192 ? 36.625 -13.008 7.719 1 33.5 192 GLY B O 1
ATOM 5949 N N . SER B 1 193 ? 34.969 -12.281 8.797 1 31.86 193 SER B N 1
ATOM 5950 C CA . SER B 1 193 ? 34.969 -13.719 9.055 1 31.86 193 SER B CA 1
ATOM 5951 C C . SER B 1 193 ? 34.25 -14.477 7.938 1 31.86 193 SER B C 1
ATOM 5953 O O . SER B 1 193 ? 33.031 -14.594 7.941 1 31.86 193 SER B O 1
ATOM 5955 N N . HIS B 1 194 ? 34.5 -14.203 6.824 1 33.53 194 HIS B N 1
ATOM 5956 C CA . HIS B 1 194 ? 34.344 -15.172 5.746 1 33.53 194 HIS B CA 1
ATOM 5957 C C . HIS B 1 194 ? 34.5 -16.594 6.254 1 33.53 194 HIS B C 1
ATOM 5959 O O . HIS B 1 194 ? 35.531 -17.234 6.008 1 33.53 194 HIS B O 1
ATOM 5965 N N . SER B 1 195 ? 34.375 -16.781 7.465 1 32.47 195 SER B N 1
ATOM 5966 C CA . SER B 1 195 ? 34.5 -18.219 7.707 1 32.47 195 SER B CA 1
ATOM 5967 C C . SER B 1 195 ? 33.594 -19.016 6.801 1 32.47 195 SER B C 1
ATOM 5969 O O . SER B 1 195 ? 32.469 -18.594 6.523 1 32.47 195 SER B O 1
ATOM 5971 N N . ASP B 1 196 ? 34 -19.875 5.992 1 36.94 196 ASP B N 1
ATOM 5972 C CA . ASP B 1 196 ? 33.812 -20.797 4.871 1 36.94 196 ASP B CA 1
ATOM 5973 C C . ASP B 1 196 ? 32.469 -21.5 4.957 1 36.94 196 ASP B C 1
ATOM 5975 O O . ASP B 1 196 ? 32.062 -22.188 4.023 1 36.94 196 ASP B O 1
ATOM 5979 N N . GLY B 1 197 ? 31.891 -21.781 6.125 1 36.56 197 GLY B N 1
ATOM 5980 C CA . GLY B 1 197 ? 30.797 -22.734 6.059 1 36.56 197 GLY B CA 1
ATOM 5981 C C . GLY B 1 197 ? 29.438 -22.078 5.949 1 36.56 197 GLY B C 1
ATOM 5982 O O . GLY B 1 197 ? 29.266 -20.938 6.375 1 36.56 197 GLY B O 1
ATOM 5983 N N . SER B 1 198 ? 28.484 -22.453 4.965 1 43.75 198 SER B N 1
ATOM 5984 C CA . SER B 1 198 ? 27.109 -22.047 4.688 1 43.75 198 SER B CA 1
ATOM 5985 C C . SER B 1 198 ? 26.406 -21.562 5.949 1 43.75 198 SER B C 1
ATOM 5987 O O . SER B 1 198 ? 25.766 -20.5 5.934 1 43.75 198 SER B O 1
ATOM 5989 N N . GLY B 1 199 ? 26.562 -22.219 7.039 1 47.94 199 GLY B N 1
ATOM 5990 C CA . GLY B 1 199 ? 25.953 -21.844 8.312 1 47.94 199 GLY B CA 1
ATOM 5991 C C . GLY B 1 199 ? 26.5 -20.562 8.883 1 47.94 199 GLY B C 1
ATOM 5992 O O . GLY B 1 199 ? 25.781 -19.812 9.555 1 47.94 199 GLY B O 1
ATOM 5993 N N . GLN B 1 200 ? 27.672 -20.234 8.477 1 51.47 200 GLN B N 1
ATOM 5994 C CA . GLN B 1 200 ? 28.344 -19.078 9.062 1 51.47 200 GLN B CA 1
ATOM 5995 C C . GLN B 1 200 ? 27.906 -17.781 8.391 1 51.47 200 GLN B C 1
ATOM 5997 O O . GLN B 1 200 ? 27.734 -16.766 9.055 1 51.47 200 GLN B O 1
ATOM 6002 N N . PHE B 1 201 ? 27.578 -17.891 7.121 1 58.41 201 PHE B N 1
ATOM 6003 C CA . PHE B 1 201 ? 27.125 -16.703 6.406 1 58.41 201 PHE B CA 1
ATOM 6004 C C . PHE B 1 201 ? 25.75 -16.281 6.898 1 58.41 201 PHE B C 1
ATOM 6006 O O . PHE B 1 201 ? 25.516 -15.094 7.168 1 58.41 201 PHE B O 1
ATOM 6013 N N . ASP B 1 202 ? 24.906 -17.266 7.082 1 63.22 202 ASP B N 1
ATOM 6014 C CA . ASP B 1 202 ? 23.547 -16.969 7.559 1 63.22 202 ASP B CA 1
ATOM 6015 C C . ASP B 1 202 ? 23.594 -16.344 8.953 1 63.22 202 ASP B C 1
ATOM 6017 O O . ASP B 1 202 ? 22.844 -15.398 9.234 1 63.22 202 ASP B O 1
ATOM 6021 N N . GLY B 1 203 ? 24.438 -16.859 9.617 1 65.69 203 GLY B N 1
ATOM 6022 C CA . GLY B 1 203 ? 24.594 -16.344 10.961 1 65.69 203 GLY B CA 1
ATOM 6023 C C . GLY B 1 203 ? 25.141 -14.93 10.992 1 65.69 203 GLY B C 1
ATOM 6024 O O . GLY B 1 203 ? 24.656 -14.078 11.742 1 65.69 203 GLY B O 1
ATOM 6025 N N . ALA B 1 204 ? 26.078 -14.688 10.133 1 69.25 204 ALA B N 1
ATOM 6026 C CA . ALA B 1 204 ? 26.688 -13.359 10.055 1 69.25 204 ALA B CA 1
ATOM 6027 C C . ALA B 1 204 ? 25.688 -12.32 9.555 1 69.25 204 ALA B C 1
ATOM 6029 O O . ALA B 1 204 ? 25.625 -11.203 10.078 1 69.25 204 ALA B O 1
ATOM 6030 N N . MET B 1 205 ? 24.922 -12.719 8.641 1 71.94 205 MET B N 1
ATOM 6031 C CA . MET B 1 205 ? 23.922 -11.82 8.094 1 71.94 205 MET B CA 1
ATOM 6032 C C . MET B 1 205 ? 22.828 -11.531 9.109 1 71.94 205 MET B C 1
ATOM 6034 O O . MET B 1 205 ? 22.328 -10.414 9.195 1 71.94 205 MET B O 1
ATOM 6038 N N . ALA B 1 206 ? 22.516 -12.523 9.859 1 72.5 206 ALA B N 1
ATOM 6039 C CA . ALA B 1 206 ? 21.516 -12.344 10.914 1 72.5 206 ALA B CA 1
ATOM 6040 C C . ALA B 1 206 ? 22.031 -11.383 11.984 1 72.5 206 ALA B C 1
ATOM 6042 O O . ALA B 1 206 ? 21.266 -10.562 12.5 1 72.5 206 ALA B O 1
ATOM 6043 N N . GLN B 1 207 ? 23.266 -11.492 12.297 1 75.62 207 GLN B N 1
ATOM 6044 C CA . GLN B 1 207 ? 23.875 -10.609 13.281 1 75.62 207 GLN B CA 1
ATOM 6045 C C . GLN B 1 207 ? 23.938 -9.172 12.773 1 75.62 207 GLN B C 1
ATOM 6047 O O . GLN B 1 207 ? 23.672 -8.234 13.531 1 75.62 207 GLN B O 1
ATOM 6052 N N . LEU B 1 208 ? 24.266 -9.109 11.562 1 76.38 208 LEU B N 1
ATOM 6053 C CA . LEU B 1 208 ? 24.312 -7.793 10.938 1 76.38 208 LEU B CA 1
ATOM 6054 C C . LEU B 1 208 ? 22.938 -7.152 10.922 1 76.38 208 LEU B C 1
ATOM 6056 O O . LEU B 1 208 ? 22.797 -5.965 11.211 1 76.38 208 LEU B O 1
ATOM 6060 N N . ALA B 1 209 ? 21.984 -7.875 10.602 1 76.06 209 ALA B N 1
ATOM 6061 C CA . ALA B 1 209 ? 20.609 -7.391 10.57 1 76.06 209 ALA B CA 1
ATOM 6062 C C . ALA B 1 209 ? 20.156 -6.934 11.961 1 76.06 209 ALA B C 1
ATOM 6064 O O . ALA B 1 209 ? 19.5 -5.902 12.094 1 76.06 209 ALA B O 1
ATOM 6065 N N . SER B 1 210 ? 20.5 -7.684 12.945 1 78.25 210 SER B N 1
ATOM 6066 C CA . SER B 1 210 ? 20.156 -7.34 14.32 1 78.25 210 SER B CA 1
ATOM 6067 C C . SER B 1 210 ? 20.859 -6.059 14.766 1 78.25 210 SER B C 1
ATOM 6069 O O . SER B 1 210 ? 20.266 -5.215 15.43 1 78.25 210 SER B O 1
ATOM 6071 N N . TRP B 1 211 ? 22.031 -5.973 14.438 1 81.44 211 TRP B N 1
ATOM 6072 C CA . TRP B 1 211 ? 22.812 -4.781 14.773 1 81.44 211 TRP B CA 1
ATOM 6073 C C . TRP B 1 211 ? 22.203 -3.541 14.117 1 81.44 211 TRP B C 1
ATOM 6075 O O . TRP B 1 211 ? 22.031 -2.508 14.773 1 81.44 211 TRP B O 1
ATOM 6085 N N . ARG B 1 212 ? 21.875 -3.652 12.859 1 82 212 ARG B N 1
ATOM 6086 C CA . ARG B 1 212 ? 21.281 -2.543 12.125 1 82 212 ARG B CA 1
ATOM 6087 C C . ARG B 1 212 ? 19.938 -2.143 12.727 1 82 212 ARG B C 1
ATOM 6089 O O . ARG B 1 212 ? 19.641 -0.953 12.852 1 82 212 ARG B O 1
ATOM 6096 N N . ARG B 1 213 ? 19.219 -3.07 13.047 1 82.19 213 ARG B N 1
ATOM 6097 C CA . ARG B 1 213 ? 17.938 -2.785 13.695 1 82.19 213 ARG B CA 1
ATOM 6098 C C . ARG B 1 213 ? 18.141 -2.018 14.992 1 82.19 213 ARG B C 1
ATOM 6100 O O . ARG B 1 213 ? 17.391 -1.078 15.289 1 82.19 213 ARG B O 1
ATOM 6107 N N . GLY B 1 214 ? 19.047 -2.43 15.742 1 85.12 214 GLY B N 1
ATOM 6108 C CA . GLY B 1 214 ? 19.375 -1.726 16.969 1 85.12 214 GLY B CA 1
ATOM 6109 C C . GLY B 1 214 ? 19.797 -0.286 16.75 1 85.12 214 GLY B C 1
ATOM 6110 O O . GLY B 1 214 ? 19.359 0.613 17.469 1 85.12 214 GLY B O 1
ATOM 6111 N N . GLN B 1 215 ? 20.594 -0.093 15.758 1 86.56 215 GLN B N 1
ATOM 6112 C CA . GLN B 1 215 ? 21.031 1.258 15.422 1 86.56 215 GLN B CA 1
ATOM 6113 C C . GLN B 1 215 ? 19.859 2.129 15 1 86.56 215 GLN B C 1
ATOM 6115 O O . GLN B 1 215 ? 19.766 3.291 15.398 1 86.56 215 GLN B O 1
ATOM 6120 N N . CYS B 1 216 ? 19.062 1.533 14.133 1 88.19 216 CYS B N 1
ATOM 6121 C CA . CYS B 1 216 ? 17.891 2.271 13.656 1 88.19 216 CYS B CA 1
ATOM 6122 C C . CYS B 1 216 ? 16.953 2.598 14.805 1 88.19 216 CYS B C 1
ATOM 6124 O O . CYS B 1 216 ? 16.406 3.699 14.867 1 88.19 216 CYS B O 1
ATOM 6126 N N . GLU B 1 217 ? 16.781 1.71 15.719 1 88.69 217 GLU B N 1
ATOM 6127 C CA . GLU B 1 217 ? 15.914 1.928 16.875 1 88.69 217 GLU B CA 1
ATOM 6128 C C . GLU B 1 217 ? 16.453 3.037 17.766 1 88.69 217 GLU B C 1
ATOM 6130 O O . GLU B 1 217 ? 15.688 3.826 18.328 1 88.69 217 GLU B O 1
ATOM 6135 N N . ASN B 1 218 ? 17.672 3.139 17.844 1 90.38 218 ASN B N 1
ATOM 6136 C CA . ASN B 1 218 ? 18.297 4.113 18.734 1 90.38 218 ASN B CA 1
ATOM 6137 C C . ASN B 1 218 ? 18.391 5.492 18.078 1 90.38 218 ASN B C 1
ATOM 6139 O O . ASN B 1 218 ? 18.328 6.512 18.766 1 90.38 218 ASN B O 1
ATOM 6143 N N . ASN B 1 219 ? 18.609 5.477 16.828 1 93.88 219 ASN B N 1
ATOM 6144 C CA . ASN B 1 219 ? 18.969 6.734 16.188 1 93.88 219 ASN B CA 1
ATOM 6145 C C . ASN B 1 219 ? 17.812 7.27 15.328 1 93.88 219 ASN B C 1
ATOM 6147 O O . ASN B 1 219 ? 17.828 8.438 14.93 1 93.88 219 ASN B O 1
ATOM 6151 N N . MET B 1 220 ? 16.891 6.504 15.008 1 95.88 220 MET B N 1
ATOM 6152 C CA . MET B 1 220 ? 15.711 6.965 14.273 1 95.88 220 MET B CA 1
ATOM 6153 C C . MET B 1 220 ? 14.461 6.883 15.148 1 95.88 220 MET B C 1
ATOM 6155 O O . MET B 1 220 ? 13.805 5.844 15.203 1 95.88 220 MET B O 1
ATOM 6159 N N . PRO B 1 221 ? 14.086 7.996 15.719 1 96.38 221 PRO B N 1
ATOM 6160 C CA . PRO B 1 221 ? 12.93 7.965 16.625 1 96.38 221 PRO B CA 1
ATOM 6161 C C . PRO B 1 221 ? 11.633 7.594 15.906 1 96.38 221 PRO B C 1
ATOM 6163 O O . PRO B 1 221 ? 11.453 7.922 14.734 1 96.38 221 PRO B O 1
ATOM 6166 N N . GLU B 1 222 ? 10.734 6.938 16.625 1 95.69 222 GLU B N 1
ATOM 6167 C CA . GLU B 1 222 ? 9.391 6.68 16.125 1 95.69 222 GLU B CA 1
ATOM 6168 C C . GLU B 1 222 ? 8.57 7.965 16.062 1 95.69 222 GLU B C 1
ATOM 6170 O O . GLU B 1 222 ? 8.695 8.828 16.938 1 95.69 222 GLU B O 1
ATOM 6175 N N . SER B 1 223 ? 7.832 8.109 15.047 1 96.81 223 SER B N 1
ATOM 6176 C CA . SER B 1 223 ? 6.867 9.203 14.977 1 96.81 223 SER B CA 1
ATOM 6177 C C . SER B 1 223 ? 5.461 8.719 15.328 1 96.81 223 SER B C 1
ATOM 6179 O O . SER B 1 223 ? 4.84 7.996 14.547 1 96.81 223 SER B O 1
ATOM 6181 N N . GLY B 1 224 ? 4.914 9.164 16.438 1 97.62 224 GLY B N 1
ATOM 6182 C CA . GLY B 1 224 ? 3.574 8.797 16.859 1 97.62 224 GLY B CA 1
ATOM 6183 C C . GLY B 1 224 ? 2.5 9.719 16.312 1 97.62 224 GLY B C 1
ATOM 6184 O O . GLY B 1 224 ? 1.413 9.82 16.875 1 97.62 224 GLY B O 1
ATOM 6185 N N . ALA B 1 225 ? 2.82 10.414 15.25 1 98.44 225 ALA B N 1
ATOM 6186 C CA . ALA B 1 225 ? 1.897 11.422 14.734 1 98.44 225 ALA B CA 1
ATOM 6187 C C . ALA B 1 225 ? 0.58 10.781 14.297 1 98.44 225 ALA B C 1
ATOM 6189 O O . ALA B 1 225 ? -0.496 11.32 14.578 1 98.44 225 ALA B O 1
ATOM 6190 N N . LEU B 1 226 ? 0.624 9.656 13.578 1 98.31 226 LEU B N 1
ATOM 6191 C CA . LEU B 1 226 ? -0.59 8.992 13.125 1 98.31 226 LEU B CA 1
ATOM 6192 C C . LEU B 1 226 ? -1.493 8.641 14.305 1 98.31 226 LEU B C 1
ATOM 6194 O O . LEU B 1 226 ? -2.648 9.062 14.352 1 98.31 226 LEU B O 1
ATOM 6198 N N . GLU B 1 227 ? -0.983 7.961 15.289 1 97.81 227 GLU B N 1
ATOM 6199 C CA . GLU B 1 227 ? -1.759 7.543 16.453 1 97.81 227 GLU B CA 1
ATOM 6200 C C . GLU B 1 227 ? -2.191 8.742 17.281 1 97.81 227 GLU B C 1
ATOM 6202 O O . GLU B 1 227 ? -3.297 8.758 17.828 1 97.81 227 GLU B O 1
ATOM 6207 N N . GLY B 1 228 ? -1.267 9.695 17.359 1 98.38 228 GLY B N 1
ATOM 6208 C CA . GLY B 1 228 ? -1.575 10.898 18.125 1 98.38 228 GLY B CA 1
ATOM 6209 C C . GLY B 1 228 ? -2.717 11.703 17.531 1 98.38 228 GLY B C 1
ATOM 6210 O O . GLY B 1 228 ? -3.613 12.141 18.266 1 98.38 228 GLY B O 1
ATOM 6211 N N . ILE B 1 229 ? -2.693 11.914 16.281 1 98.75 229 ILE B N 1
ATOM 6212 C CA . ILE B 1 229 ? -3.752 12.648 15.602 1 98.75 229 ILE B CA 1
ATOM 6213 C C . ILE B 1 229 ? -5.078 11.906 15.75 1 98.75 229 ILE B C 1
ATOM 6215 O O . ILE B 1 229 ? -6.102 12.516 16.078 1 98.75 229 ILE B O 1
ATOM 6219 N N . ALA B 1 230 ? -5.062 10.586 15.523 1 98.38 230 ALA B N 1
ATOM 6220 C CA . ALA B 1 230 ? -6.27 9.781 15.695 1 98.38 230 ALA B CA 1
ATOM 6221 C C . ALA B 1 230 ? -6.789 9.883 17.125 1 98.38 230 ALA B C 1
ATOM 6223 O O . ALA B 1 230 ? -7.996 9.992 17.359 1 98.38 230 ALA B O 1
ATOM 6224 N N . GLU B 1 231 ? -5.871 9.875 18.047 1 97.81 231 GLU B N 1
ATOM 6225 C CA . GLU B 1 231 ? -6.25 9.977 19.453 1 97.81 231 GLU B CA 1
ATOM 6226 C C . GLU B 1 231 ? -6.902 11.32 19.766 1 97.81 231 GLU B C 1
ATOM 6228 O O . GLU B 1 231 ? -7.883 11.383 20.5 1 97.81 231 GLU B O 1
ATOM 6233 N N . ALA B 1 232 ? -6.363 12.359 19.234 1 98.56 232 ALA B N 1
ATOM 6234 C CA . ALA B 1 232 ? -6.922 13.695 19.469 1 98.56 232 ALA B CA 1
ATOM 6235 C C . ALA B 1 232 ? -8.352 13.789 18.938 1 98.56 232 ALA B C 1
ATOM 6237 O O . ALA B 1 232 ? -9.234 14.305 19.625 1 98.56 232 ALA B O 1
ATOM 6238 N N . LEU B 1 233 ? -8.578 13.297 17.75 1 98.62 233 LEU B N 1
ATOM 6239 C CA . LEU B 1 233 ? -9.914 13.312 17.156 1 98.62 233 LEU B CA 1
ATOM 6240 C C . LEU B 1 233 ? -10.875 12.43 17.938 1 98.62 233 LEU B C 1
ATOM 6242 O O . LEU B 1 233 ? -12.016 12.82 18.188 1 98.62 233 LEU B O 1
ATOM 6246 N N . ALA B 1 234 ? -10.414 11.258 18.328 1 97.06 234 ALA B N 1
ATOM 6247 C CA . ALA B 1 234 ? -11.234 10.336 19.109 1 97.06 234 ALA B CA 1
ATOM 6248 C C . ALA B 1 234 ? -11.602 10.938 20.469 1 97.06 234 ALA B C 1
ATOM 6250 O O . ALA B 1 234 ? -12.734 10.797 20.938 1 97.06 234 ALA B O 1
ATOM 6251 N N . HIS B 1 235 ? -10.602 11.578 21.094 1 96.25 235 HIS B N 1
ATOM 6252 C CA . HIS B 1 235 ? -10.828 12.227 22.375 1 96.25 235 HIS B CA 1
ATOM 6253 C C . HIS B 1 235 ? -11.93 13.281 22.281 1 96.25 235 HIS B C 1
ATOM 6255 O O . HIS B 1 235 ? -12.82 13.336 23.125 1 96.25 235 HIS B O 1
ATOM 6261 N N . ALA B 1 236 ? -11.859 14.078 21.281 1 97.12 236 ALA B N 1
ATOM 6262 C CA . ALA B 1 236 ? -12.875 15.109 21.062 1 97.12 236 ALA B CA 1
ATOM 6263 C C . ALA B 1 236 ? -14.234 14.484 20.766 1 97.12 236 ALA B C 1
ATOM 6265 O O . ALA B 1 236 ? -15.266 14.992 21.219 1 97.12 236 ALA B O 1
ATOM 6266 N N . HIS B 1 237 ? -14.242 13.445 19.969 1 95.25 237 HIS B N 1
ATOM 6267 C CA . HIS B 1 237 ? -15.477 12.727 19.656 1 95.25 237 HIS B CA 1
ATOM 6268 C C . HIS B 1 237 ? -16.125 12.195 20.922 1 95.25 237 HIS B C 1
ATOM 6270 O O . HIS B 1 237 ? -17.344 12.359 21.125 1 95.25 237 HIS B O 1
ATOM 6276 N N . ARG B 1 238 ? -15.359 11.586 21.781 1 91.19 238 ARG B N 1
ATOM 6277 C CA . ARG B 1 238 ? -15.875 11.055 23.031 1 91.19 238 ARG B CA 1
ATOM 6278 C C . ARG B 1 238 ? -16.391 12.172 23.938 1 91.19 238 ARG B C 1
ATOM 6280 O O . ARG B 1 238 ? -17.422 12.023 24.594 1 91.19 238 ARG B O 1
ATOM 6287 N N . TRP B 1 239 ? -15.648 13.242 24 1 91.62 239 TRP B N 1
ATOM 6288 C CA . TRP B 1 239 ? -16.094 14.398 24.781 1 91.62 239 TRP B CA 1
ATOM 6289 C C . TRP B 1 239 ? -17.438 14.898 24.297 1 91.62 239 TRP B C 1
ATOM 6291 O O . TRP B 1 239 ? -18.344 15.141 25.109 1 91.62 239 TRP B O 1
ATOM 6301 N N . TRP B 1 240 ? -17.531 15.062 23.016 1 92.06 240 TRP B N 1
ATOM 6302 C CA . TRP B 1 240 ? -18.781 15.539 22.406 1 92.06 240 TRP B CA 1
ATOM 6303 C C . TRP B 1 240 ? -19.938 14.609 22.75 1 92.06 240 TRP B C 1
ATOM 6305 O O . TRP B 1 240 ? -21.016 15.078 23.109 1 92.06 240 TRP B O 1
ATOM 6315 N N . ARG B 1 241 ? -19.703 13.359 22.625 1 87.38 241 ARG B N 1
ATOM 6316 C CA . ARG B 1 241 ? -20.75 12.375 22.922 1 87.38 241 ARG B CA 1
ATOM 6317 C C . ARG B 1 241 ? -21.156 12.445 24.391 1 87.38 241 ARG B C 1
ATOM 6319 O O . ARG B 1 241 ? -22.344 12.273 24.703 1 87.38 241 ARG B O 1
ATOM 6326 N N . ALA B 1 242 ? -20.203 12.625 25.234 1 84.56 242 ALA B N 1
ATOM 6327 C CA . ALA B 1 242 ? -20.484 12.719 26.656 1 84.56 242 ALA B CA 1
ATOM 6328 C C . ALA B 1 242 ? -21.359 13.93 26.969 1 84.56 242 ALA B C 1
ATOM 6330 O O . ALA B 1 242 ? -22.203 13.883 27.875 1 84.56 242 ALA B O 1
ATOM 6331 N N . GLN B 1 243 ? -21.219 14.969 26.203 1 82.62 243 GLN B N 1
ATOM 6332 C CA . GLN B 1 243 ? -21.984 16.203 26.422 1 82.62 243 GLN B CA 1
ATOM 6333 C C . GLN B 1 243 ? -23.391 16.062 25.859 1 82.62 243 GLN B C 1
ATOM 6335 O O . GLN B 1 243 ? -24.312 16.781 26.266 1 82.62 243 GLN B O 1
ATOM 6340 N N . HIS B 1 244 ? -23.5 15.195 24.969 1 75.56 244 HIS B N 1
ATOM 6341 C CA . HIS B 1 244 ? -24.766 15.141 24.25 1 75.56 244 HIS B CA 1
ATOM 6342 C C . HIS B 1 244 ? -25.438 13.781 24.438 1 75.56 244 HIS B C 1
ATOM 6344 O O . HIS B 1 244 ? -26.25 13.367 23.594 1 75.56 244 HIS B O 1
ATOM 6350 N N . GLU B 1 245 ? -24.969 13 25.422 1 61 245 GLU B N 1
ATOM 6351 C CA . GLU B 1 245 ? -25.562 11.703 25.719 1 61 245 GLU B CA 1
ATOM 6352 C C . GLU B 1 245 ? -27.094 11.766 25.688 1 61 245 GLU B C 1
ATOM 6354 O O . GLU B 1 245 ? -27.75 10.766 25.375 1 61 245 GLU B O 1
ATOM 6359 N N . ARG B 1 246 ? -27.531 12.906 26.016 1 49.91 246 ARG B N 1
ATOM 6360 C CA . ARG B 1 246 ? -28.984 13.039 26.031 1 49.91 246 ARG B CA 1
ATOM 6361 C C . ARG B 1 246 ? -29.578 12.805 24.656 1 49.91 246 ARG B C 1
ATOM 6363 O O . ARG B 1 246 ? -30.781 12.562 24.516 1 49.91 246 ARG B O 1
ATOM 6370 N N . TYR B 1 247 ? -28.641 13.062 23.656 1 46.88 247 TYR B N 1
ATOM 6371 C CA . TYR B 1 247 ? -29.188 12.828 22.328 1 46.88 247 TYR B CA 1
ATOM 6372 C C . TYR B 1 247 ? -29.078 11.359 21.938 1 46.88 247 TYR B C 1
ATOM 6374 O O . TYR B 1 247 ? -27.969 10.797 21.938 1 46.88 247 TYR B O 1
ATOM 6382 N N . SER B 1 248 ? -29.906 10.461 22.406 1 47.22 248 SER B N 1
ATOM 6383 C CA . SER B 1 248 ? -30.172 9.039 22.203 1 47.22 248 SER B CA 1
ATOM 6384 C C . SER B 1 248 ? -29.766 8.602 20.797 1 47.22 248 SER B C 1
ATOM 6386 O O . SER B 1 248 ? -30.516 7.871 20.141 1 47.22 248 SER B O 1
ATOM 6388 N N . SER B 1 249 ? -28.797 9.367 20.234 1 51.88 249 SER B N 1
ATOM 6389 C CA . SER B 1 249 ? -28.516 8.906 18.875 1 51.88 249 SER B CA 1
ATOM 6390 C C . SER B 1 249 ? -27.734 7.602 18.891 1 51.88 249 SER B C 1
ATOM 6392 O O . SER B 1 249 ? -26.844 7.41 19.719 1 51.88 249 SER B O 1
ATOM 6394 N N . PRO B 1 250 ? -28.234 6.605 18.188 1 53.41 250 PRO B N 1
ATOM 6395 C CA . PRO B 1 250 ? -27.484 5.359 18.047 1 53.41 250 PRO B CA 1
ATOM 6396 C C . PRO B 1 250 ? -26.016 5.59 17.703 1 53.41 250 PRO B C 1
ATOM 6398 O O . PRO B 1 250 ? -25.688 6.559 17.016 1 53.41 250 PRO B O 1
ATOM 6401 N N . VAL B 1 251 ? -25.016 5.086 18.469 1 46.19 251 VAL B N 1
ATOM 6402 C CA . VAL B 1 251 ? -23.562 5.148 18.375 1 46.19 251 VAL B CA 1
ATOM 6403 C C . VAL B 1 251 ? -23.156 5.227 16.891 1 46.19 251 VAL B C 1
ATOM 6405 O O . VAL B 1 251 ? -22.219 5.953 16.547 1 46.19 251 VAL B O 1
ATOM 6408 N N . GLY B 1 252 ? -23.984 4.805 15.977 1 58.31 252 GLY B N 1
ATOM 6409 C CA . GLY B 1 252 ? -23.625 4.746 14.57 1 58.31 252 GLY B CA 1
ATOM 6410 C C . GLY B 1 252 ? -24.141 5.93 13.773 1 58.31 252 GLY B C 1
ATOM 6411 O O . GLY B 1 252 ? -23.734 6.145 12.633 1 58.31 252 GLY B O 1
ATOM 6412 N N . SER B 1 253 ? -24.594 6.828 14.547 1 74.56 253 SER B N 1
ATOM 6413 C CA . SER B 1 253 ? -25.203 7.926 13.812 1 74.56 253 SER B CA 1
ATOM 6414 C C . SER B 1 253 ? -24.422 9.219 14 1 74.56 253 SER B C 1
ATOM 6416 O O . SER B 1 253 ? -24.719 10.234 13.352 1 74.56 253 SER B O 1
ATOM 6418 N N . THR B 1 254 ? -23.422 9.148 14.883 1 88.12 254 THR B N 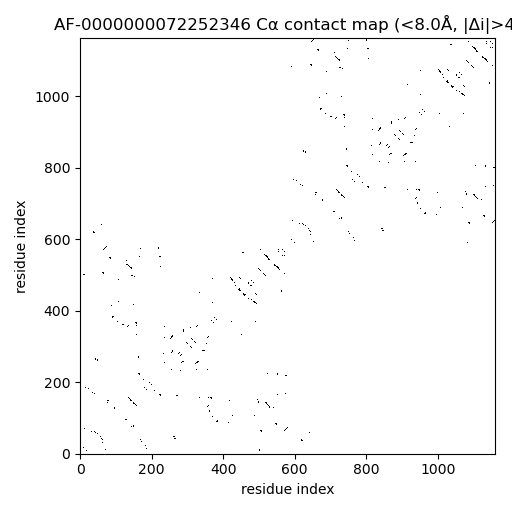1
ATOM 6419 C CA . THR B 1 254 ? -22.547 10.297 15.07 1 88.12 254 THR B CA 1
ATOM 6420 C C . THR B 1 254 ? -21.172 10.016 14.484 1 88.12 254 THR B C 1
ATOM 6422 O O . THR B 1 254 ? -20.562 8.984 14.773 1 88.12 254 THR B O 1
ATOM 6425 N N . VAL B 1 255 ? -20.688 10.898 13.633 1 92.44 255 VAL B N 1
ATOM 6426 C CA . VAL B 1 255 ? -19.453 10.633 12.906 1 92.44 255 VAL B CA 1
ATOM 6427 C C . VAL B 1 255 ? -18.531 11.852 12.992 1 92.44 255 VAL B C 1
ATOM 6429 O O . VAL B 1 255 ? -18.953 12.922 13.43 1 92.44 255 VAL B O 1
ATOM 6432 N N . ILE B 1 256 ? -17.25 11.656 12.742 1 97.06 256 ILE B N 1
ATOM 6433 C CA . ILE B 1 256 ? -16.297 12.734 12.5 1 97.06 256 ILE B CA 1
ATOM 6434 C C . ILE B 1 256 ? -16.328 13.133 11.031 1 97.06 256 ILE B C 1
ATOM 6436 O O . ILE B 1 256 ? -16.391 12.281 10.148 1 97.06 256 ILE B O 1
ATOM 6440 N N . LEU B 1 257 ? -16.328 14.406 10.781 1 97.69 257 LEU B N 1
ATOM 6441 C CA . LEU B 1 257 ? -16.344 14.906 9.414 1 97.69 257 LEU B CA 1
ATOM 6442 C C . LEU B 1 257 ? -14.961 15.398 9.008 1 97.69 257 LEU B C 1
ATOM 6444 O O . LEU B 1 257 ? -14.391 16.281 9.664 1 97.69 257 LEU B O 1
ATOM 6448 N N . PHE B 1 258 ? -14.367 14.805 8.008 1 98.06 258 PHE B N 1
ATOM 6449 C CA . PHE B 1 258 ? -13.188 15.359 7.348 1 98.06 258 PHE B CA 1
ATOM 6450 C C . PHE B 1 258 ? -13.594 16.328 6.246 1 98.06 258 PHE B C 1
ATOM 6452 O O . PHE B 1 258 ? -14.258 15.945 5.285 1 98.06 258 PHE B O 1
ATOM 6459 N N . VAL B 1 259 ? -13.258 17.594 6.41 1 98.44 259 VAL B N 1
ATOM 6460 C CA . VAL B 1 259 ? -13.43 18.547 5.32 1 98.44 259 VAL B CA 1
ATOM 6461 C C . VAL B 1 259 ? -12.266 18.422 4.336 1 98.44 259 VAL B C 1
ATOM 6463 O O . VAL B 1 259 ? -11.117 18.703 4.684 1 98.44 259 VAL B O 1
ATOM 6466 N N . VAL B 1 260 ? -12.594 18.062 3.086 1 96.81 260 VAL B N 1
ATOM 6467 C CA . VAL B 1 260 ? -11.523 17.672 2.172 1 96.81 260 VAL B CA 1
ATOM 6468 C C . VAL B 1 260 ? -11.609 18.5 0.892 1 96.81 260 VAL B C 1
ATOM 6470 O O . VAL B 1 260 ? -12.594 19.219 0.673 1 96.81 260 VAL B O 1
ATOM 6473 N N . GLN B 1 261 ? -10.5 18.5 0.104 1 94.44 261 GLN B N 1
ATOM 6474 C CA . GLN B 1 261 ? -10.477 19.094 -1.225 1 94.44 261 GLN B CA 1
ATOM 6475 C C . GLN B 1 261 ? -10.969 18.109 -2.283 1 94.44 261 GLN B C 1
ATOM 6477 O O . GLN B 1 261 ? -10.844 16.906 -2.121 1 94.44 261 GLN B O 1
ATOM 6482 N N . PRO B 1 262 ? -11.594 18.703 -3.322 1 89.69 262 PRO B N 1
ATOM 6483 C CA . PRO B 1 262 ? -11.883 17.797 -4.441 1 89.69 262 PRO B CA 1
ATOM 6484 C C . PRO B 1 262 ? -10.625 17.203 -5.055 1 89.69 262 PRO B C 1
ATOM 6486 O O . PRO B 1 262 ? -9.602 17.875 -5.168 1 89.69 262 PRO B O 1
ATOM 6489 N N . LYS B 1 263 ? -10.57 15.938 -5.387 1 86.56 263 LYS B N 1
ATOM 6490 C CA . LYS B 1 263 ? -9.438 15.258 -6.012 1 86.56 263 LYS B CA 1
ATOM 6491 C C . LYS B 1 263 ? -8.203 15.32 -5.121 1 86.56 263 LYS B C 1
ATOM 6493 O O . LYS B 1 263 ? -7.113 15.672 -5.586 1 86.56 263 LYS B O 1
ATOM 6498 N N . GLU B 1 264 ? -8.414 15.039 -3.947 1 89.88 264 GLU B N 1
ATOM 6499 C CA . GLU B 1 264 ? -7.363 15.094 -2.932 1 89.88 264 GLU B CA 1
ATOM 6500 C C . GLU B 1 264 ? -6.203 14.172 -3.289 1 89.88 264 GLU B C 1
ATOM 6502 O O . GLU B 1 264 ? -6.344 12.945 -3.268 1 89.88 264 GLU B O 1
ATOM 6507 N N . ARG B 1 265 ? -5.004 14.727 -3.602 1 89.12 265 ARG B N 1
ATOM 6508 C CA . ARG B 1 265 ? -3.818 13.945 -3.947 1 89.12 265 ARG B CA 1
ATOM 6509 C C . ARG B 1 265 ? -3.246 13.242 -2.723 1 89.12 265 ARG B C 1
ATOM 6511 O O . ARG B 1 265 ? -2.688 12.148 -2.832 1 89.12 265 ARG B O 1
ATOM 6518 N N . ASN B 1 266 ? -3.32 13.914 -1.574 1 93.31 266 ASN B N 1
ATOM 6519 C CA . ASN B 1 266 ? -2.791 13.359 -0.333 1 93.31 266 ASN B CA 1
ATOM 6520 C C . ASN B 1 266 ? -3.85 12.562 0.421 1 93.31 266 ASN B C 1
ATOM 6522 O O . ASN B 1 266 ? -3.855 12.539 1.653 1 93.31 266 ASN B O 1
ATOM 6526 N N . ILE B 1 267 ? -4.703 11.93 -0.282 1 95.44 267 ILE B N 1
ATOM 6527 C CA . ILE B 1 267 ? -5.859 11.242 0.285 1 95.44 267 ILE B CA 1
ATOM 6528 C C . ILE B 1 267 ? -5.395 10.102 1.191 1 95.44 267 ILE B C 1
ATOM 6530 O O . ILE B 1 267 ? -6.023 9.82 2.215 1 95.44 267 ILE B O 1
ATOM 6534 N N . TYR B 1 268 ? -4.344 9.43 0.871 1 96.25 268 TYR B N 1
ATOM 6535 C CA . TYR B 1 268 ? -3.951 8.234 1.61 1 96.25 268 TYR B CA 1
ATOM 6536 C C . TYR B 1 268 ? -3.389 8.602 2.979 1 96.25 268 TYR B C 1
ATOM 6538 O O . TYR B 1 268 ? -3.492 7.824 3.928 1 96.25 268 TYR B O 1
ATOM 6546 N N . ASP B 1 269 ? -2.752 9.805 3.127 1 97.31 269 ASP B N 1
ATOM 6547 C CA . ASP B 1 269 ? -2.412 10.297 4.457 1 97.31 269 ASP B CA 1
ATOM 6548 C C . ASP B 1 269 ? -3.65 10.383 5.348 1 97.31 269 ASP B C 1
ATOM 6550 O O . ASP B 1 269 ? -3.613 9.977 6.512 1 97.31 269 ASP B O 1
ATOM 6554 N N . GLN B 1 270 ? -4.703 10.844 4.82 1 97.62 270 GLN B N 1
ATOM 6555 C CA . GLN B 1 270 ? -5.977 10.992 5.523 1 97.62 270 GLN B CA 1
ATOM 6556 C C . GLN B 1 270 ? -6.613 9.633 5.793 1 97.62 270 GLN B C 1
ATOM 6558 O O . GLN B 1 270 ? -7.188 9.406 6.863 1 97.62 270 GLN B O 1
ATOM 6563 N N . LYS B 1 271 ? -6.48 8.797 4.844 1 96.75 271 LYS B N 1
ATOM 6564 C CA . LYS B 1 271 ? -7.121 7.488 4.965 1 96.75 271 LYS B CA 1
ATOM 6565 C C . LYS B 1 271 ? -6.445 6.641 6.035 1 96.75 271 LYS B C 1
ATOM 6567 O O . LYS B 1 271 ? -7.102 5.848 6.715 1 96.75 271 LYS B O 1
ATOM 6572 N N . TRP B 1 272 ? -5.164 6.766 6.23 1 97.62 272 TRP B N 1
ATOM 6573 C CA . TRP B 1 272 ? -4.5 6.109 7.352 1 97.62 272 TRP B CA 1
ATOM 6574 C C . TRP B 1 272 ? -5.102 6.559 8.68 1 97.62 272 TRP B C 1
ATOM 6576 O O . TRP B 1 272 ? -5.293 5.75 9.586 1 97.62 272 TRP B O 1
ATOM 6586 N N . ILE B 1 273 ? -5.363 7.84 8.797 1 98.12 273 ILE B N 1
ATOM 6587 C CA . ILE B 1 273 ? -5.969 8.375 10.016 1 98.12 273 ILE B CA 1
ATOM 6588 C C . ILE B 1 273 ? -7.371 7.797 10.188 1 98.12 273 ILE B C 1
ATOM 6590 O O . ILE B 1 273 ? -7.734 7.348 11.281 1 98.12 273 ILE B O 1
ATOM 6594 N N . GLU B 1 274 ? -8.125 7.797 9.117 1 96.25 274 GLU B N 1
ATOM 6595 C CA . GLU B 1 274 ? -9.477 7.246 9.141 1 96.25 274 GLU B CA 1
ATOM 6596 C C . GLU B 1 274 ? -9.469 5.777 9.562 1 96.25 274 GLU B C 1
ATOM 6598 O O . GLU B 1 274 ? -10.289 5.355 10.383 1 96.25 274 GLU B O 1
ATOM 6603 N N . LEU B 1 275 ? -8.555 5.047 8.961 1 92.81 275 LEU B N 1
ATOM 6604 C CA . LEU B 1 275 ? -8.438 3.629 9.289 1 92.81 275 LEU B CA 1
ATOM 6605 C C . LEU B 1 275 ? -8.086 3.438 10.758 1 92.81 275 LEU B C 1
ATOM 6607 O O . LEU B 1 275 ? -8.625 2.541 11.414 1 92.81 275 LEU B O 1
ATOM 6611 N N . THR B 1 276 ? -7.184 4.227 11.266 1 94.44 276 THR B N 1
ATOM 6612 C CA . THR B 1 276 ? -6.777 4.137 12.664 1 94.44 276 THR B CA 1
ATOM 6613 C C . THR B 1 276 ? -7.941 4.48 13.594 1 94.44 276 THR B C 1
ATOM 6615 O O . THR B 1 276 ? -8.133 3.83 14.617 1 94.44 276 THR B O 1
ATOM 6618 N N . LEU B 1 277 ? -8.734 5.516 13.234 1 94 277 LEU B N 1
ATOM 6619 C CA . LEU B 1 277 ? -9.922 5.871 14 1 94 277 LEU B CA 1
ATOM 6620 C C . LEU B 1 277 ? -10.898 4.703 14.062 1 94 277 LEU B C 1
ATOM 6622 O O . LEU B 1 277 ? -11.477 4.43 15.117 1 94 277 LEU B O 1
ATOM 6626 N N . TRP B 1 278 ? -10.969 4.066 12.961 1 85.31 278 TRP B N 1
ATOM 6627 C CA . TRP B 1 278 ? -11.891 2.938 12.883 1 85.31 278 TRP B CA 1
ATOM 6628 C C . TRP B 1 278 ? -11.359 1.749 13.68 1 85.31 278 TRP B C 1
ATOM 6630 O O . TRP B 1 278 ? -12.062 1.194 14.523 1 85.31 278 TRP B O 1
ATOM 6640 N N . LYS B 1 279 ? -10.172 1.331 13.422 1 83.88 279 LYS B N 1
ATOM 6641 C CA . LYS B 1 279 ? -9.594 0.104 13.953 1 83.88 279 LYS B CA 1
ATOM 6642 C C . LYS B 1 279 ? -9.352 0.221 15.461 1 83.88 279 LYS B C 1
ATOM 6644 O O . LYS B 1 279 ? -9.562 -0.738 16.203 1 83.88 279 LYS B O 1
ATOM 6649 N N . GLU B 1 280 ? -8.938 1.408 15.891 1 87.5 280 GLU B N 1
ATOM 6650 C CA . GLU B 1 280 ? -8.484 1.538 17.266 1 87.5 280 GLU B CA 1
ATOM 6651 C C . GLU B 1 280 ? -9.547 2.199 18.141 1 87.5 280 GLU B C 1
ATOM 6653 O O . GLU B 1 280 ? -9.57 2.008 19.359 1 87.5 280 GLU B O 1
ATOM 6658 N N . HIS B 1 281 ? -10.477 2.938 17.5 1 88.25 281 HIS B N 1
ATOM 6659 C CA . HIS B 1 281 ? -11.391 3.73 18.312 1 88.25 281 HIS B CA 1
ATOM 6660 C C . HIS B 1 281 ? -12.844 3.465 17.922 1 88.25 281 HIS B C 1
ATOM 6662 O O . HIS B 1 281 ? -13.766 3.992 18.562 1 88.25 281 HIS B O 1
ATOM 6668 N N . ASN B 1 282 ? -13.094 2.662 16.922 1 83.44 282 ASN B N 1
ATOM 6669 C CA . ASN B 1 282 ? -14.43 2.32 16.453 1 83.44 282 ASN B CA 1
ATOM 6670 C C . ASN B 1 282 ? -15.227 3.566 16.078 1 83.44 282 ASN B C 1
ATOM 6672 O O . ASN B 1 282 ? -16.391 3.701 16.453 1 83.44 282 ASN B O 1
ATOM 6676 N N . ILE B 1 283 ? -14.602 4.5 15.438 1 89.62 283 ILE B N 1
ATOM 6677 C CA . ILE B 1 283 ? -15.25 5.758 15.07 1 89.62 283 ILE B CA 1
ATOM 6678 C C . ILE B 1 283 ? -15.352 5.859 13.555 1 89.62 283 ILE B C 1
ATOM 6680 O O . ILE B 1 283 ? -14.367 5.637 12.836 1 89.62 283 ILE B O 1
ATOM 6684 N N . ARG B 1 284 ? -16.516 6.223 13.109 1 87.69 284 ARG B N 1
ATOM 6685 C CA . ARG B 1 284 ? -16.781 6.402 11.688 1 87.69 284 ARG B CA 1
ATOM 6686 C C . ARG B 1 284 ? -16.422 7.812 11.234 1 87.69 284 ARG B C 1
ATOM 6688 O O . ARG B 1 284 ? -16.578 8.773 11.984 1 87.69 284 ARG B O 1
ATOM 6695 N N . VAL B 1 285 ? -15.961 7.887 9.984 1 93.38 285 VAL B N 1
ATOM 6696 C CA . VAL B 1 285 ? -15.602 9.172 9.391 1 93.38 285 VAL B CA 1
ATOM 6697 C C . VAL B 1 285 ? -16.422 9.406 8.125 1 93.38 285 VAL B C 1
ATOM 6699 O O . VAL B 1 285 ? -16.672 8.469 7.359 1 93.38 285 VAL B O 1
ATOM 6702 N N . ARG B 1 286 ? -16.906 10.594 7.98 1 92.12 286 ARG B N 1
ATOM 6703 C CA . ARG B 1 286 ? -17.469 11.07 6.723 1 92.12 286 ARG B CA 1
ATOM 6704 C C . ARG B 1 286 ? -16.578 12.133 6.086 1 92.12 286 ARG B C 1
ATOM 6706 O O . ARG B 1 286 ? -15.969 12.945 6.789 1 92.12 286 ARG B O 1
ATOM 6713 N N . ARG B 1 287 ? -16.469 12.031 4.797 1 93.75 287 ARG B N 1
ATOM 6714 C CA . ARG B 1 287 ? -15.68 13.008 4.051 1 93.75 287 ARG B CA 1
ATOM 6715 C C . ARG B 1 287 ? -16.578 13.859 3.154 1 93.75 287 ARG B C 1
ATOM 6717 O O . ARG B 1 287 ? -17.484 13.344 2.51 1 93.75 287 ARG B O 1
ATOM 6724 N N . ALA B 1 288 ? -16.328 15.164 3.154 1 95.12 288 ALA B N 1
ATOM 6725 C CA . ALA B 1 288 ? -17.109 16.047 2.299 1 95.12 288 ALA B CA 1
ATOM 6726 C C . ALA B 1 288 ? -16.328 17.328 1.99 1 95.12 288 ALA B C 1
ATOM 6728 O O . ALA B 1 288 ? -15.547 17.812 2.816 1 95.12 288 ALA B O 1
ATOM 6729 N N . THR B 1 289 ? -16.531 17.875 0.826 1 96 289 THR B N 1
ATOM 6730 C CA . THR B 1 289 ? -16.016 19.203 0.496 1 96 289 THR B CA 1
ATOM 6731 C C . THR B 1 289 ? -16.891 20.281 1.128 1 96 289 THR B C 1
ATOM 6733 O O . THR B 1 289 ? -18.016 20 1.567 1 96 289 THR B O 1
ATOM 6736 N N . LEU B 1 290 ? -16.344 21.453 1.185 1 98 290 LEU B N 1
ATOM 6737 C CA . LEU B 1 290 ? -17.156 22.562 1.688 1 98 290 LEU B CA 1
ATOM 6738 C C . LEU B 1 290 ? -18.406 22.766 0.834 1 98 290 LEU B C 1
ATOM 6740 O O . LEU B 1 290 ? -19.469 23.094 1.354 1 98 290 LEU B O 1
ATOM 6744 N N . THR B 1 291 ? -18.25 22.531 -0.443 1 96.81 291 THR B N 1
ATOM 6745 C CA . THR B 1 291 ? -19.406 22.625 -1.346 1 96.81 291 THR B CA 1
ATOM 6746 C C . THR B 1 291 ? -20.469 21.609 -0.971 1 96.81 291 THR B C 1
ATOM 6748 O O . THR B 1 291 ? -21.656 21.938 -0.898 1 96.81 291 THR B O 1
ATOM 6751 N N . GLU B 1 292 ? -20.078 20.375 -0.756 1 94.31 292 GLU B N 1
ATOM 6752 C CA . GLU B 1 292 ? -21 19.312 -0.386 1 94.31 292 GLU B CA 1
ATOM 6753 C C . GLU B 1 292 ? -21.656 19.594 0.967 1 94.31 292 GLU B C 1
ATOM 6755 O O . GLU B 1 292 ? -22.828 19.266 1.183 1 94.31 292 GLU B O 1
ATOM 6760 N N . ILE B 1 293 ? -20.938 20.156 1.873 1 97 293 ILE B N 1
ATOM 6761 C CA . ILE B 1 293 ? -21.453 20.484 3.193 1 97 293 ILE B CA 1
ATOM 6762 C C . ILE B 1 293 ? -22.516 21.578 3.072 1 97 293 ILE B C 1
ATOM 6764 O O . ILE B 1 293 ? -23.547 21.531 3.748 1 97 293 ILE B O 1
ATOM 6768 N N . ALA B 1 294 ? -22.266 22.562 2.24 1 97.31 294 ALA B N 1
ATOM 6769 C CA . ALA B 1 294 ? -23.25 23.609 2 1 97.31 294 ALA B CA 1
ATOM 6770 C C . ALA B 1 294 ? -24.562 23.031 1.463 1 97.31 294 ALA B C 1
ATOM 6772 O O . ALA B 1 294 ? -25.641 23.5 1.823 1 97.31 294 ALA B O 1
ATOM 6773 N N . GLN B 1 295 ? -24.422 22.047 0.65 1 94.69 295 GLN B N 1
ATOM 6774 C CA . GLN B 1 295 ? -25.562 21.469 -0.04 1 94.69 295 GLN B CA 1
ATOM 6775 C C . GLN B 1 295 ? -26.328 20.5 0.865 1 94.69 295 GLN B C 1
ATOM 6777 O O . GLN B 1 295 ? -27.547 20.422 0.811 1 94.69 295 GLN B O 1
ATOM 6782 N N . ASN B 1 296 ? -25.594 19.781 1.695 1 94.25 296 ASN B N 1
ATOM 6783 C CA . ASN B 1 296 ? -26.188 18.641 2.357 1 94.25 296 ASN B CA 1
ATOM 6784 C C . ASN B 1 296 ? -26.234 18.812 3.873 1 94.25 296 ASN B C 1
ATOM 6786 O O . ASN B 1 296 ? -26.797 17.984 4.586 1 94.25 296 ASN B O 1
ATOM 6790 N N . GLY B 1 297 ? -25.641 19.875 4.348 1 95.88 297 GLY B N 1
ATOM 6791 C CA . GLY B 1 297 ? -25.578 20.109 5.781 1 95.88 297 GLY B CA 1
ATOM 6792 C C . GLY B 1 297 ? -26.75 20.938 6.289 1 95.88 297 GLY B C 1
ATOM 6793 O O . GLY B 1 297 ? -27.312 21.75 5.555 1 95.88 297 GLY B O 1
ATOM 6794 N N . GLN B 1 298 ? -27.172 20.641 7.555 1 95.06 298 GLN B N 1
ATOM 6795 C CA . GLN B 1 298 ? -28.203 21.422 8.219 1 95.06 298 GLN B CA 1
ATOM 6796 C C . GLN B 1 298 ? -28 21.438 9.734 1 95.06 298 GLN B C 1
ATOM 6798 O O . GLN B 1 298 ? -27.375 20.531 10.281 1 95.06 298 GLN B O 1
ATOM 6803 N N . LEU B 1 299 ? -28.438 22.469 10.359 1 95.06 299 LEU B N 1
ATOM 6804 C CA . LEU B 1 299 ? -28.406 22.578 11.82 1 95.06 299 LEU B CA 1
ATOM 6805 C C . LEU B 1 299 ? -29.75 22.125 12.414 1 95.06 299 LEU B C 1
ATOM 6807 O O . LEU B 1 299 ? -30.812 22.531 11.938 1 95.06 299 LEU B O 1
ATOM 6811 N N . VAL B 1 300 ? -29.609 21.188 13.305 1 90.31 300 VAL B N 1
ATOM 6812 C CA . VAL B 1 300 ? -30.828 20.672 13.93 1 90.31 300 VAL B CA 1
ATOM 6813 C C . VAL B 1 300 ? -30.781 20.922 15.43 1 90.31 300 VAL B C 1
ATOM 6815 O O . VAL B 1 300 ? -29.734 20.812 16.062 1 90.31 300 VAL B O 1
ATOM 6818 N N . GLY B 1 301 ? -32.031 21.016 15.898 1 78.75 301 GLY B N 1
ATOM 6819 C CA . GLY B 1 301 ? -32.156 21.266 17.328 1 78.75 301 GLY B CA 1
ATOM 6820 C C . GLY B 1 301 ? -31.594 22.609 17.75 1 78.75 301 GLY B C 1
ATOM 6821 O O . GLY B 1 301 ? -31.469 23.516 16.938 1 78.75 301 GLY B O 1
ATOM 6822 N N . GLY B 1 302 ? -31.547 23.047 19.047 1 63.72 302 GLY B N 1
ATOM 6823 C CA . GLY B 1 302 ? -31 24.25 19.641 1 63.72 302 GLY B CA 1
ATOM 6824 C C . GLY B 1 302 ? -32.031 25.062 20.406 1 63.72 302 GLY B C 1
ATOM 6825 O O . GLY B 1 302 ? -32.688 25.906 19.844 1 63.72 302 GLY B O 1
ATOM 6826 N N . ALA B 1 303 ? -32.5 24.234 21.438 1 55.47 303 ALA B N 1
ATOM 6827 C CA . ALA B 1 303 ? -33.344 25.016 22.328 1 55.47 303 ALA B CA 1
ATOM 6828 C C . ALA B 1 303 ? -32.656 26.312 22.75 1 55.47 303 ALA B C 1
ATOM 6830 O O . ALA B 1 303 ? -31.484 26.5 22.484 1 55.47 303 ALA B O 1
ATOM 6831 N N . GLU B 1 304 ? -33.438 27.109 23.453 1 55.81 304 GLU B N 1
ATOM 6832 C CA . GLU B 1 304 ? -32.969 28.422 23.906 1 55.81 304 GLU B CA 1
ATOM 6833 C C . GLU B 1 304 ? -31.688 28.297 24.703 1 55.81 304 GLU B C 1
ATOM 6835 O O . GLU B 1 304 ? -31.641 27.594 25.719 1 55.81 304 GLU B O 1
ATOM 6840 N N . GLY B 1 305 ? -30.422 28.672 24.219 1 58.69 305 GLY B N 1
ATOM 6841 C CA . GLY B 1 305 ? -29.141 28.797 24.906 1 58.69 305 GLY B CA 1
ATOM 6842 C C . GLY B 1 305 ? -28.125 27.766 24.453 1 58.69 305 GLY B C 1
ATOM 6843 O O . GLY B 1 305 ? -26.938 27.859 24.797 1 58.69 305 GLY B O 1
ATOM 6844 N N . SER B 1 306 ? -28.625 26.656 23.672 1 77.31 306 SER B N 1
ATOM 6845 C CA . SER B 1 306 ? -27.641 25.641 23.297 1 77.31 306 SER B CA 1
ATOM 6846 C C . SER B 1 306 ? -27.344 25.688 21.797 1 77.31 306 SER B C 1
ATOM 6848 O O . SER B 1 306 ? -28.219 26.062 21 1 77.31 306 SER B O 1
ATOM 6850 N N . ARG B 1 307 ? -26.141 25.516 21.422 1 88.31 307 ARG B N 1
ATOM 6851 C CA . ARG B 1 307 ? -25.766 25.484 20.016 1 88.31 307 ARG B CA 1
ATOM 6852 C C . ARG B 1 307 ? -26.406 24.281 19.297 1 88.31 307 ARG B C 1
ATOM 6854 O O . ARG B 1 307 ? -26.5 23.203 19.875 1 88.31 307 ARG B O 1
ATOM 6861 N N . PRO B 1 308 ? -26.859 24.5 18.078 1 93.31 308 PRO B N 1
ATOM 6862 C CA . PRO B 1 308 ? -27.469 23.406 17.328 1 93.31 308 PRO B CA 1
ATOM 6863 C C . PRO B 1 308 ? -26.453 22.359 16.875 1 93.31 308 PRO B C 1
ATOM 6865 O O . PRO B 1 308 ? -25.234 22.625 16.906 1 93.31 308 PRO B O 1
ATOM 6868 N N . THR B 1 309 ? -27 21.172 16.562 1 93 309 THR B N 1
ATOM 6869 C CA . THR B 1 309 ? -26.141 20.078 16.109 1 93 309 THR B CA 1
ATOM 6870 C C . THR B 1 309 ? -26.094 20.047 14.578 1 93 309 THR B C 1
ATOM 6872 O O . THR B 1 309 ? -27.125 20.234 13.914 1 93 309 THR B O 1
ATOM 6875 N N . LEU B 1 310 ? -24.891 19.891 14.031 1 95.5 310 LEU B N 1
ATOM 6876 C CA . LEU B 1 310 ? -24.719 19.75 12.594 1 95.5 310 LEU B CA 1
ATOM 6877 C C . LEU B 1 310 ? -25.062 18.344 12.125 1 95.5 310 LEU B C 1
ATOM 6879 O O . LEU B 1 310 ? -24.594 17.359 12.703 1 95.5 310 LEU B O 1
ATOM 6883 N N . GLN B 1 311 ? -25.922 18.281 11.156 1 94.12 311 GLN B N 1
ATOM 6884 C CA . GLN B 1 311 ? -26.266 17.031 10.508 1 94.12 311 GLN B CA 1
ATOM 6885 C C . GLN B 1 311 ? -25.922 17.062 9.023 1 94.12 311 GLN B C 1
ATOM 6887 O O . GLN B 1 311 ? -26.125 18.078 8.359 1 94.12 311 GLN B O 1
ATOM 6892 N N . LEU B 1 312 ? -25.344 15.992 8.57 1 93.5 312 LEU B N 1
ATOM 6893 C CA . LEU B 1 312 ? -24.984 15.883 7.156 1 93.5 312 LEU B CA 1
ATOM 6894 C C . LEU B 1 312 ? -25.734 14.734 6.492 1 93.5 312 LEU B C 1
ATOM 6896 O O . LEU B 1 312 ? -25.688 13.602 6.969 1 93.5 312 LEU B O 1
ATOM 6900 N N . ARG B 1 313 ? -26.406 15.062 5.414 1 88.06 313 ARG B N 1
ATOM 6901 C CA . ARG B 1 313 ? -27.141 14.062 4.645 1 88.06 313 ARG B CA 1
ATOM 6902 C C . ARG B 1 313 ? -26.266 13.445 3.562 1 88.06 313 ARG B C 1
ATOM 6904 O O . ARG B 1 313 ? -25.453 14.141 2.947 1 88.06 313 ARG B O 1
ATOM 6911 N N . SER B 1 314 ? -26.281 12.219 3.471 1 76.25 314 SER B N 1
ATOM 6912 C CA . SER B 1 314 ? -25.609 11.539 2.357 1 76.25 314 SER B CA 1
ATOM 6913 C C . SER B 1 314 ? -26.609 10.766 1.511 1 76.25 314 SER B C 1
ATOM 6915 O O . SER B 1 314 ? -27.516 10.109 2.047 1 76.25 314 SER B O 1
ATOM 6917 N N . THR B 1 315 ? -26.578 11.188 0.233 1 61.69 315 THR B N 1
ATOM 6918 C CA . THR B 1 315 ? -27.438 10.43 -0.66 1 61.69 315 THR B CA 1
ATOM 6919 C C . THR B 1 315 ? -26.641 9.438 -1.489 1 61.69 315 THR B C 1
ATOM 6921 O O . THR B 1 315 ? -25.703 9.828 -2.189 1 61.69 315 THR B O 1
ATOM 6924 N N . SER B 1 316 ? -26.484 8.289 -1.025 1 56 316 SER B N 1
ATOM 6925 C CA . SER B 1 316 ? -25.906 7.25 -1.879 1 56 316 SER B CA 1
ATOM 6926 C C . SER B 1 316 ? -26.969 6.277 -2.365 1 56 316 SER B C 1
ATOM 6928 O O . SER B 1 316 ? -27.766 5.758 -1.566 1 56 316 SER B O 1
ATOM 6930 N N . ASN B 1 317 ? -26.922 5.859 -3.646 1 49 317 ASN B N 1
ATOM 6931 C CA . ASN B 1 317 ? -27.766 4.906 -4.352 1 49 317 ASN B CA 1
ATOM 6932 C C . ASN B 1 317 ? -29.188 4.906 -3.807 1 49 317 ASN B C 1
ATOM 6934 O O . ASN B 1 317 ? -29.734 3.85 -3.496 1 49 317 ASN B O 1
ATOM 6938 N N . ALA B 1 318 ? -29.828 6 -3.441 1 50.81 318 ALA B N 1
ATOM 6939 C CA . ALA B 1 318 ? -31.25 6.227 -3.227 1 50.81 318 ALA B CA 1
ATOM 6940 C C . ALA B 1 318 ? -31.594 6.188 -1.739 1 50.81 318 ALA B C 1
ATOM 6942 O O . ALA B 1 318 ? -32.75 6.387 -1.357 1 50.81 318 ALA B O 1
ATOM 6943 N N . GLU B 1 319 ? -30.609 5.777 -0.954 1 59.62 319 GLU B N 1
ATOM 6944 C CA . GLU B 1 319 ? -30.922 5.871 0.469 1 59.62 319 GLU B CA 1
ATOM 6945 C C . GLU B 1 319 ? -30.25 7.086 1.103 1 59.62 319 GLU B C 1
ATOM 6947 O O . GLU B 1 319 ? -29.109 7.41 0.775 1 59.62 319 GLU B O 1
ATOM 6952 N N . THR B 1 320 ? -31.062 7.746 1.778 1 64.12 320 THR B N 1
ATOM 6953 C CA . THR B 1 320 ? -30.562 8.938 2.463 1 64.12 320 THR B CA 1
ATOM 6954 C C . THR B 1 320 ? -30.219 8.617 3.914 1 64.12 320 THR B C 1
ATOM 6956 O O . THR B 1 320 ? -31.016 8.031 4.641 1 64.12 320 THR B O 1
ATOM 6959 N N . GLU B 1 321 ? -28.969 8.727 4.129 1 74.88 321 GLU B N 1
ATOM 6960 C CA . GLU B 1 321 ? -28.531 8.594 5.512 1 74.88 321 GLU B CA 1
ATOM 6961 C C . GLU B 1 321 ? -28.141 9.945 6.098 1 74.88 321 GLU B C 1
ATOM 6963 O O . GLU B 1 321 ? -27.578 10.797 5.398 1 74.88 321 GLU B O 1
ATOM 6968 N N . GLN B 1 322 ? -28.672 10.164 7.375 1 84 322 GLN B N 1
ATOM 6969 C CA . GLN B 1 322 ? -28.297 11.367 8.109 1 84 322 GLN B CA 1
ATOM 6970 C C . GLN B 1 322 ? -27.375 11.039 9.273 1 84 322 GLN B C 1
ATOM 6972 O O . GLN B 1 322 ? -27.594 10.047 9.984 1 84 322 GLN B O 1
ATOM 6977 N N . ALA B 1 323 ? -26.328 11.805 9.266 1 87.94 323 ALA B N 1
ATOM 6978 C CA . ALA B 1 323 ? -25.375 11.586 10.359 1 87.94 323 ALA B CA 1
ATOM 6979 C C . ALA B 1 323 ? -25.141 12.875 11.148 1 87.94 323 ALA B C 1
ATOM 6981 O O . ALA B 1 323 ? -25.078 13.961 10.562 1 87.94 323 ALA B O 1
ATOM 6982 N N . PHE B 1 324 ? -25.109 12.789 12.469 1 91.75 324 PHE B N 1
ATOM 6983 C CA . PHE B 1 324 ? -24.688 13.898 13.305 1 91.75 324 PHE B CA 1
ATOM 6984 C C . PHE B 1 324 ? -23.156 14.031 13.305 1 91.75 324 PHE B C 1
ATOM 6986 O O . PHE B 1 324 ? -22.453 13.031 13.289 1 91.75 324 PHE B O 1
ATOM 6993 N N . ILE B 1 325 ? -22.688 15.234 13.344 1 95.88 325 ILE B N 1
ATOM 6994 C CA . ILE B 1 325 ? -21.266 15.492 13.273 1 95.88 325 ILE B CA 1
ATOM 6995 C C . ILE B 1 325 ? -20.734 15.906 14.648 1 95.88 325 ILE B C 1
ATOM 6997 O O . ILE B 1 325 ? -21.172 16.922 15.203 1 95.88 325 ILE B O 1
ATOM 7001 N N . SER B 1 326 ? -19.844 15.117 15.188 1 95.56 326 SER B N 1
ATOM 7002 C CA . SER B 1 326 ? -19.266 15.422 16.484 1 95.56 326 SER B CA 1
ATOM 7003 C C . SER B 1 326 ? -18.031 16.312 16.359 1 95.56 326 SER B C 1
ATOM 7005 O O . SER B 1 326 ? -17.828 17.219 17.156 1 95.56 326 SER B O 1
ATOM 7007 N N . VAL B 1 327 ? -17.172 16.016 15.391 1 98.25 327 VAL B N 1
ATOM 7008 C CA . VAL B 1 327 ? -15.906 16.703 15.156 1 98.25 327 VAL B CA 1
ATOM 7009 C C . VAL B 1 327 ? -15.781 17.062 13.672 1 98.25 327 VAL B C 1
ATOM 7011 O O . VAL B 1 327 ? -16.156 16.266 12.805 1 98.25 327 VAL B O 1
ATOM 7014 N N . VAL B 1 328 ? -15.391 18.266 13.422 1 98.69 328 VAL B N 1
ATOM 7015 C CA . VAL B 1 328 ? -15.039 18.656 12.062 1 98.69 328 VAL B CA 1
ATOM 7016 C C . VAL B 1 328 ? -13.523 18.844 11.953 1 98.69 328 VAL B C 1
ATOM 7018 O O . VAL B 1 328 ? -12.945 19.719 12.602 1 98.69 328 VAL B O 1
ATOM 7021 N N . TYR B 1 329 ? -12.891 18 11.203 1 98.75 329 TYR B N 1
ATOM 7022 C CA . TYR B 1 329 ? -11.453 18.031 10.977 1 98.75 329 TYR B CA 1
ATOM 7023 C C . TYR B 1 329 ? -11.133 18.609 9.602 1 98.75 329 TYR B C 1
ATOM 7025 O O . TYR B 1 329 ? -11.383 17.953 8.578 1 98.75 329 TYR B O 1
ATOM 7033 N N . TYR B 1 330 ? -10.5 19.781 9.594 1 98.44 330 TYR B N 1
ATOM 7034 C CA . TYR B 1 330 ? -10.25 20.484 8.352 1 98.44 330 TYR B CA 1
ATOM 7035 C C . TYR B 1 330 ? -8.961 20 7.691 1 98.44 330 TYR B C 1
ATOM 7037 O O . TYR B 1 330 ? -7.871 20.188 8.234 1 98.44 330 TYR B O 1
ATOM 7045 N N . ARG B 1 331 ? -9.086 19.406 6.531 1 97.25 331 ARG B N 1
ATOM 7046 C CA . ARG B 1 331 ? -7.98 19.141 5.617 1 97.25 331 ARG B CA 1
ATOM 7047 C C . ARG B 1 331 ? -8.094 19.984 4.352 1 97.25 331 ARG B C 1
ATOM 7049 O O . ARG B 1 331 ? -7.379 19.734 3.373 1 97.25 331 ARG B O 1
ATOM 7056 N N . ALA B 1 332 ? -9.016 20.828 4.367 1 96.56 332 ALA B N 1
ATOM 7057 C CA . ALA B 1 332 ? -9.266 21.891 3.395 1 96.56 332 ALA B CA 1
ATOM 7058 C C . ALA B 1 332 ? -9.703 23.188 4.086 1 96.56 332 ALA B C 1
ATOM 7060 O O . ALA B 1 332 ? -9.703 23.266 5.316 1 96.56 332 ALA B O 1
ATOM 7061 N N . GLY B 1 333 ? -9.922 24.188 3.348 1 96.12 333 GLY B N 1
ATOM 7062 C CA . GLY B 1 333 ? -10.391 25.453 3.902 1 96.12 333 GLY B CA 1
ATOM 7063 C C . GLY B 1 333 ? -9.266 26.375 4.32 1 96.12 333 GLY B C 1
ATOM 7064 O O . GLY B 1 333 ? -9.484 27.328 5.078 1 96.12 333 GLY B O 1
ATOM 7065 N N . TYR B 1 334 ? -8.062 26.078 3.828 1 94.38 334 TYR B N 1
ATOM 7066 C CA . TYR B 1 334 ? -6.918 26.859 4.27 1 94.38 334 TYR B CA 1
ATOM 7067 C C . TYR B 1 334 ? -6.395 27.75 3.143 1 94.38 334 TYR B C 1
ATOM 7069 O O . TYR B 1 334 ? -5.438 28.5 3.33 1 94.38 334 TYR B O 1
ATOM 7077 N N . VAL B 1 335 ? -7.02 27.656 1.953 1 92.19 335 VAL B N 1
ATOM 7078 C CA . VAL B 1 335 ? -6.652 28.5 0.82 1 92.19 335 VAL B CA 1
ATOM 7079 C C . VAL B 1 335 ? -7.91 29.047 0.152 1 92.19 335 VAL B C 1
ATOM 7081 O O . VAL B 1 335 ? -8.977 28.438 0.22 1 92.19 335 VAL B O 1
ATOM 7084 N N . PRO B 1 336 ? -7.773 30.203 -0.5 1 93.12 336 PRO B N 1
ATOM 7085 C CA . PRO B 1 336 ? -8.938 30.797 -1.167 1 93.12 336 PRO B CA 1
ATOM 7086 C C . PRO B 1 336 ? -9.562 29.859 -2.195 1 93.12 336 PRO B C 1
ATOM 7088 O O . PRO B 1 336 ? -10.781 29.875 -2.4 1 93.12 336 PRO B O 1
ATOM 7091 N N . GLN B 1 337 ? -8.758 28.953 -2.766 1 92 337 GLN B N 1
ATOM 7092 C CA . GLN B 1 337 ? -9.234 28.062 -3.818 1 92 337 GLN B CA 1
ATOM 7093 C C . GLN B 1 337 ? -10.258 27.062 -3.277 1 92 337 GLN B C 1
ATOM 7095 O O . GLN B 1 337 ? -11.031 26.5 -4.039 1 92 337 GLN B O 1
ATOM 7100 N N . ASP B 1 338 ? -10.289 26.891 -2 1 94.94 338 ASP B N 1
ATOM 7101 C CA . ASP B 1 338 ? -11.258 25.984 -1.376 1 94.94 338 ASP B CA 1
ATOM 710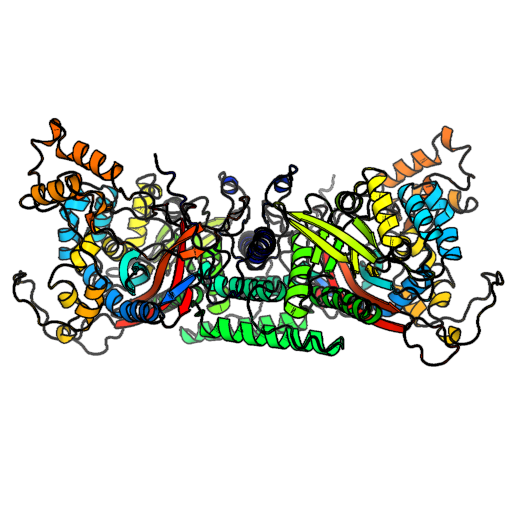2 C C . ASP B 1 338 ? -12.625 26.656 -1.249 1 94.94 338 ASP B C 1
ATOM 7104 O O . ASP B 1 338 ? -13.609 26.016 -0.89 1 94.94 338 ASP B O 1
ATOM 7108 N N . TYR B 1 339 ? -12.656 27.906 -1.534 1 96.69 339 TYR B N 1
ATOM 7109 C CA . TYR B 1 339 ? -13.867 28.719 -1.462 1 96.69 339 TYR B CA 1
ATOM 7110 C C . TYR B 1 339 ? -14.234 29.281 -2.832 1 96.69 339 TYR B C 1
ATOM 7112 O O . TYR B 1 339 ? -14.18 30.5 -3.047 1 96.69 339 TYR B O 1
ATOM 7120 N N . ALA B 1 340 ? -14.727 28.469 -3.641 1 94.12 340 ALA B N 1
ATOM 7121 C CA . ALA B 1 340 ? -15.008 28.828 -5.027 1 94.12 340 ALA B CA 1
ATOM 7122 C C . ALA B 1 340 ? -16.156 29.828 -5.113 1 94.12 340 ALA B C 1
ATOM 7124 O O . ALA B 1 340 ? -16.25 30.609 -6.066 1 94.12 340 ALA B O 1
ATOM 7125 N N . SER B 1 341 ? -17.062 29.844 -4.176 1 95.94 341 SER B N 1
ATOM 7126 C CA . SER B 1 341 ? -18.188 30.766 -4.09 1 95.94 341 SER B CA 1
ATOM 7127 C C . SER B 1 341 ? -18.562 31.062 -2.637 1 95.94 341 SER B C 1
ATOM 7129 O O . SER B 1 341 ? -17.875 30.594 -1.717 1 95.94 341 SER B O 1
ATOM 7131 N N . ASP B 1 342 ? -19.562 31.781 -2.459 1 96.94 342 ASP B N 1
ATOM 7132 C CA . ASP B 1 342 ? -20.031 32.125 -1.119 1 96.94 342 ASP B CA 1
ATOM 7133 C C . ASP B 1 342 ? -20.641 30.906 -0.419 1 96.94 342 ASP B C 1
ATOM 7135 O O . ASP B 1 342 ? -20.766 30.891 0.80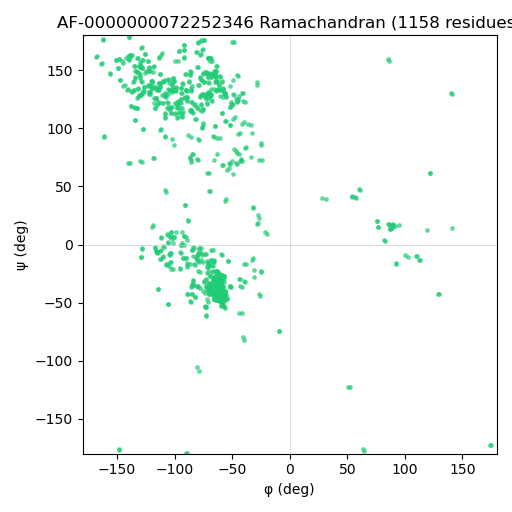7 1 96.94 342 ASP B O 1
ATOM 7139 N N . ARG B 1 343 ? -20.938 29.938 -1.202 1 97.25 343 ARG B N 1
ATOM 7140 C CA . ARG B 1 343 ? -21.547 28.734 -0.623 1 97.25 343 ARG B CA 1
ATOM 7141 C C . ARG B 1 343 ? -20.578 28.062 0.352 1 97.25 343 ARG B C 1
ATOM 7143 O O . ARG B 1 343 ? -21 27.578 1.4 1 97.25 343 ARG B O 1
ATOM 7150 N N . GLU B 1 344 ? -19.375 27.969 -0.029 1 98.12 344 GLU B N 1
ATOM 7151 C CA . GLU B 1 344 ? -18.375 27.359 0.844 1 98.12 344 GLU B CA 1
ATOM 7152 C C . GLU B 1 344 ? -18.219 28.156 2.139 1 98.12 344 GLU B C 1
ATOM 7154 O O . GLU B 1 344 ? -18.016 27.562 3.207 1 98.12 344 GLU B O 1
ATOM 7159 N N . TRP B 1 345 ? -18.312 29.484 2.041 1 98.12 345 TRP B N 1
ATOM 7160 C CA . TRP B 1 345 ? -18.234 30.328 3.238 1 98.12 345 TRP B CA 1
ATOM 7161 C C . TRP B 1 345 ? -19.469 30.125 4.113 1 98.12 345 TRP B C 1
ATOM 7163 O O . TRP B 1 345 ? -19.375 30.172 5.344 1 98.12 345 TRP B O 1
ATOM 7173 N N . GLN B 1 346 ? -20.578 29.891 3.486 1 97.75 346 GLN B N 1
ATOM 7174 C CA . GLN B 1 346 ? -21.797 29.578 4.234 1 97.75 346 GLN B CA 1
ATOM 7175 C C . GLN B 1 346 ? -21.656 28.266 4.996 1 97.75 346 GLN B C 1
ATOM 7177 O O . GLN B 1 346 ? -22.125 28.156 6.129 1 97.75 346 GLN B O 1
ATOM 7182 N N . ALA B 1 347 ? -21.094 27.328 4.293 1 98.38 347 ALA B N 1
ATOM 7183 C CA . ALA B 1 347 ? -20.828 26.062 4.965 1 98.38 347 ALA B CA 1
ATOM 7184 C C . ALA B 1 347 ? -19.938 26.266 6.184 1 98.38 347 ALA B C 1
ATOM 7186 O O . ALA B 1 347 ? -20.188 25.703 7.25 1 98.38 347 ALA B O 1
ATOM 7187 N N . ARG B 1 348 ? -18.891 27.062 6.012 1 98.19 348 ARG B N 1
ATOM 7188 C CA . ARG B 1 348 ? -17.984 27.359 7.105 1 98.19 348 ARG B CA 1
ATOM 7189 C C . ARG B 1 348 ? -18.703 28.016 8.266 1 98.19 348 ARG B C 1
ATOM 7191 O O . ARG B 1 348 ? -18.484 27.672 9.43 1 98.19 348 ARG B O 1
ATOM 7198 N N . ALA B 1 349 ? -19.547 28.953 7.977 1 98.06 349 ALA B N 1
ATOM 7199 C CA . ALA B 1 349 ? -20.344 29.641 9 1 98.06 349 ALA B CA 1
ATOM 7200 C C . ALA B 1 349 ? -21.297 28.672 9.695 1 98.06 349 ALA B C 1
ATOM 7202 O O . ALA B 1 349 ? -21.5 28.766 10.906 1 98.06 349 ALA B O 1
ATOM 7203 N N . MET B 1 350 ? -21.906 27.828 8.906 1 97.88 350 MET B N 1
ATOM 7204 C CA . MET B 1 350 ? -22.812 26.828 9.461 1 97.88 350 MET B CA 1
ATOM 7205 C C . MET B 1 350 ? -22.094 25.922 10.453 1 97.88 350 MET B C 1
ATOM 7207 O O . MET B 1 350 ? -22.609 25.672 11.547 1 97.88 350 MET B O 1
ATOM 7211 N N . ILE B 1 351 ? -20.953 25.469 10.102 1 98.19 351 ILE B N 1
ATOM 7212 C CA . ILE B 1 351 ? -20.156 24.625 10.984 1 98.19 351 ILE B CA 1
ATOM 7213 C C . ILE B 1 351 ? -19.812 25.406 12.258 1 98.19 351 ILE B C 1
ATOM 7215 O O . ILE B 1 351 ? -19.969 24.875 13.367 1 98.19 351 ILE B O 1
ATOM 7219 N N . ALA B 1 352 ? -19.391 26.641 12.141 1 97 352 ALA B N 1
ATOM 7220 C CA . ALA B 1 352 ? -18.953 27.453 13.273 1 97 352 ALA B CA 1
ATOM 7221 C C . ALA B 1 352 ? -20.094 27.688 14.25 1 97 352 ALA B C 1
ATOM 7223 O O . ALA B 1 352 ? -19.875 27.859 15.453 1 97 352 ALA B O 1
ATOM 7224 N N . ARG B 1 353 ? -21.312 27.688 13.773 1 95.56 353 ARG B N 1
ATOM 7225 C CA . ARG B 1 353 ? -22.484 27.938 14.602 1 95.56 353 ARG B CA 1
ATOM 7226 C C . ARG B 1 353 ? -22.922 26.656 15.312 1 95.56 353 ARG B C 1
ATOM 7228 O O . ARG B 1 353 ? -23.703 26.703 16.266 1 95.56 353 ARG B O 1
ATOM 7235 N N . SER B 1 354 ? -22.469 25.562 14.852 1 95.44 354 SER B N 1
ATOM 7236 C CA . SER B 1 354 ? -22.891 24.266 15.406 1 95.44 354 SER B CA 1
ATOM 7237 C C . SER B 1 354 ? -22.141 23.953 16.688 1 95.44 354 SER B C 1
ATOM 7239 O O . SER B 1 354 ? -21.219 24.688 17.078 1 95.44 354 SER B O 1
ATOM 7241 N N . ASN B 1 355 ? -22.547 22.828 17.375 1 93.19 355 ASN B N 1
ATOM 7242 C CA . ASN B 1 355 ? -21.844 22.391 18.578 1 93.19 355 ASN B CA 1
ATOM 7243 C C . ASN B 1 355 ? -20.75 21.391 18.25 1 93.19 355 ASN B C 1
ATOM 7245 O O . ASN B 1 355 ? -20.188 20.766 19.156 1 93.19 355 ASN B O 1
ATOM 7249 N N . ALA B 1 356 ? -20.453 21.156 16.922 1 96.06 356 ALA B N 1
ATOM 7250 C CA . ALA B 1 356 ? -19.328 20.297 16.547 1 96.06 356 ALA B CA 1
ATOM 7251 C C . ALA B 1 356 ? -18 20.891 17.016 1 96.06 356 ALA B C 1
ATOM 7253 O O . ALA B 1 356 ? -17.812 22.109 16.984 1 96.06 356 ALA B O 1
ATOM 7254 N N . VAL B 1 357 ? -17.094 20.031 17.5 1 97 357 VAL B N 1
ATOM 7255 C CA . VAL B 1 357 ? -15.742 20.484 17.844 1 97 357 VAL B CA 1
ATOM 7256 C C . VAL B 1 357 ? -14.914 20.641 16.562 1 97 357 VAL B C 1
ATOM 7258 O O . VAL B 1 357 ? -14.672 19.672 15.844 1 97 357 VAL B O 1
ATOM 7261 N N . GLU B 1 358 ? -14.539 21.812 16.297 1 98.12 358 GLU B N 1
ATOM 7262 C CA . GLU B 1 358 ? -13.758 22.078 15.086 1 98.12 358 GLU B CA 1
ATOM 7263 C C . GLU B 1 358 ? -12.266 21.891 15.344 1 98.12 358 GLU B C 1
ATOM 7265 O O . GLU B 1 358 ? -11.758 22.25 16.406 1 98.12 358 GLU B O 1
ATOM 7270 N N . CYS B 1 359 ? -11.539 21.297 14.383 1 98.56 359 CYS B N 1
ATOM 7271 C CA . CYS B 1 359 ? -10.086 21.156 14.406 1 98.56 359 CYS B CA 1
ATOM 7272 C C . CYS B 1 359 ? -9.477 21.688 13.109 1 98.56 359 CYS B C 1
ATOM 7274 O O . CYS B 1 359 ? -9.375 20.953 12.125 1 98.56 359 CYS B O 1
ATOM 7276 N N . PRO B 1 360 ? -8.945 22.844 12.992 1 97.69 360 PRO B N 1
ATOM 7277 C CA . PRO B 1 360 ? -9.188 23.797 14.07 1 97.69 360 PRO B CA 1
ATOM 7278 C C . PRO B 1 360 ? -10.414 24.672 13.812 1 97.69 360 PRO B C 1
ATOM 7280 O O . PRO B 1 360 ? -11.023 24.594 12.75 1 97.69 360 PRO B O 1
ATOM 7283 N N . ASN B 1 361 ? -10.82 25.453 14.797 1 97.81 361 ASN B N 1
ATOM 7284 C CA . ASN B 1 361 ? -11.781 26.516 14.555 1 97.81 361 ASN B CA 1
ATOM 7285 C C . ASN B 1 361 ? -11.117 27.719 13.898 1 97.81 361 ASN B C 1
ATOM 7287 O O . ASN B 1 361 ? -9.898 27.734 13.695 1 97.81 361 ASN B O 1
ATOM 7291 N N . ALA B 1 362 ? -11.883 28.719 13.547 1 97.88 362 ALA B N 1
ATOM 7292 C CA . ALA B 1 362 ? -11.398 29.859 12.773 1 97.88 362 ALA B CA 1
ATOM 7293 C C . ALA B 1 362 ? -10.398 30.688 13.578 1 97.88 362 ALA B C 1
ATOM 7295 O O . ALA B 1 362 ? -9.453 31.234 13.016 1 97.88 362 ALA B O 1
ATOM 7296 N N . SER B 1 363 ? -10.602 30.812 14.898 1 98 363 SER B N 1
ATOM 7297 C CA . SER B 1 363 ? -9.664 31.562 15.734 1 98 363 SER B CA 1
ATOM 7298 C C . SER B 1 363 ? -8.273 30.953 15.703 1 98 363 SER B C 1
ATOM 7300 O O . SER B 1 363 ? -7.277 31.656 15.539 1 98 363 SER B O 1
ATOM 7302 N N . TYR B 1 364 ? -8.227 29.625 15.875 1 97.69 364 TYR B N 1
ATOM 7303 C CA . TYR B 1 364 ? -6.953 28.922 15.82 1 97.69 364 TYR B CA 1
ATOM 7304 C C . TYR B 1 364 ? -6.312 29.062 14.438 1 97.69 364 TYR B C 1
ATOM 7306 O O . TYR B 1 364 ? -5.09 29.203 14.328 1 97.69 364 TYR B O 1
ATOM 7314 N N . GLN B 1 365 ? -7.117 28.969 13.383 1 97.38 365 GLN B N 1
ATOM 7315 C CA . GLN B 1 365 ? -6.594 29.141 12.031 1 97.38 365 GLN B CA 1
ATOM 7316 C C . GLN B 1 365 ? -5.949 30.516 11.859 1 97.38 365 GLN B C 1
ATOM 7318 O O . GLN B 1 365 ? -4.879 30.641 11.258 1 97.38 365 GLN B O 1
ATOM 7323 N N . LEU B 1 366 ? -6.578 31.531 12.383 1 97.31 366 LEU B N 1
ATOM 7324 C CA . LEU B 1 366 ? -6.039 32.906 12.297 1 97.31 366 LEU B CA 1
ATOM 7325 C C . LEU B 1 366 ? -4.73 33 13.07 1 97.31 366 LEU B C 1
ATOM 7327 O O . LEU B 1 366 ? -3.824 33.75 12.656 1 97.31 366 LEU B O 1
ATOM 7331 N N . VAL B 1 367 ? -4.605 32.312 14.203 1 97.12 367 VAL B N 1
ATOM 7332 C CA . VAL B 1 367 ? -3.373 32.344 14.984 1 97.12 367 VAL B CA 1
ATOM 7333 C C . VAL B 1 367 ? -2.225 31.766 14.156 1 97.12 367 VAL B C 1
ATOM 7335 O O . VAL B 1 367 ? -1.062 32.125 14.367 1 97.12 367 VAL B O 1
ATOM 7338 N N . GLY B 1 368 ? -2.533 30.922 13.188 1 95.62 368 GLY B N 1
ATOM 7339 C CA . GLY B 1 368 ? -1.526 30.266 12.359 1 95.62 368 GLY B CA 1
ATOM 7340 C C . GLY B 1 368 ? -0.982 31.172 11.273 1 95.62 368 GLY B C 1
ATOM 7341 O O . GLY B 1 368 ? -0.045 30.797 10.562 1 95.62 368 GLY B O 1
ATOM 7342 N N . THR B 1 369 ? -1.469 32.375 11.117 1 95.69 369 THR B N 1
ATOM 7343 C CA . THR B 1 369 ? -0.971 33.312 10.102 1 95.69 369 THR B CA 1
ATOM 7344 C C . THR B 1 369 ? 0.445 33.75 10.438 1 95.69 369 THR B C 1
ATOM 7346 O O . THR B 1 369 ? 0.842 33.781 11.602 1 95.69 369 THR B O 1
ATOM 7349 N N . LYS B 1 370 ? 1.148 34.188 9.445 1 95.12 370 LYS B N 1
ATOM 7350 C CA . LYS B 1 370 ? 2.51 34.688 9.641 1 95.12 370 LYS B CA 1
ATOM 7351 C C . LYS B 1 370 ? 2.521 35.969 10.484 1 95.12 370 LYS B C 1
ATOM 7353 O O . LYS B 1 370 ? 3.445 36.188 11.266 1 95.12 370 LYS B O 1
ATOM 7358 N N . ARG B 1 371 ? 1.548 36.75 10.32 1 95.69 371 ARG B N 1
ATOM 7359 C CA . ARG B 1 371 ? 1.433 37.969 11.133 1 95.69 371 ARG B CA 1
ATOM 7360 C C . ARG B 1 371 ? 1.334 37.625 12.609 1 95.69 371 ARG B C 1
ATOM 7362 O O . ARG B 1 371 ? 1.958 38.281 13.445 1 95.69 371 ARG B O 1
ATOM 7369 N N . MET B 1 372 ? 0.589 36.656 12.898 1 96 372 MET B N 1
ATOM 7370 C CA . MET B 1 372 ? 0.433 36.281 14.305 1 96 372 MET B CA 1
ATOM 7371 C C . MET B 1 372 ? 1.719 35.688 14.844 1 96 372 MET B C 1
ATOM 7373 O O . MET B 1 372 ? 2.047 35.844 16.016 1 96 372 MET B O 1
ATOM 7377 N N . GLN B 1 373 ? 2.371 34.906 14 1 95.94 373 GLN B N 1
ATOM 7378 C CA . GLN B 1 373 ? 3.691 34.438 14.406 1 95.94 373 GLN B CA 1
ATOM 7379 C C . GLN B 1 373 ? 4.613 35.594 14.734 1 95.94 373 GLN B C 1
ATOM 7381 O O . GLN B 1 373 ? 5.359 35.562 15.711 1 95.94 373 GLN B O 1
ATOM 7386 N N . GLN B 1 374 ? 4.617 36.594 13.875 1 96.69 374 GLN B N 1
ATOM 7387 C CA . GLN B 1 374 ? 5.387 37.812 14.148 1 96.69 374 GLN B CA 1
ATOM 7388 C C . GLN B 1 374 ? 4.98 38.438 15.477 1 96.69 374 GLN B C 1
ATOM 7390 O O . GLN B 1 374 ? 5.836 38.844 16.25 1 96.69 374 GLN B O 1
ATOM 7395 N N . ILE B 1 375 ? 3.744 38.5 15.781 1 96 375 ILE B N 1
ATOM 7396 C CA . ILE B 1 375 ? 3.201 39.094 16.984 1 96 375 ILE B CA 1
ATOM 7397 C C . ILE B 1 375 ? 3.658 38.312 18.219 1 96 375 ILE B C 1
ATOM 7399 O O . ILE B 1 375 ? 3.996 38.906 19.25 1 96 375 ILE B O 1
ATOM 7403 N N . LEU B 1 376 ? 3.664 37 18.125 1 94.94 376 LEU B N 1
ATOM 7404 C CA . LEU B 1 376 ? 4.121 36.156 19.219 1 94.94 376 LEU B CA 1
ATOM 7405 C C . LEU B 1 376 ? 5.559 36.469 19.609 1 94.94 376 LEU B C 1
ATOM 7407 O O . LEU B 1 376 ? 5.957 36.281 20.766 1 94.94 376 LEU B O 1
ATOM 7411 N N . GLY B 1 377 ? 6.285 36.969 18.672 1 94.31 377 GLY B N 1
ATOM 7412 C CA . GLY B 1 377 ? 7.68 37.281 18.906 1 94.31 377 GLY B CA 1
ATOM 7413 C C . GLY B 1 377 ? 7.867 38.656 19.562 1 94.31 377 GLY B C 1
ATOM 7414 O O . GLY B 1 377 ? 8.961 38.969 20.016 1 94.31 377 GLY B O 1
ATOM 7415 N N . GLU B 1 378 ? 6.895 39.438 19.656 1 93.62 378 GLU B N 1
ATOM 7416 C CA . GLU B 1 378 ? 6.992 40.75 20.266 1 93.62 378 GLU B CA 1
ATOM 7417 C C . GLU B 1 378 ? 7.168 40.656 21.781 1 93.62 378 GLU B C 1
ATOM 7419 O O . GLU B 1 378 ? 6.648 39.719 22.406 1 93.62 378 GLU B O 1
ATOM 7424 N N . PRO B 1 379 ? 7.875 41.562 22.328 1 90.69 379 PRO B N 1
ATOM 7425 C CA . PRO B 1 379 ? 8.117 41.531 23.766 1 90.69 379 PRO B CA 1
ATOM 7426 C C . PRO B 1 379 ? 6.82 41.531 24.578 1 90.69 379 PRO B C 1
ATOM 7428 O O . PRO B 1 379 ? 5.902 42.312 24.297 1 90.69 379 PRO B O 1
ATOM 7431 N N . GLY B 1 380 ? 6.73 40.594 25.5 1 90.69 380 GLY B N 1
ATOM 7432 C CA . GLY B 1 380 ? 5.633 40.562 26.453 1 90.69 380 GLY B CA 1
ATOM 7433 C C . GLY B 1 380 ? 4.461 39.719 26 1 90.69 380 GLY B C 1
ATOM 7434 O O . GLY B 1 380 ? 3.607 39.344 26.812 1 90.69 380 GLY B O 1
ATOM 7435 N N . VAL B 1 381 ? 4.402 39.406 24.766 1 93.5 381 VAL B N 1
ATOM 7436 C CA . VAL B 1 381 ? 3.229 38.719 24.234 1 93.5 381 VAL B CA 1
ATOM 7437 C C . VAL B 1 381 ? 3.207 37.281 24.75 1 93.5 381 VAL B C 1
ATOM 7439 O O . VAL B 1 381 ? 2.178 36.781 25.219 1 93.5 381 VAL B O 1
ATOM 7442 N N . LEU B 1 382 ? 4.32 36.562 24.641 1 94.56 382 LEU B N 1
ATOM 7443 C CA . LEU B 1 382 ? 4.375 35.188 25.141 1 94.56 382 LEU B CA 1
ATOM 7444 C C . LEU B 1 382 ? 4.043 35.125 26.625 1 94.56 382 LEU B C 1
ATOM 7446 O O . LEU B 1 382 ? 3.273 34.281 27.062 1 94.56 382 LEU B O 1
ATOM 7450 N N . GLU B 1 383 ? 4.559 36.031 27.375 1 91.88 383 GLU B N 1
ATOM 7451 C CA . GLU B 1 383 ? 4.367 36.094 28.828 1 91.88 383 GLU B CA 1
ATOM 7452 C C . GLU B 1 383 ? 2.895 36.25 29.188 1 91.88 383 GLU B C 1
ATOM 7454 O O . GLU B 1 383 ? 2.434 35.719 30.203 1 91.88 383 GLU B O 1
ATOM 7459 N N . ARG B 1 384 ? 2.244 36.938 28.359 1 89.69 384 ARG B N 1
ATOM 7460 C CA . ARG B 1 384 ? 0.82 37.188 28.562 1 89.69 384 ARG B CA 1
ATOM 7461 C C . ARG B 1 384 ? 0.049 35.875 28.656 1 89.69 384 ARG B C 1
ATOM 7463 O O . ARG B 1 384 ? -0.921 35.781 29.406 1 89.69 384 ARG B O 1
ATOM 7470 N N . TYR B 1 385 ? 0.47 34.875 28.016 1 90.56 385 TYR B N 1
ATOM 7471 C CA . TYR B 1 385 ? -0.332 33.656 27.906 1 90.56 385 TYR B CA 1
ATOM 7472 C C . TYR B 1 385 ? 0.321 32.5 28.656 1 90.56 385 TYR B C 1
ATOM 7474 O O . TYR B 1 385 ? -0.238 31.422 28.734 1 90.56 385 TYR B O 1
ATOM 7482 N N . LEU B 1 386 ? 1.459 32.656 29.172 1 89.25 386 LEU B N 1
ATOM 7483 C CA . LEU B 1 386 ? 2.15 31.609 29.906 1 89.25 386 LEU B CA 1
ATOM 7484 C C . LEU B 1 386 ? 2.102 31.875 31.406 1 89.25 386 LEU B C 1
ATOM 7486 O O . LEU B 1 386 ? 2.434 31 32.219 1 89.25 386 LEU B O 1
ATOM 7490 N N . ASP B 1 387 ? 1.849 33 31.859 1 70.12 387 ASP B N 1
ATOM 7491 C CA . ASP B 1 387 ? 1.821 33.375 33.281 1 70.12 387 ASP B CA 1
ATOM 7492 C C . ASP B 1 387 ? 0.688 32.656 34 1 70.12 387 ASP B C 1
ATOM 7494 O O . ASP B 1 387 ? -0.469 32.719 33.594 1 70.12 387 ASP B O 1
ATOM 7498 N N . ASP B 1 388 ? 1.009 31.422 34.625 1 58.16 388 ASP B N 1
ATOM 7499 C CA . ASP B 1 388 ? 0.105 30.625 35.469 1 58.16 388 ASP B CA 1
ATOM 7500 C C . ASP B 1 388 ? -0.684 31.531 36.406 1 58.16 388 ASP B C 1
ATOM 7502 O O . ASP B 1 388 ? -1.67 31.094 37 1 58.16 388 ASP B O 1
ATOM 7506 N N . THR B 1 389 ? -0.049 32.594 36.906 1 44.75 389 THR B N 1
ATOM 7507 C CA . THR B 1 389 ? -0.697 33.344 37.969 1 44.75 389 THR B CA 1
ATOM 7508 C C . THR B 1 389 ? -2.049 33.875 37.5 1 44.75 389 THR B C 1
ATOM 7510 O O . THR B 1 389 ? -2.684 34.656 38.219 1 44.75 389 THR B O 1
ATOM 7513 N N . ARG B 1 390 ? -2.318 33.75 36.281 1 43.81 390 ARG B N 1
ATOM 7514 C CA . ARG B 1 390 ? -3.635 34.219 35.875 1 43.81 390 ARG B CA 1
ATOM 7515 C C . ARG B 1 390 ? -4.738 33.375 36.469 1 43.81 390 ARG B C 1
ATOM 7517 O O . ARG B 1 390 ? -5.902 33.469 36.062 1 43.81 390 ARG B O 1
ATOM 7524 N N . GLY B 1 391 ? -4.492 32.344 37.156 1 35.47 391 GLY B N 1
ATOM 7525 C CA . GLY B 1 391 ? -5.711 31.828 37.75 1 35.47 391 GLY B CA 1
ATOM 7526 C C . GLY B 1 391 ? -6.648 32.906 38.25 1 35.47 391 GLY B C 1
ATOM 7527 O O . GLY B 1 391 ? -7.848 32.875 37.969 1 35.47 391 GLY B O 1
ATOM 7528 N N . SER B 1 392 ? -6.383 33.469 39.531 1 32 392 SER B N 1
ATOM 7529 C CA . SER B 1 392 ? -7.375 34.156 40.375 1 32 392 SER B CA 1
ATOM 7530 C C . SER B 1 392 ? -7.723 35.531 39.812 1 32 392 SER B C 1
ATOM 7532 O O . SER B 1 392 ? -8.797 36.062 40.062 1 32 392 SER B O 1
ATOM 7534 N N . GLU B 1 393 ? -6.742 36.5 39.688 1 30.72 393 GLU B N 1
ATOM 7535 C CA . GLU B 1 393 ? -7.215 37.875 39.531 1 30.72 393 GLU B CA 1
ATOM 7536 C C . GLU B 1 393 ? -7.684 38.156 38.094 1 30.72 393 GLU B C 1
ATOM 7538 O O . GLU B 1 393 ? -6.93 37.969 37.156 1 30.72 393 GLU B O 1
ATOM 7543 N N . ARG B 1 394 ? -8.914 37.969 37.719 1 32.5 394 ARG B N 1
ATOM 7544 C CA . ARG B 1 394 ? -9.688 38.531 36.625 1 32.5 394 ARG B CA 1
ATOM 7545 C C . ARG B 1 394 ? -9.148 39.906 36.25 1 32.5 394 ARG B C 1
ATOM 7547 O O . ARG B 1 394 ? -9.266 40.875 37 1 32.5 394 ARG B O 1
ATOM 7554 N N . MET B 1 395 ? -8.023 40.125 35.625 1 30.22 395 MET B N 1
ATOM 7555 C CA . MET B 1 395 ? -7.762 41.469 35.125 1 30.22 395 MET B CA 1
ATOM 7556 C C . MET B 1 395 ? -9 42.062 34.469 1 30.22 395 MET B C 1
ATOM 7558 O O . MET B 1 395 ? -9.562 41.469 33.562 1 30.22 395 MET B O 1
ATOM 7562 N N . THR B 1 396 ? -9.836 42.844 35.094 1 27.33 396 THR B N 1
ATOM 7563 C CA . THR B 1 396 ? -10.75 43.844 34.531 1 27.33 396 THR B CA 1
ATOM 7564 C C . THR B 1 396 ? -10.211 44.406 33.219 1 27.33 396 THR B C 1
ATOM 7566 O O . THR B 1 396 ? -9 44.375 33 1 27.33 396 THR B O 1
ATOM 7569 N N . HIS B 1 397 ? -11.031 44.656 32.156 1 30.22 397 HIS B N 1
ATOM 7570 C CA . HIS B 1 397 ? -11 45.188 30.781 1 30.22 397 HIS B CA 1
ATOM 7571 C C . HIS B 1 397 ? -9.953 46.281 30.641 1 30.22 397 HIS B C 1
ATOM 7573 O O . HIS B 1 397 ? -9.93 47.031 29.656 1 30.22 397 HIS B O 1
ATOM 7579 N N . GLY B 1 398 ? -9.367 46.844 31.781 1 26.23 398 GLY B N 1
ATOM 7580 C CA . GLY B 1 398 ? -8.68 48.094 31.438 1 26.23 398 GLY B CA 1
ATOM 7581 C C . GLY B 1 398 ? -7.516 47.875 30.484 1 26.23 398 GLY B C 1
ATOM 7582 O O . GLY B 1 398 ? -6.953 46.781 30.422 1 26.23 398 GLY B O 1
ATOM 7583 N N . HIS B 1 399 ? -7.383 48.656 29.375 1 29.59 399 HIS B N 1
ATOM 7584 C CA . HIS B 1 399 ? -6.289 48.906 28.453 1 29.59 399 HIS B CA 1
ATOM 7585 C C . HIS B 1 399 ? -4.938 48.812 29.141 1 29.59 399 HIS B C 1
ATOM 7587 O O . HIS B 1 399 ? -4.379 49.812 29.578 1 29.59 399 HIS B O 1
ATOM 7593 N N . ALA B 1 400 ? -4.836 47.969 30.109 1 33.88 400 ALA B N 1
ATOM 7594 C CA . ALA B 1 400 ? -3.527 48.125 30.75 1 33.88 400 ALA B CA 1
ATOM 7595 C C . ALA B 1 400 ? -2.408 48.094 29.703 1 33.88 400 ALA B C 1
ATOM 7597 O O . ALA B 1 400 ? -2.396 47.219 28.828 1 33.88 400 ALA B O 1
ATOM 7598 N N . ALA B 1 401 ? -1.618 49.094 29.641 1 35.19 401 ALA B N 1
ATOM 7599 C CA . ALA B 1 401 ? -0.478 49.562 28.859 1 35.19 401 ALA B CA 1
ATOM 7600 C C . ALA B 1 401 ? 0.535 48.438 28.656 1 35.19 401 ALA B C 1
ATOM 7602 O O . ALA B 1 401 ? 0.845 47.688 29.594 1 35.19 401 ALA B O 1
ATOM 7603 N N . ALA B 1 402 ? 0.921 48.094 27.453 1 36.84 402 ALA B N 1
ATOM 7604 C CA . ALA B 1 402 ? 2.018 47.375 26.781 1 36.84 402 ALA B CA 1
ATOM 7605 C C . ALA B 1 402 ? 3.281 47.406 27.641 1 36.84 402 ALA B C 1
ATOM 7607 O O . ALA B 1 402 ? 4.258 46.719 27.344 1 36.84 402 ALA B O 1
ATOM 7608 N N . SER B 1 403 ? 3.441 48.406 28.594 1 33.31 403 SER B N 1
ATOM 7609 C CA . SER B 1 403 ? 4.797 48.781 28.984 1 33.31 403 SER B CA 1
ATOM 7610 C C . SER B 1 403 ? 5.312 47.844 30.094 1 33.31 403 SER B C 1
ATOM 7612 O O . SER B 1 403 ? 6.438 48.031 30.562 1 33.31 403 SER B O 1
ATOM 7614 N N . THR B 1 404 ? 4.492 47.312 31.047 1 35.28 404 THR B N 1
ATOM 7615 C CA . THR B 1 404 ? 5.305 46.75 32.125 1 35.28 404 THR B CA 1
ATOM 7616 C C . THR B 1 404 ? 5.93 45.406 31.688 1 35.28 404 THR B C 1
ATOM 7618 O O . THR B 1 404 ? 5.223 44.5 31.281 1 35.28 404 THR B O 1
ATOM 7621 N N . ILE B 1 405 ? 7.195 45.406 31.391 1 39.75 405 ILE B N 1
ATOM 7622 C CA . ILE B 1 405 ? 8.062 44.281 31.109 1 39.75 405 ILE B CA 1
ATOM 7623 C C . ILE B 1 405 ? 7.793 43.156 32.094 1 39.75 405 ILE B C 1
ATOM 7625 O O . ILE B 1 405 ? 8.055 43.312 33.312 1 39.75 405 ILE B O 1
ATOM 7629 N N . ARG B 1 406 ? 6.688 42.406 32.062 1 51.09 406 ARG B N 1
ATOM 7630 C CA . ARG B 1 406 ? 6.535 41.219 32.906 1 51.09 406 ARG B CA 1
ATOM 7631 C C . ARG B 1 406 ? 7.832 40.406 32.969 1 51.09 406 ARG B C 1
ATOM 7633 O O . ARG B 1 406 ? 8.617 40.406 32 1 51.09 406 ARG B O 1
ATOM 7640 N N . PRO B 1 407 ? 8.258 40.062 34.219 1 52.72 407 PRO B N 1
ATOM 7641 C CA . PRO B 1 407 ? 9.492 39.281 34.406 1 52.72 407 PRO B CA 1
ATOM 7642 C C . PRO B 1 407 ? 9.594 38.094 33.438 1 52.72 407 PRO B C 1
ATOM 7644 O O . PRO B 1 407 ? 8.578 37.625 32.938 1 52.72 407 PRO B O 1
ATOM 7647 N N . SER B 1 408 ? 10.852 37.875 33.062 1 64 408 SER B N 1
ATOM 7648 C CA . SER B 1 408 ? 11.273 36.812 32.125 1 64 408 SER B CA 1
ATOM 7649 C C . SER B 1 408 ? 10.734 35.438 32.531 1 64 408 SER B C 1
ATOM 7651 O O . SER B 1 408 ? 10.867 35.062 33.688 1 64 408 SER B O 1
ATOM 7653 N N . HIS B 1 409 ? 9.68 34.875 31.891 1 82.94 409 HIS B N 1
ATOM 7654 C CA . HIS B 1 409 ? 9.18 33.531 32.031 1 82.94 409 HIS B CA 1
ATOM 7655 C C . HIS B 1 409 ? 10.07 32.531 31.312 1 82.94 409 HIS B C 1
ATOM 7657 O O . HIS B 1 409 ? 10.32 32.688 30.125 1 82.94 409 HIS B O 1
ATOM 7663 N N . PRO B 1 410 ? 10.68 31.625 31.969 1 89.5 410 PRO B N 1
ATOM 7664 C CA . PRO B 1 410 ? 11.633 30.703 31.359 1 89.5 410 PRO B CA 1
ATOM 7665 C C . PRO B 1 410 ? 11.055 30 30.125 1 89.5 410 PRO B C 1
ATOM 7667 O O . PRO B 1 410 ? 11.766 29.75 29.156 1 89.5 410 PRO B O 1
ATOM 7670 N N . LYS B 1 411 ? 9.812 29.688 30.172 1 92.69 411 LYS B N 1
ATOM 7671 C CA . LYS B 1 411 ? 9.188 29.016 29.047 1 92.69 411 LYS B CA 1
ATOM 7672 C C . LYS B 1 411 ? 9.094 29.953 27.844 1 92.69 411 LYS B C 1
ATOM 7674 O O . LYS B 1 411 ? 9.211 29.516 26.688 1 92.69 411 LYS B O 1
ATOM 7679 N N . ALA B 1 412 ? 8.828 31.188 28.109 1 94.81 412 ALA 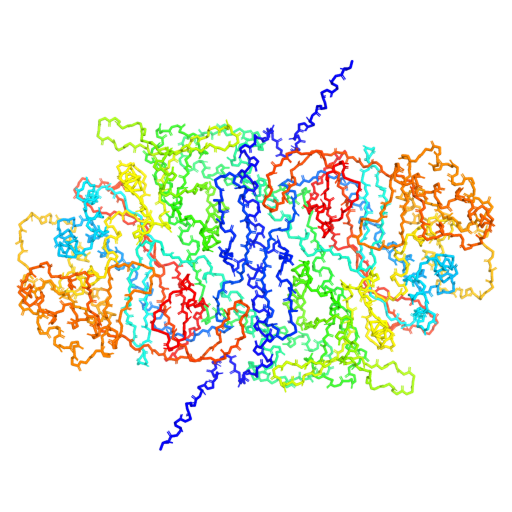B N 1
ATOM 7680 C CA . ALA B 1 412 ? 8.789 32.188 27.031 1 94.81 412 ALA B CA 1
ATOM 7681 C C . ALA B 1 412 ? 10.164 32.344 26.391 1 94.81 412 ALA B C 1
ATOM 7683 O O . ALA B 1 412 ? 10.266 32.438 25.156 1 94.81 412 ALA B O 1
ATOM 7684 N N . GLU B 1 413 ? 11.125 32.375 27.25 1 94.94 413 GLU B N 1
ATOM 7685 C CA . GLU B 1 413 ? 12.484 32.531 26.75 1 94.94 413 GLU B CA 1
ATOM 7686 C C . GLU B 1 413 ? 12.883 31.328 25.891 1 94.94 413 GLU B C 1
ATOM 7688 O O . GLU B 1 413 ? 13.578 31.484 24.875 1 94.94 413 GLU B O 1
ATOM 7693 N N . ALA B 1 414 ? 12.508 30.203 26.359 1 95.5 414 ALA B N 1
ATOM 7694 C CA . ALA B 1 414 ? 12.812 28.984 25.594 1 95.5 414 ALA B CA 1
ATOM 7695 C C . ALA B 1 414 ? 12.195 29.031 24.203 1 95.5 414 ALA B C 1
ATOM 7697 O O . ALA B 1 414 ? 12.828 28.641 23.219 1 95.5 414 ALA B O 1
ATOM 7698 N N . LEU B 1 415 ? 10.969 29.469 24.094 1 96.81 415 LEU B N 1
ATOM 7699 C CA . LEU B 1 415 ? 10.312 29.625 22.797 1 96.81 415 LEU B CA 1
ATOM 7700 C C . LEU B 1 415 ? 11.008 30.688 21.953 1 96.81 415 LEU B C 1
ATOM 7702 O O . LEU B 1 415 ? 11.266 30.484 20.766 1 96.81 415 LEU B O 1
ATOM 7706 N N . ARG B 1 416 ? 11.336 31.766 22.578 1 96.19 416 ARG B N 1
ATOM 7707 C CA . ARG B 1 416 ? 11.906 32.938 21.891 1 96.19 416 ARG B CA 1
ATOM 7708 C C . ARG B 1 416 ? 13.266 32.594 21.281 1 96.19 416 ARG B C 1
ATOM 7710 O O . ARG B 1 416 ? 13.648 33.156 20.25 1 96.19 416 ARG B O 1
ATOM 7717 N N . GLU B 1 417 ? 13.922 31.719 21.953 1 95.88 417 GLU B N 1
ATOM 7718 C CA . GLU B 1 417 ? 15.234 31.312 21.469 1 95.88 417 GLU B CA 1
ATOM 7719 C C . GLU B 1 417 ? 15.148 30.734 20.062 1 95.88 417 GLU B C 1
ATOM 7721 O O . GLU B 1 417 ? 16.125 30.766 19.312 1 95.88 417 GLU B O 1
ATOM 7726 N N . THR B 1 418 ? 14.023 30.188 19.672 1 97.88 418 THR B N 1
ATOM 7727 C CA . THR B 1 418 ? 13.883 29.562 18.359 1 97.88 418 THR B CA 1
ATOM 7728 C C . THR B 1 418 ? 13.359 30.562 17.344 1 97.88 418 THR B C 1
ATOM 7730 O O . THR B 1 418 ? 13.312 30.281 16.141 1 97.88 418 THR B O 1
ATOM 7733 N N . PHE B 1 419 ? 12.898 31.719 17.781 1 97.81 419 PHE B N 1
ATOM 7734 C CA . PHE B 1 419 ? 12.305 32.719 16.891 1 97.81 419 PHE B CA 1
ATOM 7735 C C . PHE B 1 419 ? 13.383 33.438 16.094 1 97.81 419 PHE B C 1
ATOM 7737 O O . PHE B 1 419 ? 14.531 33.531 16.531 1 97.81 419 PHE B O 1
ATOM 7744 N N . VAL B 1 420 ? 13.062 33.812 14.891 1 96.75 420 VAL B N 1
ATOM 7745 C CA . VAL B 1 420 ? 13.898 34.688 14.078 1 96.75 420 VAL B CA 1
ATOM 7746 C C . VAL B 1 420 ? 13.219 36.062 13.914 1 96.75 420 VAL B C 1
ATOM 7748 O O . VAL B 1 420 ? 12.047 36.219 14.266 1 96.75 420 VAL B O 1
ATOM 7751 N N . GLY B 1 421 ? 13.969 37 13.492 1 96.25 421 GLY B N 1
ATOM 7752 C CA . GLY B 1 421 ? 13.375 38.312 13.281 1 96.25 421 GLY B CA 1
ATOM 7753 C C . GLY B 1 421 ? 12.258 38.281 12.258 1 96.25 421 GLY B C 1
ATOM 7754 O O . GLY B 1 421 ? 12.406 37.719 11.172 1 96.25 421 GLY B O 1
ATOM 7755 N N . MET B 1 422 ? 11.141 38.812 12.641 1 96.62 422 MET B N 1
ATOM 7756 C CA . MET B 1 422 ? 10 39.031 11.758 1 96.62 422 MET B CA 1
ATOM 7757 C C . MET B 1 422 ? 9.477 40.469 11.875 1 96.62 422 MET B C 1
ATOM 7759 O O . MET B 1 422 ? 9.5 41.031 12.969 1 96.62 422 MET B O 1
ATOM 7763 N N . TYR B 1 423 ? 9.055 41 10.75 1 95.94 423 TYR B N 1
ATOM 7764 C CA . TYR B 1 423 ? 8.703 42.406 10.695 1 95.94 423 TYR B CA 1
ATOM 7765 C C . TYR B 1 423 ? 7.41 42.625 9.906 1 95.94 423 TYR B C 1
ATOM 7767 O O . TYR B 1 423 ? 7.242 42.062 8.82 1 95.94 423 TYR B O 1
ATOM 7775 N N . ALA B 1 424 ? 6.551 43.375 10.492 1 94.38 424 ALA B N 1
ATOM 7776 C CA . ALA B 1 424 ? 5.305 43.719 9.82 1 94.38 424 ALA B CA 1
ATOM 7777 C C . ALA B 1 424 ? 5.398 45.125 9.195 1 94.38 424 ALA B C 1
ATOM 7779 O O . ALA B 1 424 ? 6.184 45.969 9.641 1 94.38 424 ALA B O 1
ATOM 7780 N N . PHE B 1 425 ? 4.582 45.375 8.227 1 93.31 425 PHE B N 1
ATOM 7781 C CA . PHE B 1 425 ? 4.613 46.656 7.5 1 93.31 425 PHE B CA 1
ATOM 7782 C C . PHE B 1 425 ? 3.482 47.562 7.949 1 93.31 425 PHE B C 1
ATOM 7784 O O . PHE B 1 425 ? 3.195 48.562 7.297 1 93.31 425 PHE B O 1
ATOM 7791 N N . ASP B 1 426 ? 2.832 47.219 8.984 1 89.88 426 ASP B N 1
ATOM 7792 C CA . ASP B 1 426 ? 1.591 47.906 9.352 1 89.88 426 ASP B CA 1
ATOM 7793 C C . ASP B 1 426 ? 1.874 49.219 10.047 1 89.88 426 ASP B C 1
ATOM 7795 O O . ASP B 1 426 ? 0.975 50.062 10.211 1 89.88 426 ASP B O 1
ATOM 7799 N N . ASP B 1 427 ? 3.082 49.469 10.492 1 90.12 427 ASP B N 1
ATOM 7800 C CA . ASP B 1 427 ? 3.455 50.75 11.078 1 90.12 427 ASP B CA 1
ATOM 7801 C C . ASP B 1 427 ? 4.062 51.688 10.039 1 90.12 427 ASP B C 1
ATOM 7803 O O . ASP B 1 427 ? 5.207 51.5 9.625 1 90.12 427 ASP B O 1
ATOM 7807 N N . PRO B 1 428 ? 3.33 52.688 9.719 1 89.75 428 PRO B N 1
ATOM 7808 C CA . PRO B 1 428 ? 3.824 53.594 8.68 1 89.75 428 PRO B CA 1
ATOM 7809 C C . PRO B 1 428 ? 5.141 54.281 9.055 1 89.75 428 PRO B C 1
ATOM 7811 O O . PRO B 1 428 ? 5.957 54.562 8.188 1 89.75 428 PRO B O 1
ATOM 7814 N N . SER B 1 429 ? 5.402 54.5 10.297 1 91.19 429 SER B N 1
ATOM 7815 C CA . SER B 1 429 ? 6.582 55.219 10.742 1 91.19 429 SER B CA 1
ATOM 7816 C C . SER B 1 429 ? 7.852 54.406 10.539 1 91.19 429 SER B C 1
ATOM 7818 O O . SER B 1 429 ? 8.938 54.938 10.391 1 91.19 429 SER B O 1
ATOM 7820 N N . THR B 1 430 ? 7.734 53.125 10.484 1 91.81 430 THR B N 1
ATOM 7821 C CA . THR B 1 430 ? 8.914 52.281 10.375 1 91.81 430 THR B CA 1
ATOM 7822 C C . THR B 1 430 ? 8.953 51.594 9.016 1 91.81 430 THR B C 1
ATOM 7824 O O . THR B 1 430 ? 9.977 51.031 8.633 1 91.81 430 THR B O 1
ATOM 7827 N N . ARG B 1 431 ? 7.891 51.625 8.266 1 94.38 431 ARG B N 1
ATOM 7828 C CA . ARG B 1 431 ? 7.711 50.875 7.027 1 94.38 431 ARG B CA 1
ATOM 7829 C C . ARG B 1 431 ? 8.773 51.25 6 1 94.38 431 ARG B C 1
ATOM 7831 O O . ARG B 1 431 ? 9.359 50.375 5.363 1 94.38 431 ARG B O 1
ATOM 7838 N N . ALA B 1 432 ? 9.023 52.531 5.859 1 93.31 432 ALA B N 1
ATOM 7839 C CA . ALA B 1 432 ? 9.984 53 4.863 1 93.31 432 ALA B CA 1
ATOM 7840 C C . ALA B 1 432 ? 11.375 52.438 5.152 1 93.31 432 ALA B C 1
ATOM 7842 O O . ALA B 1 432 ? 12.102 52.062 4.23 1 93.31 432 ALA B O 1
ATOM 7843 N N . ALA B 1 433 ? 11.719 52.531 6.344 1 94.44 433 ALA B N 1
ATOM 7844 C CA . ALA B 1 433 ? 13.023 52 6.738 1 94.44 433 ALA B CA 1
ATOM 7845 C C . ALA B 1 433 ? 13.125 50.5 6.473 1 94.44 433 ALA B C 1
ATOM 7847 O O . ALA B 1 433 ? 14.172 50 6.062 1 94.44 433 ALA B O 1
ATOM 7848 N N . LEU B 1 434 ? 12.109 49.781 6.762 1 94.75 434 LEU B N 1
ATOM 7849 C CA . LEU B 1 434 ? 12.07 48.344 6.523 1 94.75 434 LEU B CA 1
ATOM 7850 C C . LEU B 1 434 ? 12.219 48.062 5.039 1 94.75 434 LEU B C 1
ATOM 7852 O O . LEU B 1 434 ? 12.969 47.125 4.66 1 94.75 434 LEU B O 1
ATOM 7856 N N . VAL B 1 435 ? 11.484 48.75 4.234 1 95.69 435 VAL B N 1
ATOM 7857 C CA . VAL B 1 435 ? 11.547 48.594 2.787 1 95.69 435 VAL B CA 1
ATOM 7858 C C . VAL B 1 435 ? 12.969 48.812 2.299 1 95.69 435 VAL B C 1
ATOM 7860 O O . VAL B 1 435 ? 13.492 48.062 1.486 1 95.69 435 VAL B O 1
ATOM 7863 N N . GLN B 1 436 ? 13.586 49.844 2.818 1 94.88 436 GLN B N 1
ATOM 7864 C CA . GLN B 1 436 ? 14.945 50.188 2.404 1 94.88 436 GLN B CA 1
ATOM 7865 C C . GLN B 1 436 ? 15.922 49.062 2.789 1 94.88 436 GLN B C 1
ATOM 7867 O O . GLN B 1 436 ? 16.828 48.719 2.021 1 94.88 436 GLN B O 1
ATOM 7872 N N . ARG B 1 437 ? 15.75 48.5 3.936 1 93.25 437 ARG B N 1
ATOM 7873 C CA . ARG B 1 437 ? 16.594 47.406 4.379 1 93.25 437 ARG B CA 1
ATOM 7874 C C . ARG B 1 437 ? 16.516 46.25 3.398 1 93.25 437 ARG B C 1
ATOM 7876 O O . ARG B 1 437 ? 17.547 45.625 3.088 1 93.25 437 ARG B O 1
ATOM 7883 N N . VAL B 1 438 ? 15.352 45.906 2.969 1 94.38 438 VAL B N 1
ATOM 7884 C CA . VAL B 1 438 ? 15.125 44.781 2.057 1 94.38 438 VAL B CA 1
ATOM 7885 C C . VAL B 1 438 ? 15.758 45.094 0.702 1 94.38 438 VAL B C 1
ATOM 7887 O O . VAL B 1 438 ? 16.391 44.219 0.09 1 94.38 438 VAL B O 1
ATOM 7890 N N . LEU B 1 439 ? 15.578 46.312 0.25 1 95.06 439 LEU B N 1
ATOM 7891 C CA . LEU B 1 439 ? 16.109 46.688 -1.051 1 95.06 439 LEU B CA 1
ATOM 7892 C C . LEU B 1 439 ? 17.641 46.688 -1.034 1 95.06 439 LEU B C 1
ATOM 7894 O O . LEU B 1 439 ? 18.266 46.375 -2.043 1 95.06 439 LEU B O 1
ATOM 7898 N N . ASP B 1 440 ? 18.203 47 0.069 1 95.69 440 ASP B N 1
ATOM 7899 C CA . ASP B 1 440 ? 19.656 47.031 0.199 1 95.69 440 ASP B CA 1
ATOM 7900 C C . ASP B 1 440 ? 20.234 45.625 0.245 1 95.69 440 ASP B C 1
ATOM 7902 O O . ASP B 1 440 ? 21.297 45.375 -0.329 1 95.69 440 ASP B O 1
ATOM 7906 N N . GLN B 1 441 ? 19.562 44.75 0.973 1 96.06 441 GLN B N 1
ATOM 7907 C CA . GLN B 1 441 ? 20.078 43.406 1.154 1 96.06 441 GLN B CA 1
ATOM 7908 C C . GLN B 1 441 ? 18.953 42.375 1.066 1 96.06 441 GLN B C 1
ATOM 7910 O O . GLN B 1 441 ? 18.688 41.656 2.035 1 96.06 441 GLN B O 1
ATOM 7915 N N . PRO B 1 442 ? 18.406 42.156 -0.078 1 95.19 442 PRO B N 1
ATOM 7916 C CA . PRO B 1 442 ? 17.266 41.25 -0.228 1 95.19 442 PRO B CA 1
ATOM 7917 C C . PRO B 1 442 ? 17.594 39.812 0.136 1 95.19 442 PRO B C 1
ATOM 7919 O O . PRO B 1 442 ? 16.703 39.031 0.527 1 95.19 442 PRO B O 1
ATOM 7922 N N . GLU B 1 443 ? 18.844 39.344 0.106 1 93.62 443 GLU B N 1
ATOM 7923 C CA . GLU B 1 443 ? 19.25 37.938 0.353 1 93.62 443 GLU B CA 1
ATOM 7924 C C . GLU B 1 443 ? 19.094 37.594 1.825 1 93.62 443 GLU B C 1
ATOM 7926 O O . GLU B 1 443 ? 19.078 36.406 2.178 1 93.62 443 GLU B O 1
ATOM 7931 N N . ASN B 1 444 ? 18.922 38.594 2.643 1 95.56 444 ASN B N 1
ATOM 7932 C CA . ASN B 1 444 ? 18.875 38.344 4.082 1 95.56 444 ASN B CA 1
ATOM 7933 C C . ASN B 1 444 ? 17.438 38.156 4.562 1 95.56 444 ASN B C 1
ATOM 7935 O O . ASN B 1 444 ? 17.203 37.875 5.738 1 95.56 444 ASN B O 1
ATOM 7939 N N . TYR B 1 445 ? 16.5 38.219 3.607 1 95.94 445 TYR B N 1
ATOM 7940 C CA . TYR B 1 445 ? 15.109 38.219 4.043 1 95.94 445 TYR B CA 1
ATOM 7941 C C . TYR B 1 445 ? 14.258 37.312 3.15 1 95.94 445 TYR B C 1
ATOM 7943 O O . TYR B 1 445 ? 14.711 36.906 2.088 1 95.94 445 TYR B O 1
ATOM 7951 N N . VAL B 1 446 ? 13.133 36.969 3.631 1 95.38 446 VAL B N 1
ATOM 7952 C CA . VAL B 1 446 ? 12.062 36.312 2.896 1 95.38 446 VAL B CA 1
ATOM 7953 C C . VAL B 1 446 ? 10.75 37.062 3.121 1 95.38 446 VAL B C 1
ATOM 7955 O O . VAL B 1 446 ? 10.43 37.469 4.246 1 95.38 446 VAL B O 1
ATOM 7958 N N . LEU B 1 447 ? 10.078 37.406 2.074 1 95.31 447 LEU B N 1
ATOM 7959 C CA . LEU B 1 447 ? 8.758 38 2.158 1 95.31 447 LEU B CA 1
ATOM 7960 C C . LEU B 1 447 ? 7.656 36.938 2.062 1 95.31 447 LEU B C 1
ATOM 7962 O O . LEU B 1 447 ? 7.555 36.25 1.056 1 95.31 447 LEU B O 1
ATOM 7966 N N . LYS B 1 448 ? 6.871 36.812 3.129 1 93.31 448 LYS B N 1
ATOM 7967 C CA . LYS B 1 448 ? 5.895 35.75 3.229 1 93.31 448 LYS B CA 1
ATOM 7968 C C . LYS B 1 448 ? 4.473 36.281 3.271 1 93.31 448 LYS B C 1
ATOM 7970 O O . LYS B 1 448 ? 4.152 37.125 4.105 1 93.31 448 LYS B O 1
ATOM 7975 N N . PRO B 1 449 ? 3.621 35.844 2.4 1 90.69 449 PRO B N 1
ATOM 7976 C CA . PRO B 1 449 ? 2.199 36.156 2.559 1 90.69 449 PRO B CA 1
ATOM 7977 C C . PRO B 1 449 ? 1.536 35.344 3.674 1 90.69 449 PRO B C 1
ATOM 7979 O O . PRO B 1 449 ? 2.189 34.531 4.316 1 90.69 449 PRO B O 1
ATOM 7982 N N . GLN B 1 450 ? 0.271 35.594 3.967 1 85 450 GLN B N 1
ATOM 7983 C CA . GLN B 1 450 ? -0.432 34.938 5.062 1 85 450 GLN B CA 1
ATOM 7984 C C . GLN B 1 450 ? -0.902 33.562 4.66 1 85 450 GLN B C 1
ATOM 7986 O O . GLN B 1 450 ? -1.206 32.719 5.52 1 85 450 GLN B O 1
ATOM 7991 N N . ARG B 1 451 ? -0.794 33.25 3.365 1 73.44 451 ARG B N 1
ATOM 7992 C CA . ARG B 1 451 ? -1.349 32.031 2.807 1 73.44 451 ARG B CA 1
ATOM 7993 C C . ARG B 1 451 ? -0.553 30.812 3.266 1 73.44 451 ARG B C 1
ATOM 7995 O O . ARG B 1 451 ? 0.641 30.922 3.555 1 73.44 451 ARG B O 1
ATOM 8002 N N . GLU B 1 452 ? -1.396 29.766 3.455 1 68.19 452 GLU B N 1
ATOM 8003 C CA . GLU B 1 452 ? -0.789 28.453 3.68 1 68.19 452 GLU B CA 1
ATOM 8004 C C . GLU B 1 452 ? -0.615 27.703 2.369 1 68.19 452 GLU B C 1
ATOM 8006 O O . GLU B 1 452 ? -1.062 28.156 1.315 1 68.19 452 GLU B O 1
ATOM 8011 N N . GLY B 1 453 ? 0.142 26.562 2.213 1 63.03 453 GLY B N 1
ATOM 8012 C CA . GLY B 1 453 ? 0.201 25.672 1.069 1 63.03 453 GLY B CA 1
ATOM 8013 C C . GLY B 1 453 ? 1.516 25.75 0.318 1 63.03 453 GLY B C 1
ATOM 8014 O O . GLY B 1 453 ? 1.787 24.922 -0.555 1 63.03 453 GLY B O 1
ATOM 8015 N N . GLY B 1 454 ? 2.24 26.609 0.622 1 66.81 454 GLY B N 1
ATOM 8016 C CA . GLY B 1 454 ? 3.574 26.656 0.044 1 66.81 454 GLY B CA 1
ATOM 8017 C C . GLY B 1 454 ? 3.621 27.359 -1.302 1 66.81 454 GLY B C 1
ATOM 8018 O O . GLY B 1 454 ? 2.588 27.547 -1.946 1 66.81 454 GLY B O 1
ATOM 8019 N N . GLY B 1 455 ? 4.719 27.797 -1.692 1 69.38 455 GLY B N 1
ATOM 8020 C CA . GLY B 1 455 ? 5.008 28.297 -3.027 1 69.38 455 GLY B CA 1
ATOM 8021 C C . GLY B 1 455 ? 4.695 29.781 -3.189 1 69.38 455 GLY B C 1
ATOM 8022 O O . GLY B 1 455 ? 4.699 30.297 -4.309 1 69.38 455 GLY B O 1
ATOM 8023 N N . HIS B 1 456 ? 4.492 30.469 -2.111 1 78 456 HIS B N 1
ATOM 8024 C CA . HIS B 1 456 ? 4.055 31.844 -2.238 1 78 456 HIS B CA 1
ATOM 8025 C C . HIS B 1 456 ? 5.105 32.812 -1.7 1 78 456 HIS B C 1
ATOM 8027 O O . HIS B 1 456 ? 4.969 34.031 -1.834 1 78 456 HIS B O 1
ATOM 8033 N N . ASN B 1 457 ? 6.133 32.25 -1.109 1 89.56 457 ASN B N 1
ATOM 8034 C CA . ASN B 1 457 ? 7.18 33.094 -0.554 1 89.56 457 ASN B CA 1
ATOM 8035 C C . ASN B 1 457 ? 8.016 33.75 -1.652 1 89.56 457 ASN B C 1
ATOM 8037 O O . ASN B 1 457 ? 8.195 33.188 -2.727 1 89.56 457 ASN B O 1
ATOM 8041 N N . LEU B 1 458 ? 8.492 34.938 -1.438 1 91.75 458 LEU B N 1
ATOM 8042 C CA . LEU B 1 458 ? 9.367 35.625 -2.369 1 91.75 458 LEU B CA 1
ATOM 8043 C C . LEU B 1 458 ? 10.766 35.781 -1.791 1 91.75 458 LEU B C 1
ATOM 8045 O O . LEU B 1 458 ? 10.93 36.094 -0.604 1 91.75 458 LEU B O 1
ATOM 8049 N N . TYR B 1 459 ? 11.68 35.562 -2.676 1 92.38 459 TYR B N 1
ATOM 8050 C CA . TYR B 1 459 ? 13.086 35.594 -2.271 1 92.38 459 TYR B CA 1
ATOM 8051 C C . TYR B 1 459 ? 13.898 36.469 -3.217 1 92.38 459 TYR B C 1
ATOM 8053 O O . TYR B 1 459 ? 13.5 36.688 -4.359 1 92.38 459 TYR B O 1
ATOM 8061 N N . GLY B 1 460 ? 14.969 37 -2.721 1 93 460 GLY B N 1
ATOM 8062 C CA . GLY B 1 460 ? 16 37.625 -3.527 1 93 460 GLY B CA 1
ATOM 8063 C C . GLY B 1 460 ? 15.469 38.656 -4.508 1 93 460 GLY B C 1
ATOM 8064 O O . GLY B 1 460 ? 14.727 39.562 -4.125 1 93 460 GLY B O 1
ATOM 8065 N N . ALA B 1 461 ? 15.828 38.344 -5.801 1 92.44 461 ALA B N 1
ATOM 8066 C CA . ALA B 1 461 ? 15.523 39.281 -6.863 1 92.44 461 ALA B CA 1
ATOM 8067 C C . ALA B 1 461 ? 14.016 39.406 -7.059 1 92.44 461 ALA B C 1
ATOM 8069 O O . ALA B 1 461 ? 13.516 40.5 -7.355 1 92.44 461 ALA B O 1
ATOM 8070 N N . GLU B 1 462 ? 13.383 38.312 -6.934 1 92.75 462 GLU B N 1
ATOM 8071 C CA . GLU B 1 462 ? 11.93 38.344 -7.082 1 92.75 462 GLU B CA 1
ATOM 8072 C C . GLU B 1 462 ? 11.289 39.219 -6.008 1 92.75 462 GLU B C 1
ATOM 8074 O O . GLU B 1 462 ? 10.359 39.969 -6.285 1 92.75 462 GLU B O 1
ATOM 8079 N N . MET B 1 463 ? 11.75 39.031 -4.805 1 94.69 463 MET B N 1
ATOM 8080 C CA . MET B 1 463 ? 11.258 39.844 -3.693 1 94.69 463 MET B CA 1
ATOM 8081 C C . MET B 1 463 ? 11.562 41.344 -3.924 1 94.69 463 MET B C 1
ATOM 8083 O O . MET B 1 463 ? 10.688 42.188 -3.727 1 94.69 463 MET B O 1
ATOM 8087 N N . LYS B 1 464 ? 12.734 41.656 -4.336 1 94.56 464 LYS B N 1
ATOM 8088 C CA . LYS B 1 464 ? 13.141 43.031 -4.609 1 94.56 464 LYS B CA 1
ATOM 8089 C C . LYS B 1 464 ? 12.242 43.656 -5.668 1 94.56 464 LYS B C 1
ATOM 8091 O O . LYS B 1 464 ? 11.766 44.781 -5.488 1 94.56 464 LYS B O 1
ATOM 8096 N N . THR B 1 465 ? 12.047 42.969 -6.727 1 94.62 465 THR B N 1
ATOM 8097 C CA . THR B 1 465 ? 11.211 43.469 -7.82 1 94.62 465 THR B CA 1
ATOM 8098 C C . THR B 1 465 ? 9.789 43.719 -7.336 1 94.62 465 THR B C 1
ATOM 8100 O O . THR B 1 465 ? 9.188 44.75 -7.676 1 94.62 465 THR B O 1
ATOM 8103 N N . PHE B 1 466 ? 9.312 42.844 -6.578 1 95.06 466 PHE B N 1
ATOM 8104 C CA . PHE B 1 466 ? 7.957 42.969 -6.062 1 95.06 466 PHE B CA 1
ATOM 8105 C C . PHE B 1 466 ? 7.84 44.219 -5.188 1 95.06 466 PHE B C 1
ATOM 8107 O O . PHE B 1 466 ? 6.891 45 -5.32 1 95.06 466 PHE B O 1
ATOM 8114 N N . ILE B 1 467 ? 8.773 44.406 -4.293 1 93.62 467 ILE B N 1
ATOM 8115 C CA . ILE B 1 467 ? 8.758 45.531 -3.365 1 93.62 467 ILE B CA 1
ATOM 8116 C C . ILE B 1 467 ? 8.898 46.844 -4.137 1 93.62 467 ILE B C 1
ATOM 8118 O O . ILE B 1 467 ? 8.219 47.844 -3.834 1 93.62 467 ILE B O 1
ATOM 8122 N N . GLU B 1 468 ? 9.719 46.844 -5.102 1 91.38 468 GLU B N 1
ATOM 8123 C CA . GLU B 1 468 ? 9.891 48.031 -5.926 1 91.38 468 GLU B CA 1
ATOM 8124 C C . GLU B 1 468 ? 8.594 48.406 -6.633 1 91.38 468 GLU B C 1
ATOM 8126 O O . GLU B 1 468 ? 8.227 49.594 -6.699 1 91.38 468 GLU B O 1
ATOM 8131 N N . ARG B 1 469 ? 7.949 47.438 -7.082 1 91.94 469 ARG B N 1
ATOM 8132 C CA . ARG B 1 469 ? 6.695 47.656 -7.789 1 91.94 469 ARG B CA 1
ATOM 8133 C C . ARG B 1 469 ? 5.602 48.125 -6.832 1 91.94 469 ARG B C 1
ATOM 8135 O O . ARG B 1 469 ? 4.734 48.938 -7.207 1 91.94 469 ARG B O 1
ATOM 8142 N N . THR B 1 470 ? 5.633 47.625 -5.641 1 92.5 470 THR B N 1
ATOM 8143 C CA . THR B 1 470 ? 4.562 47.906 -4.688 1 92.5 470 THR B CA 1
ATOM 8144 C C . THR B 1 470 ? 4.848 49.156 -3.885 1 92.5 470 THR B C 1
ATOM 8146 O O . THR B 1 470 ? 3.926 49.781 -3.352 1 92.5 470 THR B O 1
ATOM 8149 N N . TRP B 1 471 ? 6.047 49.594 -3.85 1 90.5 471 TRP B N 1
ATOM 8150 C CA . TRP B 1 471 ? 6.465 50.719 -2.996 1 90.5 471 TRP B CA 1
ATOM 8151 C C . TRP B 1 471 ? 6.883 51.906 -3.832 1 90.5 471 TRP B C 1
ATOM 8153 O O . TRP B 1 471 ? 6.555 53.062 -3.496 1 90.5 471 TRP B O 1
ATOM 8163 N N . ASN B 1 472 ? 7.539 51.688 -4.914 1 85 472 ASN B N 1
ATOM 8164 C CA . ASN B 1 472 ? 8.148 52.781 -5.676 1 85 472 ASN B CA 1
ATOM 8165 C C . ASN B 1 472 ? 7.332 53.125 -6.918 1 85 472 ASN B C 1
ATOM 8167 O O . ASN B 1 472 ? 7.637 54.094 -7.617 1 85 472 ASN B O 1
ATOM 8171 N N . ALA B 1 473 ? 6.352 52.312 -7.156 1 83.94 473 ALA B N 1
ATOM 8172 C CA . ALA B 1 473 ? 5.531 52.688 -8.312 1 83.94 473 ALA B CA 1
ATOM 8173 C C . ALA B 1 473 ? 4.895 54.062 -8.125 1 83.94 473 ALA B C 1
ATOM 8175 O O . ALA B 1 473 ? 4.496 54.438 -7.012 1 83.94 473 ALA B O 1
ATOM 8176 N N . PRO B 1 474 ? 4.762 54.812 -9.211 1 85.5 474 PRO B N 1
ATOM 8177 C CA . PRO B 1 474 ? 4.277 56.188 -9.133 1 85.5 474 PRO B CA 1
ATOM 8178 C C . PRO B 1 474 ? 2.91 56.281 -8.461 1 85.5 474 PRO B C 1
ATOM 8180 O O . PRO B 1 474 ? 2.674 57.219 -7.668 1 85.5 474 PRO B O 1
ATOM 8183 N N . ASP B 1 475 ? 2.053 55.406 -8.75 1 84.62 475 ASP B N 1
ATOM 8184 C CA . ASP B 1 475 ? 0.701 55.438 -8.203 1 84.62 475 ASP B CA 1
ATOM 8185 C C . ASP B 1 475 ? 0.695 55.031 -6.734 1 84.62 475 ASP B C 1
ATOM 8187 O O . ASP B 1 475 ? -0.279 55.281 -6.02 1 84.62 475 ASP B O 1
ATOM 8191 N N . MET B 1 476 ? 1.866 54.562 -6.242 1 85.19 476 MET B N 1
ATOM 8192 C CA . MET B 1 476 ? 1.936 54.062 -4.871 1 85.19 476 MET B CA 1
ATOM 8193 C C . MET B 1 476 ? 2.605 55.062 -3.957 1 85.19 476 MET B C 1
ATOM 8195 O O . MET B 1 476 ? 2.477 55 -2.734 1 85.19 476 MET B O 1
ATOM 8199 N N . LEU B 1 477 ? 3.279 56.031 -4.473 1 86.19 477 LEU B N 1
ATOM 8200 C CA . LEU B 1 477 ? 4.031 57 -3.691 1 86.19 477 LEU B CA 1
ATOM 8201 C C . LEU B 1 477 ? 3.123 57.75 -2.711 1 86.19 477 LEU B C 1
ATOM 8203 O O . LEU B 1 477 ? 3.494 57.969 -1.555 1 86.19 477 LEU B O 1
ATOM 8207 N N . ALA B 1 478 ? 1.945 58 -3.162 1 85.25 478 ALA B N 1
ATOM 8208 C CA . ALA B 1 478 ? 0.992 58.75 -2.342 1 85.25 478 ALA B CA 1
ATOM 8209 C C . ALA B 1 478 ? 0.425 57.875 -1.229 1 85.25 478 ALA B C 1
ATOM 8211 O O . ALA B 1 478 ? -0.094 58.375 -0.234 1 85.25 478 ALA B O 1
ATOM 8212 N N . HIS B 1 479 ? 0.612 56.594 -1.351 1 86.5 479 HIS B N 1
ATOM 8213 C CA . HIS B 1 479 ? -0.036 55.656 -0.435 1 86.5 479 HIS B CA 1
ATOM 8214 C C . HIS B 1 479 ? 0.965 55.094 0.558 1 86.5 479 HIS B C 1
ATOM 8216 O O . HIS B 1 479 ? 0.614 54.219 1.364 1 86.5 479 HIS B O 1
ATOM 8222 N N . ARG B 1 480 ? 2.131 55.562 0.628 1 88.88 480 ARG B N 1
ATOM 8223 C CA . ARG B 1 480 ? 3.195 55.031 1.464 1 88.88 480 ARG B CA 1
ATOM 8224 C C . ARG B 1 480 ? 2.852 55.156 2.943 1 88.88 480 ARG B C 1
ATOM 8226 O O . ARG B 1 480 ? 3.27 54.344 3.762 1 88.88 480 ARG B O 1
ATOM 8233 N N . GLN B 1 481 ? 2.068 56.125 3.209 1 88.56 481 GLN B N 1
ATOM 8234 C CA . GLN B 1 481 ? 1.749 56.344 4.613 1 88.56 481 GLN B CA 1
ATOM 8235 C C . GLN B 1 481 ? 0.375 55.812 4.969 1 88.56 481 GLN B C 1
ATOM 8237 O O . GLN B 1 481 ? -0.046 55.875 6.125 1 88.56 481 GLN B O 1
ATOM 8242 N N . ASP B 1 482 ? -0.244 55.188 4.035 1 88.56 482 ASP B N 1
ATOM 8243 C CA . ASP B 1 482 ? -1.546 54.594 4.297 1 88.56 482 ASP B CA 1
ATOM 8244 C C . ASP B 1 482 ? -1.421 53.406 5.262 1 88.56 482 ASP B C 1
ATOM 8246 O O . ASP B 1 482 ? -0.542 52.562 5.105 1 88.56 482 ASP B O 1
ATOM 8250 N N . PRO B 1 483 ? -2.312 53.438 6.199 1 85.81 483 PRO B N 1
ATOM 8251 C CA . PRO B 1 483 ? -2.27 52.312 7.141 1 85.81 483 PRO B CA 1
ATOM 8252 C C . PRO B 1 483 ? -2.568 50.969 6.477 1 85.81 483 PRO B C 1
ATOM 8254 O O . PRO B 1 483 ? -2.107 49.938 6.945 1 85.81 483 PRO B O 1
ATOM 8257 N N . ASP B 1 484 ? -3.229 51.062 5.379 1 87.38 484 ASP B N 1
ATOM 8258 C CA . ASP B 1 484 ? -3.598 49.844 4.66 1 87.38 484 ASP B CA 1
ATOM 8259 C C . ASP B 1 484 ? -2.77 49.688 3.389 1 87.38 484 ASP B C 1
ATOM 8261 O O . ASP B 1 484 ? -3.316 49.438 2.312 1 87.38 484 ASP B O 1
ATOM 8265 N N . HIS B 1 485 ? -1.531 49.906 3.523 1 91.81 485 HIS B N 1
ATOM 8266 C CA . HIS B 1 485 ? -0.642 49.719 2.385 1 91.81 485 HIS B CA 1
ATOM 8267 C C . HIS B 1 485 ? -0.619 48.25 1.95 1 91.81 485 HIS B C 1
ATOM 8269 O O . HIS B 1 485 ? -0.693 47.344 2.787 1 91.81 485 HIS B O 1
ATOM 8275 N N . PRO B 1 486 ? -0.424 47.906 0.665 1 91.12 486 PRO B N 1
ATOM 8276 C CA . PRO B 1 486 ? -0.482 46.531 0.155 1 91.12 486 PRO B CA 1
ATOM 8277 C C . PRO B 1 486 ? 0.56 45.625 0.797 1 91.12 486 PRO B C 1
ATOM 8279 O O . PRO B 1 486 ? 0.343 44.438 0.905 1 91.12 486 PRO B O 1
ATOM 8282 N N . LEU B 1 487 ? 1.627 46.156 1.236 1 93.5 487 LEU B N 1
ATOM 8283 C CA . LEU B 1 487 ? 2.682 45.344 1.861 1 93.5 487 LEU B CA 1
ATOM 8284 C C . LEU B 1 487 ? 2.205 44.75 3.18 1 93.5 487 LEU B C 1
ATOM 8286 O O . LEU B 1 487 ? 2.828 43.844 3.709 1 93.5 487 LEU B O 1
ATOM 8290 N N . CYS B 1 488 ? 1.068 45.281 3.707 1 92.5 488 CYS B N 1
ATOM 8291 C CA . CYS B 1 488 ? 0.535 44.812 4.977 1 92.5 488 CYS B CA 1
ATOM 8292 C C . CYS B 1 488 ? 0.015 43.375 4.84 1 92.5 488 CYS B C 1
ATOM 8294 O O . CYS B 1 488 ? -0.183 42.688 5.84 1 92.5 488 CYS B O 1
ATOM 8296 N N . ALA B 1 489 ? -0.132 42.875 3.611 1 92.31 489 ALA B N 1
ATOM 8297 C CA . ALA B 1 489 ? -0.544 41.5 3.361 1 92.31 489 ALA B CA 1
ATOM 8298 C C . ALA B 1 489 ? 0.619 40.531 3.566 1 92.31 489 ALA B C 1
ATOM 8300 O O . ALA B 1 489 ? 0.43 39.312 3.561 1 92.31 489 ALA B O 1
ATOM 8301 N N . TYR B 1 490 ? 1.807 41.094 3.781 1 93.5 490 TYR B N 1
ATOM 8302 C CA . TYR B 1 490 ? 3.014 40.281 3.889 1 93.5 490 TYR B CA 1
ATOM 8303 C C . TYR B 1 490 ? 3.713 40.531 5.223 1 93.5 490 TYR B C 1
ATOM 8305 O O . TYR B 1 490 ? 3.443 41.531 5.906 1 93.5 490 TYR B O 1
ATOM 8313 N N . VAL B 1 491 ? 4.52 39.562 5.613 1 95.25 491 VAL B N 1
ATOM 8314 C CA . VAL B 1 491 ? 5.457 39.688 6.727 1 95.25 491 VAL B CA 1
ATOM 8315 C C . VAL B 1 491 ? 6.883 39.438 6.227 1 95.25 491 VAL B C 1
ATOM 8317 O O . VAL B 1 491 ? 7.117 38.562 5.398 1 95.25 491 VAL B O 1
ATOM 8320 N N . LEU B 1 492 ? 7.715 40.344 6.613 1 95.81 492 LEU B N 1
ATOM 8321 C CA . LEU B 1 492 ? 9.133 40.156 6.332 1 95.81 492 LEU B CA 1
ATOM 8322 C C . LEU B 1 492 ? 9.797 39.312 7.418 1 95.81 492 LEU B C 1
ATOM 8324 O O . LEU B 1 492 ? 9.57 39.531 8.609 1 95.81 492 LEU B O 1
ATOM 8328 N N . MET B 1 493 ? 10.57 38.312 7.039 1 96.69 493 MET B N 1
ATOM 8329 C CA . MET B 1 493 ? 11.258 37.438 7.984 1 96.69 493 MET B CA 1
ATOM 8330 C C . MET B 1 493 ? 12.742 37.344 7.645 1 96.69 493 MET B C 1
ATOM 8332 O O . MET B 1 493 ? 13.109 37.281 6.469 1 96.69 493 MET B O 1
ATOM 8336 N N . ASP B 1 494 ? 13.562 37.344 8.727 1 96.69 494 ASP B N 1
ATOM 8337 C CA . ASP B 1 494 ? 14.969 37.031 8.492 1 96.69 494 ASP B CA 1
ATOM 8338 C C . ASP B 1 494 ? 15.125 35.656 7.84 1 96.69 494 ASP B C 1
ATOM 8340 O O . ASP B 1 494 ? 14.492 34.688 8.266 1 96.69 494 ASP B O 1
ATOM 8344 N N . ARG B 1 495 ? 15.906 35.625 6.809 1 95.25 495 ARG B N 1
ATOM 8345 C CA . ARG B 1 495 ? 16.125 34.375 6.129 1 95.25 495 ARG B CA 1
ATOM 8346 C C . ARG B 1 495 ? 16.922 33.406 7 1 95.25 495 ARG B C 1
ATOM 8348 O O . ARG B 1 495 ? 17.953 33.781 7.57 1 95.25 495 ARG B O 1
ATOM 8355 N N . ILE B 1 496 ? 16.422 32.188 7.156 1 95.44 496 ILE B N 1
ATOM 8356 C CA . ILE B 1 496 ? 17.141 31.141 7.879 1 95.44 496 ILE B CA 1
ATOM 8357 C C . ILE B 1 496 ? 18.016 30.344 6.906 1 95.44 496 ILE B C 1
ATOM 8359 O O . ILE B 1 496 ? 17.562 29.969 5.82 1 95.44 496 ILE B O 1
ATOM 8363 N N . HIS B 1 497 ? 19.234 30.109 7.246 1 93.31 497 HIS B N 1
ATOM 8364 C CA . HIS B 1 497 ? 20.141 29.297 6.441 1 93.31 497 HIS B CA 1
ATOM 8365 C C . HIS B 1 497 ? 20.406 27.953 7.102 1 93.31 497 HIS B C 1
ATOM 8367 O O . HIS B 1 497 ? 21.344 27.812 7.891 1 93.31 497 HIS B O 1
ATOM 8373 N N . PRO B 1 498 ? 19.609 27.016 6.699 1 94.56 498 PRO B N 1
ATOM 8374 C CA . PRO B 1 498 ? 19.766 25.688 7.305 1 94.56 498 PRO B CA 1
ATOM 8375 C C . PRO B 1 498 ? 21.047 24.984 6.863 1 94.56 498 PRO B C 1
ATOM 8377 O O . PRO B 1 498 ? 21.641 25.359 5.852 1 94.56 498 PRO B O 1
ATOM 8380 N N . GLY B 1 499 ? 21.438 23.984 7.676 1 93.94 499 GLY B N 1
ATOM 8381 C CA . GLY B 1 499 ? 22.531 23.141 7.262 1 93.94 499 GLY B CA 1
ATOM 8382 C C . GLY B 1 499 ? 22.234 22.312 6.02 1 93.94 499 GLY B C 1
ATOM 8383 O O . GLY B 1 499 ? 21.094 21.875 5.832 1 93.94 499 GLY B O 1
ATOM 8384 N N . ILE B 1 500 ? 23.281 22.141 5.211 1 93.5 500 ILE B N 1
ATOM 8385 C CA . ILE B 1 500 ? 23.141 21.359 3.977 1 93.5 500 ILE B CA 1
ATOM 8386 C C . ILE B 1 500 ? 23.656 19.953 4.199 1 93.5 500 ILE B C 1
ATOM 8388 O O . ILE B 1 500 ? 24.672 19.75 4.859 1 93.5 500 ILE B O 1
ATOM 8392 N N . SER B 1 501 ? 22.922 19.016 3.74 1 91.19 501 SER B N 1
ATOM 8393 C CA . SER B 1 501 ? 23.328 17.625 3.822 1 91.19 501 SER B CA 1
ATOM 8394 C C . SER B 1 501 ? 23.094 16.906 2.498 1 91.19 501 SER B C 1
ATOM 8396 O O . SER B 1 501 ? 22.109 17.172 1.8 1 91.19 501 SER B O 1
ATOM 8398 N N . PRO B 1 502 ? 24.016 16 2.207 1 91.5 502 PRO B N 1
ATOM 8399 C CA . PRO B 1 502 ? 23.797 15.219 0.989 1 91.5 502 PRO B CA 1
ATOM 8400 C C . PRO B 1 502 ? 22.734 14.125 1.17 1 91.5 502 PRO B C 1
ATOM 8402 O O . PRO B 1 502 ? 22.641 13.531 2.246 1 91.5 502 PRO B O 1
ATOM 8405 N N . ASN B 1 503 ? 21.922 13.906 0.165 1 94.62 503 ASN B N 1
ATOM 8406 C CA . ASN B 1 503 ? 20.953 12.812 0.116 1 94.62 503 ASN B CA 1
ATOM 8407 C C . ASN B 1 503 ? 20.469 12.555 -1.309 1 94.62 503 ASN B C 1
ATOM 8409 O O . ASN B 1 503 ? 21 13.141 -2.26 1 94.62 503 ASN B O 1
ATOM 8413 N N . VAL B 1 504 ? 19.641 11.555 -1.504 1 94.69 504 VAL B N 1
ATOM 8414 C CA . VAL B 1 504 ? 19 11.242 -2.777 1 94.69 504 VAL B CA 1
ATOM 8415 C C . VAL B 1 504 ? 17.484 11.375 -2.635 1 94.69 504 VAL B C 1
ATOM 8417 O O . VAL B 1 504 ? 16.875 10.711 -1.797 1 94.69 504 VAL B O 1
ATOM 8420 N N . ILE B 1 505 ? 16.906 12.297 -3.398 1 95.38 505 ILE B N 1
ATOM 8421 C CA . ILE B 1 505 ? 15.461 12.445 -3.402 1 95.38 505 ILE B CA 1
ATOM 8422 C C . ILE B 1 505 ? 14.844 11.539 -4.469 1 95.38 505 ILE B C 1
ATOM 8424 O O . ILE B 1 505 ? 15.234 11.594 -5.637 1 95.38 505 ILE B O 1
ATOM 8428 N N . LEU B 1 506 ? 13.961 10.711 -4.047 1 95.88 506 LEU B N 1
ATOM 8429 C CA . LEU B 1 506 ? 13.281 9.781 -4.945 1 95.88 506 LEU B CA 1
ATOM 8430 C C . LEU B 1 506 ? 11.93 10.344 -5.375 1 95.88 506 LEU B C 1
ATOM 8432 O O . LEU B 1 506 ? 11.094 10.688 -4.535 1 95.88 506 LEU B O 1
ATOM 8436 N N . ARG B 1 507 ? 11.742 10.461 -6.625 1 93.06 507 ARG B N 1
ATOM 8437 C CA . ARG B 1 507 ? 10.477 10.82 -7.254 1 93.06 507 ARG B CA 1
ATOM 8438 C C . ARG B 1 507 ? 10.086 9.797 -8.32 1 93.06 507 ARG B C 1
ATOM 8440 O O . ARG B 1 507 ? 10.938 9.344 -9.094 1 93.06 507 ARG B O 1
ATOM 8447 N N . ASN B 1 508 ? 8.82 9.453 -8.258 1 90.62 508 ASN B N 1
ATOM 8448 C CA . ASN B 1 508 ? 8.344 8.445 -9.203 1 90.62 508 ASN B CA 1
ATOM 8449 C C . ASN B 1 508 ? 8.641 8.844 -10.648 1 90.62 508 ASN B C 1
ATOM 8451 O O . ASN B 1 508 ? 8.328 9.961 -11.062 1 90.62 508 ASN B O 1
ATOM 8455 N N . GLY B 1 509 ? 9.266 7.977 -11.336 1 86.94 509 GLY B N 1
ATOM 8456 C CA . GLY B 1 509 ? 9.547 8.18 -12.75 1 86.94 509 GLY B CA 1
ATOM 8457 C C . GLY B 1 509 ? 10.781 9.031 -12.992 1 86.94 509 GLY B C 1
ATOM 8458 O O . GLY B 1 509 ? 11.109 9.328 -14.141 1 86.94 509 GLY B O 1
ATOM 8459 N N . HIS B 1 510 ? 11.5 9.453 -11.977 1 88.19 510 HIS B N 1
ATOM 8460 C CA . HIS B 1 510 ? 12.695 10.273 -12.133 1 88.19 510 HIS B CA 1
ATOM 8461 C C . HIS B 1 510 ? 13.945 9.508 -11.719 1 88.19 510 HIS B C 1
ATOM 8463 O O . HIS B 1 510 ? 13.906 8.68 -10.812 1 88.19 510 HIS B O 1
ATOM 8469 N N . THR B 1 511 ? 15.023 9.805 -12.398 1 88.75 511 THR B N 1
ATOM 8470 C CA . THR B 1 511 ? 16.297 9.195 -12.055 1 88.75 511 THR B CA 1
ATOM 8471 C C . THR B 1 511 ? 16.812 9.711 -10.711 1 88.75 511 THR B C 1
ATOM 8473 O O . THR B 1 511 ? 16.875 10.922 -10.492 1 88.75 511 THR B O 1
ATOM 8476 N N . PRO B 1 512 ? 17.125 8.82 -9.859 1 90.38 512 PRO B N 1
ATOM 8477 C CA . PRO B 1 512 ? 17.656 9.258 -8.57 1 90.38 512 PRO B CA 1
ATOM 8478 C C . PRO B 1 512 ? 19.062 9.844 -8.68 1 90.38 512 PRO B C 1
ATOM 8480 O O . PRO B 1 512 ? 19.922 9.258 -9.344 1 90.38 512 PRO B O 1
ATOM 8483 N N . VAL B 1 513 ? 19.297 11 -8.102 1 87.12 513 VAL B N 1
ATOM 8484 C CA . VAL B 1 513 ? 20.609 11.648 -8.133 1 87.12 513 VAL B CA 1
ATOM 8485 C C . VAL B 1 513 ? 20.953 12.18 -6.746 1 87.12 513 VAL B C 1
ATOM 8487 O O . VAL B 1 513 ? 20.094 12.711 -6.047 1 87.12 513 VAL B O 1
ATOM 8490 N N . GLN B 1 514 ? 22.156 11.875 -6.359 1 89.12 514 GLN B N 1
ATOM 8491 C CA . GLN B 1 514 ? 22.641 12.484 -5.125 1 89.12 514 GLN B CA 1
ATOM 8492 C C . GLN B 1 514 ? 22.688 14.008 -5.246 1 89.12 514 GLN B C 1
ATOM 8494 O O . GLN B 1 514 ? 23.125 14.539 -6.266 1 89.12 514 GLN B O 1
ATOM 8499 N N . SER B 1 515 ? 22.156 14.656 -4.219 1 90.56 515 SER B N 1
ATOM 8500 C CA . SER B 1 515 ? 22.062 16.109 -4.258 1 90.56 515 SER B CA 1
ATOM 8501 C C . SER B 1 515 ? 22.266 16.719 -2.871 1 90.56 515 SER B C 1
ATOM 8503 O O . SER B 1 515 ? 22.141 16.031 -1.86 1 90.56 515 SER B O 1
ATOM 8505 N N . ASP B 1 516 ? 22.688 18.016 -2.959 1 92.94 516 ASP B N 1
ATOM 8506 C CA . ASP B 1 516 ? 22.656 18.797 -1.728 1 92.94 516 ASP B CA 1
ATOM 8507 C C . ASP B 1 516 ? 21.219 19.141 -1.321 1 92.94 516 ASP B C 1
ATOM 8509 O O . ASP B 1 516 ? 20.438 19.625 -2.137 1 92.94 516 ASP B O 1
ATOM 8513 N N . CYS B 1 517 ? 20.969 18.828 -0.025 1 94.5 517 CYS B N 1
ATOM 8514 C CA . CYS B 1 517 ? 19.594 18.969 0.422 1 94.5 517 CYS B CA 1
ATOM 8515 C C . CYS B 1 517 ? 19.531 19.781 1.709 1 94.5 517 CYS B C 1
ATOM 8517 O O . CYS B 1 517 ? 20.531 19.953 2.396 1 94.5 517 CYS B O 1
ATOM 8519 N N . VAL B 1 518 ? 18.391 20.391 1.944 1 95.19 518 VAL B N 1
ATOM 8520 C CA . VAL B 1 518 ? 18.047 21.016 3.215 1 95.19 518 VAL B CA 1
ATOM 8521 C C . VAL B 1 518 ? 16.797 20.344 3.795 1 95.19 518 VAL B C 1
ATOM 8523 O O . VAL B 1 518 ? 15.898 19.938 3.053 1 95.19 518 VAL B O 1
ATOM 8526 N N . SER B 1 519 ? 16.828 20.172 5.117 1 96.12 519 SER B N 1
ATOM 8527 C CA . SER B 1 519 ? 15.734 19.453 5.762 1 96.12 519 SER B CA 1
ATOM 8528 C C . SER B 1 519 ? 15.039 20.328 6.797 1 96.12 519 SER B C 1
ATOM 8530 O O . SER B 1 519 ? 15.688 21.109 7.5 1 96.12 519 SER B O 1
ATOM 8532 N N . GLU B 1 520 ? 13.766 20.281 6.754 1 96.81 520 GLU B N 1
ATOM 8533 C CA . GLU B 1 520 ? 12.906 20.953 7.715 1 96.81 520 GLU B CA 1
ATOM 8534 C C . GLU B 1 520 ? 12.273 19.969 8.688 1 96.81 520 GLU B C 1
ATOM 8536 O O . GLU B 1 520 ? 11.586 19.031 8.266 1 96.81 520 GLU B O 1
ATOM 8541 N N . LEU B 1 521 ? 12.523 20.188 10.008 1 98.06 521 LEU B N 1
ATOM 8542 C CA . LEU B 1 521 ? 11.992 19.328 11.055 1 98.06 521 LEU B CA 1
ATOM 8543 C C . LEU B 1 521 ? 10.664 19.859 11.578 1 98.06 521 LEU B C 1
ATOM 8545 O O . LEU B 1 521 ? 10.609 20.969 12.133 1 98.06 521 LEU B O 1
ATOM 8549 N N . GLY B 1 522 ? 9.594 19.156 11.359 1 98.38 522 GLY B N 1
ATOM 8550 C CA . GLY B 1 522 ? 8.297 19.484 11.922 1 98.38 522 GLY B CA 1
ATOM 8551 C C . GLY B 1 522 ? 7.926 18.609 13.109 1 98.38 522 GLY B C 1
ATOM 8552 O O . GLY B 1 522 ? 8.148 17.391 13.078 1 98.38 522 GLY B O 1
ATOM 8553 N N . ILE B 1 523 ? 7.445 19.203 14.188 1 98.81 523 ILE B N 1
ATOM 8554 C CA . ILE B 1 523 ? 6.961 18.453 15.344 1 98.81 523 ILE B CA 1
ATOM 8555 C C . ILE B 1 523 ? 5.441 18.609 15.453 1 98.81 523 ILE B C 1
ATOM 8557 O O . ILE B 1 523 ? 4.926 19.719 15.562 1 98.81 523 ILE B O 1
ATOM 8561 N N . PHE B 1 524 ? 4.762 17.422 15.414 1 98.81 524 PHE B N 1
ATOM 8562 C CA . PHE B 1 524 ? 3.312 17.406 15.57 1 98.81 524 PHE B CA 1
ATOM 8563 C C . PHE B 1 524 ? 2.928 17.531 17.047 1 98.81 524 PHE B C 1
ATOM 8565 O O . PHE B 1 524 ? 3.578 16.953 17.906 1 98.81 524 PHE B O 1
ATOM 8572 N N . GLY B 1 525 ? 1.914 18.359 17.281 1 98.69 525 GLY B N 1
ATOM 8573 C CA . GLY B 1 525 ? 1.312 18.484 18.594 1 98.69 525 GLY B CA 1
ATOM 8574 C C . GLY B 1 525 ? -0.2 18.375 18.578 1 98.69 525 GLY B C 1
ATOM 8575 O O . GLY B 1 525 ? -0.838 18.703 17.578 1 98.69 525 GLY B O 1
ATOM 8576 N N . ILE B 1 526 ? -0.731 17.797 19.672 1 98.69 526 ILE B N 1
ATOM 8577 C CA . ILE B 1 526 ? -2.178 17.719 19.828 1 98.69 526 ILE B CA 1
ATOM 8578 C C . ILE B 1 526 ? -2.607 18.453 21.094 1 98.69 526 ILE B C 1
ATOM 8580 O O . ILE B 1 526 ? -1.898 18.422 22.109 1 98.69 526 ILE B O 1
ATOM 8584 N N . PHE B 1 527 ? -3.707 19.141 20.984 1 97.69 527 PHE B N 1
ATOM 8585 C CA . PHE B 1 527 ? -4.242 19.922 22.094 1 97.69 527 PHE B CA 1
ATOM 8586 C C . PHE B 1 527 ? -5.762 19.812 22.141 1 97.69 527 PHE B C 1
ATOM 8588 O O . PHE B 1 527 ? -6.426 19.828 21.109 1 97.69 527 PHE B O 1
ATOM 8595 N N . PHE B 1 528 ? -6.301 19.578 23.297 1 97.12 528 PHE B N 1
ATOM 8596 C CA . PHE B 1 528 ? -7.734 19.672 23.562 1 97.12 528 PHE B CA 1
ATOM 8597 C C . PHE B 1 528 ? -8 20.422 24.859 1 97.12 528 PHE B C 1
ATOM 8599 O O . PHE B 1 528 ? -7.566 19.984 25.922 1 97.12 528 PHE B O 1
ATOM 8606 N N . GLY B 1 529 ? -8.703 21.578 24.766 1 92.12 529 GLY B N 1
ATOM 8607 C CA . GLY B 1 529 ? -9.102 22.359 25.922 1 92.12 529 GLY B CA 1
ATOM 8608 C C . GLY B 1 529 ? -10.602 22.562 26.016 1 92.12 529 GLY B C 1
ATOM 8609 O O . GLY B 1 529 ? -11.273 22.766 25 1 92.12 529 GLY B O 1
ATOM 8610 N N . SER B 1 530 ? -11.133 22.281 27.234 1 85.25 530 SER B N 1
ATOM 8611 C CA . SER B 1 530 ? -12.555 22.516 27.5 1 85.25 530 SER B CA 1
ATOM 8612 C C . SER B 1 530 ? -12.773 23.078 28.906 1 85.25 530 SER B C 1
ATOM 8614 O O . SER B 1 530 ? -11.828 23.156 29.688 1 85.25 530 SER B O 1
ATOM 8616 N N . THR B 1 531 ? -13.922 23.703 29.25 1 68.94 531 THR B N 1
ATOM 8617 C CA . THR B 1 531 ? -14.195 24.234 30.594 1 68.94 531 THR B CA 1
ATOM 8618 C C . THR B 1 531 ? -14.977 23.219 31.422 1 68.94 531 THR B C 1
ATOM 8620 O O . THR B 1 531 ? -15.203 23.438 32.625 1 68.94 531 THR B O 1
ATOM 8623 N N . GLU B 1 532 ? -15.422 22.078 30.844 1 55.25 532 GLU B N 1
ATOM 8624 C CA . GLU B 1 532 ? -16.297 21.203 31.609 1 55.25 532 GLU B CA 1
ATOM 8625 C C . GLU B 1 532 ? -15.539 20.469 32.688 1 55.25 532 GLU B C 1
ATOM 8627 O O . GLU B 1 532 ? -14.391 20.078 32.5 1 55.25 532 GLU B O 1
ATOM 8632 N N . ASN B 1 533 ? -16.062 20.609 34.156 1 48.69 533 ASN B N 1
ATOM 8633 C CA . ASN B 1 533 ? -15.898 20.047 35.5 1 48.69 533 ASN B CA 1
ATOM 8634 C C . ASN B 1 533 ? -14.906 20.859 36.312 1 48.69 533 ASN B C 1
ATOM 8636 O O . ASN B 1 533 ? -14.133 20.297 37.094 1 48.69 533 ASN B O 1
ATOM 8640 N N . ALA B 1 534 ? -14.68 22.078 35.781 1 43.31 534 ALA B N 1
ATOM 8641 C CA . ALA B 1 534 ? -13.93 22.812 36.781 1 43.31 534 ALA B CA 1
ATOM 8642 C C . ALA B 1 534 ? -14.711 22.875 38.094 1 43.31 534 ALA B C 1
ATOM 8644 O O . ALA B 1 534 ? -15.812 23.422 38.156 1 43.31 534 ALA B O 1
ATOM 8645 N N . GLY B 1 535 ? -14.82 21.75 38.688 1 36.16 535 GLY B N 1
ATOM 8646 C CA . GLY B 1 535 ? -15.445 21.625 40 1 36.16 535 GLY B CA 1
ATOM 8647 C C . GLY B 1 535 ? -15.719 22.953 40.656 1 36.16 535 GLY B C 1
ATOM 8648 O O . GLY B 1 535 ? -16.578 23.047 41.531 1 36.16 535 GLY B O 1
ATOM 8649 N N . SER B 1 536 ? -14.617 23.656 41.188 1 32.84 536 SER B N 1
ATOM 8650 C CA . SER B 1 536 ? -14.852 24.719 42.156 1 32.84 536 SER B CA 1
ATOM 8651 C C . SER B 1 536 ? -15.453 25.953 41.5 1 32.84 536 SER B C 1
ATOM 8653 O O . SER B 1 536 ? -15.047 26.328 40.375 1 32.84 536 SER B O 1
ATOM 8655 N N . PRO B 1 537 ? -16.609 26.391 41.906 1 34.84 537 PRO B N 1
ATOM 8656 C CA . PRO B 1 537 ? -17.141 27.734 41.688 1 34.84 537 PRO B CA 1
ATOM 8657 C C . PRO B 1 537 ? -16.062 28.812 41.688 1 34.84 537 PRO B C 1
ATOM 8659 O O . PRO B 1 537 ? -15.258 28.875 42.625 1 34.84 537 PRO B O 1
ATOM 8662 N N . GLY B 1 538 ? -15.539 29.453 40.469 1 36.38 538 GLY B N 1
ATOM 8663 C CA . GLY B 1 538 ? -14.617 30.578 40.406 1 36.38 538 GLY B CA 1
ATOM 8664 C C . GLY B 1 538 ? -13.43 30.312 39.5 1 36.38 538 GLY B C 1
ATOM 8665 O O . GLY B 1 538 ? -12.656 31.234 39.188 1 36.38 538 GLY B O 1
ATOM 8666 N N . SER B 1 539 ? -12.875 29.156 39.562 1 38.72 539 SER B N 1
ATOM 8667 C CA . SER B 1 539 ? -11.641 29.031 38.781 1 38.72 539 SER B CA 1
ATOM 8668 C C . SER B 1 539 ? -11.938 28.781 37.312 1 38.72 539 SER B C 1
ATOM 8670 O O . SER B 1 539 ? -12.461 27.734 36.938 1 38.72 539 SER B O 1
ATOM 8672 N N . ILE B 1 540 ? -12.398 29.703 36.469 1 46.75 540 ILE B N 1
ATOM 8673 C CA . ILE B 1 540 ? -12.734 29.828 35.062 1 46.75 540 ILE B CA 1
ATOM 8674 C C . ILE B 1 540 ? -11.531 29.422 34.219 1 46.75 540 ILE B C 1
ATOM 8676 O O . ILE B 1 540 ? -10.719 30.266 33.844 1 46.75 540 ILE B O 1
ATOM 8680 N N . GLY B 1 541 ? -10.664 28.422 34.438 1 58.12 541 GLY B N 1
ATOM 8681 C CA . GLY B 1 541 ? -9.539 28.188 33.562 1 58.12 541 GLY B CA 1
ATOM 8682 C C . GLY B 1 541 ? -9.766 27.031 32.625 1 58.12 541 GLY B C 1
ATOM 8683 O O . GLY B 1 541 ? -10.641 26.188 32.844 1 58.12 541 GLY B O 1
ATOM 8684 N N . VAL B 1 542 ? -9.352 27.094 31.297 1 68.38 542 VAL B N 1
ATOM 8685 C CA . VAL B 1 542 ? -9.352 26.031 30.312 1 68.38 542 VAL B CA 1
ATOM 8686 C C . VAL B 1 542 ? -8.648 24.797 30.875 1 68.38 542 VAL B C 1
ATOM 8688 O O . VAL B 1 542 ? -7.559 24.891 31.438 1 68.38 542 VAL B O 1
ATOM 8691 N N . ILE B 1 543 ? -9.344 23.656 31.016 1 76.75 543 ILE B N 1
ATOM 8692 C CA . ILE B 1 543 ? -8.734 22.391 31.391 1 76.75 543 ILE B CA 1
ATOM 8693 C C . ILE B 1 543 ? -8.156 21.703 30.156 1 76.75 543 ILE B C 1
ATOM 8695 O O . ILE B 1 543 ? -8.883 21.391 29.219 1 76.75 543 ILE B O 1
ATOM 8699 N N . GLU B 1 544 ? -6.887 21.641 30.203 1 86.94 544 GLU B N 1
ATOM 8700 C CA . GLU B 1 544 ? -6.188 20.938 29.125 1 86.94 544 GLU B CA 1
ATOM 8701 C C . GLU B 1 544 ? -6.188 19.422 29.359 1 86.94 544 GLU B C 1
ATOM 8703 O O . GLU B 1 544 ? -5.477 18.922 30.234 1 86.94 544 GLU B O 1
ATOM 8708 N N . THR B 1 545 ? -6.953 18.719 28.578 1 90.31 545 THR B N 1
ATOM 8709 C CA . THR B 1 545 ? -6.973 17.266 28.734 1 90.31 545 THR B CA 1
ATOM 8710 C C . THR B 1 545 ? -6.008 16.609 27.75 1 90.31 545 THR B C 1
ATOM 8712 O O . THR B 1 545 ? -5.656 15.43 27.922 1 90.31 545 THR B O 1
ATOM 8715 N N . LEU B 1 546 ? -5.652 17.281 26.719 1 95.06 546 LEU B N 1
ATOM 8716 C CA . LEU B 1 546 ? -4.578 16.891 25.812 1 95.06 546 LEU B CA 1
ATOM 8717 C C . LEU B 1 546 ? -3.646 18.062 25.531 1 95.06 546 LEU B C 1
ATOM 8719 O O . LEU B 1 546 ? -4.105 19.156 25.203 1 95.06 546 LEU B O 1
ATOM 8723 N N . ASN B 1 547 ? -2.383 17.906 25.734 1 97 547 ASN B N 1
ATOM 8724 C CA . ASN B 1 547 ? -1.343 18.859 25.375 1 97 547 ASN B CA 1
ATOM 8725 C C . ASN B 1 547 ? 0.034 18.203 25.328 1 97 547 ASN B C 1
ATOM 8727 O O . ASN B 1 547 ? 0.751 18.172 26.328 1 97 547 ASN B O 1
ATOM 8731 N N . GLN B 1 548 ? 0.382 17.766 24.094 1 97.5 548 GLN B N 1
ATOM 8732 C CA . GLN B 1 548 ? 1.648 17.047 24.016 1 97.5 548 GLN B CA 1
ATOM 8733 C C . GLN B 1 548 ? 2.143 16.953 22.578 1 97.5 548 GLN B C 1
ATOM 8735 O O . GLN B 1 548 ? 1.352 17.062 21.641 1 97.5 548 GLN B O 1
ATOM 8740 N N . ALA B 1 549 ? 3.412 16.797 22.484 1 98.31 549 ALA B N 1
ATOM 8741 C CA . ALA B 1 549 ? 4.023 16.422 21.203 1 98.31 549 ALA B CA 1
ATOM 8742 C C . ALA B 1 549 ? 3.77 14.953 20.891 1 98.31 549 ALA B C 1
ATOM 8744 O O . ALA B 1 549 ? 3.824 14.094 21.766 1 98.31 549 ALA B O 1
ATOM 8745 N N . VAL B 1 550 ? 3.484 14.539 19.656 1 97.75 550 VAL B N 1
ATOM 8746 C CA . VAL B 1 550 ? 3.105 13.148 19.406 1 97.75 550 VAL B CA 1
ATOM 8747 C C . VAL B 1 550 ? 3.951 12.586 18.266 1 97.75 550 VAL B C 1
ATOM 8749 O O . VAL B 1 550 ? 3.91 11.383 17.984 1 97.75 550 VAL B O 1
ATOM 8752 N N . GLY B 1 551 ? 4.68 13.414 17.578 1 97.75 551 GLY B N 1
ATOM 8753 C CA . GLY B 1 551 ? 5.48 12.891 16.484 1 97.75 551 GLY B CA 1
ATOM 8754 C C . GLY B 1 551 ? 6.176 13.977 15.688 1 97.75 551 GLY B C 1
ATOM 8755 O O . GLY B 1 551 ? 6.219 15.133 16.109 1 97.75 551 GLY B O 1
ATOM 8756 N N . HIS B 1 552 ? 6.805 13.484 14.547 1 98.56 552 HIS B N 1
ATOM 8757 C CA . HIS B 1 552 ? 7.586 14.414 13.734 1 98.56 552 HIS B CA 1
ATOM 8758 C C . HIS B 1 552 ? 7.375 14.156 12.242 1 98.56 552 HIS B C 1
ATOM 8760 O O . HIS B 1 552 ? 6.836 13.117 11.859 1 98.56 552 HIS B O 1
ATOM 8766 N N . LEU B 1 553 ? 7.676 15.148 11.492 1 97.88 553 LEU B N 1
ATOM 8767 C CA . LEU B 1 553 ? 7.809 15.086 10.047 1 97.88 553 LEU B CA 1
ATOM 8768 C C . LEU B 1 553 ? 9.094 15.773 9.586 1 97.88 553 LEU B C 1
ATOM 8770 O O . LEU B 1 553 ? 9.328 16.938 9.906 1 97.88 553 LEU B O 1
ATOM 8774 N N . LEU B 1 554 ? 9.938 14.992 9 1 97.75 554 LEU B N 1
ATOM 8775 C CA . LEU B 1 554 ? 11.078 15.609 8.336 1 97.75 554 LEU B CA 1
ATOM 8776 C C . LEU B 1 554 ? 10.836 15.734 6.836 1 97.75 554 LEU B C 1
ATOM 8778 O O . LEU B 1 554 ? 10.484 14.75 6.176 1 97.75 554 LEU B O 1
ATOM 8782 N N . ARG B 1 555 ? 10.891 16.938 6.352 1 96.56 555 ARG B N 1
ATOM 8783 C CA . ARG B 1 555 ? 10.758 17.203 4.922 1 96.56 555 ARG B CA 1
ATOM 8784 C C . ARG B 1 555 ? 12.086 17.688 4.336 1 96.56 555 ARG B C 1
ATOM 8786 O O . ARG B 1 555 ? 12.719 18.578 4.887 1 96.56 555 ARG B O 1
ATOM 8793 N N . THR B 1 556 ? 12.492 17.047 3.266 1 96.69 556 THR B N 1
ATOM 8794 C CA . THR B 1 556 ? 13.781 17.344 2.646 1 96.69 556 THR B CA 1
ATOM 8795 C C . THR B 1 556 ? 13.594 17.781 1.193 1 96.69 556 THR B C 1
ATOM 8797 O O . THR B 1 556 ? 12.82 17.172 0.454 1 96.69 556 THR B O 1
ATOM 8800 N N . LYS B 1 557 ? 14.195 18.891 0.842 1 94.5 557 LYS B N 1
ATOM 8801 C CA . LYS B 1 557 ? 14.18 19.375 -0.533 1 94.5 557 LYS B CA 1
ATOM 8802 C C . LYS B 1 557 ? 15.586 19.688 -1.023 1 94.5 557 LYS B C 1
ATOM 8804 O O . LYS B 1 557 ? 16.531 19.703 -0.238 1 94.5 557 LYS B O 1
ATOM 8809 N N . LEU B 1 558 ? 15.664 19.922 -2.295 1 92.69 558 LEU B N 1
ATOM 8810 C CA . LEU B 1 558 ? 16.953 20.344 -2.846 1 92.69 558 LEU B CA 1
ATOM 8811 C C . LEU B 1 558 ? 17.375 21.688 -2.268 1 92.69 558 LEU B C 1
ATOM 8813 O O . LEU B 1 558 ? 16.547 22.578 -2.092 1 92.69 558 LEU B O 1
ATOM 8817 N N . ALA B 1 559 ? 18.625 21.812 -2.008 1 90.75 559 ALA B N 1
ATOM 8818 C CA . ALA B 1 559 ? 19.156 23.031 -1.416 1 90.75 559 ALA B CA 1
ATOM 8819 C C . ALA B 1 559 ? 18.922 24.234 -2.334 1 90.75 559 ALA B C 1
ATOM 8821 O O . ALA B 1 559 ? 18.719 25.359 -1.864 1 90.75 559 ALA B O 1
ATOM 8822 N N . ARG B 1 560 ? 18.859 23.984 -3.598 1 85.06 560 ARG B N 1
ATOM 8823 C CA . ARG B 1 560 ? 18.703 25.062 -4.57 1 85.06 560 ARG B CA 1
ATOM 8824 C C . ARG B 1 560 ? 17.25 25.5 -4.664 1 85.06 560 ARG B C 1
ATOM 8826 O O . ARG B 1 560 ? 16.953 26.562 -5.234 1 85.06 560 ARG B O 1
ATOM 8833 N N . GLN B 1 561 ? 16.391 24.719 -4.105 1 80.75 561 GLN B N 1
ATOM 8834 C CA . GLN B 1 561 ? 14.984 25.078 -4.117 1 80.75 561 GLN B CA 1
ATOM 8835 C C . GLN B 1 561 ? 14.609 25.875 -2.873 1 80.75 561 GLN B C 1
ATOM 8837 O O . GLN B 1 561 ? 14.781 25.406 -1.748 1 80.75 561 GLN B O 1
ATOM 8842 N N . ASP B 1 562 ? 14.031 27 -3.105 1 70.88 562 ASP B N 1
ATOM 8843 C CA . ASP B 1 562 ? 13.766 27.891 -1.978 1 70.88 562 ASP B CA 1
ATOM 8844 C C . ASP B 1 562 ? 12.484 27.484 -1.253 1 70.88 562 ASP B C 1
ATOM 8846 O O . ASP B 1 562 ? 12.43 27.516 -0.021 1 70.88 562 ASP B O 1
ATOM 8850 N N . ASP B 1 563 ? 11.461 27.219 -2.07 1 74.44 563 ASP B N 1
ATOM 8851 C CA . ASP B 1 563 ? 10.164 26.984 -1.444 1 74.44 563 ASP B CA 1
ATOM 8852 C C . ASP B 1 563 ? 9.484 25.75 -2.041 1 74.44 563 ASP B C 1
ATOM 8854 O O . ASP B 1 563 ? 9.883 25.266 -3.104 1 74.44 563 ASP B O 1
ATOM 8858 N N . GLY B 1 564 ? 8.672 25.078 -1.142 1 73.25 564 GLY B N 1
ATOM 8859 C CA . GLY B 1 564 ? 7.809 24.031 -1.664 1 73.25 564 GLY B CA 1
ATOM 8860 C C . GLY B 1 564 ? 7.723 22.828 -0.754 1 73.25 564 GLY B C 1
ATOM 8861 O O . GLY B 1 564 ? 8.742 22.344 -0.25 1 73.25 564 GLY B O 1
ATOM 8862 N N . GLY B 1 565 ? 6.52 22.469 -0.515 1 72.25 565 GLY B N 1
ATOM 8863 C CA . GLY B 1 565 ? 6.223 21.297 0.303 1 72.25 565 GLY B CA 1
ATOM 8864 C C . GLY B 1 565 ? 6.121 20.016 -0.5 1 72.25 565 GLY B C 1
ATOM 8865 O O . GLY B 1 565 ? 6.406 20 -1.699 1 72.25 565 GLY B O 1
ATOM 8866 N N . VAL B 1 566 ? 5.867 19.016 0.166 1 78.75 566 VAL B N 1
ATOM 8867 C CA . VAL B 1 566 ? 5.738 17.703 -0.449 1 78.75 566 VAL B CA 1
ATOM 8868 C C . VAL B 1 566 ? 4.531 17.688 -1.388 1 78.75 566 VAL B C 1
ATOM 8870 O O . VAL B 1 566 ? 4.637 17.234 -2.533 1 78.75 566 VAL B O 1
ATOM 8873 N N . ALA B 1 567 ? 3.469 18.188 -0.944 1 65.56 567 ALA B N 1
ATOM 8874 C CA . ALA B 1 567 ? 2.236 18.219 -1.729 1 65.56 567 ALA B CA 1
ATOM 8875 C C . ALA B 1 567 ? 2.406 19.047 -2.998 1 65.56 567 ALA B C 1
ATOM 8877 O O . ALA B 1 567 ? 1.765 18.766 -4.016 1 65.56 567 ALA B O 1
ATOM 8878 N N . ALA B 1 568 ? 3.334 19.969 -2.895 1 66.81 568 ALA B N 1
ATOM 8879 C CA . ALA B 1 568 ? 3.6 20.828 -4.039 1 66.81 568 ALA B CA 1
ATOM 8880 C C . ALA B 1 568 ? 4.574 20.172 -5.012 1 66.81 568 ALA B C 1
ATOM 8882 O O . ALA B 1 568 ? 4.863 20.719 -6.078 1 66.81 568 ALA B O 1
ATOM 8883 N N . GLY B 1 569 ? 5.078 19.016 -4.633 1 70.94 569 GLY B N 1
ATOM 8884 C CA . GLY B 1 569 ? 5.961 18.266 -5.512 1 70.94 569 GLY B CA 1
ATOM 8885 C C . GLY B 1 569 ? 7.418 18.672 -5.379 1 70.94 569 GLY B C 1
ATOM 8886 O O . GLY B 1 569 ? 8.25 18.297 -6.199 1 70.94 569 GLY B O 1
ATOM 8887 N N . VAL B 1 570 ? 7.688 19.406 -4.332 1 78.94 570 VAL B N 1
ATOM 8888 C CA . VAL B 1 570 ? 9.047 19.938 -4.219 1 78.94 570 VAL B CA 1
ATOM 8889 C C . VAL B 1 570 ? 9.812 19.156 -3.154 1 78.94 570 VAL B C 1
ATOM 8891 O O . VAL B 1 570 ? 10.883 18.609 -3.43 1 78.94 570 VAL B O 1
ATOM 8894 N N . ALA B 1 571 ? 9.195 19.047 -2.01 1 90.94 571 ALA B N 1
ATOM 8895 C CA . ALA B 1 571 ? 9.875 18.391 -0.901 1 90.94 571 ALA B CA 1
ATOM 8896 C C . ALA B 1 571 ? 9.547 16.891 -0.868 1 90.94 571 ALA B C 1
ATOM 8898 O O . ALA B 1 571 ? 8.633 16.438 -1.553 1 90.94 571 ALA B O 1
ATOM 8899 N N . ALA B 1 572 ? 10.414 16.203 -0.166 1 96.25 572 ALA B N 1
ATOM 8900 C CA . ALA B 1 572 ? 10.25 14.758 0.018 1 96.25 572 ALA B CA 1
ATOM 8901 C C . ALA B 1 572 ? 10.188 14.398 1.5 1 96.25 572 ALA B C 1
ATOM 8903 O O . ALA B 1 572 ? 10.734 15.117 2.342 1 96.25 572 ALA B O 1
ATOM 8904 N N . LEU B 1 573 ? 9.43 13.305 1.746 1 97.62 573 LEU B N 1
ATOM 8905 C CA . LEU B 1 573 ? 9.422 12.797 3.115 1 97.62 573 LEU B CA 1
ATOM 8906 C C . LEU B 1 573 ? 10.789 12.227 3.492 1 97.62 573 LEU B C 1
ATOM 8908 O O . LEU B 1 573 ? 11.477 11.641 2.652 1 97.62 573 LEU B O 1
ATOM 8912 N N . ASP B 1 574 ? 11.133 12.375 4.73 1 97.75 574 ASP B N 1
ATOM 8913 C CA . ASP B 1 574 ? 12.422 11.969 5.273 1 97.75 574 ASP B CA 1
ATOM 8914 C C . ASP B 1 574 ? 12.297 11.531 6.73 1 97.75 574 ASP B C 1
ATOM 8916 O O . ASP B 1 574 ? 11.242 11.703 7.344 1 97.75 574 ASP B O 1
ATOM 8920 N N . SER B 1 575 ? 13.266 10.758 7.207 1 97.38 575 SER B N 1
ATOM 8921 C CA . SER B 1 575 ? 13.359 10.391 8.617 1 97.38 575 SER B CA 1
ATOM 8922 C C . SER B 1 575 ? 14.602 11.008 9.266 1 97.38 575 SER B C 1
ATOM 8924 O O . SER B 1 575 ? 15.656 11.078 8.641 1 97.38 575 SER B O 1
ATOM 8926 N N . PRO B 1 576 ? 14.438 11.492 10.469 1 97.38 576 PRO B N 1
ATOM 8927 C CA . PRO B 1 576 ? 15.617 11.992 11.172 1 97.38 576 PRO B CA 1
ATOM 8928 C C . PRO B 1 576 ? 16.5 10.867 11.719 1 97.38 576 PRO B C 1
ATOM 8930 O O . PRO B 1 576 ? 15.984 9.898 12.289 1 97.38 576 PRO B O 1
ATOM 8933 N N . TRP B 1 577 ? 17.703 10.945 11.438 1 96.19 577 TRP B N 1
ATOM 8934 C CA . TRP B 1 577 ? 18.734 10.18 12.125 1 96.19 577 TRP B CA 1
ATOM 8935 C C . TRP B 1 577 ? 19.406 11.016 13.211 1 96.19 577 TRP B C 1
ATOM 8937 O O . TRP B 1 577 ? 20.188 11.922 12.906 1 96.19 577 TRP B O 1
ATOM 8947 N N . LEU B 1 578 ? 19.109 10.664 14.461 1 95.69 578 LEU B N 1
ATOM 8948 C CA . LEU B 1 578 ? 19.562 11.5 15.57 1 95.69 578 LEU B CA 1
ATOM 8949 C C . LEU B 1 578 ? 21.016 11.18 15.93 1 95.69 578 LEU B C 1
ATOM 8951 O O . LEU B 1 578 ? 21.359 10.023 16.188 1 95.69 578 LEU B O 1
ATOM 8955 N N . ASP B 1 579 ? 21.781 12.172 15.828 1 88.06 579 ASP B N 1
ATOM 8956 C CA . ASP B 1 579 ? 23.188 12.039 16.188 1 88.06 579 ASP B CA 1
ATOM 8957 C C . ASP B 1 579 ? 23.594 13.078 17.219 1 88.06 579 ASP B C 1
ATOM 8959 O O . ASP B 1 579 ? 22.906 14.078 17.422 1 88.06 579 ASP B O 1
ATOM 8963 N N . THR B 1 580 ? 24.609 12.68 18.109 1 74.12 580 THR B N 1
ATOM 8964 C CA . THR B 1 580 ? 25.094 13.578 19.141 1 74.12 580 THR B CA 1
ATOM 8965 C C . THR B 1 580 ? 25.922 14.703 18.531 1 74.12 580 THR B C 1
ATOM 8967 O O . THR B 1 580 ? 26.938 14.445 17.859 1 74.12 580 THR B O 1
ATOM 8970 N N . ALA B 1 581 ? 25.438 15.461 17.766 1 49.97 581 ALA B N 1
ATOM 8971 C CA . ALA B 1 581 ? 26.344 16.484 17.266 1 49.97 581 ALA B CA 1
ATOM 8972 C C . ALA B 1 581 ? 27.391 16.859 18.312 1 49.97 581 ALA B C 1
ATOM 8974 O O . ALA B 1 581 ? 27.109 16.812 19.516 1 49.97 581 ALA B O 1
#

Sequence (1162 aa):
MSSSSSSAVELKLPFLVRVPSPADVHELAEYAQCAAVLYGLVMALETSSGTECNQVQTWTAVPVPMTLFPTVIPRACYHQARSLVATLHRCIDGLARDTPFLLQSLHSTASQDDFTARLCDLVRQQPLKADVPALSVTRADYFVTANGRLQLVEINTIASSFGALGSRLRALHTHVLHRADILGLASELRHGSHSDGSGQFDGAMAQLASWRRGQCENNMPESGALEGIAEALAHAHRWWRAQHERYSSPVGSTVILFVVQPKERNIYDQKWIELTLWKEHNIRVRRATLTEIAQNGQLVGGAEGSRPTLQLRSTSNAETEQAFISVVYYRAGYVPQDYASDREWQARAMIARSNAVECPNASYQLVGTKRMQQILGEPGVLERYLDDTRGSERMTHGHAAASTIRPSHPKAEALRETFVGMYAFDDPSTRAALVQRVLDQPENYVLKPQREGGGHNLYGAEMKTFIERTWNAPDMLAHRQDPDHPLCAYVLMDRIHPGISPNVILRNGHTPVQSDCVSELGIFGIFFGSTENAGSPGSIGVIETLNQAVGHLLRTKLARQDDGGVAAGVAALDSPWLDTAMSSSSSSAVELKLPFLVRVPSPADVHELAEYAQCAAVLYGLVMALETSSGTECNQVQTWTAVPVPMTLFPTVIPRACYHQARSLVATLHRCIDGLARDTPFLLQSLHSTASQDDFTARLCDLVRQQPLKADVPALSVTRADYFVTANGRLQLVEINTIASSFGALGSRLRALHTHVLHRADILGLASELRHGSHSDGSGQFDGAMAQLASWRRGQCENNMPESGALEGIAEALAHAHRWWRAQHERYSSPVGSTVILFVVQPKERNIYDQKWIELTLWKEHNIRVRRATLTEIAQNGQLVGGAEGSRPTLQLRSTSNAETEQAFISVVYYRAGYVPQDYASDREWQARAMIARSNAVECPNASYQLVGTKRMQQILGEPGVLERYLDDTRGSERMTHGHAAASTIRPSHPKAEALRETFVGMYAFDDPSTRAALVQRVLDQPENYVLKPQREGGGHNLYGAEMKTFIERTWNAPDMLAHRQDPDHPLCAYVLMDRIHPGISPNVILRNGHTPVQSDCVSELGIFGIFFGSTENAGSPGSIGVIETLNQAVGHLLRTKLARQDDGGVAAGVAALDSPWLDTA